Protein AF-0000000070922299 (afdb_homodimer)

Radius of gyration: 32.7 Å; Cα contacts (8 Å, |Δi|>4): 2655; chains: 2; bounding box: 84×98×81 Å

Nearest PDB structures (foldseek):
  7knf-assembly2_B  TM=9.085E-01  e=5.306E-65  Caenorhabditis elegans
  5kgl-assembly2_B  TM=8.875E-01  e=3.804E-64  Caenorhabditis elegans
  1eqj-assembly1_A  TM=6.317E-01  e=1.085E-68  Geobacillus stearothermophilus
  1o99-assembly1_A  TM=6.356E-01  e=4.203E-68  Geobacillus stearothermophilus
  5vpu-assembly1_A  TM=6.163E-01  e=5.717E-68  Acinetobacter baumannii

InterPro domains:
  IPR005995 Phosphoglycerate mutase, 2,3-bisphosphoglycerate-independent [MF_01038] (10-509)
  IPR005995 Phosphoglycerate mutase, 2,3-bisphosphoglycerate-independent [PIRSF001492] (9-508)
  IPR005995 Phosphoglycerate mutase, 2,3-bisphosphoglycerate-independent [PTHR31637] (6-508)
  IPR005995 Phosphoglycerate mutase, 2,3-bisphosphoglycerate-independent [TIGR01307] (11-508)
  IPR005995 Phosphoglycerate mutase, 2,3-bisphosphoglycerate-independent [cd16010] (10-508)
  IPR006124 Metalloenzyme [PF01676] (11-497)
  IPR011258 BPG-independent PGAM, N-terminal [PF06415] (88-296)
  IPR017850 Alkaline-phosphatase-like, core domain superfamily [G3DSA:3.40.720.10] (11-508)
  IPR017850 Alkaline-phosphatase-like, core domain superfamily [SSF53649] (9-508)
  IPR036646 BPG-independent phosphoglycerate mutase, domain B superfamily [G3DSA:3.40.1450.10] (83-309)
  IPR036646 BPG-independent phosphoglycerate mutase, domain B superfamily [SSF64158] (83-307)

Foldseek 3Di:
DPPFDAQPFFFAEEEAEAAAFDDPDCPQFLLNVFDQVLVVVQQVPFDKFWFFQDDVLQQHHPPGFHDLQSLLLLLWLLDRFHDLLSVLVVCVVVVVNLVQPQLLVLLVLCVVVVHAEEEEEEDDCLSPFFHNVLVLSSLVSLQVSLGQYEYAYEYECDSDPQADRLVRCPVVVVSNVSSVYAYFKYFALQQQFDQPLPVVSNVQSLCCAAPVDDAEDQHPNRQSVVCVVVVHTSNGRGMYGHDDHDHDDQSHGYEYETADQRRNQLNLCVQAPPPNDSDDPDPDDHYQYEYQEDNDPVSVHHYRDYDDWRPGTLQRLCLVVSFAEEEEEEPVCQCSRACSSGRRDRDHGVNYYYDYHYWDPDPACLVPLLTCLQVQLVVQLVVLVVVRGSYYYGYDCNSQRNLLVLDNVSLSVNSNSCSVSVSSSVVSCVVSQHKYKYKHNFHRSRHQADPVPRHGGNDTDRGIMMITIDHPFHFDFAHPHHSSQNSQQSCVSSVRDDDPSSDHHHRGDDTDDPVD/DPPFDAQPFFFAEEEAEAAAFDDPDCPQFLLNVFDQVLVVVQQVPFDKFWFFQDDVLQQHHPPGFHDLQSLLLLLWLLDRFHDLLSVLVVCVVVVVNLVQPQLLVLLVLCVVVVHAEEEEEEDDCLSPFFHNVLVLSSLVSLQVSLGQYEYAYEYECDSDPQADRLVRCPVVVVSNVSSVYAYFKYFALQQQFDQPLPVVSNVQSLCCAAPVDDAEDAHPNRQSVVCVVVVHTSNGRGMYGHDDHDHDDQSHGYEYETADQRRNPLNLCVQAPPPNVSDDPDPHDHYQYEYQEDNDPVSVHHYRDYDDFRPGTLQQLCLVVSFAEEEEEEPVCQCSSACSSGRRDRDHGVNYYYDYHYWDPDPACLVPLLTCLQVQLVVQLVVLVVVRGSYYYGYDCNSQRNLLVLDNVSLSVNSNSCSVSVSSNVVSCVVSQHKYKYKHNFHRSRHQADPVPRHGGNDTDRGIMMITIDHPFHFDFAHPHHSSQNSQQSCVSSVRDDDPSSDHHHRGDDTDDPVD

Secondary structure (DSSP, 8-state):
----PPPSS--EEEEEETB----S--TT-HHHHS--HHHHHHHHHS-EEEEE-SGGGGTSPTTPPP-HHHHHHHHHHTS----HHHHHHHHHHHSGGGG-HHHHHHHHHHHHTT-PEEEEEE-SS--SS--HHHHHHHHHHHHHHT--EEEEEEE-SSSS-SS-GGGGHHHHHHHHHHHT-EEEEEEEHHHHT--S--HHHHHHHHHHHHH--SEEESSHHHHHHHHHHTT--GGGPPPEEESS-----TT-EEEE--SSSSTTHHHHHHHH-TT--SS--TT----EEEEEE-S-GGG---EEE-----S--HHHHHHHTT--EEEEEEGGGTTIIIIITTTS--SPPTTEEEEEEPPP--SSGGG-TTTTHHHHHHHHHHHHHTT--SEEEEEE-HHHHTGGGT-HHHHHHHHHHHHHHHHHHHHHHHHTT-EEEEE-SSBSTT-SB-TTT-SB--S-B---EEEEEE-SS-EEE-SSEEGGGHHHHHHHHHTPPPPTT-----SEEEEPPTT-/----PPPSS--EEEEEETB----S--TT-HHHHS--HHHHHHHHHS-EEEEE-SGGGGTSPTTPPP-HHHHHHHHHHTS----HHHHHHHHHHHSGGGG-HHHHHHHHHHHHTT-PEEEEEE-SS--SS--HHHHHHHHHHHHHHT--EEEEEEE-SSSS-SS-GGGGHHHHHHHHHHHT-EEEEEEEHHHHT--S--HHHHHHHHHHHHH--SEEESSHHHHHHHHHHTT--GGGPPPEEESS-----TT-EEEE--SSSSTTHHHHHHHH-TT--SS--TT----EEEEEE-S-GGG---EEE-----S--HHHHHHHTT--EEEEEEGGGTTIIIIITTTS--SPPTTEEEEEEPPP--SSGGG-TTTTHHHHHHHHHHHHHTT--SEEEEEE-HHHHTGGGT-HHHHHHHHHHHHHHHHHHHHHHHHTT-EEEEE-SSBSTT-SB-TTT-SB--S-B-S-EEEEEE-SS-EEE-SSEEGGGHHHHHHHHHTPPPPTT-----SEEEEPPTT-

Structure (mmCIF, N/CA/C/O backbone):
data_AF-0000000070922299-model_v1
#
loop_
_entity.id
_entity.type
_entity.pdbx_description
1 polymer '2,3-bisphosphoglycerate-independent phosphoglycerate mutase'
#
loop_
_atom_site.group_PDB
_atom_site.id
_atom_site.type_symbol
_atom_site.label_atom_id
_atom_site.label_alt_id
_atom_site.label_comp_id
_atom_site.label_asym_id
_atom_site.label_entity_id
_atom_site.label_seq_id
_atom_site.pdbx_PDB_ins_code
_atom_site.Cartn_x
_atom_site.Cartn_y
_atom_site.Cartn_z
_atom_site.occupancy
_atom_site.B_iso_or_equiv
_atom_site.auth_seq_id
_atom_site.auth_comp_id
_atom_site.auth_asym_id
_atom_site.auth_atom_id
_atom_site.pdbx_PDB_model_num
ATOM 1 N N . MET A 1 1 ? -43.281 7.266 2.506 1 32.44 1 MET A N 1
ATOM 2 C CA . MET A 1 1 ? -41.906 6.777 2.629 1 32.44 1 MET A CA 1
ATOM 3 C C . MET A 1 1 ? -41.781 5.34 2.131 1 32.44 1 MET A C 1
ATOM 5 O O . MET A 1 1 ? -42.625 4.492 2.475 1 32.44 1 MET A O 1
ATOM 9 N N . ALA A 1 2 ? -41.281 5.195 1.041 1 46.59 2 ALA A N 1
ATOM 10 C CA . ALA A 1 2 ? -41.219 3.867 0.436 1 46.59 2 ALA A CA 1
ATOM 11 C C . ALA A 1 2 ? -40.844 2.807 1.469 1 46.59 2 ALA A C 1
ATOM 13 O O . ALA A 1 2 ? -40.156 3.096 2.436 1 46.59 2 ALA A O 1
ATOM 14 N N . ASP A 1 3 ? -41.438 1.744 1.601 1 64.06 3 ASP A N 1
ATOM 15 C CA . ASP A 1 3 ? -41.219 0.585 2.461 1 64.06 3 ASP A CA 1
ATOM 16 C C . ASP A 1 3 ? -39.75 0.161 2.449 1 64.06 3 ASP A C 1
ATOM 18 O O . ASP A 1 3 ? -39.125 0.18 1.401 1 64.06 3 ASP A O 1
ATOM 22 N N . PRO A 1 4 ? -39.125 0.075 3.703 1 72.94 4 PRO A N 1
ATOM 23 C CA . PRO A 1 4 ? -37.719 -0.395 3.768 1 72.94 4 PRO A CA 1
ATOM 24 C C . PRO A 1 4 ? -37.469 -1.626 2.898 1 72.94 4 PRO A C 1
ATOM 26 O O . PRO A 1 4 ? -38.344 -2.492 2.785 1 72.94 4 PRO A O 1
ATOM 29 N N . ARG A 1 5 ? -36.469 -1.566 2.1 1 82.88 5 ARG A N 1
ATOM 30 C CA . ARG A 1 5 ? -36.094 -2.697 1.261 1 82.88 5 ARG A CA 1
ATOM 31 C C . ARG A 1 5 ? -35.156 -3.635 2 1 82.88 5 ARG A C 1
ATOM 33 O O . ARG A 1 5 ? -34.312 -3.188 2.799 1 82.88 5 ARG A O 1
ATOM 40 N N . PRO A 1 6 ? -35.375 -4.84 1.698 1 86.69 6 PRO A N 1
ATOM 41 C CA . PRO A 1 6 ? -34.438 -5.789 2.311 1 86.69 6 PRO A CA 1
ATOM 42 C C . PRO A 1 6 ? -33.062 -5.738 1.682 1 86.69 6 PRO A C 1
ATOM 44 O O . PRO A 1 6 ? -32.906 -5.352 0.52 1 86.69 6 PRO A O 1
ATOM 47 N N . THR A 1 7 ? -32.094 -6.121 2.473 1 90.75 7 THR A N 1
ATOM 48 C CA . THR A 1 7 ? -30.719 -6.242 1.963 1 90.75 7 THR A CA 1
ATOM 49 C C . THR A 1 7 ? -30.625 -7.379 0.95 1 90.75 7 THR A C 1
ATOM 51 O O . THR A 1 7 ? -31.047 -8.5 1.222 1 90.75 7 THR A O 1
ATOM 54 N N . PRO A 1 8 ? -30.031 -7.184 -0.176 1 87.56 8 PRO A N 1
ATOM 55 C CA . PRO A 1 8 ? -30.016 -8.195 -1.236 1 87.56 8 PRO A CA 1
ATOM 56 C C . PRO A 1 8 ? -29.328 -9.484 -0.805 1 87.56 8 PRO A C 1
ATOM 58 O O . PRO A 1 8 ? -29.781 -10.578 -1.149 1 87.56 8 PRO A O 1
ATOM 61 N N . ARG A 1 9 ? -28.281 -9.398 -0.104 1 93.19 9 ARG A N 1
ATOM 62 C CA . ARG A 1 9 ? -27.594 -10.609 0.305 1 93.19 9 ARG A CA 1
ATOM 63 C C . ARG A 1 9 ? -27.703 -10.836 1.81 1 93.19 9 ARG A C 1
ATOM 65 O O . ARG A 1 9 ? -28.562 -11.594 2.264 1 93.19 9 ARG A O 1
ATOM 72 N N . ARG A 1 10 ? -27.016 -9.953 2.623 1 95.31 10 ARG A N 1
ATOM 73 C CA . ARG A 1 10 ? -26.984 -10.07 4.078 1 95.31 10 ARG A CA 1
ATOM 74 C C . ARG A 1 10 ? -26.828 -8.711 4.734 1 95.31 10 ARG A C 1
ATOM 76 O O . ARG A 1 10 ? -26.125 -7.836 4.207 1 95.31 10 ARG A O 1
ATOM 83 N N . PRO A 1 11 ? -27.547 -8.492 5.891 1 98.31 11 PRO A N 1
ATOM 84 C CA . PRO A 1 11 ? -27.203 -7.277 6.637 1 98.31 11 PRO A CA 1
ATOM 85 C C . PRO A 1 11 ? -25.75 -7.281 7.129 1 98.31 11 PRO A C 1
ATOM 87 O O . PRO A 1 11 ? -25.172 -8.352 7.328 1 98.31 11 PRO A O 1
ATOM 90 N N . VAL A 1 12 ? -25.156 -6.082 7.254 1 98.81 12 VAL A N 1
ATOM 91 C CA . VAL A 1 12 ? -23.75 -5.973 7.59 1 98.81 12 VAL A CA 1
ATOM 92 C C . VAL A 1 12 ? -23.562 -5.016 8.766 1 98.81 12 VAL A C 1
ATOM 94 O O . VAL A 1 12 ? -24.25 -3.988 8.844 1 98.81 12 VAL A O 1
ATOM 97 N N . ILE A 1 13 ? -22.719 -5.332 9.727 1 98.94 13 ILE A N 1
ATOM 98 C CA . ILE A 1 13 ? -22.281 -4.395 10.75 1 98.94 13 ILE A CA 1
ATOM 99 C C . ILE A 1 13 ? -20.812 -4.07 10.562 1 98.94 13 ILE A C 1
ATOM 101 O O . ILE A 1 13 ? -20 -4.969 10.328 1 98.94 13 ILE A O 1
ATOM 105 N N . LEU A 1 14 ? -20.469 -2.811 10.531 1 98.94 14 LEU A N 1
ATOM 106 C CA . LEU A 1 14 ? -19.109 -2.305 10.555 1 98.94 14 LEU A CA 1
ATOM 107 C C . LEU A 1 14 ? -18.734 -1.833 11.953 1 98.94 14 LEU A C 1
ATOM 109 O O . LEU A 1 14 ? -19.344 -0.903 12.484 1 98.94 14 LEU A O 1
ATOM 113 N N . ILE A 1 15 ? -17.766 -2.518 12.555 1 98.94 15 ILE A N 1
ATOM 114 C CA . ILE A 1 15 ? -17.266 -2.199 13.891 1 98.94 15 ILE A CA 1
ATOM 115 C C . ILE A 1 15 ? -15.914 -1.503 13.789 1 98.94 15 ILE A C 1
ATOM 117 O O . ILE A 1 15 ? -14.953 -2.08 13.281 1 98.94 15 ILE A O 1
ATOM 121 N N . ILE A 1 16 ? -15.867 -0.289 14.242 1 98.94 16 ILE A N 1
ATOM 122 C CA . ILE A 1 16 ? -14.633 0.484 14.195 1 98.94 16 ILE A CA 1
ATOM 123 C C . ILE A 1 16 ? -14.07 0.637 15.609 1 98.94 16 ILE A C 1
ATOM 125 O O . ILE A 1 16 ? -14.68 1.285 16.453 1 98.94 16 ILE A O 1
ATOM 129 N N . MET A 1 17 ? -12.93 0.046 15.898 1 98.75 17 MET A N 1
ATOM 130 C CA . MET A 1 17 ? -12.219 0.185 17.172 1 98.75 17 MET A CA 1
ATOM 131 C C . MET A 1 17 ? -11.148 1.273 17.078 1 98.75 17 MET A C 1
ATOM 133 O O . MET A 1 17 ? -9.977 0.979 16.844 1 98.75 17 MET A O 1
ATOM 137 N N . ASP A 1 18 ? -11.555 2.5 17.344 1 98 18 ASP A N 1
ATOM 138 C CA . ASP A 1 18 ? -10.656 3.639 17.172 1 98 18 ASP A CA 1
ATOM 139 C C . ASP A 1 18 ? -9.383 3.461 17.984 1 98 18 ASP A C 1
ATOM 141 O O . ASP A 1 18 ? -9.438 3.119 19.172 1 98 18 ASP A O 1
ATOM 145 N N . GLY A 1 19 ? -8.281 3.703 17.312 1 98.25 19 GLY A N 1
ATOM 146 C CA . GLY A 1 19 ? -7.016 3.797 18.031 1 98.25 19 GLY A CA 1
ATOM 147 C C . GLY A 1 19 ? -6.305 2.463 18.156 1 98.25 19 GLY A C 1
ATOM 148 O O . GLY A 1 19 ? -5.254 2.373 18.797 1 98.25 19 GLY A O 1
ATOM 149 N N . VAL A 1 20 ? -6.828 1.41 17.594 1 98.25 20 VAL A N 1
ATOM 150 C CA . VAL A 1 20 ? -6.203 0.095 17.703 1 98.25 20 VAL A CA 1
ATOM 151 C C . VAL A 1 20 ? -5.395 -0.196 16.438 1 98.25 20 VAL A C 1
ATOM 153 O O . VAL A 1 20 ? -5.953 -0.594 15.414 1 98.25 20 VAL A O 1
ATOM 156 N N . GLY A 1 21 ? -4.117 -0.03 16.516 1 97.81 21 GLY A N 1
ATOM 157 C CA . GLY A 1 21 ? -3.215 -0.298 15.414 1 97.81 21 GLY A CA 1
ATOM 158 C C . GLY A 1 21 ? -2.539 -1.653 15.508 1 97.81 21 GLY A C 1
ATOM 159 O O . GLY A 1 21 ? -2.643 -2.336 16.531 1 97.81 21 GLY A O 1
ATOM 160 N N . VAL A 1 22 ? -1.923 -2.064 14.344 1 97.75 22 VAL A N 1
ATOM 161 C CA . VAL A 1 22 ? -1.139 -3.293 14.273 1 97.75 22 VAL A CA 1
ATOM 162 C C . VAL A 1 22 ? 0.351 -2.957 14.289 1 97.75 22 VAL A C 1
ATOM 164 O O . VAL A 1 22 ? 0.982 -2.855 13.242 1 97.75 22 VAL A O 1
ATOM 167 N N . ASN A 1 23 ? 0.864 -2.818 15.516 1 97.12 23 ASN A N 1
ATOM 168 C CA . ASN A 1 23 ? 2.271 -2.543 15.773 1 97.12 23 ASN A CA 1
ATOM 169 C C . ASN A 1 23 ? 3.076 -3.832 15.938 1 97.12 23 ASN A C 1
ATOM 171 O O . ASN A 1 23 ? 2.682 -4.727 16.688 1 97.12 23 ASN A O 1
ATOM 175 N N . PRO A 1 24 ? 4.211 -3.98 15.18 1 94.94 24 PRO A N 1
ATOM 176 C CA . PRO A 1 24 ? 5.016 -5.195 15.312 1 94.94 24 PRO A CA 1
ATOM 177 C C . PRO A 1 24 ? 5.648 -5.34 16.703 1 94.94 24 PRO A C 1
ATOM 179 O O . PRO A 1 24 ? 6.055 -6.438 17.078 1 94.94 24 PRO A O 1
ATOM 182 N N . SER A 1 25 ? 5.77 -4.285 17.422 1 95.31 25 SER A N 1
ATOM 183 C CA . SER A 1 25 ? 6.352 -4.332 18.75 1 95.31 25 SER A CA 1
ATOM 184 C C . SER A 1 25 ? 5.367 -4.902 19.766 1 95.31 25 SER A C 1
ATOM 186 O O . SER A 1 25 ? 4.199 -4.504 19.797 1 95.31 25 SER A O 1
ATOM 188 N N . LYS A 1 26 ? 5.895 -5.781 20.609 1 94.56 26 LYS A N 1
ATOM 189 C CA . LYS A 1 26 ? 5.078 -6.359 21.672 1 94.56 26 LYS A CA 1
ATOM 190 C C . LYS A 1 26 ? 5.105 -5.488 22.922 1 94.56 26 LYS A C 1
ATOM 192 O O . LYS A 1 26 ? 4.145 -5.465 23.688 1 94.56 26 LYS A O 1
ATOM 197 N N . VAL A 1 27 ? 6.219 -4.793 23.047 1 95.75 27 VAL A N 1
ATOM 198 C CA . VAL A 1 27 ? 6.453 -3.992 24.25 1 95.75 27 VAL A CA 1
ATOM 199 C C . VAL A 1 27 ? 5.906 -2.58 24.031 1 95.75 27 VAL A C 1
ATOM 201 O O . VAL A 1 27 ? 5.977 -2.037 22.938 1 95.75 27 VAL A O 1
ATOM 204 N N . ASN A 1 28 ? 5.312 -2.031 25.172 1 97.25 28 ASN A N 1
ATOM 205 C CA . ASN A 1 28 ? 4.695 -0.709 25.125 1 97.25 28 ASN A CA 1
ATOM 206 C C . ASN A 1 28 ? 3.545 -0.662 24.141 1 97.25 28 ASN A C 1
ATOM 208 O O . ASN A 1 28 ? 3.361 0.34 23.438 1 97.25 28 ASN A O 1
ATOM 212 N N . ASN A 1 29 ? 2.883 -1.762 23.984 1 97.81 29 ASN A N 1
ATOM 213 C CA . ASN A 1 29 ? 1.753 -2.016 23.094 1 97.81 29 ASN A CA 1
ATOM 214 C C . ASN A 1 29 ? 0.564 -2.598 23.844 1 97.81 29 ASN A C 1
ATOM 216 O O . ASN A 1 29 ? 0.492 -3.809 24.062 1 97.81 29 ASN A O 1
ATOM 220 N N . ALA A 1 30 ? -0.343 -1.743 24.172 1 98.44 30 ALA A N 1
ATOM 221 C CA . ALA A 1 30 ? -1.432 -2.143 25.062 1 98.44 30 ALA A CA 1
ATOM 222 C C . ALA A 1 30 ? -2.27 -3.254 24.438 1 98.44 30 ALA A C 1
ATOM 224 O O . ALA A 1 30 ? -2.779 -4.125 25.141 1 98.44 30 ALA A O 1
ATOM 225 N N . PHE A 1 31 ? -2.471 -3.193 23.203 1 97.94 31 PHE A N 1
ATOM 226 C CA . PHE A 1 31 ? -3.25 -4.246 22.562 1 97.94 31 PHE A CA 1
ATOM 227 C C . PHE A 1 31 ? -2.543 -5.59 22.672 1 97.94 31 PHE A C 1
ATOM 229 O O . PHE A 1 31 ? -3.178 -6.609 22.953 1 97.94 31 PHE A O 1
ATOM 236 N N . ALA A 1 32 ? -1.262 -5.609 22.391 1 96.19 32 ALA A N 1
ATOM 237 C CA . ALA A 1 32 ? -0.481 -6.836 22.5 1 96.19 32 ALA A CA 1
ATOM 238 C C . ALA A 1 32 ? -0.449 -7.332 23.953 1 96.19 32 ALA A C 1
ATOM 240 O O . ALA A 1 32 ? -0.469 -8.539 24.203 1 96.19 32 ALA A O 1
ATOM 241 N N . GLU A 1 33 ? -0.424 -6.461 24.891 1 97.06 33 GLU A N 1
ATOM 242 C CA . GLU A 1 33 ? -0.204 -6.785 26.297 1 97.06 33 GLU A CA 1
ATOM 243 C C . GLU A 1 33 ? -1.505 -7.199 26.984 1 97.06 33 GLU A C 1
ATOM 245 O O . GLU A 1 33 ? -1.49 -7.965 27.953 1 97.06 33 GLU A O 1
ATOM 250 N N . ALA A 1 34 ? -2.639 -6.719 26.531 1 98.12 34 ALA A N 1
ATOM 251 C CA . ALA A 1 34 ? -3.93 -6.938 27.172 1 98.12 34 ALA A CA 1
ATOM 252 C C . ALA A 1 34 ? -4.434 -8.359 26.922 1 98.12 34 ALA A C 1
ATOM 254 O O . ALA A 1 34 ? -4.094 -8.977 25.906 1 98.12 34 ALA A O 1
ATOM 255 N N . ARG A 1 35 ? -5.18 -8.867 27.875 1 97.5 35 ARG A N 1
ATOM 256 C CA . ARG A 1 35 ? -5.902 -10.117 27.672 1 97.5 35 ARG A CA 1
ATOM 257 C C . ARG A 1 35 ? -7.172 -9.891 26.859 1 97.5 35 ARG A C 1
ATOM 259 O O . ARG A 1 35 ? -8.109 -9.242 27.328 1 97.5 35 ARG A O 1
ATOM 266 N N . THR A 1 36 ? -7.141 -10.453 25.656 1 98.12 36 THR A N 1
ATOM 267 C CA . THR A 1 36 ? -8.273 -10.227 24.766 1 98.12 36 THR A CA 1
ATOM 268 C C . THR A 1 36 ? -8.82 -11.547 24.234 1 98.12 36 THR A C 1
ATOM 270 O O . THR A 1 36 ? -8.906 -11.75 23.016 1 98.12 36 THR A O 1
ATOM 273 N N . PRO A 1 37 ? -9.367 -12.414 25.078 1 98.06 37 PRO A N 1
ATOM 274 C CA . PRO A 1 37 ? -9.75 -13.766 24.656 1 98.06 37 PRO A CA 1
ATOM 275 C C . PRO A 1 37 ? -10.844 -13.766 23.594 1 98.06 37 PRO A C 1
ATOM 277 O O . PRO A 1 37 ? -10.867 -14.641 22.719 1 98.06 37 PRO A O 1
ATOM 280 N N . ARG A 1 38 ? -11.773 -12.867 23.609 1 98.12 38 ARG A N 1
ATOM 281 C CA . ARG A 1 38 ? -12.867 -12.875 22.641 1 98.12 38 ARG A CA 1
ATOM 282 C C . ARG A 1 38 ? -12.383 -12.438 21.266 1 98.12 38 ARG A C 1
ATOM 284 O O . ARG A 1 38 ? -12.625 -13.117 20.281 1 98.12 38 ARG A O 1
ATOM 291 N N . LEU A 1 39 ? -11.68 -11.32 21.266 1 97.94 39 LEU A N 1
ATOM 292 C CA . LEU A 1 39 ? -11.117 -10.867 20 1 97.94 39 LEU A CA 1
ATOM 293 C C . LEU A 1 39 ? -10.156 -11.906 19.438 1 97.94 39 LEU A C 1
ATOM 295 O O . LEU A 1 39 ? -10.117 -12.125 18.219 1 97.94 39 LEU A O 1
ATOM 299 N N . ASP A 1 40 ? -9.398 -12.523 20.328 1 97.62 40 ASP A N 1
ATOM 300 C CA . ASP A 1 40 ? -8.461 -13.555 19.906 1 97.62 40 ASP A CA 1
ATOM 301 C C . ASP A 1 40 ? -9.188 -14.719 19.234 1 97.62 40 ASP A C 1
ATOM 303 O O . ASP A 1 40 ? -8.742 -15.234 18.203 1 97.62 40 ASP A O 1
ATOM 307 N N . GLU A 1 41 ? -10.219 -15.148 19.812 1 97.31 41 GLU A N 1
ATOM 308 C CA . GLU A 1 41 ? -11.016 -16.234 19.266 1 97.31 41 GLU A CA 1
ATOM 309 C C . GLU A 1 41 ? -11.555 -15.891 17.875 1 97.31 41 GLU A C 1
ATOM 311 O O . GLU A 1 41 ? -11.414 -16.672 16.938 1 97.31 41 GLU A O 1
ATOM 316 N N . TYR A 1 42 ? -12.109 -14.766 17.734 1 97.62 42 TYR A N 1
ATOM 317 C CA . TYR A 1 42 ? -12.711 -14.375 16.469 1 97.62 42 TYR A CA 1
ATOM 318 C C . TYR A 1 42 ? -11.633 -14.164 15.406 1 97.62 42 TYR A C 1
ATOM 320 O O . TYR A 1 42 ? -11.812 -14.562 14.25 1 97.62 42 TYR A O 1
ATOM 328 N N . LEU A 1 43 ? -10.531 -13.547 15.773 1 96.12 43 LEU A N 1
ATOM 329 C CA . LEU A 1 43 ? -9.461 -13.305 14.812 1 96.12 43 LEU A CA 1
ATOM 330 C C . LEU A 1 43 ? -8.844 -14.617 14.344 1 96.12 43 LEU A C 1
ATOM 332 O O . LEU A 1 43 ? -8.453 -14.742 13.18 1 96.12 43 LEU A O 1
ATOM 336 N N . SER A 1 44 ? -8.742 -15.625 15.18 1 95.25 44 SER A N 1
ATOM 337 C CA . SER A 1 44 ? -8.055 -16.875 14.852 1 95.25 44 SER A CA 1
ATOM 338 C C . SER A 1 44 ? -8.969 -17.812 14.078 1 95.25 44 SER A C 1
ATOM 340 O O . SER A 1 44 ? -8.531 -18.859 13.609 1 95.25 44 SER A O 1
ATOM 342 N N . THR A 1 45 ? -10.273 -17.453 13.883 1 95.5 45 THR A N 1
ATOM 343 C CA . THR A 1 45 ? -11.188 -18.375 13.227 1 95.5 45 THR A CA 1
ATOM 344 C C . THR A 1 45 ? -11.867 -17.703 12.031 1 95.5 45 THR A C 1
ATOM 346 O O . THR A 1 45 ? -12.797 -18.266 11.445 1 95.5 45 THR A O 1
ATOM 349 N N . ASN A 1 46 ? -11.477 -16.531 11.758 1 96.19 46 ASN A N 1
ATOM 350 C CA . ASN A 1 46 ? -12.07 -15.82 10.625 1 96.19 46 ASN A CA 1
ATOM 351 C C . ASN A 1 46 ? -11.008 -15.18 9.75 1 96.19 46 ASN A C 1
ATOM 353 O O . ASN A 1 46 ? -9.93 -14.82 10.227 1 96.19 46 ASN A O 1
ATOM 357 N N . SER A 1 47 ? -11.344 -15 8.469 1 95.19 47 SER A N 1
ATOM 358 C CA . SER A 1 47 ? -10.438 -14.328 7.539 1 95.19 47 SER A CA 1
ATOM 359 C C . SER A 1 47 ? -10.109 -12.914 8.008 1 95.19 47 SER A C 1
ATOM 361 O O . SER A 1 47 ? -10.992 -12.195 8.492 1 95.19 47 SER A O 1
ATOM 363 N N . HIS A 1 48 ? -8.836 -12.555 7.93 1 96.88 48 HIS A N 1
ATOM 364 C CA . HIS A 1 48 ? -8.445 -11.203 8.32 1 96.88 48 HIS A CA 1
ATOM 365 C C . HIS A 1 48 ? -7.18 -10.766 7.586 1 96.88 48 HIS A C 1
ATOM 367 O O . HIS A 1 48 ? -6.449 -11.602 7.047 1 96.88 48 HIS A O 1
ATOM 373 N N . THR A 1 49 ? -6.977 -9.523 7.5 1 96.81 49 THR A N 1
ATOM 374 C CA . THR A 1 49 ? -5.832 -8.852 6.891 1 96.81 49 THR A CA 1
ATOM 375 C C . THR A 1 49 ? -5.543 -7.531 7.59 1 96.81 49 THR A C 1
ATOM 377 O O . THR A 1 49 ? -6.004 -7.297 8.711 1 96.81 49 THR A O 1
ATOM 380 N N . THR A 1 50 ? -4.684 -6.699 7.012 1 97.62 50 THR A N 1
ATOM 381 C CA . THR A 1 50 ? -4.414 -5.359 7.523 1 97.62 50 THR A CA 1
ATOM 382 C C . THR A 1 50 ? -4.75 -4.301 6.477 1 97.62 50 THR A C 1
ATOM 384 O O . THR A 1 50 ? -4.801 -4.598 5.281 1 97.62 50 THR A O 1
ATOM 387 N N . LEU A 1 51 ? -5.027 -3.145 6.992 1 98.31 51 LEU A N 1
ATOM 388 C CA . LEU A 1 51 ? -5.332 -2.006 6.133 1 98.31 51 LEU A CA 1
ATOM 389 C C . LEU A 1 51 ? -4.418 -0.825 6.453 1 98.31 51 LEU A C 1
ATOM 391 O O . LEU A 1 51 ? -4.148 -0.543 7.621 1 98.31 51 LEU A O 1
ATOM 395 N N . ASP A 1 52 ? -3.996 -0.147 5.414 1 97.88 52 ASP A N 1
ATOM 396 C CA . ASP A 1 52 ? -3.293 1.113 5.633 1 97.88 52 ASP A CA 1
ATOM 397 C C . ASP A 1 52 ? -4.242 2.188 6.156 1 97.88 52 ASP A C 1
ATOM 399 O O . ASP A 1 52 ? -5.352 2.348 5.645 1 97.88 52 ASP A O 1
ATOM 403 N N . ALA A 1 53 ? -3.785 2.91 7.184 1 98.06 53 ALA A N 1
ATOM 404 C CA . ALA A 1 53 ? -4.676 3.863 7.84 1 98.06 53 ALA A CA 1
ATOM 405 C C . ALA A 1 53 ? -3.961 5.18 8.117 1 98.06 53 ALA A C 1
ATOM 407 O O . ALA A 1 53 ? -4.367 5.941 9 1 98.06 53 ALA A O 1
ATOM 408 N N . SER A 1 54 ? -2.857 5.477 7.449 1 96.56 54 SER A N 1
ATOM 409 C CA . SER A 1 54 ? -2.066 6.688 7.648 1 96.56 54 SER A CA 1
ATOM 410 C C . SER A 1 54 ? -1.499 7.199 6.332 1 96.56 54 SER A C 1
ATOM 412 O O . SER A 1 54 ? -1.661 6.562 5.289 1 96.56 54 SER A O 1
ATOM 414 N N . GLY A 1 55 ? -0.993 8.359 6.395 1 94.75 55 GLY A N 1
ATOM 415 C CA . GLY A 1 55 ? -0.338 8.922 5.223 1 94.75 55 GLY A CA 1
ATOM 416 C C . GLY A 1 55 ? -1.251 9.016 4.016 1 94.75 55 GLY A C 1
ATOM 417 O O . GLY A 1 55 ? -2.414 9.406 4.141 1 94.75 55 GLY A O 1
ATOM 418 N N . ARG A 1 56 ? -0.718 8.617 2.893 1 94.19 56 ARG A N 1
ATOM 419 C CA . ARG A 1 56 ? -1.402 8.789 1.615 1 94.19 56 ARG A CA 1
ATOM 420 C C . ARG A 1 56 ? -2.672 7.941 1.558 1 94.19 56 ARG A C 1
ATOM 422 O O . ARG A 1 56 ? -3.617 8.281 0.842 1 94.19 56 ARG A O 1
ATOM 429 N N . ALA A 1 57 ? -2.723 6.918 2.316 1 96.69 57 ALA A N 1
ATOM 430 C CA . ALA A 1 57 ? -3.852 5.992 2.291 1 96.69 57 ALA A CA 1
ATOM 431 C C . ALA A 1 57 ? -5.117 6.656 2.832 1 96.69 57 ALA A C 1
ATOM 433 O O . ALA A 1 57 ? -6.223 6.156 2.625 1 96.69 57 ALA A O 1
ATOM 434 N N . VAL A 1 58 ? -4.941 7.773 3.543 1 96.69 58 VAL A N 1
ATOM 435 C CA . VAL A 1 58 ? -6.105 8.484 4.066 1 96.69 58 VAL A CA 1
ATOM 436 C C . VAL A 1 58 ? -6.039 9.953 3.66 1 96.69 58 VAL A C 1
ATOM 438 O O . VAL A 1 58 ? -6.594 10.812 4.344 1 96.69 58 VAL A O 1
ATOM 441 N N . GLY A 1 59 ? -5.227 10.25 2.672 1 94.25 59 GLY A N 1
ATOM 442 C CA . GLY A 1 59 ? -5.227 11.578 2.072 1 94.25 59 GLY A CA 1
ATOM 443 C C . GLY A 1 59 ? -4.297 12.547 2.775 1 94.25 59 GLY A C 1
ATOM 444 O O . GLY A 1 59 ? -4.41 13.766 2.594 1 94.25 59 GLY A O 1
ATOM 445 N N . LEU A 1 60 ? -3.396 12.039 3.605 1 92.94 60 LEU A N 1
ATOM 446 C CA . LEU A 1 60 ? -2.424 12.836 4.34 1 92.94 60 LEU A CA 1
ATOM 447 C C . LEU A 1 60 ? -1.045 12.742 3.697 1 92.94 60 LEU A C 1
ATOM 449 O O . LEU A 1 60 ? -0.811 11.883 2.846 1 92.94 60 LEU A O 1
ATOM 453 N N . PRO A 1 61 ? -0.175 13.719 4.051 1 89.38 61 PRO A N 1
ATOM 454 C CA . PRO A 1 61 ? 1.203 13.578 3.572 1 89.38 61 PRO A CA 1
ATOM 455 C C . PRO A 1 61 ? 1.846 12.258 3.992 1 89.38 61 PRO A C 1
ATOM 457 O O . PRO A 1 61 ? 1.483 11.695 5.027 1 89.38 61 PRO A O 1
ATOM 460 N N . ALA A 1 62 ? 2.811 11.812 3.193 1 89.31 62 ALA A N 1
ATOM 461 C CA . ALA A 1 62 ? 3.514 10.562 3.488 1 89.31 62 ALA A CA 1
ATOM 462 C C . ALA A 1 62 ? 4.098 10.586 4.898 1 89.31 62 ALA A C 1
ATOM 464 O O . ALA A 1 62 ? 4.699 11.578 5.312 1 89.31 62 ALA A O 1
ATOM 465 N N . GLY A 1 63 ? 3.861 9.484 5.637 1 88.88 63 GLY A N 1
ATOM 466 C CA . GLY A 1 63 ? 4.457 9.32 6.953 1 88.88 63 GLY A CA 1
ATOM 467 C C . GLY A 1 63 ? 3.639 9.953 8.062 1 88.88 63 GLY A C 1
ATOM 468 O O . GLY A 1 63 ? 3.93 9.766 9.242 1 88.88 63 GLY A O 1
ATOM 469 N N . GLN A 1 64 ? 2.637 10.711 7.691 1 89.44 64 GLN A N 1
ATOM 470 C CA . GLN A 1 64 ? 1.82 11.359 8.711 1 89.44 64 GLN A CA 1
ATOM 471 C C . GLN A 1 64 ? 0.819 10.375 9.32 1 89.44 64 GLN A C 1
ATOM 473 O O . GLN A 1 64 ? 0.189 9.602 8.602 1 89.44 64 GLN A O 1
ATOM 478 N N . MET A 1 65 ? 0.748 10.352 10.633 1 92.19 65 MET A N 1
ATOM 479 C CA . MET A 1 65 ? -0.202 9.492 11.328 1 92.19 65 MET A CA 1
ATOM 480 C C . MET A 1 65 ? -1.635 9.812 10.922 1 92.19 65 MET A C 1
ATOM 482 O O . MET A 1 65 ? -1.963 10.969 10.656 1 92.19 65 MET A O 1
ATOM 486 N N . GLY A 1 66 ? -2.445 8.781 10.836 1 92.81 66 GLY A N 1
ATOM 487 C CA . GLY A 1 66 ? -3.867 8.992 10.609 1 92.81 66 GLY A CA 1
ATOM 488 C C . GLY A 1 66 ? -4.574 9.617 11.797 1 92.81 66 GLY A C 1
ATOM 489 O O . GLY A 1 66 ? -3.982 9.781 12.867 1 92.81 66 GLY A O 1
ATOM 490 N N . ASN A 1 67 ? -5.82 10 11.539 1 91.12 67 ASN A N 1
ATOM 491 C CA . ASN A 1 67 ? -6.66 10.523 12.617 1 91.12 67 ASN A CA 1
ATOM 492 C C . ASN A 1 67 ? -8.133 10.195 12.383 1 91.12 67 ASN A C 1
ATOM 494 O O . ASN A 1 67 ? -8.5 9.648 11.344 1 91.12 67 ASN A O 1
ATOM 498 N N . SER A 1 68 ? -8.914 10.492 13.406 1 93.88 68 SER A N 1
ATOM 499 C CA . SER A 1 68 ? -10.305 10.047 13.367 1 93.88 68 SER A CA 1
ATOM 500 C C . SER A 1 68 ? -11.086 10.758 12.266 1 93.88 68 SER A C 1
ATOM 502 O O . SER A 1 68 ? -11.969 10.164 11.648 1 93.88 68 SER A O 1
ATOM 504 N N . GLU A 1 69 ? -10.805 12 11.984 1 90.94 69 GLU A N 1
ATOM 505 C CA . GLU A 1 69 ? -11.539 12.734 10.961 1 90.94 69 GLU A CA 1
ATOM 506 C C . GLU A 1 69 ? -11.32 12.133 9.578 1 90.94 69 GLU A C 1
ATOM 508 O O . GLU A 1 69 ? -12.266 11.656 8.945 1 90.94 69 GLU A O 1
ATOM 513 N N . VAL A 1 70 ? -10.055 12.031 9.172 1 94.06 70 VAL A N 1
ATOM 514 C CA . VAL A 1 70 ? -9.766 11.547 7.824 1 94.06 70 VAL A CA 1
ATOM 515 C C . VAL A 1 70 ? -10.016 10.047 7.746 1 94.06 70 VAL A C 1
ATOM 517 O O . VAL A 1 70 ? -10.398 9.523 6.695 1 94.06 70 VAL A O 1
ATOM 520 N N . GLY A 1 71 ? -9.75 9.312 8.883 1 97.88 71 GLY A N 1
ATOM 521 C CA . GLY A 1 71 ? -10.039 7.891 8.906 1 97.88 71 GLY A CA 1
ATOM 522 C C . GLY A 1 71 ? -11.492 7.574 8.617 1 97.88 71 GLY A C 1
ATOM 523 O O . GLY A 1 71 ? -11.797 6.781 7.727 1 97.88 71 GLY A O 1
ATOM 524 N N . HIS A 1 72 ? -12.383 8.242 9.352 1 98.25 72 HIS A N 1
ATOM 525 C CA . HIS A 1 72 ? -13.805 7.977 9.18 1 98.25 72 HIS A CA 1
ATOM 526 C C . HIS A 1 72 ? -14.312 8.539 7.855 1 98.25 72 HIS A C 1
ATOM 528 O O . HIS A 1 72 ? -15.211 7.961 7.234 1 98.25 72 HIS A O 1
ATOM 534 N N . LEU A 1 73 ? -13.781 9.648 7.469 1 96.81 73 LEU A N 1
ATOM 535 C CA . LEU A 1 73 ? -14.125 10.172 6.152 1 96.81 73 LEU A CA 1
ATOM 536 C C . LEU A 1 73 ? -13.773 9.172 5.055 1 96.81 73 LEU A C 1
ATOM 538 O O . LEU A 1 73 ? -14.578 8.906 4.168 1 96.81 73 LEU A O 1
ATOM 542 N N . THR A 1 74 ? -12.594 8.617 5.113 1 98.06 74 THR A N 1
ATOM 543 C CA . THR A 1 74 ? -12.133 7.645 4.125 1 98.06 74 THR A CA 1
ATOM 544 C C . THR A 1 74 ? -12.977 6.379 4.18 1 98.06 74 THR A C 1
ATOM 546 O O . THR A 1 74 ? -13.367 5.84 3.139 1 98.06 74 THR A O 1
ATOM 549 N N . LEU A 1 75 ? -13.258 5.902 5.398 1 98.69 75 LEU A N 1
ATOM 550 C CA . LEU A 1 75 ? -14.109 4.73 5.582 1 98.69 75 LEU A CA 1
ATOM 551 C C . LEU A 1 75 ? -15.484 4.949 4.945 1 98.69 75 LEU A C 1
ATOM 553 O O . LEU A 1 75 ? -15.977 4.086 4.223 1 98.69 75 LEU A O 1
ATOM 557 N N . GLY A 1 76 ? -16.047 6.102 5.18 1 98.56 76 GLY A N 1
ATOM 558 C CA . GLY A 1 76 ? -17.391 6.402 4.707 1 98.56 76 GLY A CA 1
ATOM 559 C C . GLY A 1 76 ? -17.453 6.719 3.225 1 98.56 76 GLY A C 1
ATOM 560 O O . GLY A 1 76 ? -18.406 6.348 2.537 1 98.56 76 GLY A O 1
ATOM 561 N N . ALA A 1 77 ? -16.453 7.391 2.744 1 97.5 77 ALA A N 1
ATOM 562 C CA . ALA A 1 77 ? -16.422 7.82 1.349 1 97.5 77 ALA A CA 1
ATOM 563 C C . ALA A 1 77 ? -16.109 6.648 0.419 1 97.5 77 ALA A C 1
ATOM 565 O O . ALA A 1 77 ? -16.547 6.641 -0.738 1 97.5 77 ALA A O 1
ATOM 566 N N . GLY A 1 78 ? -15.422 5.656 0.935 1 98.19 78 GLY A N 1
ATOM 567 C CA . GLY A 1 78 ? -14.945 4.598 0.059 1 98.19 78 GLY A CA 1
ATOM 568 C C . GLY A 1 78 ? -13.938 5.082 -0.969 1 98.19 78 GLY A C 1
ATOM 569 O O . GLY A 1 78 ? -13.812 4.488 -2.041 1 98.19 78 GLY A O 1
ATOM 570 N N . SER A 1 79 ? -13.391 6.152 -0.683 1 96.75 79 SER A N 1
ATOM 571 C CA . SER A 1 79 ? -12.383 6.82 -1.5 1 96.75 79 SER A CA 1
ATOM 572 C C . SER A 1 79 ? -11.398 7.602 -0.635 1 96.75 79 SER A C 1
ATOM 574 O O . SER A 1 79 ? -11.711 7.961 0.502 1 96.75 79 SER A O 1
ATOM 576 N N . ILE A 1 80 ? -10.242 7.789 -1.17 1 95.5 80 ILE A N 1
ATOM 577 C CA . ILE A 1 80 ? -9.281 8.648 -0.492 1 95.5 80 ILE A CA 1
ATOM 578 C C . ILE A 1 80 ? -9.602 10.117 -0.781 1 95.5 80 ILE A C 1
ATOM 580 O O . ILE A 1 80 ? -9.68 10.523 -1.942 1 95.5 80 ILE A O 1
ATOM 584 N N . VAL A 1 81 ? -9.883 10.836 0.26 1 93.44 81 VAL A N 1
ATOM 585 C CA . VAL A 1 81 ? -10.102 12.273 0.141 1 93.44 81 VAL A CA 1
ATOM 586 C C . VAL A 1 81 ? -8.836 13.023 0.559 1 93.44 81 VAL A C 1
ATOM 588 O O . VAL A 1 81 ? -8.539 13.133 1.751 1 93.44 81 VAL A O 1
ATOM 591 N N . ARG A 1 82 ? -8.188 13.539 -0.458 1 93.75 82 ARG A N 1
ATOM 592 C CA . ARG A 1 82 ? -6.891 14.156 -0.201 1 93.75 82 ARG A CA 1
ATOM 593 C C . ARG A 1 82 ? -7.055 15.508 0.479 1 93.75 82 ARG A C 1
ATOM 595 O O . ARG A 1 82 ? -7.93 16.297 0.111 1 93.75 82 ARG A O 1
ATOM 602 N N . GLN A 1 83 ? -6.176 15.758 1.444 1 90.81 83 GLN A N 1
ATOM 603 C CA . GLN A 1 83 ? -6.09 17.094 2.016 1 90.81 83 GLN A CA 1
ATOM 604 C C . GLN A 1 83 ? -5.5 18.078 1.015 1 90.81 83 GLN A C 1
ATOM 606 O O . GLN A 1 83 ? -4.801 17.688 0.081 1 90.81 83 GLN A O 1
ATOM 611 N N . ASP A 1 84 ? -5.727 19.281 1.278 1 92.31 84 ASP A N 1
ATOM 612 C CA . ASP A 1 84 ? -5.352 20.312 0.327 1 92.31 84 ASP A CA 1
ATOM 613 C C . ASP A 1 84 ? -3.84 20.344 0.108 1 92.31 84 ASP A C 1
ATOM 615 O O . ASP A 1 84 ? -3.375 20.453 -1.028 1 92.31 84 ASP A O 1
ATOM 619 N N . LEU A 1 85 ? -3.115 20.266 1.207 1 92.62 85 LEU A N 1
ATOM 620 C CA . LEU A 1 85 ? -1.663 20.266 1.068 1 92.62 85 LEU A CA 1
ATOM 621 C C . LEU A 1 85 ? -1.217 19.172 0.106 1 92.62 85 LEU A C 1
ATOM 623 O O . LEU A 1 85 ? -0.383 19.406 -0.77 1 92.62 85 LEU A O 1
ATOM 627 N N . VAL A 1 86 ? -1.763 18.031 0.247 1 93.62 86 VAL A N 1
ATOM 628 C CA . VAL A 1 86 ? -1.403 16.875 -0.57 1 93.62 86 VAL A CA 1
ATOM 629 C C . VAL A 1 86 ? -1.872 17.094 -2.006 1 93.62 86 VAL A C 1
ATOM 631 O O . VAL A 1 86 ? -1.132 16.828 -2.955 1 93.62 86 VAL A O 1
ATOM 634 N N . ARG A 1 87 ? -3.045 17.562 -2.154 1 93.75 87 ARG A N 1
ATOM 635 C CA . ARG A 1 87 ? -3.619 17.828 -3.471 1 93.75 87 ARG A CA 1
ATOM 636 C C . ARG A 1 87 ? -2.752 18.797 -4.266 1 93.75 87 ARG A C 1
ATOM 638 O O . ARG A 1 87 ? -2.484 18.578 -5.445 1 93.75 87 ARG A O 1
ATOM 645 N N . ILE A 1 88 ? -2.375 19.797 -3.617 1 96.19 88 ILE A N 1
ATOM 646 C CA . ILE A 1 88 ? -1.58 20.828 -4.266 1 96.19 88 ILE A CA 1
ATOM 647 C C . ILE A 1 88 ? -0.19 20.281 -4.59 1 96.19 88 ILE A C 1
ATOM 649 O O . ILE A 1 88 ? 0.316 20.469 -5.699 1 96.19 88 ILE A O 1
ATOM 653 N N . ASP A 1 89 ? 0.385 19.578 -3.65 1 95.12 89 ASP A N 1
ATOM 654 C CA . ASP A 1 89 ? 1.691 18.969 -3.877 1 95.12 89 ASP A CA 1
ATOM 655 C C . ASP A 1 89 ? 1.645 18 -5.051 1 95.12 89 ASP A C 1
ATOM 657 O O . ASP A 1 89 ? 2.557 17.969 -5.879 1 95.12 89 ASP A O 1
ATOM 661 N N . ASP A 1 90 ? 0.666 17.188 -5.062 1 93.94 90 ASP A N 1
ATOM 662 C CA . ASP A 1 90 ? 0.506 16.234 -6.156 1 93.94 90 ASP A CA 1
ATOM 663 C C . ASP A 1 90 ? 0.395 16.953 -7.5 1 93.94 90 ASP A C 1
ATOM 665 O O . ASP A 1 90 ? 0.975 16.516 -8.492 1 93.94 90 ASP A O 1
ATOM 669 N N . ALA A 1 91 ? -0.363 18.047 -7.555 1 94.81 91 ALA A N 1
ATOM 670 C CA . ALA A 1 91 ? -0.546 18.828 -8.773 1 94.81 91 ALA A CA 1
ATOM 671 C C . ALA A 1 91 ? 0.777 19.422 -9.25 1 94.81 91 ALA A C 1
ATOM 673 O O . ALA A 1 91 ? 1.03 19.5 -10.461 1 94.81 91 ALA A O 1
ATOM 674 N N . ILE A 1 92 ? 1.552 19.844 -8.336 1 96.25 92 ILE A N 1
ATOM 675 C CA . ILE A 1 92 ? 2.867 20.359 -8.68 1 96.25 92 ILE A CA 1
ATOM 676 C C . ILE A 1 92 ? 3.74 19.25 -9.25 1 96.25 92 ILE A C 1
ATOM 678 O O . ILE A 1 92 ? 4.391 19.422 -10.281 1 96.25 92 ILE A O 1
ATOM 682 N N . SER A 1 93 ? 3.684 18.094 -8.625 1 93.69 93 SER A N 1
ATOM 683 C CA . SER A 1 93 ? 4.512 16.953 -9 1 93.69 93 SER A CA 1
ATOM 684 C C . SER A 1 93 ? 4.133 16.422 -10.375 1 93.69 93 SER A C 1
ATOM 686 O O . SER A 1 93 ? 5.004 16.078 -11.18 1 93.69 93 SER A O 1
ATOM 688 N N . ASP A 1 94 ? 2.846 16.359 -10.672 1 92.44 94 ASP A N 1
ATOM 689 C CA . ASP A 1 94 ? 2.42 15.773 -11.93 1 92.44 94 ASP A CA 1
ATOM 690 C C . ASP A 1 94 ? 2.295 16.828 -13.023 1 92.44 94 ASP A C 1
ATOM 692 O O . ASP A 1 94 ? 1.958 16.516 -14.164 1 92.44 94 ASP A O 1
ATOM 696 N N . GLY A 1 95 ? 2.465 18.109 -12.602 1 95 95 GLY A N 1
ATOM 697 C CA . GLY A 1 95 ? 2.527 19.203 -13.57 1 95 95 GLY A CA 1
ATOM 698 C C . GLY A 1 95 ? 1.195 19.891 -13.773 1 95 95 GLY A C 1
ATOM 699 O O . GLY A 1 95 ? 1.138 20.984 -14.359 1 95 95 GLY A O 1
ATOM 700 N N . SER A 1 96 ? 0.117 19.359 -13.25 1 95.62 96 SER A N 1
ATOM 701 C CA . SER A 1 96 ? -1.209 19.922 -13.477 1 95.62 96 SER A CA 1
ATOM 702 C C . SER A 1 96 ? -1.362 21.266 -12.781 1 95.62 96 SER A C 1
ATOM 704 O O . SER A 1 96 ? -2.234 22.062 -13.141 1 95.62 96 SER A O 1
ATOM 706 N N . PHE A 1 97 ? -0.536 21.547 -11.812 1 97.19 97 PHE A N 1
ATOM 707 C CA . PHE A 1 97 ? -0.522 22.828 -11.133 1 97.19 97 PHE A CA 1
ATOM 708 C C . PHE A 1 97 ? -0.278 23.969 -12.125 1 97.19 97 PHE A C 1
ATOM 710 O O . PHE A 1 97 ? -0.878 25.031 -12.008 1 97.19 97 PHE A O 1
ATOM 717 N N . PHE A 1 98 ? 0.512 23.719 -13.062 1 97.12 98 PHE A N 1
ATOM 718 C CA . PHE A 1 98 ? 0.973 24.734 -14 1 97.12 98 PHE A CA 1
ATOM 719 C C . PHE A 1 98 ? -0.031 24.922 -15.133 1 97.12 98 PHE A C 1
ATOM 721 O O . PHE A 1 98 ? 0.082 25.859 -15.922 1 97.12 98 PHE A O 1
ATOM 728 N N . ASP A 1 99 ? -1.07 24.031 -15.148 1 96.12 99 ASP A N 1
ATOM 729 C CA . ASP A 1 99 ? -2.17 24.141 -16.109 1 96.12 99 ASP A CA 1
ATOM 730 C C . ASP A 1 99 ? -3.455 24.594 -15.406 1 96.12 99 ASP A C 1
ATOM 732 O O . ASP A 1 99 ? -4.531 24.578 -16.016 1 96.12 99 ASP A O 1
ATOM 736 N N . ASN A 1 100 ? -3.365 24.969 -14.18 1 96.69 100 ASN A N 1
ATOM 737 C CA . ASN A 1 100 ? -4.539 25.359 -13.406 1 96.69 100 ASN A CA 1
ATOM 738 C C . ASN A 1 100 ? -5.188 26.625 -13.984 1 96.69 100 ASN A C 1
ATOM 740 O O . ASN A 1 100 ? -4.559 27.672 -14.047 1 96.69 100 ASN A O 1
ATOM 744 N N . ASP A 1 101 ? -6.422 26.578 -14.289 1 95.12 101 ASP A N 1
ATOM 745 C CA . ASP A 1 101 ? -7.125 27.641 -15 1 95.12 101 ASP A CA 1
ATOM 746 C C . ASP A 1 101 ? -7.168 28.922 -14.172 1 95.12 101 ASP A C 1
ATOM 748 O O . ASP A 1 101 ? -6.941 30.016 -14.688 1 95.12 101 ASP A O 1
ATOM 752 N N . SER A 1 102 ? -7.457 28.812 -12.938 1 96.88 102 SER A N 1
ATOM 753 C CA . SER A 1 102 ? -7.598 29.969 -12.062 1 96.88 102 SER A CA 1
ATOM 754 C C . SER A 1 102 ? -6.266 30.688 -11.891 1 96.88 102 SER A C 1
ATOM 756 O O . SER A 1 102 ? -6.219 31.922 -11.914 1 96.88 102 SER A O 1
ATOM 758 N N . LEU A 1 103 ? -5.227 29.984 -11.734 1 97.81 103 LEU A N 1
ATOM 759 C CA . LEU A 1 103 ? -3.906 30.562 -11.531 1 97.81 103 LEU A CA 1
ATOM 760 C C . LEU A 1 103 ? -3.385 31.188 -12.812 1 97.81 103 LEU A C 1
ATOM 762 O O . LEU A 1 103 ? -2.82 32.281 -12.789 1 97.81 103 LEU A O 1
ATOM 766 N N . LEU A 1 104 ? -3.609 30.5 -13.875 1 96.94 104 LEU A N 1
ATOM 767 C CA . LEU A 1 104 ? -3.197 31.031 -15.164 1 96.94 104 LEU A CA 1
ATOM 768 C C . LEU A 1 104 ? -4.004 32.281 -15.516 1 96.94 104 LEU A C 1
ATOM 770 O O . LEU A 1 104 ? -3.467 33.25 -16.078 1 96.94 104 LEU A O 1
ATOM 774 N N . SER A 1 105 ? -5.262 32.219 -15.188 1 97 105 SER A N 1
ATOM 775 C CA . SER A 1 105 ? -6.105 33.375 -15.422 1 97 105 SER A CA 1
ATOM 776 C C . SER A 1 105 ? -5.609 34.594 -14.633 1 97 105 SER A C 1
ATOM 778 O O . SER A 1 105 ? -5.66 35.719 -15.125 1 97 105 SER A O 1
ATOM 780 N N . ALA A 1 106 ? -5.195 34.375 -13.477 1 97.38 106 ALA A N 1
ATOM 781 C CA . ALA A 1 106 ? -4.652 35.469 -12.656 1 97.38 106 ALA A CA 1
ATOM 782 C C . ALA A 1 106 ? -3.373 36.031 -13.266 1 97.38 106 ALA A C 1
ATOM 784 O O . ALA A 1 106 ? -3.199 37.25 -13.344 1 97.38 106 ALA A O 1
ATOM 785 N N . ALA A 1 107 ? -2.498 35.188 -13.688 1 97.5 107 ALA A N 1
ATOM 786 C CA . ALA A 1 107 ? -1.244 35.594 -14.305 1 97.5 107 ALA A CA 1
ATOM 787 C C . ALA A 1 107 ? -1.504 36.375 -15.594 1 97.5 107 ALA A C 1
ATOM 789 O O . ALA A 1 107 ? -0.891 37.438 -15.828 1 97.5 107 ALA A O 1
ATOM 790 N N . ASN A 1 108 ? -2.379 35.875 -16.344 1 96.06 108 ASN A N 1
ATOM 791 C CA . ASN A 1 108 ? -2.727 36.531 -17.609 1 96.06 108 ASN A CA 1
ATOM 792 C C . ASN A 1 108 ? -3.369 37.875 -17.375 1 96.06 108 ASN A C 1
ATOM 794 O O . ASN A 1 108 ? -3.127 38.812 -18.125 1 96.06 108 ASN A O 1
ATOM 798 N N . ALA A 1 109 ? -4.227 37.906 -16.422 1 96.25 109 ALA A N 1
ATOM 799 C CA . ALA A 1 109 ? -4.867 39.188 -16.078 1 96.25 109 ALA A CA 1
ATOM 800 C C . ALA A 1 109 ? -3.83 40.219 -15.688 1 96.25 109 ALA A C 1
ATOM 802 O O . ALA A 1 109 ? -3.916 41.375 -16.094 1 96.25 109 ALA A O 1
ATOM 803 N N . ALA A 1 110 ? -2.922 39.844 -14.883 1 97.06 110 ALA A N 1
ATOM 804 C CA . ALA A 1 110 ? -1.848 40.75 -14.477 1 97.06 110 ALA A CA 1
ATOM 805 C C . ALA A 1 110 ? -1.028 41.219 -15.68 1 97.06 110 ALA A C 1
ATOM 807 O O . ALA A 1 110 ? -0.752 42.406 -15.844 1 97.06 110 ALA A O 1
ATOM 808 N N . ARG A 1 111 ? -0.709 40.281 -16.484 1 95.94 111 ARG A N 1
ATOM 809 C CA . ARG A 1 111 ? 0.08 40.594 -17.672 1 95.94 111 ARG A CA 1
ATOM 810 C C . ARG A 1 111 ? -0.659 41.531 -18.594 1 95.94 111 ARG A C 1
ATOM 812 O O . ARG A 1 111 ? -0.076 42.5 -19.078 1 95.94 111 ARG A O 1
ATOM 819 N N . SER A 1 112 ? -1.874 41.312 -18.844 1 95.75 112 SER A N 1
ATOM 820 C CA . SER A 1 112 ? -2.682 42.094 -19.75 1 95.75 112 SER A CA 1
ATOM 821 C C . SER A 1 112 ? -2.824 43.531 -19.266 1 95.75 112 SER A C 1
ATOM 823 O O . SER A 1 112 ? -2.984 44.469 -20.062 1 95.75 112 SER A O 1
ATOM 825 N N . LYS A 1 113 ? -2.734 43.719 -18 1 95.31 113 LYS A N 1
ATOM 826 C CA . LYS A 1 113 ? -2.889 45.031 -17.406 1 95.31 113 LYS A CA 1
ATOM 827 C C . LYS A 1 113 ? -1.531 45.656 -17.125 1 95.31 113 LYS A C 1
ATOM 829 O O . LYS A 1 113 ? -1.454 46.719 -16.5 1 95.31 113 LYS A O 1
ATOM 834 N N . ASN A 1 114 ? -0.534 44.969 -17.609 1 94.75 114 ASN A N 1
ATOM 835 C CA . ASN A 1 114 ? 0.836 45.406 -17.375 1 94.75 114 ASN A CA 1
ATOM 836 C C . ASN A 1 114 ? 1.104 45.625 -15.883 1 94.75 114 ASN A C 1
ATOM 838 O O . ASN A 1 114 ? 1.638 46.656 -15.492 1 94.75 114 ASN A O 1
ATOM 842 N N . GLN A 1 115 ? 0.598 44.719 -15.125 1 95.31 115 GLN A N 1
ATOM 843 C CA . GLN A 1 115 ? 0.782 44.688 -13.672 1 95.31 115 GLN A CA 1
ATOM 844 C C . GLN A 1 115 ? 1.562 43.469 -13.234 1 95.31 115 GLN A C 1
ATOM 846 O O . GLN A 1 115 ? 1.58 42.469 -13.938 1 95.31 115 GLN A O 1
ATOM 851 N N . PRO A 1 116 ? 2.27 43.625 -12.133 1 97.62 116 PRO A N 1
ATOM 852 C CA . PRO A 1 116 ? 2.811 42.375 -11.539 1 97.62 116 PRO A CA 1
ATOM 853 C C . PRO A 1 116 ? 1.73 41.5 -10.906 1 97.62 116 PRO A C 1
ATOM 855 O O . PRO A 1 116 ? 0.59 41.969 -10.742 1 97.62 116 PRO A O 1
ATOM 858 N N . LEU A 1 117 ? 2.053 40.312 -10.727 1 98.5 117 LEU A N 1
ATOM 859 C CA . LEU A 1 117 ? 1.188 39.438 -9.938 1 98.5 117 LEU A CA 1
ATOM 860 C C . LEU A 1 117 ? 1.624 39.406 -8.477 1 98.5 117 LEU A C 1
ATOM 862 O O . LEU A 1 117 ? 2.754 39 -8.172 1 98.5 117 LEU A O 1
ATOM 866 N N . HIS A 1 118 ? 0.753 39.875 -7.609 1 98.69 118 HIS A N 1
ATOM 867 C CA . HIS A 1 118 ? 1.05 39.906 -6.184 1 98.69 118 HIS A CA 1
ATOM 868 C C . HIS A 1 118 ? 0.737 38.562 -5.527 1 98.69 118 HIS A C 1
ATOM 870 O O . HIS A 1 118 ? -0.39 38.062 -5.621 1 98.69 118 HIS A O 1
ATOM 876 N N . LEU A 1 119 ? 1.743 37.938 -4.941 1 98.81 119 LEU A N 1
ATOM 877 C CA . LEU A 1 119 ? 1.62 36.688 -4.227 1 98.81 119 LEU A CA 1
ATOM 878 C C . LEU A 1 119 ? 1.677 36.875 -2.719 1 98.81 119 LEU A C 1
ATOM 880 O O . LEU A 1 119 ? 2.697 37.344 -2.189 1 98.81 119 LEU A O 1
ATOM 884 N N . ILE A 1 120 ? 0.592 36.531 -2.049 1 98.69 120 ILE A N 1
ATOM 885 C CA . ILE A 1 120 ? 0.46 36.844 -0.63 1 98.69 120 ILE A CA 1
ATOM 886 C C . ILE A 1 120 ? 0.223 35.562 0.162 1 98.69 120 ILE A C 1
ATOM 888 O O . ILE A 1 120 ? -0.712 34.812 -0.125 1 98.69 120 ILE A O 1
ATOM 892 N N . GLY A 1 121 ? 1.038 35.312 1.118 1 98.44 121 GLY A N 1
ATOM 893 C CA . GLY A 1 121 ? 0.807 34.125 1.938 1 98.44 121 GLY A CA 1
ATOM 894 C C . GLY A 1 121 ? 1.945 33.844 2.896 1 98.44 121 GLY A C 1
ATOM 895 O O . GLY A 1 121 ? 2.941 34.562 2.926 1 98.44 121 GLY A O 1
ATOM 896 N N . LEU A 1 122 ? 1.721 32.812 3.699 1 98.38 122 LEU A N 1
ATOM 897 C CA . LEU A 1 122 ? 2.688 32.406 4.703 1 98.38 122 LEU A CA 1
ATOM 898 C C . LEU A 1 122 ? 3.857 31.656 4.055 1 98.38 122 LEU A C 1
ATOM 900 O O . LEU A 1 122 ? 3.654 30.719 3.283 1 98.38 122 LEU A O 1
ATOM 904 N N . VAL A 1 123 ? 5.078 32.156 4.367 1 98.06 123 VAL A N 1
ATOM 905 C CA . VAL A 1 123 ? 6.27 31.578 3.754 1 98.06 123 VAL A CA 1
ATOM 906 C C . VAL A 1 123 ? 7.039 30.766 4.785 1 98.06 123 VAL A C 1
ATOM 908 O O . VAL A 1 123 ? 7.848 31.312 5.543 1 98.06 123 VAL A O 1
ATOM 911 N N . SER A 1 124 ? 6.801 29.547 4.758 1 95.06 124 SER A N 1
ATOM 912 C CA . SER A 1 124 ? 7.488 28.594 5.613 1 95.06 124 SER A CA 1
ATOM 913 C C . SER A 1 124 ? 7.332 27.172 5.09 1 95.06 124 SER A C 1
ATOM 915 O O . SER A 1 124 ? 6.691 26.953 4.059 1 95.06 124 SER A O 1
ATOM 917 N N . ASP A 1 125 ? 8.008 26.25 5.73 1 91.12 125 ASP A N 1
ATOM 918 C CA . ASP A 1 125 ? 7.871 24.844 5.379 1 91.12 125 ASP A CA 1
ATOM 919 C C . ASP A 1 125 ? 7.105 24.078 6.457 1 91.12 125 ASP A C 1
ATOM 921 O O . ASP A 1 125 ? 7.297 22.875 6.629 1 91.12 125 ASP A O 1
ATOM 925 N N . GLY A 1 126 ? 6.293 24.844 7.164 1 82.69 126 GLY A N 1
ATOM 926 C CA . GLY A 1 126 ? 5.551 24.25 8.266 1 82.69 126 GLY A CA 1
ATOM 927 C C . GLY A 1 126 ? 4.48 23.281 7.801 1 82.69 126 GLY A C 1
ATOM 928 O O . GLY A 1 126 ? 4.164 22.312 8.5 1 82.69 126 GLY A O 1
ATOM 929 N N . GLY A 1 127 ? 3.801 23.625 6.742 1 86.69 127 GLY A N 1
ATOM 930 C CA . GLY A 1 127 ? 2.857 22.688 6.141 1 86.69 127 GLY A CA 1
ATOM 931 C C . GLY A 1 127 ? 1.502 22.688 6.82 1 86.69 127 GLY A C 1
ATOM 932 O O . GLY A 1 127 ? 0.702 21.781 6.621 1 86.69 127 GLY A O 1
ATOM 933 N N . VAL A 1 128 ? 1.203 23.641 7.664 1 82.69 128 VAL A N 1
ATOM 934 C CA . VAL A 1 128 ? -0.076 23.703 8.367 1 82.69 128 VAL A CA 1
ATOM 935 C C . VAL A 1 128 ? -1.014 24.656 7.629 1 82.69 128 VAL A C 1
ATOM 937 O O . VAL A 1 128 ? -2.182 24.344 7.398 1 82.69 128 VAL A O 1
ATOM 940 N N . HIS A 1 129 ? -0.459 25.859 7.254 1 91.69 129 HIS A N 1
ATOM 941 C CA . HIS A 1 129 ? -1.27 26.875 6.602 1 91.69 129 HIS A CA 1
ATOM 942 C C . HIS A 1 129 ? -0.845 27.078 5.152 1 91.69 129 HIS A C 1
ATOM 944 O O . HIS A 1 129 ? -1.655 27.484 4.312 1 91.69 129 HIS A O 1
ATOM 950 N N . SER A 1 130 ? 0.364 26.891 4.957 1 95.5 130 SER A N 1
ATOM 951 C CA . SER A 1 130 ? 0.995 27.062 3.65 1 95.5 130 SER A CA 1
ATOM 952 C C . SER A 1 130 ? 2.271 26.234 3.539 1 95.5 130 SER A C 1
ATOM 954 O O . SER A 1 130 ? 2.617 25.5 4.457 1 95.5 130 SER A O 1
ATOM 956 N N . HIS A 1 131 ? 2.789 26.219 2.385 1 95.38 131 HIS A N 1
ATOM 957 C CA . HIS A 1 131 ? 4.117 25.641 2.188 1 95.38 131 HIS A CA 1
ATOM 958 C C . HIS A 1 131 ? 4.898 26.406 1.13 1 95.38 131 HIS A C 1
ATOM 960 O O . HIS A 1 131 ? 4.344 26.781 0.095 1 95.38 131 HIS A O 1
ATOM 966 N N . ILE A 1 132 ? 6.164 26.656 1.411 1 96.75 132 ILE A N 1
ATOM 967 C CA . ILE A 1 132 ? 7 27.469 0.539 1 96.75 132 ILE A CA 1
ATOM 968 C C . ILE A 1 132 ? 7.055 26.859 -0.855 1 96.75 132 ILE A C 1
ATOM 970 O O . ILE A 1 132 ? 7.148 27.562 -1.856 1 96.75 132 ILE A O 1
ATOM 974 N N . ARG A 1 133 ? 6.922 25.547 -0.982 1 95.94 133 ARG A N 1
ATOM 975 C CA . ARG A 1 133 ? 6.961 24.906 -2.291 1 95.94 133 ARG A CA 1
ATOM 976 C C . ARG A 1 133 ? 5.797 25.359 -3.162 1 95.94 133 ARG A C 1
ATOM 978 O O . ARG A 1 133 ? 5.91 25.406 -4.387 1 95.94 133 ARG A O 1
ATOM 985 N N . HIS A 1 134 ? 4.648 25.688 -2.533 1 97.69 134 HIS A N 1
ATOM 986 C CA . HIS A 1 134 ? 3.51 26.203 -3.285 1 97.69 134 HIS A CA 1
ATOM 987 C C . HIS A 1 134 ? 3.805 27.594 -3.852 1 97.69 134 HIS A C 1
ATOM 989 O O . HIS A 1 134 ? 3.438 27.891 -4.988 1 97.69 134 HIS A O 1
ATOM 995 N N . LEU A 1 135 ? 4.492 28.375 -3.059 1 98.5 135 LEU A N 1
ATOM 996 C CA . LEU A 1 135 ? 4.91 29.688 -3.52 1 98.5 135 LEU A CA 1
ATOM 997 C C . LEU A 1 135 ? 5.898 29.578 -4.672 1 98.5 135 LEU A C 1
ATOM 999 O O . LEU A 1 135 ? 5.77 30.266 -5.68 1 98.5 135 LEU A O 1
ATOM 1003 N N . LEU A 1 136 ? 6.832 28.672 -4.48 1 98.38 136 LEU A N 1
ATOM 1004 C CA . LEU A 1 136 ? 7.836 28.484 -5.523 1 98.38 136 LEU A CA 1
ATOM 1005 C C . LEU A 1 136 ? 7.191 28.031 -6.828 1 98.38 136 LEU A C 1
ATOM 1007 O O . LEU A 1 136 ? 7.605 28.453 -7.91 1 98.38 136 LEU A O 1
ATOM 1011 N N . ALA A 1 137 ? 6.207 27.172 -6.703 1 98.31 137 ALA A N 1
ATOM 1012 C CA . ALA A 1 137 ? 5.469 26.734 -7.887 1 98.31 137 ALA A CA 1
ATOM 1013 C C . ALA A 1 137 ? 4.727 27.906 -8.531 1 98.31 137 ALA A C 1
ATOM 1015 O O . ALA A 1 137 ? 4.641 28 -9.758 1 98.31 137 ALA A O 1
ATOM 1016 N N . LEU A 1 138 ? 4.188 28.797 -7.742 1 98.62 138 LEU A N 1
ATOM 1017 C CA . LEU A 1 138 ? 3.506 29.984 -8.242 1 98.62 138 LEU A CA 1
ATOM 1018 C C . LEU A 1 138 ? 4.484 30.922 -8.953 1 98.62 138 LEU A C 1
ATOM 1020 O O . LEU A 1 138 ? 4.156 31.484 -9.992 1 98.62 138 LEU A O 1
ATOM 1024 N N . VAL A 1 139 ? 5.656 31.062 -8.398 1 98.69 139 VAL A N 1
ATOM 1025 C CA . VAL A 1 139 ? 6.695 31.875 -9.023 1 98.69 139 VAL A CA 1
ATOM 1026 C C . VAL A 1 139 ? 7.059 31.281 -10.383 1 98.69 139 VAL A C 1
ATOM 1028 O O . VAL A 1 139 ? 7.285 32.031 -11.352 1 98.69 139 VAL A O 1
ATOM 1031 N N . GLU A 1 140 ? 7.082 29.984 -10.406 1 98.25 140 GLU A N 1
ATOM 1032 C CA . GLU A 1 140 ? 7.359 29.312 -11.672 1 98.25 140 GLU A CA 1
ATOM 1033 C C . GLU A 1 140 ? 6.277 29.609 -12.711 1 98.25 140 GLU A C 1
ATOM 1035 O O . GLU A 1 140 ? 6.57 29.797 -13.891 1 98.25 140 GLU A O 1
ATOM 1040 N N . ILE A 1 141 ? 5.016 29.641 -12.32 1 98 141 ILE A N 1
ATOM 1041 C CA . ILE A 1 141 ? 3.93 30.031 -13.211 1 98 141 ILE A CA 1
ATOM 1042 C C . ILE A 1 141 ? 4.188 31.438 -13.75 1 98 141 ILE A C 1
ATOM 1044 O O . ILE A 1 141 ? 4.027 31.688 -14.945 1 98 141 ILE A O 1
ATOM 1048 N N . CYS A 1 142 ? 4.621 32.344 -12.922 1 98.38 142 CYS A N 1
ATOM 1049 C CA . CYS A 1 142 ? 4.898 33.719 -13.328 1 98.38 142 CYS A CA 1
ATOM 1050 C C . CYS A 1 142 ? 6.016 33.75 -14.367 1 98.38 142 CYS A C 1
ATOM 1052 O O . CYS A 1 142 ? 5.918 34.469 -15.352 1 98.38 142 CYS A O 1
ATOM 1054 N N . ARG A 1 143 ? 7 32.938 -14.102 1 97.81 143 ARG A N 1
ATOM 1055 C CA . ARG A 1 143 ? 8.117 32.875 -15.047 1 97.81 143 ARG A CA 1
ATOM 1056 C C . ARG A 1 143 ? 7.648 32.375 -16.406 1 97.81 143 ARG A C 1
ATOM 1058 O O . ARG A 1 143 ? 7.977 32.969 -17.438 1 97.81 143 ARG A O 1
ATOM 1065 N N . GLN A 1 144 ? 6.855 31.375 -16.406 1 96.88 144 GLN A N 1
ATOM 1066 C CA . GLN A 1 144 ? 6.367 30.766 -17.641 1 96.88 144 GLN A CA 1
ATOM 1067 C C . GLN A 1 144 ? 5.434 31.703 -18.391 1 96.88 144 GLN A C 1
ATOM 1069 O O . GLN A 1 144 ? 5.43 31.734 -19.625 1 96.88 144 GLN A O 1
ATOM 1074 N N . GLN A 1 145 ? 4.723 32.438 -17.641 1 96.38 145 GLN A N 1
ATOM 1075 C CA . GLN A 1 145 ? 3.729 33.344 -18.234 1 96.38 145 GLN A CA 1
ATOM 1076 C C . GLN A 1 145 ? 4.305 34.75 -18.453 1 96.38 145 GLN A C 1
ATOM 1078 O O . GLN A 1 145 ? 3.604 35.625 -18.922 1 96.38 145 GLN A O 1
ATOM 1083 N N . GLU A 1 146 ? 5.508 34.906 -18.062 1 96.5 146 GLU A N 1
ATOM 1084 C CA . GLU A 1 146 ? 6.23 36.188 -18.25 1 96.5 146 GLU A CA 1
ATOM 1085 C C . GLU A 1 146 ? 5.539 37.312 -17.5 1 96.5 146 GLU A C 1
ATOM 1087 O O . GLU A 1 146 ? 5.277 38.375 -18.094 1 96.5 146 GLU A O 1
ATOM 1092 N N . VAL A 1 147 ? 5.176 37.125 -16.344 1 97.94 147 VAL A N 1
ATOM 1093 C CA . VAL A 1 147 ? 4.637 38.156 -15.445 1 97.94 147 VAL A CA 1
ATOM 1094 C C . VAL A 1 147 ? 5.547 38.281 -14.227 1 97.94 147 VAL A C 1
ATOM 1096 O O . VAL A 1 147 ? 6.07 37.312 -13.719 1 97.94 147 VAL A O 1
ATOM 1099 N N . GLU A 1 148 ? 5.754 39.469 -13.781 1 97.81 148 GLU A N 1
ATOM 1100 C CA . GLU A 1 148 ? 6.598 39.75 -12.625 1 97.81 148 GLU A CA 1
ATOM 1101 C C . GLU A 1 148 ? 5.906 39.312 -11.328 1 97.81 148 GLU A C 1
ATOM 1103 O O . GLU A 1 148 ? 4.824 39.812 -11.008 1 97.81 148 GLU A O 1
ATOM 1108 N N . PRO A 1 149 ? 6.508 38.406 -10.578 1 98.62 149 PRO A N 1
ATOM 1109 C CA . PRO A 1 149 ? 5.949 38.062 -9.266 1 98.62 149 PRO A CA 1
ATOM 1110 C C . PRO A 1 149 ? 6.406 39 -8.156 1 98.62 149 PRO A C 1
ATOM 1112 O O . PRO A 1 149 ? 7.602 39.281 -8.023 1 98.62 149 PRO A O 1
ATOM 1115 N N . ILE A 1 150 ? 5.496 39.531 -7.426 1 98.69 150 ILE A N 1
ATOM 1116 C CA . ILE A 1 150 ? 5.762 40.344 -6.234 1 98.69 150 ILE A CA 1
ATOM 1117 C C . ILE A 1 150 ? 5.246 39.594 -4.996 1 98.69 150 ILE A C 1
ATOM 1119 O O . ILE A 1 150 ? 4.047 39.375 -4.867 1 98.69 150 ILE A O 1
ATOM 1123 N N . VAL A 1 151 ? 6.145 39.312 -4.078 1 98.81 151 VAL A N 1
ATOM 1124 C CA . VAL A 1 151 ? 5.77 38.5 -2.924 1 98.81 151 VAL A CA 1
ATOM 1125 C C . VAL A 1 151 ? 5.574 39.406 -1.703 1 98.81 151 VAL A C 1
ATOM 1127 O O . VAL A 1 151 ? 6.426 40.219 -1.394 1 98.81 151 VAL A O 1
ATOM 1130 N N . HIS A 1 152 ? 4.461 39.344 -1.119 1 98.81 152 HIS A N 1
ATOM 1131 C CA . HIS A 1 152 ? 4.227 39.844 0.232 1 98.81 152 HIS A CA 1
ATOM 1132 C C . HIS A 1 152 ? 4.348 38.719 1.26 1 98.81 152 HIS A C 1
ATOM 1134 O O . HIS A 1 152 ? 3.398 37.969 1.48 1 98.81 152 HIS A O 1
ATOM 1140 N N . MET A 1 153 ? 5.48 38.656 1.892 1 98.69 153 MET A N 1
ATOM 1141 C CA . MET A 1 153 ? 5.906 37.531 2.705 1 98.69 153 MET A CA 1
ATOM 1142 C C . MET A 1 153 ? 5.324 37.625 4.113 1 98.69 153 MET A C 1
ATOM 1144 O O . MET A 1 153 ? 5.602 38.562 4.84 1 98.69 153 MET A O 1
ATOM 1148 N N . ILE A 1 154 ? 4.5 36.688 4.414 1 98.69 154 ILE A N 1
ATOM 1149 C CA . ILE A 1 154 ? 4.059 36.531 5.797 1 98.69 154 ILE A CA 1
ATOM 1150 C C . ILE A 1 154 ? 4.953 35.5 6.508 1 98.69 154 ILE A C 1
ATOM 1152 O O . ILE A 1 154 ? 5.078 34.375 6.062 1 98.69 154 ILE A O 1
ATOM 1156 N N . THR A 1 155 ? 5.543 35.969 7.555 1 98.25 155 THR A N 1
ATOM 1157 C CA . THR A 1 155 ? 6.461 35.062 8.266 1 98.25 155 THR A CA 1
ATOM 1158 C C . THR A 1 155 ? 5.711 34.219 9.297 1 98.25 155 THR A C 1
ATOM 1160 O O . THR A 1 155 ? 4.699 34.688 9.852 1 98.25 155 THR A O 1
ATOM 1163 N N . ASP A 1 156 ? 6.129 33 9.609 1 95.5 156 ASP A N 1
ATOM 1164 C CA . ASP A 1 156 ? 5.441 31.969 10.406 1 95.5 156 ASP A CA 1
ATOM 1165 C C . ASP A 1 156 ? 5.848 32.062 11.875 1 95.5 156 ASP A C 1
ATOM 1167 O O . ASP A 1 156 ? 5.391 32.938 12.602 1 95.5 156 ASP A O 1
ATOM 1171 N N . GLY A 1 157 ? 6.801 31.406 12.352 1 86.69 157 GLY A N 1
ATOM 1172 C CA . GLY A 1 157 ? 7.32 31.438 13.711 1 86.69 157 GLY A CA 1
ATOM 1173 C C . GLY A 1 157 ? 6.445 30.688 14.703 1 86.69 157 GLY A C 1
ATOM 1174 O O . GLY A 1 157 ? 6.703 30.719 15.906 1 86.69 157 GLY A O 1
ATOM 1175 N N . ARG A 1 158 ? 5.375 30.047 14.289 1 85.56 158 ARG A N 1
ATOM 1176 C CA . ARG A 1 158 ? 4.484 29.25 15.125 1 85.56 158 ARG A CA 1
ATOM 1177 C C . ARG A 1 158 ? 4.473 27.781 14.68 1 85.56 158 ARG A C 1
ATOM 1179 O O . ARG A 1 158 ? 4.637 26.891 15.5 1 85.56 158 ARG A O 1
ATOM 1186 N N . ASP A 1 159 ? 4.277 27.594 13.445 1 80.5 159 ASP A N 1
ATOM 1187 C CA . ASP A 1 159 ? 4.348 26.234 12.906 1 80.5 159 ASP A CA 1
ATOM 1188 C C . ASP A 1 159 ? 5.793 25.828 12.648 1 80.5 159 ASP A C 1
ATOM 1190 O O . ASP A 1 159 ? 6.062 24.672 12.312 1 80.5 159 ASP A O 1
ATOM 1194 N N . THR A 1 160 ? 6.668 26.75 12.727 1 85.44 160 THR A N 1
ATOM 1195 C CA . THR A 1 160 ? 8.117 26.625 12.594 1 85.44 160 THR A CA 1
ATOM 1196 C C . THR A 1 160 ? 8.828 27.312 13.758 1 85.44 160 THR A C 1
ATOM 1198 O O . THR A 1 160 ? 8.195 27.984 14.562 1 85.44 160 THR A O 1
ATOM 1201 N N . PRO A 1 161 ? 10.125 27.109 13.922 1 82.62 161 PRO A N 1
ATOM 1202 C CA . PRO A 1 161 ? 10.836 27.781 15.008 1 82.62 161 PRO A CA 1
ATOM 1203 C C . PRO A 1 161 ? 10.664 29.297 14.961 1 82.62 161 PRO A C 1
ATOM 1205 O O . PRO A 1 161 ? 10.5 29.875 13.883 1 82.62 161 PRO A O 1
ATOM 1208 N N . PRO A 1 162 ? 10.695 29.938 16.109 1 88.44 162 PRO A N 1
ATOM 1209 C CA . PRO A 1 162 ? 10.398 31.375 16.219 1 88.44 162 PRO A CA 1
ATOM 1210 C C . PRO A 1 162 ? 11.305 32.219 15.352 1 88.44 162 PRO A C 1
ATOM 1212 O O . PRO A 1 162 ? 10.938 33.344 14.977 1 88.44 162 PRO A O 1
ATOM 1215 N N . ARG A 1 163 ? 12.508 31.719 15.062 1 93.25 163 ARG A N 1
ATOM 1216 C CA . ARG A 1 163 ? 13.445 32.406 14.188 1 93.25 163 ARG A CA 1
ATOM 1217 C C . ARG A 1 163 ? 13.945 31.5 13.07 1 93.25 163 ARG A C 1
ATOM 1219 O O . ARG A 1 163 ? 15.016 30.906 13.18 1 93.25 163 ARG A O 1
ATOM 1226 N N . SER A 1 164 ? 13.172 31.375 12.008 1 93.44 164 SER A N 1
ATOM 1227 C CA . SER A 1 164 ? 13.539 30.484 10.914 1 93.44 164 SER A CA 1
ATOM 1228 C C . SER A 1 164 ? 13.297 31.141 9.562 1 93.44 164 SER A C 1
ATOM 1230 O O . SER A 1 164 ? 13.648 30.578 8.523 1 93.44 164 SER A O 1
ATOM 1232 N N . ALA A 1 165 ? 12.773 32.312 9.461 1 96.44 165 ALA A N 1
ATOM 1233 C CA . ALA A 1 165 ? 12.352 32.969 8.219 1 96.44 165 ALA A CA 1
ATOM 1234 C C . ALA A 1 165 ? 13.539 33.188 7.285 1 96.44 165 ALA A C 1
ATOM 1236 O O . ALA A 1 165 ? 13.398 33.094 6.062 1 96.44 165 ALA A O 1
ATOM 1237 N N . LEU A 1 166 ? 14.703 33.406 7.863 1 96.69 166 LEU A N 1
ATOM 1238 C CA . LEU A 1 166 ? 15.898 33.656 7.074 1 96.69 166 LEU A CA 1
ATOM 1239 C C . LEU A 1 166 ? 16.266 32.469 6.211 1 96.69 166 LEU A C 1
ATOM 1241 O O . LEU A 1 166 ? 16.828 32.625 5.125 1 96.69 166 LEU A O 1
ATOM 1245 N N . SER A 1 167 ? 15.938 31.281 6.656 1 95.56 167 SER A N 1
ATOM 1246 C CA . SER A 1 167 ? 16.344 30.062 5.984 1 95.56 167 SER A CA 1
ATOM 1247 C C . SER A 1 167 ? 15.586 29.875 4.672 1 95.56 167 SER A C 1
ATOM 1249 O O . SER A 1 167 ? 16.016 29.125 3.801 1 95.56 167 SER A O 1
ATOM 1251 N N . TYR A 1 168 ? 14.508 30.578 4.496 1 96.81 168 TYR A N 1
ATOM 1252 C CA . TYR A 1 168 ? 13.68 30.391 3.316 1 96.81 168 TYR A CA 1
ATOM 1253 C C . TYR A 1 168 ? 14.062 31.375 2.217 1 96.81 168 TYR A C 1
ATOM 1255 O O . TYR A 1 168 ? 13.656 31.219 1.062 1 96.81 168 TYR A O 1
ATOM 1263 N N . LEU A 1 169 ? 14.844 32.375 2.523 1 97.88 169 LEU A N 1
ATOM 1264 C CA . LEU A 1 169 ? 15.102 33.5 1.626 1 97.88 169 LEU A CA 1
ATOM 1265 C C . LEU A 1 169 ? 15.992 33.062 0.464 1 97.88 169 LEU A C 1
ATOM 1267 O O . LEU A 1 169 ? 15.734 33.438 -0.687 1 97.88 169 LEU A O 1
ATOM 1271 N N . PRO A 1 170 ? 17.016 32.281 0.71 1 97.06 170 PRO A N 1
ATOM 1272 C CA . PRO A 1 170 ? 17.938 31.984 -0.396 1 97.06 170 PRO A CA 1
ATOM 1273 C C . PRO A 1 170 ? 17.234 31.344 -1.588 1 97.06 170 PRO A C 1
ATOM 1275 O O . PRO A 1 170 ? 17.375 31.812 -2.719 1 97.06 170 PRO A O 1
ATOM 1278 N N . GLU A 1 171 ? 16.484 30.328 -1.332 1 96.62 171 GLU A N 1
ATOM 1279 C CA . GLU A 1 171 ? 15.805 29.641 -2.424 1 96.62 171 GLU A CA 1
ATOM 1280 C C . GLU A 1 171 ? 14.727 30.531 -3.041 1 96.62 171 GLU A C 1
ATOM 1282 O O . GLU A 1 171 ? 14.578 30.578 -4.266 1 96.62 171 GLU A O 1
ATOM 1287 N N . LEU A 1 172 ? 13.977 31.219 -2.229 1 98 172 LEU A N 1
ATOM 1288 C CA . LEU A 1 172 ? 12.906 32.094 -2.703 1 98 172 LEU A CA 1
ATOM 1289 C C . LEU A 1 172 ? 13.469 33.219 -3.559 1 98 172 LEU A C 1
ATOM 1291 O O . LEU A 1 172 ? 12.961 33.5 -4.648 1 98 172 LEU A O 1
ATOM 1295 N N . GLU A 1 173 ? 14.5 33.844 -3.082 1 98 173 GLU A N 1
ATOM 1296 C CA . GLU A 1 173 ? 15.078 35 -3.799 1 98 173 GLU A CA 1
ATOM 1297 C C . GLU A 1 173 ? 15.711 34.531 -5.113 1 98 173 GLU A C 1
ATOM 1299 O O . GLU A 1 173 ? 15.641 35.25 -6.117 1 98 173 GLU A O 1
ATOM 1304 N N . LYS A 1 174 ? 16.312 33.375 -5.047 1 97.81 174 LYS A N 1
ATOM 1305 C CA . LYS A 1 174 ? 16.891 32.844 -6.281 1 97.81 174 LYS A CA 1
ATOM 1306 C C . LYS A 1 174 ? 15.805 32.656 -7.348 1 97.81 174 LYS A C 1
ATOM 1308 O O . LYS A 1 174 ? 15.977 33.094 -8.484 1 97.81 174 LYS A O 1
ATOM 1313 N N . ARG A 1 175 ? 14.68 32.031 -6.98 1 98 175 ARG A N 1
ATOM 1314 C CA . ARG A 1 175 ? 13.602 31.781 -7.922 1 98 175 ARG A CA 1
ATOM 1315 C C . ARG A 1 175 ? 12.938 33.062 -8.367 1 98 175 ARG A C 1
ATOM 1317 O O . ARG A 1 175 ? 12.469 33.188 -9.508 1 98 175 ARG A O 1
ATOM 1324 N N . LEU A 1 176 ? 12.828 34.031 -7.492 1 98.38 176 LEU A N 1
ATOM 1325 C CA . LEU A 1 176 ? 12.25 35.344 -7.816 1 98.38 176 LEU A CA 1
ATOM 1326 C C . LEU A 1 176 ? 13.133 36.094 -8.805 1 98.38 176 LEU A C 1
ATOM 1328 O O . LEU A 1 176 ? 12.633 36.719 -9.742 1 98.38 176 LEU A O 1
ATOM 1332 N N . ASP A 1 177 ? 14.43 35.969 -8.57 1 97.44 177 ASP A N 1
ATOM 1333 C CA . ASP A 1 177 ? 15.367 36.625 -9.469 1 97.44 177 ASP A CA 1
ATOM 1334 C C . ASP A 1 177 ? 15.242 36.062 -10.891 1 97.44 177 ASP A C 1
ATOM 1336 O O . ASP A 1 177 ? 15.258 36.844 -11.859 1 97.44 177 ASP A O 1
ATOM 1340 N N . GLU A 1 178 ? 15.109 34.812 -10.961 1 97.44 178 GLU A N 1
ATOM 1341 C CA . GLU A 1 178 ? 14.969 34.125 -12.25 1 97.44 178 GLU A CA 1
ATOM 1342 C C . GLU A 1 178 ? 13.68 34.562 -12.953 1 97.44 178 GLU A C 1
ATOM 1344 O O . GLU A 1 178 ? 13.625 34.594 -14.188 1 97.44 178 GLU A O 1
ATOM 1349 N N . ALA A 1 179 ? 12.688 34.938 -12.203 1 97.69 179 ALA A N 1
ATOM 1350 C CA . ALA A 1 179 ? 11.383 35.312 -12.758 1 97.69 179 ALA A CA 1
ATOM 1351 C C . ALA A 1 179 ? 11.242 36.812 -12.891 1 97.69 179 ALA A C 1
ATOM 1353 O O . ALA A 1 179 ? 10.234 37.312 -13.406 1 97.69 179 ALA A O 1
ATOM 1354 N N . GLY A 1 180 ? 12.258 37.5 -12.469 1 97.31 180 GLY A N 1
ATOM 1355 C CA . GLY A 1 180 ? 12.203 38.969 -12.523 1 97.31 180 GLY A CA 1
ATOM 1356 C C . GLY A 1 180 ? 11.344 39.562 -11.438 1 97.31 180 GLY A C 1
ATOM 1357 O O . GLY A 1 180 ? 10.773 40.656 -11.617 1 97.31 180 GLY A O 1
ATOM 1358 N N . GLY A 1 181 ? 11.195 38.875 -10.367 1 98.06 181 GLY A N 1
ATOM 1359 C CA . GLY A 1 181 ? 10.352 39.344 -9.273 1 98.06 181 GLY A CA 1
ATOM 1360 C C . GLY A 1 181 ? 11.133 39.688 -8.023 1 98.06 181 GLY A C 1
ATOM 1361 O O . GLY A 1 181 ? 12.359 39.781 -8.055 1 98.06 181 GLY A O 1
ATOM 1362 N N . ARG A 1 182 ? 10.406 40.031 -6.902 1 97.81 182 ARG A N 1
ATOM 1363 C CA . ARG A 1 182 ? 11.055 40.375 -5.645 1 97.81 182 ARG A CA 1
ATOM 1364 C C . ARG A 1 182 ? 10.07 40.312 -4.484 1 97.81 182 ARG A C 1
ATOM 1366 O O . ARG A 1 182 ? 8.867 40.156 -4.691 1 97.81 182 ARG A O 1
ATOM 1373 N N . ILE A 1 183 ? 10.609 40.406 -3.338 1 98.69 183 ILE A N 1
ATOM 1374 C CA . ILE A 1 183 ? 9.812 40.562 -2.129 1 98.69 183 ILE A CA 1
ATOM 1375 C C . ILE A 1 183 ? 9.531 42.031 -1.866 1 98.69 183 ILE A C 1
ATOM 1377 O O . ILE A 1 183 ? 10.461 42.844 -1.855 1 98.69 183 ILE A O 1
ATOM 1381 N N . ALA A 1 184 ? 8.273 42.344 -1.67 1 98.56 184 ALA A N 1
ATOM 1382 C CA . ALA A 1 184 ? 7.902 43.75 -1.526 1 98.56 184 ALA A CA 1
ATOM 1383 C C . ALA A 1 184 ? 7.641 44.094 -0.065 1 98.56 184 ALA A C 1
ATOM 1385 O O . ALA A 1 184 ? 7.789 45.25 0.338 1 98.56 184 ALA A O 1
ATOM 1386 N N . SER A 1 185 ? 7.238 43.125 0.698 1 98.62 185 SER A N 1
ATOM 1387 C CA . SER A 1 185 ? 6.965 43.375 2.109 1 98.62 185 SER A CA 1
ATOM 1388 C C . SER A 1 185 ? 7.145 42.125 2.945 1 98.62 185 SER A C 1
ATOM 1390 O O . SER A 1 185 ? 7.082 41 2.418 1 98.62 185 SER A O 1
ATOM 1392 N N . VAL A 1 186 ? 7.449 42.312 4.223 1 98.69 186 VAL A N 1
ATOM 1393 C CA . VAL A 1 186 ? 7.566 41.25 5.215 1 98.69 186 VAL A CA 1
ATOM 1394 C C . VAL A 1 186 ? 6.742 41.594 6.449 1 98.69 186 VAL A C 1
ATOM 1396 O O . VAL A 1 186 ? 6.809 42.719 6.945 1 98.69 186 VAL A O 1
ATOM 1399 N N . CYS A 1 187 ? 5.938 40.656 6.828 1 98.25 187 CYS A N 1
ATOM 1400 C CA . CYS A 1 187 ? 5.09 40.875 7.992 1 98.25 187 CYS A CA 1
ATOM 1401 C C . CYS A 1 187 ? 4.816 39.562 8.719 1 98.25 187 CYS A C 1
ATOM 1403 O O . CYS A 1 187 ? 4.66 38.531 8.086 1 98.25 187 CYS A O 1
ATOM 1405 N N . GLY A 1 188 ? 4.727 39.625 10.078 1 98.19 188 GLY A N 1
ATOM 1406 C CA . GLY A 1 188 ? 4.461 38.406 10.844 1 98.19 188 GLY A CA 1
ATOM 1407 C C . GLY A 1 188 ? 3.02 37.969 10.75 1 98.19 188 GLY A C 1
ATOM 1408 O O . GLY A 1 188 ? 2.111 38.781 10.586 1 98.19 188 GLY A O 1
ATOM 1409 N N . ARG A 1 189 ? 2.811 36.656 10.969 1 97.56 189 ARG A N 1
ATOM 1410 C CA . ARG A 1 189 ? 1.474 36.094 10.859 1 97.56 189 ARG A CA 1
ATOM 1411 C C . ARG A 1 189 ? 0.556 36.594 11.953 1 97.56 189 ARG A C 1
ATOM 1413 O O . ARG A 1 189 ? -0.669 36.562 11.828 1 97.56 189 ARG A O 1
ATOM 1420 N N . TYR A 1 190 ? 1.115 37.188 13.023 1 95 190 TYR A N 1
ATOM 1421 C CA . TYR A 1 190 ? 0.334 37.812 14.078 1 95 190 TYR A CA 1
ATOM 1422 C C . TYR A 1 190 ? -0.537 38.938 13.508 1 95 190 TYR A C 1
ATOM 1424 O O . TYR A 1 190 ? -1.686 39.094 13.93 1 95 190 TYR A O 1
ATOM 1432 N N . TYR A 1 191 ? -0.067 39.594 12.578 1 96.94 191 TYR A N 1
ATOM 1433 C CA . TYR A 1 191 ? -0.763 40.719 11.984 1 96.94 191 TYR A CA 1
ATOM 1434 C C . TYR A 1 191 ? -1.579 40.281 10.773 1 96.94 191 TYR A C 1
ATOM 1436 O O . TYR A 1 191 ? -2.74 40.688 10.633 1 96.94 191 TYR A O 1
ATOM 1444 N N . ALA A 1 192 ? -1.039 39.438 9.992 1 97.56 192 ALA A N 1
ATOM 1445 C CA . ALA A 1 192 ? -1.569 39.188 8.656 1 97.56 192 ALA A CA 1
ATOM 1446 C C . ALA A 1 192 ? -2.549 38.031 8.648 1 97.56 192 ALA A C 1
ATOM 1448 O O . ALA A 1 192 ? -3.307 37.844 7.695 1 97.56 192 ALA A O 1
ATOM 1449 N N . MET A 1 193 ? -2.562 37.219 9.68 1 97 193 MET A N 1
ATOM 1450 C CA . MET A 1 193 ? -3.338 36 9.648 1 97 193 MET A CA 1
ATOM 1451 C C . MET A 1 193 ? -4.258 35.906 10.867 1 97 193 MET A C 1
ATOM 1453 O O . MET A 1 193 ? -4.434 34.812 11.438 1 97 193 MET A O 1
ATOM 1457 N N . ASP A 1 194 ? -4.766 37.031 11.289 1 91.62 194 ASP A N 1
ATOM 1458 C CA . ASP A 1 194 ? -5.758 37 12.359 1 91.62 194 ASP A CA 1
ATOM 1459 C C . ASP A 1 194 ? -7.094 36.469 11.859 1 91.62 194 ASP A C 1
ATOM 1461 O O . ASP A 1 194 ? -7.512 36.75 10.742 1 91.62 194 ASP A O 1
ATOM 1465 N N . ARG A 1 195 ? -7.738 35.719 12.742 1 87.81 195 ARG A N 1
ATOM 1466 C CA . ARG A 1 195 ? -9.039 35.156 12.367 1 87.81 195 ARG A CA 1
ATOM 1467 C C . ARG A 1 195 ? -10.094 35.5 13.414 1 87.81 195 ARG A C 1
ATOM 1469 O O . ARG A 1 195 ? -11.195 34.938 13.383 1 87.81 195 ARG A O 1
ATOM 1476 N N . ASP A 1 196 ? -9.781 36.406 14.383 1 84.31 196 ASP A N 1
ATOM 1477 C CA . ASP A 1 196 ? -10.656 36.656 15.523 1 84.31 196 ASP A CA 1
ATOM 1478 C C . ASP A 1 196 ? -11.203 38.094 15.469 1 84.31 196 ASP A C 1
ATOM 1480 O O . ASP A 1 196 ? -11.484 38.688 16.516 1 84.31 196 ASP A O 1
ATOM 1484 N N . LYS A 1 197 ? -11.172 38.625 14.375 1 90.19 197 LYS A N 1
ATOM 1485 C CA . LYS A 1 197 ? -11.695 39.969 14.125 1 90.19 197 LYS A CA 1
ATOM 1486 C C . LYS A 1 197 ? -10.922 41.031 14.914 1 90.19 197 LYS A C 1
ATOM 1488 O O . LYS A 1 197 ? -11.5 42 15.359 1 90.19 197 LYS A O 1
ATOM 1493 N N . ARG A 1 198 ? -9.781 40.656 15.164 1 92.12 198 ARG A N 1
ATOM 1494 C CA . ARG A 1 198 ? -8.883 41.719 15.648 1 92.12 198 ARG A CA 1
ATOM 1495 C C . ARG A 1 198 ? -8.375 42.562 14.492 1 92.12 198 ARG A C 1
ATOM 1497 O O . ARG A 1 198 ? -7.199 42.5 14.125 1 92.12 198 ARG A O 1
ATOM 1504 N N . TRP A 1 199 ? -9.125 43.469 14.094 1 94.31 199 TRP A N 1
ATOM 1505 C CA . TRP A 1 199 ? -8.945 44.219 12.859 1 94.31 199 TRP A CA 1
ATOM 1506 C C . TRP A 1 199 ? -7.734 45.156 12.945 1 94.31 199 TRP A C 1
ATOM 1508 O O . TRP A 1 199 ? -7.133 45.5 11.93 1 94.31 199 TRP A O 1
ATOM 1518 N N . ASP A 1 200 ? -7.383 45.531 14.164 1 94.62 200 ASP A N 1
ATOM 1519 C CA . ASP A 1 200 ? -6.203 46.375 14.344 1 94.62 200 ASP A CA 1
ATOM 1520 C C . ASP A 1 200 ? -4.945 45.656 13.844 1 94.62 200 ASP A C 1
ATOM 1522 O O . ASP A 1 200 ? -4.047 46.312 13.297 1 94.62 200 ASP A O 1
ATOM 1526 N N . ARG A 1 201 ? -4.875 44.375 14.047 1 96.56 201 ARG A N 1
ATOM 1527 C CA . ARG A 1 201 ? -3.766 43.562 13.539 1 96.56 201 ARG A CA 1
ATOM 1528 C C . ARG A 1 201 ? -3.801 43.5 12.023 1 96.56 201 ARG A C 1
ATOM 1530 O O . ARG A 1 201 ? -2.814 43.812 11.352 1 96.56 201 ARG A O 1
ATOM 1537 N N . THR A 1 202 ? -4.949 43.156 11.5 1 96.94 202 THR A N 1
ATOM 1538 C CA . THR A 1 202 ? -5.121 42.969 10.062 1 96.94 202 THR A CA 1
ATOM 1539 C C . THR A 1 202 ? -4.855 44.281 9.32 1 96.94 202 THR A C 1
ATOM 1541 O O . THR A 1 202 ? -4.293 44.281 8.219 1 96.94 202 THR A O 1
ATOM 1544 N N . GLU A 1 203 ? -5.273 45.344 9.93 1 97.25 203 GLU A N 1
ATOM 1545 C CA . GLU A 1 203 ? -5.086 46.656 9.297 1 97.25 203 GLU A CA 1
ATOM 1546 C C . GLU A 1 203 ? -3.607 46.938 9.055 1 97.25 203 GLU A C 1
ATOM 1548 O O . GLU A 1 203 ? -3.24 47.5 8.016 1 97.25 203 GLU A O 1
ATOM 1553 N N . ARG A 1 204 ? -2.793 46.594 9.953 1 97.25 204 ARG A N 1
ATOM 1554 C CA . ARG A 1 204 ? -1.361 46.812 9.805 1 97.25 204 ARG A CA 1
ATOM 1555 C C . ARG A 1 204 ? -0.797 46.094 8.602 1 97.25 204 ARG A C 1
ATOM 1557 O O . ARG A 1 204 ? -0.049 46.656 7.805 1 97.25 204 ARG A O 1
ATOM 1564 N N . ALA A 1 205 ? -1.141 44.875 8.508 1 97.88 205 ALA A N 1
ATOM 1565 C CA . ALA A 1 205 ? -0.696 44.062 7.367 1 97.88 205 ALA A CA 1
ATOM 1566 C C . ALA A 1 205 ? -1.289 44.594 6.062 1 97.88 205 ALA A C 1
ATOM 1568 O O . ALA A 1 205 ? -0.595 44.656 5.047 1 97.88 205 ALA A O 1
ATOM 1569 N N . PHE A 1 206 ? -2.572 44.938 6.066 1 97.81 206 PHE A N 1
ATOM 1570 C CA . PHE A 1 206 ? -3.275 45.469 4.914 1 97.81 206 PHE A CA 1
ATOM 1571 C C . PHE A 1 206 ? -2.588 46.75 4.406 1 97.81 206 PHE A C 1
ATOM 1573 O O . PHE A 1 206 ? -2.334 46.875 3.209 1 97.81 206 PHE A O 1
ATOM 1580 N N . ARG A 1 207 ? -2.275 47.562 5.266 1 97.81 207 ARG A N 1
ATOM 1581 C CA . ARG A 1 207 ? -1.691 48.844 4.883 1 97.81 207 ARG A CA 1
ATOM 1582 C C . ARG A 1 207 ? -0.289 48.656 4.312 1 97.81 207 ARG A C 1
ATOM 1584 O O . ARG A 1 207 ? 0.128 49.406 3.42 1 97.81 207 ARG A O 1
ATOM 1591 N N . ALA A 1 208 ? 0.391 47.75 4.852 1 98.12 208 ALA A N 1
ATOM 1592 C CA . ALA A 1 208 ? 1.707 47.438 4.301 1 98.12 208 ALA A CA 1
ATOM 1593 C C . ALA A 1 208 ? 1.594 46.938 2.865 1 98.12 208 ALA A C 1
ATOM 1595 O O . ALA A 1 208 ? 2.357 47.375 1.991 1 98.12 208 ALA A O 1
ATOM 1596 N N . ILE A 1 209 ? 0.632 46.062 2.609 1 98.19 209 ILE A N 1
ATOM 1597 C CA . ILE A 1 209 ? 0.461 45.406 1.309 1 98.19 209 ILE A CA 1
ATOM 1598 C C . ILE A 1 209 ? -0.198 46.375 0.336 1 98.19 209 ILE A C 1
ATOM 1600 O O . ILE A 1 209 ? 0.279 46.562 -0.786 1 98.19 209 ILE A O 1
ATOM 1604 N N . ALA A 1 210 ? -1.237 47.094 0.766 1 97.62 210 ALA A N 1
ATOM 1605 C CA . ALA A 1 210 ? -2.084 47.906 -0.097 1 97.62 210 ALA A CA 1
ATOM 1606 C C . ALA A 1 210 ? -1.433 49.281 -0.381 1 97.62 210 ALA A C 1
ATOM 1608 O O . ALA A 1 210 ? -1.548 49.812 -1.487 1 97.62 210 ALA A O 1
ATOM 1609 N N . PHE A 1 211 ? -0.714 49.781 0.652 1 97.25 211 PHE A N 1
ATOM 1610 C CA . PHE A 1 211 ? -0.259 51.156 0.522 1 97.25 211 PHE A CA 1
ATOM 1611 C C . PHE A 1 211 ? 1.259 51.25 0.633 1 97.25 211 PHE A C 1
ATOM 1613 O O . PHE A 1 211 ? 1.849 52.281 0.386 1 97.25 211 PHE A O 1
ATOM 1620 N N . GLY A 1 212 ? 1.869 50.219 1.044 1 97.19 212 GLY A N 1
ATOM 1621 C CA . GLY A 1 212 ? 3.309 50.281 1.241 1 97.19 212 GLY A CA 1
ATOM 1622 C C . GLY A 1 212 ? 3.715 51 2.512 1 97.19 212 GLY A C 1
ATOM 1623 O O . GLY A 1 212 ? 4.75 51.656 2.549 1 97.19 212 GLY A O 1
ATOM 1624 N N . GLU A 1 213 ? 2.885 50.844 3.508 1 96.81 213 GLU A N 1
ATOM 1625 C CA . GLU A 1 213 ? 3.16 51.5 4.789 1 96.81 213 GLU A CA 1
ATOM 1626 C C . GLU A 1 213 ? 3.859 50.562 5.75 1 96.81 213 GLU A C 1
ATOM 1628 O O . GLU A 1 213 ? 3.395 49.438 5.965 1 96.81 213 GLU A O 1
ATOM 1633 N N . GLY A 1 214 ? 4.973 50.938 6.328 1 96.75 214 GLY A N 1
ATOM 1634 C CA . GLY A 1 214 ? 5.77 50.156 7.254 1 96.75 214 GLY A CA 1
ATOM 1635 C C . GLY A 1 214 ? 7.211 50.625 7.348 1 96.75 214 GLY A C 1
ATOM 1636 O O . GLY A 1 214 ? 7.582 51.625 6.738 1 96.75 214 GLY A O 1
ATOM 1637 N N . GLU A 1 215 ? 7.969 50 8.102 1 97.31 215 GLU A N 1
ATOM 1638 C CA . GLU A 1 215 ? 9.383 50.344 8.242 1 97.31 215 GLU A CA 1
ATOM 1639 C C . GLU A 1 215 ? 10.18 49.938 7.008 1 97.31 215 GLU A C 1
ATOM 1641 O O . GLU A 1 215 ? 10.125 48.781 6.59 1 97.31 215 GLU A O 1
ATOM 1646 N N . PRO A 1 216 ? 10.859 50.875 6.395 1 97.75 216 PRO A N 1
ATOM 1647 C CA . PRO A 1 216 ? 11.625 50.531 5.191 1 97.75 216 PRO A CA 1
ATOM 1648 C C . PRO A 1 216 ? 12.852 49.656 5.496 1 97.75 216 PRO A C 1
ATOM 1650 O O . PRO A 1 216 ? 13.469 49.812 6.551 1 97.75 216 PRO A O 1
ATOM 1653 N N . ALA A 1 217 ? 13.172 48.812 4.645 1 98 217 ALA A N 1
ATOM 1654 C CA . ALA A 1 217 ? 14.367 47.969 4.688 1 98 217 ALA A CA 1
ATOM 1655 C C . ALA A 1 217 ? 14.938 47.75 3.289 1 98 217 ALA A C 1
ATOM 1657 O O . ALA A 1 217 ? 14.195 47.75 2.305 1 98 217 ALA A O 1
ATOM 1658 N N . GLU A 1 218 ? 16.156 47.531 3.24 1 96.88 218 GLU A N 1
ATOM 1659 C CA . GLU A 1 218 ? 16.844 47.375 1.957 1 96.88 218 GLU A CA 1
ATOM 1660 C C . GLU A 1 218 ? 16.562 46 1.352 1 96.88 218 GLU A C 1
ATOM 1662 O O . GLU A 1 218 ? 16.547 45.844 0.128 1 96.88 218 GLU A O 1
ATOM 1667 N N . SER A 1 219 ? 16.453 45.031 2.186 1 97.88 219 SER A N 1
ATOM 1668 C CA . SER A 1 219 ? 16.188 43.656 1.756 1 97.88 219 SER A CA 1
ATOM 1669 C C . SER A 1 219 ? 15.344 42.906 2.777 1 97.88 219 SER A C 1
ATOM 1671 O O . SER A 1 219 ? 15.195 43.375 3.918 1 97.88 219 SER A O 1
ATOM 1673 N N . ALA A 1 220 ? 14.742 41.875 2.295 1 98.44 220 ALA A N 1
ATOM 1674 C CA . ALA A 1 220 ? 13.984 41.031 3.221 1 98.44 220 ALA A CA 1
ATOM 1675 C C . ALA A 1 220 ? 14.867 40.531 4.355 1 98.44 220 ALA A C 1
ATOM 1677 O O . ALA A 1 220 ? 14.445 40.5 5.512 1 98.44 220 ALA A O 1
ATOM 1678 N N . ARG A 1 221 ? 16.125 40.125 4.02 1 98.25 221 ARG A N 1
ATOM 1679 C CA . ARG A 1 221 ? 17.078 39.656 5.031 1 98.25 221 ARG A CA 1
ATOM 1680 C C . ARG A 1 221 ? 17.328 40.75 6.078 1 98.25 221 ARG A C 1
ATOM 1682 O O . ARG A 1 221 ? 17.25 40.469 7.281 1 98.25 221 ARG A O 1
ATOM 1689 N N . ALA A 1 222 ? 17.578 41.938 5.605 1 98.25 222 ALA A N 1
ATOM 1690 C CA . ALA A 1 222 ? 17.828 43.062 6.512 1 98.25 222 ALA A CA 1
ATOM 1691 C C . ALA A 1 222 ? 16.625 43.344 7.402 1 98.25 222 ALA A C 1
ATOM 1693 O O . ALA A 1 222 ? 16.766 43.656 8.586 1 98.25 222 ALA A O 1
ATOM 1694 N N . ALA A 1 223 ? 15.508 43.281 6.773 1 98.44 223 ALA A N 1
ATOM 1695 C CA . ALA A 1 223 ? 14.266 43.531 7.508 1 98.44 223 ALA A CA 1
ATOM 1696 C C . ALA A 1 223 ? 14.094 42.531 8.633 1 98.44 223 ALA A C 1
ATOM 1698 O O . ALA A 1 223 ? 13.773 42.875 9.766 1 98.44 223 ALA A O 1
ATOM 1699 N N . ILE A 1 224 ? 14.266 41.219 8.375 1 98.44 224 ILE A N 1
ATOM 1700 C CA . ILE A 1 224 ? 14.07 40.156 9.336 1 98.44 224 ILE A CA 1
ATOM 1701 C C . ILE A 1 224 ? 15.141 40.219 10.414 1 98.44 224 ILE A C 1
ATOM 1703 O O . ILE A 1 224 ? 14.852 40.062 11.602 1 98.44 224 ILE A O 1
ATOM 1707 N N . GLU A 1 225 ? 16.375 40.5 10.031 1 98 225 GLU A N 1
ATOM 1708 C CA . GLU A 1 225 ? 17.453 40.656 10.992 1 98 225 GLU A CA 1
ATOM 1709 C C . GLU A 1 225 ? 17.219 41.812 11.945 1 98 225 GLU A C 1
ATOM 1711 O O . GLU A 1 225 ? 17.453 41.688 13.148 1 98 225 GLU A O 1
ATOM 1716 N N . ALA A 1 226 ? 16.781 42.938 11.383 1 97.88 226 ALA A N 1
ATOM 1717 C CA . ALA A 1 226 ? 16.469 44.094 12.211 1 97.88 226 ALA A CA 1
ATOM 1718 C C . ALA A 1 226 ? 15.352 43.75 13.203 1 97.88 226 ALA A C 1
ATOM 1720 O O . ALA A 1 226 ? 15.367 44.25 14.344 1 97.88 226 ALA A O 1
ATOM 1721 N N . ALA A 1 227 ? 14.367 43.062 12.727 1 97.69 227 ALA A N 1
ATOM 1722 C CA . ALA A 1 227 ? 13.281 42.625 13.609 1 97.69 227 ALA A CA 1
ATOM 1723 C C . ALA A 1 227 ? 13.812 41.781 14.75 1 97.69 227 ALA A C 1
ATOM 1725 O O . ALA A 1 227 ? 13.438 41.969 15.906 1 97.69 227 ALA A O 1
ATOM 1726 N N . TYR A 1 228 ? 14.664 40.812 14.414 1 96.88 228 TYR A N 1
ATOM 1727 C CA . TYR A 1 228 ? 15.273 39.938 15.422 1 96.88 228 TYR A CA 1
ATOM 1728 C C . TYR A 1 228 ? 16.047 40.781 16.453 1 96.88 228 TYR A C 1
ATOM 1730 O O . TYR A 1 228 ? 15.961 40.531 17.656 1 96.88 228 TYR A O 1
ATOM 1738 N N . ASP A 1 229 ? 16.797 41.75 15.992 1 96.88 229 ASP A N 1
ATOM 1739 C CA . ASP A 1 229 ? 17.562 42.625 16.859 1 96.88 229 ASP A CA 1
ATOM 1740 C C . ASP A 1 229 ? 16.656 43.406 17.797 1 96.88 229 ASP A C 1
ATOM 1742 O O . ASP A 1 229 ? 17.047 43.75 18.922 1 96.88 229 ASP A O 1
ATOM 1746 N N . ALA A 1 230 ? 15.5 43.688 17.344 1 96.38 230 ALA A N 1
ATOM 1747 C CA . ALA A 1 230 ? 14.523 44.438 18.125 1 96.38 230 ALA A CA 1
ATOM 1748 C C . ALA A 1 230 ? 13.727 43.531 19.047 1 96.38 230 ALA A C 1
ATOM 1750 O O . ALA A 1 230 ? 12.773 43.969 19.703 1 96.38 230 ALA A O 1
ATOM 1751 N N . GLY A 1 231 ? 14 42.219 19 1 95 231 GLY A N 1
ATOM 1752 C CA . GLY A 1 231 ? 13.359 41.281 19.891 1 95 231 GLY A CA 1
ATOM 1753 C C . GLY A 1 231 ? 12.094 40.656 19.328 1 95 231 GLY A C 1
ATOM 1754 O O . GLY A 1 231 ? 11.344 40 20.031 1 95 231 GLY A O 1
ATOM 1755 N N . GLU A 1 232 ? 11.883 40.969 18.016 1 96.12 232 GLU A N 1
ATOM 1756 C CA . GLU A 1 232 ? 10.719 40.375 17.359 1 96.12 232 GLU A CA 1
ATOM 1757 C C . GLU A 1 232 ? 11.047 39 16.75 1 96.12 232 GLU A C 1
ATOM 1759 O O . GLU A 1 232 ? 12.078 38.844 16.094 1 96.12 232 GLU A O 1
ATOM 1764 N N . THR A 1 233 ? 10.219 38.031 17.125 1 96.69 233 THR A N 1
ATOM 1765 C CA . THR A 1 233 ? 10.32 36.75 16.453 1 96.69 233 THR A CA 1
ATOM 1766 C C . THR A 1 233 ? 9.516 36.75 15.148 1 96.69 233 THR A C 1
ATOM 1768 O O . THR A 1 233 ? 8.781 37.688 14.875 1 96.69 233 THR A O 1
ATOM 1771 N N . ASP A 1 234 ? 9.672 35.75 14.336 1 97.19 234 ASP A N 1
ATOM 1772 C CA . ASP A 1 234 ? 9.023 35.656 13.031 1 97.19 234 ASP A CA 1
ATOM 1773 C C . ASP A 1 234 ? 7.531 35.969 13.141 1 97.19 234 ASP A C 1
ATOM 1775 O O . ASP A 1 234 ? 6.973 36.656 12.289 1 97.19 234 ASP A O 1
ATOM 1779 N N . GLU A 1 235 ? 6.859 35.469 14.133 1 96.44 235 GLU A N 1
ATOM 1780 C CA . GLU A 1 235 ? 5.418 35.594 14.312 1 96.44 235 GLU A CA 1
ATOM 1781 C C . GLU A 1 235 ? 5.031 37.062 14.492 1 96.44 235 GLU A C 1
ATOM 1783 O O . GLU A 1 235 ? 3.938 37.469 14.102 1 96.44 235 GLU A O 1
ATOM 1788 N N . PHE A 1 236 ? 5.992 37.906 14.961 1 96.38 236 PHE A N 1
ATOM 1789 C CA . PHE A 1 236 ? 5.621 39.219 15.445 1 96.38 236 PHE A CA 1
ATOM 1790 C C . PHE A 1 236 ? 6.383 40.312 14.688 1 96.38 236 PHE A C 1
ATOM 1792 O O . PHE A 1 236 ? 6.469 41.438 15.148 1 96.38 236 PHE A O 1
ATOM 1799 N N . ILE A 1 237 ? 6.887 39.969 13.594 1 98.06 237 ILE A N 1
ATOM 1800 C CA . ILE A 1 237 ? 7.574 40.969 12.812 1 98.06 237 ILE A CA 1
ATOM 1801 C C . ILE A 1 237 ? 6.578 42.062 12.367 1 98.06 237 ILE A C 1
ATOM 1803 O O . ILE A 1 237 ? 5.609 41.75 11.672 1 98.06 237 ILE A O 1
ATOM 1807 N N . LYS A 1 238 ? 6.82 43.219 12.766 1 97.88 238 LYS A N 1
ATOM 1808 C CA . LYS A 1 238 ? 5.992 44.312 12.305 1 97.88 238 LYS A CA 1
ATOM 1809 C C . LYS A 1 238 ? 6.188 44.562 10.812 1 97.88 238 LYS A C 1
ATOM 1811 O O . LYS A 1 238 ? 7.238 44.25 10.258 1 97.88 238 LYS A O 1
ATOM 1816 N N . PRO A 1 239 ? 5.23 45.156 10.156 1 98.38 239 PRO A N 1
ATOM 1817 C CA . PRO A 1 239 ? 5.309 45.344 8.703 1 98.38 239 PRO A CA 1
ATOM 1818 C C . PRO A 1 239 ? 6.578 46.062 8.273 1 98.38 239 PRO A C 1
ATOM 1820 O O . PRO A 1 239 ? 6.91 47.125 8.828 1 98.38 239 PRO A O 1
ATOM 1823 N N . ARG A 1 240 ? 7.234 45.469 7.363 1 98.56 240 ARG A N 1
ATOM 1824 C CA . ARG A 1 240 ? 8.438 46 6.738 1 98.56 240 ARG A CA 1
ATOM 1825 C C . ARG A 1 240 ? 8.25 46.125 5.23 1 98.56 240 ARG A C 1
ATOM 1827 O O . ARG A 1 240 ? 7.648 45.281 4.594 1 98.56 240 ARG A O 1
ATOM 1834 N N . ILE A 1 241 ? 8.734 47.25 4.711 1 98.62 241 ILE A N 1
ATOM 1835 C CA . ILE A 1 241 ? 8.664 47.469 3.273 1 98.62 241 ILE A CA 1
ATOM 1836 C C . ILE A 1 241 ? 10.047 47.312 2.652 1 98.62 241 ILE A C 1
ATOM 1838 O O . ILE A 1 241 ? 11 47.969 3.074 1 98.62 241 ILE A O 1
ATOM 1842 N N . ILE A 1 242 ? 10.109 46.469 1.664 1 98.56 242 ILE A N 1
ATOM 1843 C CA . ILE A 1 242 ? 11.398 46.125 1.082 1 98.56 242 ILE A CA 1
ATOM 1844 C C . ILE A 1 242 ? 11.625 46.906 -0.199 1 98.56 242 ILE A C 1
ATOM 1846 O O . ILE A 1 242 ? 10.875 46.75 -1.171 1 98.56 242 ILE A O 1
ATOM 1850 N N . GLY A 1 243 ? 12.648 47.625 -0.19 1 96.25 243 GLY A N 1
ATOM 1851 C CA . GLY A 1 243 ? 12.93 48.438 -1.362 1 96.25 243 GLY A CA 1
ATOM 1852 C C . GLY A 1 243 ? 11.859 49.469 -1.64 1 96.25 243 GLY A C 1
ATOM 1853 O O . GLY A 1 243 ? 11.367 50.125 -0.718 1 96.25 243 GLY A O 1
ATOM 1854 N N . GLU A 1 244 ? 11.586 49.625 -2.934 1 94.94 244 GLU A N 1
ATOM 1855 C CA . GLU A 1 244 ? 10.562 50.594 -3.34 1 94.94 244 GLU A CA 1
ATOM 1856 C C . GLU A 1 244 ? 9.164 50.031 -3.074 1 94.94 244 GLU A C 1
ATOM 1858 O O . GLU A 1 244 ? 8.844 48.906 -3.465 1 94.94 244 GLU A O 1
ATOM 1863 N N . PRO A 1 245 ? 8.391 50.844 -2.344 1 95.25 245 PRO A N 1
ATOM 1864 C CA . PRO A 1 245 ? 7.023 50.375 -2.104 1 95.25 245 PRO A CA 1
ATOM 1865 C C . PRO A 1 245 ? 6.273 50.062 -3.393 1 95.25 245 PRO A C 1
ATOM 1867 O O . PRO A 1 245 ? 6.477 50.719 -4.414 1 95.25 245 PRO A O 1
ATOM 1870 N N . MET A 1 246 ? 5.465 49.062 -3.326 1 93.06 246 MET A N 1
ATOM 1871 C CA . MET A 1 246 ? 4.613 48.688 -4.441 1 93.06 246 MET A CA 1
ATOM 1872 C C . MET A 1 246 ? 3.148 48.625 -4.023 1 93.06 246 MET A C 1
ATOM 1874 O O . MET A 1 246 ? 2.561 47.562 -3.895 1 93.06 246 MET A O 1
ATOM 1878 N N . PRO A 1 247 ? 2.584 49.781 -3.873 1 95 247 PRO A N 1
ATOM 1879 C CA . PRO A 1 247 ? 1.175 49.781 -3.477 1 95 247 PRO A CA 1
ATOM 1880 C C . PRO A 1 247 ? 0.26 49.156 -4.516 1 95 247 PRO A C 1
ATOM 1882 O O . PRO A 1 247 ? 0.596 49.125 -5.703 1 95 247 PRO A O 1
ATOM 1885 N N . LEU A 1 248 ? -0.896 48.656 -4.145 1 97 248 LEU A N 1
ATOM 1886 C CA . LEU A 1 248 ? -1.879 48.062 -5.031 1 97 248 LEU A CA 1
ATOM 1887 C C . LEU A 1 248 ? -2.783 49.094 -5.656 1 97 248 LEU A C 1
ATOM 1889 O O . LEU A 1 248 ? -3.406 49.906 -4.941 1 97 248 LEU A O 1
ATOM 1893 N N . ASP A 1 249 ? -2.797 49.125 -6.91 1 92 249 ASP A N 1
ATOM 1894 C CA . ASP A 1 249 ? -3.771 50 -7.566 1 92 249 ASP A CA 1
ATOM 1895 C C . ASP A 1 249 ? -5.059 49.25 -7.879 1 92 249 ASP A C 1
ATOM 1897 O O . ASP A 1 249 ? -5.203 48.094 -7.5 1 92 249 ASP A O 1
ATOM 1901 N N . THR A 1 250 ? -6.004 49.875 -8.547 1 91.81 250 THR A N 1
ATOM 1902 C CA . THR A 1 250 ? -7.32 49.312 -8.781 1 91.81 250 THR A CA 1
ATOM 1903 C C . THR A 1 250 ? -7.227 48.094 -9.719 1 91.81 250 THR A C 1
ATOM 1905 O O . THR A 1 250 ? -8.094 47.219 -9.703 1 91.81 250 THR A O 1
ATOM 1908 N N . ASP A 1 251 ? -6.129 48.031 -10.445 1 94.31 251 ASP A N 1
ATOM 1909 C CA . ASP A 1 251 ? -5.992 46.969 -11.438 1 94.31 251 ASP A CA 1
ATOM 1910 C C . ASP A 1 251 ? -5.113 45.844 -10.906 1 94.31 251 ASP A C 1
ATOM 1912 O O . ASP A 1 251 ? -4.84 44.875 -11.625 1 94.31 251 ASP A O 1
ATOM 1916 N N . ALA A 1 252 ? -4.738 45.906 -9.688 1 96.69 252 ALA A N 1
ATOM 1917 C CA . ALA A 1 252 ? -3.832 44.938 -9.117 1 96.69 252 ALA A CA 1
ATOM 1918 C C . ALA A 1 252 ? -4.48 43.531 -9.094 1 96.69 252 ALA A C 1
ATOM 1920 O O . ALA A 1 252 ? -5.695 43.438 -8.922 1 96.69 252 ALA A O 1
ATOM 1921 N N . VAL A 1 253 ? -3.674 42.531 -9.352 1 97.38 253 VAL A N 1
ATOM 1922 C CA . VAL A 1 253 ? -4.094 41.125 -9.312 1 97.38 253 VAL A CA 1
ATOM 1923 C C . VAL A 1 253 ? -3.311 40.406 -8.227 1 97.38 253 VAL A C 1
ATOM 1925 O O . VAL A 1 253 ? -2.078 40.438 -8.203 1 97.38 253 VAL A O 1
ATOM 1928 N N . CYS A 1 254 ? -4.066 39.781 -7.328 1 98.12 254 CYS A N 1
ATOM 1929 C CA . CYS A 1 254 ? -3.439 39.094 -6.199 1 98.12 254 CYS A CA 1
ATOM 1930 C C . CYS A 1 254 ? -3.781 37.594 -6.191 1 98.12 254 CYS A C 1
ATOM 1932 O O . CYS A 1 254 ? -4.871 37.219 -6.613 1 98.12 254 CYS A O 1
ATOM 1934 N N . VAL A 1 255 ? -2.854 36.812 -5.73 1 98.44 255 VAL A N 1
ATOM 1935 C CA . VAL A 1 255 ? -3.072 35.406 -5.395 1 98.44 255 VAL A CA 1
ATOM 1936 C C . VAL A 1 255 ? -2.727 35.156 -3.928 1 98.44 255 VAL A C 1
ATOM 1938 O O . VAL A 1 255 ? -1.622 35.5 -3.482 1 98.44 255 VAL A O 1
ATOM 1941 N N . LEU A 1 256 ? -3.688 34.75 -3.186 1 98.38 256 LEU A N 1
ATOM 1942 C CA . LEU A 1 256 ? -3.461 34.312 -1.819 1 98.38 256 LEU A CA 1
ATOM 1943 C C . LEU A 1 256 ? -3.203 32.812 -1.786 1 98.38 256 LEU A C 1
ATOM 1945 O O . LEU A 1 256 ? -4.082 32 -2.131 1 98.38 256 LEU A O 1
ATOM 1949 N N . PHE A 1 257 ? -2.016 32.406 -1.208 1 98.19 257 PHE A N 1
ATOM 1950 C CA . PHE A 1 257 ? -1.619 31.031 -1.525 1 98.19 257 PHE A CA 1
ATOM 1951 C C . PHE A 1 257 ? -1.604 30.172 -0.27 1 98.19 257 PHE A C 1
ATOM 1953 O O . PHE A 1 257 ? -1.117 29.047 -0.295 1 98.19 257 PHE A O 1
ATOM 1960 N N . ASN A 1 258 ? -2.119 30.672 0.868 1 97.56 258 ASN A N 1
ATOM 1961 C CA . ASN A 1 258 ? -2.404 29.75 1.966 1 97.56 258 ASN A CA 1
ATOM 1962 C C . ASN A 1 258 ? -3.447 28.703 1.57 1 97.56 258 ASN A C 1
ATOM 1964 O O . ASN A 1 258 ? -4.434 29.031 0.909 1 97.56 258 ASN A O 1
ATOM 1968 N N . PHE A 1 259 ? -3.193 27.469 1.999 1 95.31 259 PHE A N 1
ATOM 1969 C CA . PHE A 1 259 ? -4.207 26.484 1.635 1 95.31 259 PHE A CA 1
ATOM 1970 C C . PHE A 1 259 ? -5.199 26.281 2.775 1 95.31 259 PHE A C 1
ATOM 1972 O O . PHE A 1 259 ? -6.348 25.906 2.545 1 95.31 259 PHE A O 1
ATOM 1979 N N . ARG A 1 260 ? -4.746 26.453 3.982 1 91.62 260 ARG A N 1
ATOM 1980 C CA . ARG A 1 260 ? -5.719 26.438 5.07 1 91.62 260 ARG A CA 1
ATOM 1981 C C . ARG A 1 260 ? -6.547 27.719 5.086 1 91.62 260 ARG A C 1
ATOM 1983 O O . ARG A 1 260 ? -5.996 28.812 4.98 1 91.62 260 ARG A O 1
ATOM 1990 N N . ASN A 1 261 ? -7.785 27.625 5.266 1 90.38 261 ASN A N 1
ATOM 1991 C CA . ASN A 1 261 ? -8.688 28.688 4.812 1 90.38 261 ASN A CA 1
ATOM 1992 C C . ASN A 1 261 ? -9.039 29.641 5.949 1 90.38 261 ASN A C 1
ATOM 1994 O O . ASN A 1 261 ? -9.492 30.766 5.707 1 90.38 261 ASN A O 1
ATOM 1998 N N . ASP A 1 262 ? -8.781 29.375 7.156 1 87.88 262 ASP A N 1
ATOM 1999 C CA . ASP A 1 262 ? -9.352 30.125 8.266 1 87.88 262 ASP A CA 1
ATOM 2000 C C . ASP A 1 262 ? -8.602 31.438 8.484 1 87.88 262 ASP A C 1
ATOM 2002 O O . ASP A 1 262 ? -9.219 32.5 8.562 1 87.88 262 ASP A O 1
ATOM 2006 N N . ARG A 1 263 ? -7.332 31.344 8.398 1 91.62 263 ARG A N 1
ATOM 2007 C CA . ARG A 1 263 ? -6.539 32.469 8.875 1 91.62 263 ARG A CA 1
ATOM 2008 C C . ARG A 1 263 ? -6.316 33.5 7.77 1 91.62 263 ARG A C 1
ATOM 2010 O O . ARG A 1 263 ? -6.141 34.688 8.039 1 91.62 263 ARG A O 1
ATOM 2017 N N . PRO A 1 264 ? -6.371 33.156 6.562 1 94.69 264 PRO A N 1
ATOM 2018 C CA . PRO A 1 264 ? -6.207 34.188 5.539 1 94.69 264 PRO A CA 1
ATOM 2019 C C . PRO A 1 264 ? -7.508 34.938 5.238 1 94.69 264 PRO A C 1
ATOM 2021 O O . PRO A 1 264 ? -7.508 35.906 4.484 1 94.69 264 PRO A O 1
ATOM 2024 N N . ARG A 1 265 ? -8.609 34.625 5.781 1 93.62 265 ARG A N 1
ATOM 2025 C CA . ARG A 1 265 ? -9.938 35.125 5.445 1 93.62 265 ARG A CA 1
ATOM 2026 C C . ARG A 1 265 ? -10.031 36.625 5.672 1 93.62 265 ARG A C 1
ATOM 2028 O O . ARG A 1 265 ? -10.508 37.344 4.805 1 93.62 265 ARG A O 1
ATOM 2035 N N . GLN A 1 266 ? -9.602 37.031 6.812 1 94.38 266 GLN A N 1
ATOM 2036 C CA . GLN A 1 266 ? -9.766 38.438 7.191 1 94.38 266 GLN A CA 1
ATOM 2037 C C . GLN A 1 266 ? -8.992 39.344 6.246 1 94.38 266 GLN A C 1
ATOM 2039 O O . GLN A 1 266 ? -9.531 40.344 5.77 1 94.38 266 GLN A O 1
ATOM 2044 N N . LEU A 1 267 ? -7.781 39.031 6 1 96.38 267 LEU A N 1
ATOM 2045 C CA . LEU A 1 267 ? -6.965 39.812 5.102 1 96.38 267 LEU A CA 1
ATOM 2046 C C . LEU A 1 267 ? -7.527 39.812 3.686 1 96.38 267 LEU A C 1
ATOM 2048 O O . LEU A 1 267 ? -7.551 40.812 3.002 1 96.38 267 LEU A O 1
ATOM 2052 N N . THR A 1 268 ? -7.965 38.625 3.234 1 96.06 268 THR A N 1
ATOM 2053 C CA . THR A 1 268 ? -8.523 38.469 1.896 1 96.06 268 THR A CA 1
ATOM 2054 C C . THR A 1 268 ? -9.789 39.312 1.743 1 96.06 268 THR A C 1
ATOM 2056 O O . THR A 1 268 ? -10.008 39.938 0.7 1 96.06 268 THR A O 1
ATOM 2059 N N . ALA A 1 269 ? -10.586 39.281 2.746 1 95.19 269 ALA A N 1
ATOM 2060 C CA . ALA A 1 269 ? -11.789 40.125 2.73 1 95.19 269 ALA A CA 1
ATOM 2061 C C . ALA A 1 269 ? -11.438 41.594 2.617 1 95.19 269 ALA A C 1
ATOM 2063 O O . ALA A 1 269 ? -12.078 42.344 1.87 1 95.19 269 ALA A O 1
ATOM 2064 N N . ALA A 1 270 ? -10.477 42 3.338 1 95.88 270 ALA A N 1
ATOM 2065 C CA . ALA A 1 270 ? -10.047 43.406 3.33 1 95.88 270 ALA A CA 1
ATOM 2066 C C . ALA A 1 270 ? -9.531 43.812 1.952 1 95.88 270 ALA A C 1
ATOM 2068 O O . ALA A 1 270 ? -9.727 44.938 1.517 1 95.88 270 ALA A O 1
ATOM 2069 N N . LEU A 1 271 ? -8.945 42.938 1.233 1 96.12 271 LEU A N 1
ATOM 2070 C CA . LEU A 1 271 ? -8.336 43.219 -0.06 1 96.12 271 LEU A CA 1
ATOM 2071 C C . LEU A 1 271 ? -9.367 43.094 -1.181 1 96.12 271 LEU A C 1
ATOM 2073 O O . LEU A 1 271 ? -9.273 43.812 -2.18 1 96.12 271 LEU A O 1
ATOM 2077 N N . GLY A 1 272 ? -10.305 42.188 -0.99 1 93.81 272 GLY A N 1
ATOM 2078 C CA . GLY A 1 272 ? -11.078 41.812 -2.16 1 93.81 272 GLY A CA 1
ATOM 2079 C C . GLY A 1 272 ? -12.547 42.188 -2.047 1 93.81 272 GLY A C 1
ATOM 2080 O O . GLY A 1 272 ? -13.289 42.125 -3.033 1 93.81 272 GLY A O 1
ATOM 2081 N N . MET A 1 273 ? -12.977 42.562 -0.881 1 92.75 273 MET A N 1
ATOM 2082 C CA . MET A 1 273 ? -14.414 42.75 -0.708 1 92.75 273 MET A CA 1
ATOM 2083 C C . MET A 1 273 ? -14.727 44.219 -0.44 1 92.75 273 MET A C 1
ATOM 2085 O O . MET A 1 273 ? -14.117 44.844 0.438 1 92.75 273 MET A O 1
ATOM 2089 N N . ASP A 1 274 ? -15.711 44.656 -1.088 1 88.75 274 ASP A N 1
ATOM 2090 C CA . ASP A 1 274 ? -16.172 46.031 -0.867 1 88.75 274 ASP A CA 1
ATOM 2091 C C . ASP A 1 274 ? -16.844 46.156 0.5 1 88.75 274 ASP A C 1
ATOM 2093 O O . ASP A 1 274 ? -16.703 47.188 1.152 1 88.75 274 ASP A O 1
ATOM 2097 N N . SER A 1 275 ? -17.422 45.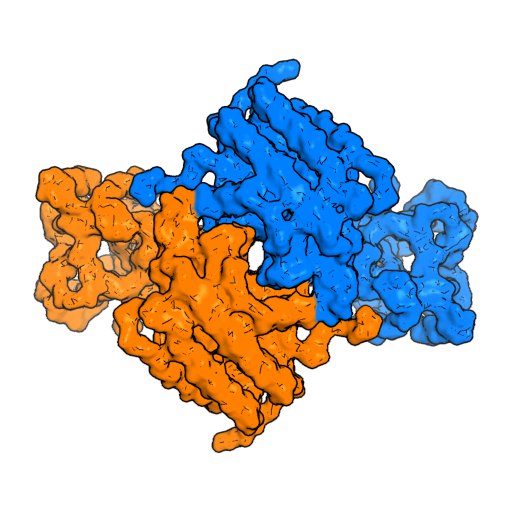188 0.979 1 87.25 275 SER A N 1
ATOM 2098 C CA . SER A 1 275 ? -18.266 45.219 2.174 1 87.25 275 SER A CA 1
ATOM 2099 C C . SER A 1 275 ? -17.422 45.062 3.439 1 87.25 275 SER A C 1
ATOM 2101 O O . SER A 1 275 ? -17.953 45.094 4.551 1 87.25 275 SER A O 1
ATOM 2103 N N . CYS A 1 276 ? -16.156 44.969 3.256 1 88.75 276 CYS A N 1
ATOM 2104 C CA . CYS A 1 276 ? -15.32 44.812 4.449 1 88.75 276 CYS A CA 1
ATOM 2105 C C . CYS A 1 276 ? -15.32 46.094 5.273 1 88.75 276 CYS A C 1
ATOM 2107 O O . CYS A 1 276 ? -14.93 47.156 4.781 1 88.75 276 CYS A O 1
ATOM 2109 N N . THR A 1 277 ? -15.719 45.969 6.555 1 87.5 277 THR A N 1
ATOM 2110 C CA . THR A 1 277 ? -15.867 47.156 7.375 1 87.5 277 THR A CA 1
ATOM 2111 C C . THR A 1 277 ? -15.039 47.062 8.648 1 87.5 277 THR A C 1
ATOM 2113 O O . THR A 1 277 ? -15.328 47.719 9.648 1 87.5 277 THR A O 1
ATOM 2116 N N . GLY A 1 278 ? -14.195 46.281 8.672 1 91.31 278 GLY A N 1
ATOM 2117 C CA . GLY A 1 278 ? -13.422 46.062 9.875 1 91.31 278 GLY A CA 1
ATOM 2118 C C . GLY A 1 278 ? -12.578 47.25 10.289 1 91.31 278 GLY A C 1
ATOM 2119 O O . GLY A 1 278 ? -12.312 47.438 11.484 1 91.31 278 GLY A O 1
ATOM 2120 N N . PHE A 1 279 ? -12.086 48.031 9.32 1 94.06 279 PHE A N 1
ATOM 2121 C CA . PHE A 1 279 ? -11.32 49.25 9.531 1 94.06 279 PHE A CA 1
ATOM 2122 C C . PHE A 1 279 ? -11.453 50.188 8.328 1 94.06 279 PHE A C 1
ATOM 2124 O O . PHE A 1 279 ? -12.016 49.812 7.301 1 94.06 279 PHE A O 1
ATOM 2131 N N . ASP A 1 280 ? -11.031 51.438 8.555 1 94.19 280 ASP A N 1
ATOM 2132 C CA . ASP A 1 280 ? -11.039 52.406 7.465 1 94.19 280 ASP A CA 1
ATOM 2133 C C . ASP A 1 280 ? -9.922 52.125 6.469 1 94.19 280 ASP A C 1
ATOM 2135 O O . ASP A 1 280 ? -8.734 52.281 6.797 1 94.19 280 ASP A O 1
ATOM 2139 N N . ARG A 1 281 ? -10.375 51.812 5.199 1 94.88 281 ARG A N 1
ATOM 2140 C CA . ARG A 1 281 ? -9.398 51.438 4.18 1 94.88 281 ARG A CA 1
ATOM 2141 C C . ARG A 1 281 ? -9.023 52.656 3.32 1 94.88 281 ARG A C 1
ATOM 2143 O O . ARG A 1 281 ? -8.312 52.5 2.322 1 94.88 281 ARG A O 1
ATOM 2150 N N . GLY A 1 282 ? -9.508 53.781 3.725 1 91.38 282 GLY A N 1
ATOM 2151 C CA . GLY A 1 282 ? -9.195 55 2.975 1 91.38 282 GLY A CA 1
ATOM 2152 C C . GLY A 1 282 ? -9.703 54.969 1.545 1 91.38 282 GLY A C 1
ATOM 2153 O O . GLY A 1 282 ? -10.867 54.625 1.299 1 91.38 282 GLY A O 1
ATOM 2154 N N . ASP A 1 283 ? -8.867 55.344 0.584 1 89.94 283 ASP A N 1
ATOM 2155 C CA . ASP A 1 283 ? -9.227 55.438 -0.829 1 89.94 283 ASP A CA 1
ATOM 2156 C C . ASP A 1 283 ? -8.945 54.094 -1.534 1 89.94 283 ASP A C 1
ATOM 2158 O O . ASP A 1 283 ? -8.891 54.031 -2.764 1 89.94 283 ASP A O 1
ATOM 2162 N N . PHE A 1 284 ? -8.93 53.062 -0.783 1 93.81 284 PHE A N 1
ATOM 2163 C CA . PHE A 1 284 ? -8.609 51.75 -1.364 1 93.81 284 PHE A CA 1
ATOM 2164 C C . PHE A 1 284 ? -9.828 51.156 -2.049 1 93.81 284 PHE A C 1
ATOM 2166 O O . PHE A 1 284 ? -10.945 51.25 -1.532 1 93.81 284 PHE A O 1
ATOM 2173 N N . HIS A 1 285 ? -9.648 50.656 -3.27 1 93.19 285 HIS A N 1
ATOM 2174 C CA . HIS A 1 285 ? -10.648 49.875 -3.984 1 93.19 285 HIS A CA 1
ATOM 2175 C C . HIS A 1 285 ? -10.273 48.406 -4.027 1 93.19 285 HIS A C 1
ATOM 2177 O O . HIS A 1 285 ? -9.109 48.062 -4.266 1 93.19 285 HIS A O 1
ATOM 2183 N N . PRO A 1 286 ? -11.258 47.562 -3.801 1 93.88 286 PRO A N 1
ATOM 2184 C CA . PRO A 1 286 ? -10.961 46.125 -3.816 1 93.88 286 PRO A CA 1
ATOM 2185 C C . PRO A 1 286 ? -10.281 45.688 -5.105 1 93.88 286 PRO A C 1
ATOM 2187 O O . PRO A 1 286 ? -10.617 46.156 -6.188 1 93.88 286 PRO A O 1
ATOM 2190 N N . VAL A 1 287 ? -9.359 44.781 -4.945 1 95.5 287 VAL A N 1
ATOM 2191 C CA . VAL A 1 287 ? -8.594 44.281 -6.074 1 95.5 287 VAL A CA 1
ATOM 2192 C C . VAL A 1 287 ? -9.008 42.844 -6.383 1 95.5 287 VAL A C 1
ATOM 2194 O O . VAL A 1 287 ? -9.773 42.219 -5.629 1 95.5 287 VAL A O 1
ATOM 2197 N N . SER A 1 288 ? -8.547 42.344 -7.543 1 94.75 288 SER A N 1
ATOM 2198 C CA . SER A 1 288 ? -8.812 40.938 -7.906 1 94.75 288 SER A CA 1
ATOM 2199 C C . SER A 1 288 ? -8 39.969 -7.047 1 94.75 288 SER A C 1
ATOM 2201 O O . SER A 1 288 ? -6.777 40.094 -6.965 1 94.75 288 SER A O 1
ATOM 2203 N N . THR A 1 289 ? -8.727 39.094 -6.426 1 96.38 289 THR A N 1
ATOM 2204 C CA . THR A 1 289 ? -8.07 38.125 -5.57 1 96.38 289 THR A CA 1
ATOM 2205 C C . THR A 1 289 ? -8.398 36.688 -6.023 1 96.38 289 THR A C 1
ATOM 2207 O O . THR A 1 289 ? -9.57 36.375 -6.23 1 96.38 289 THR A O 1
ATOM 2210 N N . THR A 1 290 ? -7.422 35.938 -6.328 1 97.19 290 THR A N 1
ATOM 2211 C CA . THR A 1 290 ? -7.535 34.5 -6.527 1 97.19 290 THR A CA 1
ATOM 2212 C C . THR A 1 290 ? -7.012 33.75 -5.309 1 97.19 290 THR A C 1
ATOM 2214 O O . THR A 1 290 ? -5.949 34.094 -4.777 1 97.19 290 THR A O 1
ATOM 2217 N N . CYS A 1 291 ? -7.781 32.812 -4.836 1 97.31 291 CYS A N 1
ATOM 2218 C CA . CYS A 1 291 ? -7.383 32.062 -3.656 1 97.31 291 CYS A CA 1
ATOM 2219 C C . CYS A 1 291 ? -6.973 30.641 -4.035 1 97.31 291 CYS A C 1
ATOM 2221 O O . CYS A 1 291 ? -7.578 30.031 -4.918 1 97.31 291 CYS A O 1
ATOM 2223 N N . LEU A 1 292 ? -5.957 30.203 -3.35 1 97.25 292 LEU A N 1
ATOM 2224 C CA . LEU A 1 292 ? -5.504 28.844 -3.629 1 97.25 292 LEU A CA 1
ATOM 2225 C C . LEU A 1 292 ? -6.586 27.828 -3.291 1 97.25 292 LEU A C 1
ATOM 2227 O O . LEU A 1 292 ? -6.797 26.859 -4.039 1 97.25 292 LEU A O 1
ATOM 2231 N N . THR A 1 293 ? -7.227 27.984 -2.148 1 95.69 293 THR A N 1
ATOM 2232 C CA . THR A 1 293 ? -8.383 27.188 -1.761 1 95.69 293 THR A CA 1
ATOM 2233 C C . THR A 1 293 ? -9.57 28.094 -1.425 1 95.69 293 THR A C 1
ATOM 2235 O O . THR A 1 293 ? -9.453 29.312 -1.445 1 95.69 293 THR A O 1
ATOM 2238 N N . GLU A 1 294 ? -10.719 27.5 -1.13 1 93.38 294 GLU A N 1
ATOM 2239 C CA . GLU A 1 294 ? -11.891 28.312 -0.794 1 93.38 294 GLU A CA 1
ATOM 2240 C C . GLU A 1 294 ? -11.828 28.797 0.649 1 93.38 294 GLU A C 1
ATOM 2242 O O . GLU A 1 294 ? -11.914 28 1.586 1 93.38 294 GLU A O 1
ATOM 2247 N N . TYR A 1 295 ? -11.641 30.125 0.769 1 92.75 295 TYR A N 1
ATOM 2248 C CA . TYR A 1 295 ? -11.562 30.703 2.105 1 92.75 295 TYR A CA 1
ATOM 2249 C C . TYR A 1 295 ? -12.961 30.953 2.67 1 92.75 295 TYR A C 1
ATOM 2251 O O . TYR A 1 295 ? -13.211 30.703 3.85 1 92.75 295 TYR A O 1
ATOM 2259 N N . GLU A 1 296 ? -13.781 31.406 1.872 1 87.06 296 GLU A N 1
ATOM 2260 C CA . GLU A 1 296 ? -15.172 31.719 2.18 1 87.06 296 GLU A CA 1
ATOM 2261 C C . GLU A 1 296 ? -16.031 31.75 0.915 1 87.06 296 GLU A C 1
ATOM 2263 O O . GLU A 1 296 ? -15.648 32.344 -0.085 1 87.06 296 GLU A O 1
ATOM 2268 N N . PRO A 1 297 ? -17.109 31.109 0.981 1 83.31 297 PRO A N 1
ATOM 2269 C CA . PRO A 1 297 ? -17.953 31.062 -0.214 1 83.31 297 PRO A CA 1
ATOM 2270 C C . PRO A 1 297 ? -18.391 32.438 -0.679 1 83.31 297 PRO A C 1
ATOM 2272 O O . PRO A 1 297 ? -18.594 32.656 -1.875 1 83.31 297 PRO A O 1
ATOM 2275 N N . ARG A 1 298 ? -18.469 33.5 0.054 1 79.81 298 ARG A N 1
ATOM 2276 C CA . ARG A 1 298 ? -18.984 34.812 -0.261 1 79.81 298 ARG A CA 1
ATOM 2277 C C . ARG A 1 298 ? -17.984 35.625 -1.079 1 79.81 298 ARG A C 1
ATOM 2279 O O . ARG A 1 298 ? -18.328 36.625 -1.696 1 79.81 298 ARG A O 1
ATOM 2286 N N . PHE A 1 299 ? -16.625 35.219 -0.982 1 83.25 299 PHE A N 1
ATOM 2287 C CA . PHE A 1 299 ? -15.57 35.969 -1.658 1 83.25 299 PHE A CA 1
ATOM 2288 C C . PHE A 1 299 ? -15.742 35.906 -3.17 1 83.25 299 PHE A C 1
ATOM 2290 O O . PHE A 1 299 ? -15.328 36.812 -3.891 1 83.25 299 PHE A O 1
ATOM 2297 N N . LEU A 1 300 ? -16.484 35.156 -3.699 1 76.81 300 LEU A N 1
ATOM 2298 C CA . LEU A 1 300 ? -16.688 34.906 -5.125 1 76.81 300 LEU A CA 1
ATOM 2299 C C . LEU A 1 300 ? -15.352 34.938 -5.867 1 76.81 300 LEU A C 1
ATOM 2301 O O . LEU A 1 300 ? -15.32 35.188 -7.078 1 76.81 300 LEU A O 1
ATOM 2305 N N . SER A 1 301 ? -14.227 34.875 -5.27 1 87.75 301 SER A N 1
ATOM 2306 C CA . SER A 1 301 ? -12.891 34.781 -5.852 1 87.75 301 SER A CA 1
ATOM 2307 C C . SER A 1 301 ? -12.719 33.469 -6.617 1 87.75 301 SER A C 1
ATOM 2309 O O . SER A 1 301 ? -13.258 32.438 -6.223 1 87.75 301 SER A O 1
ATOM 2311 N N . PRO A 1 302 ? -11.977 33.625 -7.785 1 94.06 302 PRO A N 1
ATOM 2312 C CA . PRO A 1 302 ? -11.57 32.344 -8.375 1 94.06 302 PRO A CA 1
ATOM 2313 C C . PRO A 1 302 ? -10.789 31.453 -7.398 1 94.06 302 PRO A C 1
ATOM 2315 O O . PRO A 1 302 ? -9.984 31.969 -6.609 1 94.06 302 PRO A O 1
ATOM 2318 N N . ILE A 1 303 ? -11.125 30.219 -7.398 1 96.06 303 ILE A N 1
ATOM 2319 C CA . ILE A 1 303 ? -10.508 29.234 -6.504 1 96.06 303 ILE A CA 1
ATOM 2320 C C . ILE A 1 303 ? -9.68 28.25 -7.312 1 96.06 303 ILE A C 1
ATOM 2322 O O . ILE A 1 303 ? -10.203 27.578 -8.203 1 96.06 303 ILE A O 1
ATOM 2326 N N . ALA A 1 304 ? -8.422 28.172 -6.98 1 96.75 304 ALA A N 1
ATOM 2327 C CA . ALA A 1 304 ? -7.555 27.266 -7.734 1 96.75 304 ALA A CA 1
ATOM 2328 C C . ALA A 1 304 ? -7.863 25.812 -7.41 1 96.75 304 ALA A C 1
ATOM 2330 O O . ALA A 1 304 ? -7.926 24.969 -8.305 1 96.75 304 ALA A O 1
ATOM 2331 N N . PHE A 1 305 ? -8.039 25.531 -6.145 1 95.69 305 PHE A N 1
ATOM 2332 C CA . PHE A 1 305 ? -8.359 24.188 -5.672 1 95.69 305 PHE A CA 1
ATOM 2333 C C . PHE A 1 305 ? -9.648 24.203 -4.863 1 95.69 305 PHE A C 1
ATOM 2335 O O . PHE A 1 305 ? -9.617 24.266 -3.633 1 95.69 305 PHE A O 1
ATOM 2342 N N . PRO A 1 306 ? -10.727 24.125 -5.523 1 92.38 306 PRO A N 1
ATOM 2343 C CA . PRO A 1 306 ? -12.008 24.094 -4.816 1 92.38 306 PRO A CA 1
ATOM 2344 C C . PRO A 1 306 ? -12.141 22.875 -3.893 1 92.38 306 PRO A C 1
ATOM 2346 O O . PRO A 1 306 ? -11.461 21.875 -4.094 1 92.38 306 PRO A O 1
ATOM 2349 N N . PRO A 1 307 ? -12.953 23.078 -2.902 1 85.75 307 PRO A N 1
ATOM 2350 C CA . PRO A 1 307 ? -13.125 21.953 -1.986 1 85.75 307 PRO A CA 1
ATOM 2351 C C . PRO A 1 307 ? -13.586 20.688 -2.697 1 85.75 307 PRO A C 1
ATOM 2353 O O . PRO A 1 307 ? -14.398 20.75 -3.623 1 85.75 307 PRO A O 1
ATOM 2356 N N . GLU A 1 308 ? -12.914 19.594 -2.299 1 81.31 308 GLU A N 1
ATOM 2357 C CA . GLU A 1 308 ? -13.312 18.297 -2.812 1 81.31 308 GLU A CA 1
ATOM 2358 C C . GLU A 1 308 ? -14.164 17.531 -1.796 1 81.31 308 GLU A C 1
ATOM 2360 O O . GLU A 1 308 ? -13.828 17.484 -0.612 1 81.31 308 GLU A O 1
ATOM 2365 N N . ARG A 1 309 ? -15.391 17.281 -2.141 1 81.81 309 ARG A N 1
ATOM 2366 C CA . ARG A 1 309 ? -16.25 16.406 -1.359 1 81.81 309 ARG A CA 1
ATOM 2367 C C . ARG A 1 309 ? -16.484 15.078 -2.074 1 81.81 309 ARG A C 1
ATOM 2369 O O . ARG A 1 309 ? -16.484 15.023 -3.307 1 81.81 309 ARG A O 1
ATOM 2376 N N . PRO A 1 310 ? -16.609 14.062 -1.187 1 88.44 310 PRO A N 1
ATOM 2377 C CA . PRO A 1 310 ? -16.875 12.797 -1.873 1 88.44 310 PRO A CA 1
ATOM 2378 C C . PRO A 1 310 ? -18.234 12.789 -2.588 1 88.44 310 PRO A C 1
ATOM 2380 O O . PRO A 1 310 ? -19.234 13.266 -2.041 1 88.44 310 PRO A O 1
ATOM 2383 N N . GLY A 1 311 ? -18.203 12.391 -3.834 1 83.94 311 GLY A N 1
ATOM 2384 C CA . GLY A 1 311 ? -19.438 12.312 -4.617 1 83.94 311 GLY A CA 1
ATOM 2385 C C . GLY A 1 311 ? -20.438 11.312 -4.07 1 83.94 311 GLY A C 1
ATOM 2386 O O . GLY A 1 311 ? -21.625 11.414 -4.336 1 83.94 311 GLY A O 1
ATOM 2387 N N . THR A 1 312 ? -19.938 10.367 -3.436 1 93.31 312 THR A N 1
ATOM 2388 C CA . THR A 1 312 ? -20.781 9.336 -2.842 1 93.31 312 THR A CA 1
ATOM 2389 C C . THR A 1 312 ? -20.203 8.875 -1.505 1 93.31 312 THR A C 1
ATOM 2391 O O . THR A 1 312 ? -19.031 9.125 -1.208 1 93.31 312 THR A O 1
ATOM 2394 N N . THR A 1 313 ? -21.062 8.398 -0.676 1 97.56 313 THR A N 1
ATOM 2395 C CA . THR A 1 313 ? -20.688 7.801 0.598 1 97.56 313 THR A CA 1
ATOM 2396 C C . THR A 1 313 ? -21.375 6.457 0.797 1 97.56 313 THR A C 1
ATOM 2398 O O . THR A 1 313 ? -22.375 6.164 0.13 1 97.56 313 THR A O 1
ATOM 2401 N N . LEU A 1 314 ? -20.781 5.652 1.643 1 98.62 314 LEU A N 1
ATOM 2402 C CA . LEU A 1 314 ? -21.391 4.363 1.969 1 98.62 314 LEU A CA 1
ATOM 2403 C C . LEU A 1 314 ? -22.812 4.535 2.473 1 98.62 314 LEU A C 1
ATOM 2405 O O . LEU A 1 314 ? -23.734 3.9 1.963 1 98.62 314 LEU A O 1
ATOM 2409 N N . ALA A 1 315 ? -23 5.426 3.453 1 98.31 315 ALA A N 1
ATOM 2410 C CA . ALA A 1 315 ? -24.328 5.66 4.031 1 98.31 315 ALA A CA 1
ATOM 2411 C C . ALA A 1 315 ? -25.297 6.184 2.979 1 98.31 315 ALA A C 1
ATOM 2413 O O . ALA A 1 315 ? -26.469 5.781 2.949 1 98.31 315 ALA A O 1
ATOM 2414 N N . GLY A 1 316 ? -24.828 7.074 2.143 1 97.31 316 GLY A N 1
ATOM 2415 C CA . GLY A 1 316 ? -25.656 7.586 1.062 1 97.31 316 GLY A CA 1
ATOM 2416 C C . GLY A 1 316 ? -26.047 6.52 0.06 1 97.31 316 GLY A C 1
ATOM 2417 O O . GLY A 1 316 ? -27.203 6.477 -0.386 1 97.31 316 GLY A O 1
ATOM 2418 N N . THR A 1 317 ? -25.125 5.688 -0.307 1 97.56 317 THR A N 1
ATOM 2419 C CA . THR A 1 317 ? -25.375 4.609 -1.256 1 97.56 317 THR A CA 1
ATOM 2420 C C . THR A 1 317 ? -26.406 3.627 -0.702 1 97.56 317 THR A C 1
ATOM 2422 O O . THR A 1 317 ? -27.297 3.189 -1.422 1 97.56 317 THR A O 1
ATOM 2425 N N . ILE A 1 318 ? -26.312 3.314 0.571 1 97.69 318 ILE A N 1
ATOM 2426 C CA . ILE A 1 318 ? -27.234 2.404 1.241 1 97.69 318 ILE A CA 1
ATOM 2427 C C . ILE A 1 318 ? -28.625 3.035 1.303 1 97.69 318 ILE A C 1
ATOM 2429 O O . ILE A 1 318 ? -29.625 2.361 1.059 1 97.69 318 ILE A O 1
ATOM 2433 N N . ALA A 1 319 ? -28.656 4.312 1.596 1 96.75 319 ALA A N 1
ATOM 2434 C CA . ALA A 1 319 ? -29.922 5.039 1.625 1 96.75 319 ALA A CA 1
ATOM 2435 C C . ALA A 1 319 ? -30.594 5.031 0.253 1 96.75 319 ALA A C 1
ATOM 2437 O O . ALA A 1 319 ? -31.797 4.84 0.148 1 96.75 319 ALA A O 1
ATOM 2438 N N . ASN A 1 320 ? -29.812 5.258 -0.779 1 94.88 320 ASN A N 1
ATOM 2439 C CA . ASN A 1 320 ? -30.312 5.262 -2.145 1 94.88 320 ASN A CA 1
ATOM 2440 C C . ASN A 1 320 ? -30.891 3.902 -2.535 1 94.88 320 ASN A C 1
ATOM 2442 O O . ASN A 1 320 ? -31.781 3.816 -3.377 1 94.88 320 ASN A O 1
ATOM 2446 N N . ALA A 1 321 ? -30.391 2.904 -1.91 1 94.75 321 ALA A N 1
ATOM 2447 C CA . ALA A 1 321 ? -30.891 1.554 -2.162 1 94.75 321 ALA A CA 1
ATOM 2448 C C . ALA A 1 321 ? -32.156 1.271 -1.35 1 94.75 321 ALA A C 1
ATOM 2450 O O . ALA A 1 321 ? -32.75 0.2 -1.473 1 94.75 321 ALA A O 1
ATOM 2451 N N . GLY A 1 322 ? -32.531 2.234 -0.518 1 94.12 322 GLY A N 1
ATOM 2452 C CA . GLY A 1 322 ? -33.781 2.117 0.259 1 94.12 322 GLY A CA 1
ATOM 2453 C C . GLY A 1 322 ? -33.625 1.251 1.494 1 94.12 322 GLY A C 1
ATOM 2454 O O . GLY A 1 322 ? -34.594 0.737 2.027 1 94.12 322 GLY A O 1
ATOM 2455 N N . ILE A 1 323 ? -32.406 1 1.97 1 96.81 323 ILE A N 1
ATOM 2456 C CA . ILE A 1 323 ? -32.125 0.106 3.086 1 96.81 323 ILE A CA 1
ATOM 2457 C C . ILE A 1 323 ? -31.938 0.92 4.363 1 96.81 323 ILE A C 1
ATOM 2459 O O . ILE A 1 323 ? -31.094 1.821 4.406 1 96.81 323 ILE A O 1
ATOM 2463 N N . PRO A 1 324 ? -32.688 0.657 5.43 1 97.81 324 PRO A N 1
ATOM 2464 C CA . PRO A 1 324 ? -32.469 1.372 6.691 1 97.81 324 PRO A CA 1
ATOM 2465 C C . PRO A 1 324 ? -31.125 1.077 7.324 1 97.81 324 PRO A C 1
ATOM 2467 O O . PRO A 1 324 ? -30.609 -0.039 7.207 1 97.81 324 PRO A O 1
ATOM 2470 N N . GLN A 1 325 ? -30.594 2.062 7.992 1 98.5 325 GLN A N 1
ATOM 2471 C CA . GLN A 1 325 ? -29.281 1.909 8.602 1 98.5 325 GLN A CA 1
ATOM 2472 C C . GLN A 1 325 ? -29.234 2.576 9.977 1 98.5 325 GLN A C 1
ATOM 2474 O O . GLN A 1 325 ? -30.062 3.428 10.289 1 98.5 325 GLN A O 1
ATOM 2479 N N . PHE A 1 326 ? -28.266 2.148 10.82 1 98.69 326 PHE A N 1
ATOM 2480 C CA . PHE A 1 326 ? -28.125 2.584 12.203 1 98.69 326 PHE A CA 1
ATOM 2481 C C . PHE A 1 326 ? -26.688 2.947 12.516 1 98.69 326 PHE A C 1
ATOM 2483 O O . PHE A 1 326 ? -25.766 2.172 12.234 1 98.69 326 PHE A O 1
ATOM 2490 N N . HIS A 1 327 ? -26.469 4.156 13.023 1 98.81 327 HIS A N 1
ATOM 2491 C CA . HIS A 1 327 ? -25.141 4.605 13.453 1 98.81 327 HIS A CA 1
ATOM 2492 C C . HIS A 1 327 ? -25.109 4.848 14.961 1 98.81 327 HIS A C 1
ATOM 2494 O O . HIS A 1 327 ? -26.031 5.457 15.516 1 98.81 327 HIS A O 1
ATOM 2500 N N . CYS A 1 328 ? -24.031 4.367 15.641 1 98.69 328 CYS A N 1
ATOM 2501 C CA . CYS A 1 328 ? -23.953 4.516 17.094 1 98.69 328 CYS A CA 1
ATOM 2502 C C . CYS A 1 328 ? -22.516 4.797 17.531 1 98.69 328 CYS A C 1
ATOM 2504 O O . CYS A 1 328 ? -21.578 4.195 17.016 1 98.69 328 CYS A O 1
ATOM 2506 N N . ALA A 1 329 ? -22.297 5.668 18.391 1 98.44 329 ALA A N 1
ATOM 2507 C CA . ALA A 1 329 ? -21.047 5.984 19.078 1 98.44 329 ALA A CA 1
ATOM 2508 C C . ALA A 1 329 ? -21.312 6.766 20.359 1 98.44 329 ALA A C 1
ATOM 2510 O O . ALA A 1 329 ? -22.453 7.184 20.625 1 98.44 329 ALA A O 1
ATOM 2511 N N . GLU A 1 330 ? -20.375 6.852 21.188 1 97.75 330 GLU A N 1
ATOM 2512 C CA . GLU A 1 330 ? -20.516 7.781 22.312 1 97.75 330 GLU A CA 1
ATOM 2513 C C . GLU A 1 330 ? -20.188 9.211 21.875 1 97.75 330 GLU A C 1
ATOM 2515 O O . GLU A 1 330 ? -19.734 9.438 20.766 1 97.75 330 GLU A O 1
ATOM 2520 N N . THR A 1 331 ? -20.406 10.188 22.781 1 91.56 331 THR A N 1
ATOM 2521 C CA . THR A 1 331 ? -20.359 11.609 22.469 1 91.56 331 THR A CA 1
ATOM 2522 C C . THR A 1 331 ? -19.031 11.977 21.828 1 91.56 331 THR A C 1
ATOM 2524 O O . THR A 1 331 ? -18.984 12.719 20.844 1 91.56 331 THR A O 1
ATOM 2527 N N . GLU A 1 332 ? -17.969 11.406 22.297 1 89.19 332 GLU A N 1
ATOM 2528 C CA . GLU A 1 332 ? -16.609 11.742 21.859 1 89.19 332 GLU A CA 1
ATOM 2529 C C . GLU A 1 332 ? -16.406 11.422 20.391 1 89.19 332 GLU A C 1
ATOM 2531 O O . GLU A 1 332 ? -15.602 12.062 19.703 1 89.19 332 GLU A O 1
ATOM 2536 N N . LYS A 1 333 ? -17.141 10.438 19.859 1 94.25 333 LYS A N 1
ATOM 2537 C CA . LYS A 1 333 ? -16.891 9.977 18.5 1 94.25 333 LYS A CA 1
ATOM 2538 C C . LYS A 1 333 ? -18.188 10 17.672 1 94.25 333 LYS A C 1
ATOM 2540 O O . LYS A 1 333 ? -18.25 9.375 16.609 1 94.25 333 LYS A O 1
ATOM 2545 N N . TYR A 1 334 ? -19.234 10.727 18.125 1 95.19 334 TYR A N 1
ATOM 2546 C CA . TYR A 1 334 ? -20.531 10.766 17.438 1 95.19 334 TYR A CA 1
ATOM 2547 C C . TYR A 1 334 ? -20.391 11.438 16.078 1 95.19 334 TYR A C 1
ATOM 2549 O O . TYR A 1 334 ? -20.922 10.945 15.086 1 95.19 334 TYR A O 1
ATOM 2557 N N . ALA A 1 335 ? -19.656 12.516 15.977 1 91.94 335 ALA A N 1
ATOM 2558 C CA . ALA A 1 335 ? -19.469 13.242 14.719 1 91.94 335 ALA A CA 1
ATOM 2559 C C . ALA A 1 335 ? -18.734 12.375 13.695 1 91.94 335 ALA A C 1
ATOM 2561 O O . ALA A 1 335 ? -18.938 12.523 12.492 1 91.94 335 ALA A O 1
ATOM 2562 N N . HIS A 1 336 ? -17.938 11.453 14.148 1 95.75 336 HIS A N 1
ATOM 2563 C CA . HIS A 1 336 ? -17.109 10.633 13.273 1 95.75 336 HIS A CA 1
ATOM 2564 C C . HIS A 1 336 ? -17.953 9.602 12.531 1 95.75 336 HIS A C 1
ATOM 2566 O O . HIS A 1 336 ? -17.734 9.352 11.344 1 95.75 336 HIS A O 1
ATOM 2572 N N . VAL A 1 337 ? -19.016 9.055 13.18 1 98.12 337 VAL A N 1
ATOM 2573 C CA . VAL A 1 337 ? -19.844 8.039 12.539 1 98.12 337 VAL A CA 1
ATOM 2574 C C . VAL A 1 337 ? -21.031 8.711 11.852 1 98.12 337 VAL A C 1
ATOM 2576 O O . VAL A 1 337 ? -21.938 8.023 11.359 1 98.12 337 VAL A O 1
ATOM 2579 N N . THR A 1 338 ? -21.109 10.047 11.906 1 97.06 338 THR A N 1
ATOM 2580 C CA . THR A 1 338 ? -22.188 10.789 11.273 1 97.06 338 THR A CA 1
ATOM 2581 C C . THR A 1 338 ? -21.641 11.805 10.281 1 97.06 338 THR A C 1
ATOM 2583 O O . THR A 1 338 ? -21.359 11.461 9.133 1 97.06 338 THR A O 1
ATOM 2586 N N . PHE A 1 339 ? -21.188 13 10.758 1 93 339 PHE A N 1
ATOM 2587 C CA . PHE A 1 339 ? -20.734 14.102 9.914 1 93 339 PHE A CA 1
ATOM 2588 C C . PHE A 1 339 ? -19.562 13.664 9.031 1 93 339 PHE A C 1
ATOM 2590 O O . PHE A 1 339 ? -19.625 13.805 7.809 1 93 339 PHE A O 1
ATOM 2597 N N . PHE A 1 340 ? -18.5 13.109 9.594 1 9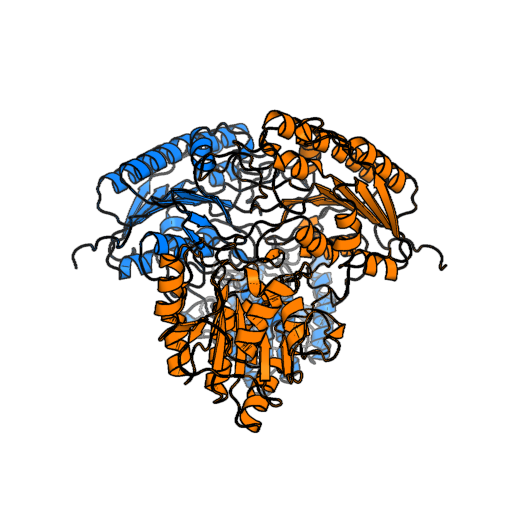3.69 340 PHE A N 1
ATOM 2598 C CA . PHE A 1 340 ? -17.297 12.758 8.844 1 93.69 340 PHE A CA 1
ATOM 2599 C C . PHE A 1 340 ? -17.531 11.523 7.98 1 93.69 340 PHE A C 1
ATOM 2601 O O . PHE A 1 340 ? -17.203 11.516 6.793 1 93.69 340 PHE A O 1
ATOM 2608 N N . PHE A 1 341 ? -18.172 10.508 8.57 1 97.88 341 PHE A N 1
ATOM 2609 C CA . PHE A 1 341 ? -18.453 9.281 7.832 1 97.88 341 PHE A CA 1
ATOM 2610 C C . PHE A 1 341 ? -19.359 9.57 6.641 1 97.88 341 PHE A C 1
ATOM 2612 O O . PHE A 1 341 ? -19.25 8.914 5.602 1 97.88 341 PHE A O 1
ATOM 2619 N N . ASN A 1 342 ? -20.172 10.625 6.773 1 96.81 342 ASN A N 1
ATOM 2620 C CA . ASN A 1 342 ? -21.141 10.977 5.73 1 96.81 342 ASN A CA 1
ATOM 2621 C C . ASN A 1 342 ? -20.594 12.062 4.809 1 96.81 342 ASN A C 1
ATOM 2623 O O . ASN A 1 342 ? -21.359 12.75 4.129 1 96.81 342 ASN A O 1
ATOM 2627 N N . GLY A 1 343 ? -19.375 12.25 4.805 1 93.06 343 GLY A N 1
ATOM 2628 C CA . GLY A 1 343 ? -18.75 13.109 3.816 1 93.06 343 GLY A CA 1
ATOM 2629 C C . GLY A 1 343 ? -18.922 14.586 4.121 1 93.06 343 GLY A C 1
ATOM 2630 O O . GLY A 1 343 ? -18.984 15.414 3.207 1 93.06 343 GLY A O 1
ATOM 2631 N N . GLY A 1 344 ? -19.141 14.906 5.352 1 88.06 344 GLY A N 1
ATOM 2632 C CA . GLY A 1 344 ? -19.281 16.297 5.738 1 88.06 344 GLY A CA 1
ATOM 2633 C C . GLY A 1 344 ? -20.734 16.781 5.738 1 88.06 344 GLY A C 1
ATOM 2634 O O . GLY A 1 344 ? -20.984 17.984 5.684 1 88.06 344 GLY A O 1
ATOM 2635 N N . ARG A 1 345 ? -21.594 15.859 5.805 1 87.69 345 ARG A N 1
ATOM 2636 C CA . ARG A 1 345 ? -23.016 16.203 5.832 1 87.69 345 ARG A CA 1
ATOM 2637 C C . ARG A 1 345 ? -23.609 15.953 7.219 1 87.69 345 ARG A C 1
ATOM 2639 O O . ARG A 1 345 ? -23.547 14.836 7.738 1 87.69 345 ARG A O 1
ATOM 2646 N N . GLU A 1 346 ? -24.25 16.906 7.734 1 87.62 346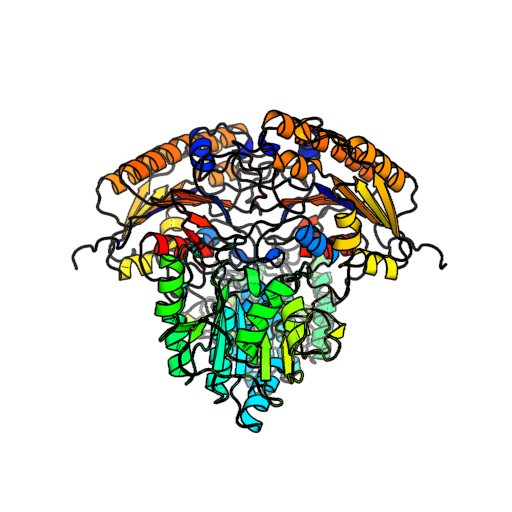 GLU A N 1
ATOM 2647 C CA . GLU A 1 346 ? -24.797 16.844 9.086 1 87.62 346 GLU A CA 1
ATOM 2648 C C . GLU A 1 346 ? -26.125 16.109 9.102 1 87.62 346 GLU A C 1
ATOM 2650 O O . GLU A 1 346 ? -26.406 15.336 10.023 1 87.62 346 GLU A O 1
ATOM 2655 N N . GLU A 1 347 ? -26.922 16.359 8.102 1 92.44 347 GLU A N 1
ATOM 2656 C CA . GLU A 1 347 ? -28.25 15.766 8.047 1 92.44 347 GLU A CA 1
ATOM 2657 C C . GLU A 1 347 ? -28.188 14.266 7.789 1 92.44 347 GLU A C 1
ATOM 2659 O O . GLU A 1 347 ? -27.422 13.812 6.922 1 92.44 347 GLU A O 1
ATOM 2664 N N . PRO A 1 348 ? -28.922 13.5 8.57 1 95.88 348 PRO A N 1
ATOM 2665 C CA . PRO A 1 348 ? -28.953 12.062 8.312 1 95.88 348 PRO A CA 1
ATOM 2666 C C . PRO A 1 348 ? -29.547 11.719 6.945 1 95.88 348 PRO A C 1
ATOM 2668 O O . PRO A 1 348 ? -30.422 12.438 6.457 1 95.88 348 PRO A O 1
ATOM 2671 N N . ASN A 1 349 ? -29.031 10.703 6.391 1 94.81 349 ASN A N 1
ATOM 2672 C CA . ASN A 1 349 ? -29.625 10.18 5.172 1 94.81 349 ASN A CA 1
ATOM 2673 C C . ASN A 1 349 ? -31 9.578 5.441 1 94.81 349 ASN A C 1
ATOM 2675 O O . ASN A 1 349 ? -31.359 9.297 6.59 1 94.81 349 ASN A O 1
ATOM 2679 N N . ALA A 1 350 ? -31.812 9.438 4.309 1 93.56 350 ALA A N 1
ATOM 2680 C CA . ALA A 1 350 ? -33.094 8.758 4.457 1 93.56 350 ALA A CA 1
ATOM 2681 C C . ALA A 1 350 ? -32.906 7.352 5.023 1 93.56 350 ALA A C 1
ATOM 2683 O O . ALA A 1 350 ? -32.094 6.578 4.52 1 93.56 350 ALA A O 1
ATOM 2684 N N . GLY A 1 351 ? -33.594 7.055 6.145 1 96 351 GLY A N 1
ATOM 2685 C CA . GLY A 1 351 ? -33.531 5.727 6.73 1 96 351 GLY A CA 1
ATOM 2686 C C . GLY A 1 351 ? -32.344 5.555 7.668 1 96 351 GLY A C 1
ATOM 2687 O O . GLY A 1 351 ? -32.094 4.453 8.164 1 96 351 GLY A O 1
ATOM 2688 N N . GLU A 1 352 ? -31.656 6.621 7.906 1 97.88 352 GLU A N 1
ATOM 2689 C CA . GLU A 1 352 ? -30.516 6.586 8.812 1 97.88 352 GLU A CA 1
ATOM 2690 C C . GLU A 1 352 ? -30.906 7 10.227 1 97.88 352 GLU A C 1
ATOM 2692 O O . GLU A 1 352 ? -31.312 8.141 10.453 1 97.88 352 GLU A O 1
ATOM 2697 N N . ASP A 1 353 ? -30.859 6.07 11.156 1 98.12 353 ASP A N 1
ATOM 2698 C CA . ASP A 1 353 ? -31.062 6.352 12.57 1 98.12 353 ASP A CA 1
ATOM 2699 C C . ASP A 1 353 ? -29.734 6.434 13.312 1 98.12 353 ASP A C 1
ATOM 2701 O O . ASP A 1 353 ? -28.797 5.688 13.008 1 98.12 353 ASP A O 1
ATOM 2705 N N . ARG A 1 354 ? -29.719 7.332 14.242 1 98.44 354 ARG A N 1
ATOM 2706 C CA . ARG A 1 354 ? -28.484 7.578 14.977 1 98.44 354 ARG A CA 1
ATOM 2707 C C . ARG A 1 354 ? -28.734 7.547 16.484 1 98.44 354 ARG A C 1
ATOM 2709 O O . ARG A 1 354 ? -29.781 7.992 16.953 1 98.44 354 ARG A O 1
ATOM 2716 N N . VAL A 1 355 ? -27.797 7.02 17.219 1 98.38 355 VAL A N 1
ATOM 2717 C CA . VAL A 1 355 ? -27.828 7.07 18.672 1 98.38 355 VAL A CA 1
ATOM 2718 C C . VAL A 1 355 ? -26.484 7.562 19.203 1 98.38 355 VAL A C 1
ATOM 2720 O O . VAL A 1 355 ? -25.422 7.051 18.812 1 98.38 355 VAL A O 1
ATOM 2723 N N . MET A 1 356 ? -26.516 8.547 19.953 1 97.81 356 MET A N 1
ATOM 2724 C CA . MET A 1 356 ? -25.344 9.07 20.656 1 97.81 356 MET A CA 1
ATOM 2725 C C . MET A 1 356 ? -25.391 8.711 22.141 1 97.81 356 MET A C 1
ATOM 2727 O O . MET A 1 356 ? -26.234 9.219 22.875 1 97.81 356 MET A O 1
ATOM 2731 N N . VAL A 1 357 ? -24.531 7.848 22.578 1 98.25 357 VAL A N 1
ATOM 2732 C CA . VAL A 1 357 ? -24.406 7.492 24 1 98.25 357 VAL A CA 1
ATOM 2733 C C . VAL A 1 357 ? -23.531 8.523 24.703 1 98.25 357 VAL A C 1
ATOM 2735 O O . VAL A 1 357 ? -22.469 8.883 24.219 1 98.25 357 VAL A O 1
ATOM 2738 N N . PRO A 1 358 ? -23.969 9 25.891 1 96.5 358 PRO A N 1
ATOM 2739 C CA . PRO A 1 358 ? -23.141 9.984 26.594 1 96.5 358 PRO A CA 1
ATOM 2740 C C . PRO A 1 358 ? -21.812 9.391 27.078 1 96.5 358 PRO A C 1
ATOM 2742 O O . PRO A 1 358 ? -21.812 8.352 27.75 1 96.5 358 PRO A O 1
ATOM 2745 N N . SER A 1 359 ? -20.75 10.031 26.734 1 95.25 359 SER A N 1
ATOM 2746 C CA . SER A 1 359 ? -19.469 9.664 27.312 1 95.25 359 SER A CA 1
ATOM 2747 C C . SER A 1 359 ? -19.422 10.031 28.797 1 95.25 359 SER A C 1
ATOM 2749 O O . SER A 1 359 ? -20.141 10.922 29.25 1 95.25 359 SER A O 1
ATOM 2751 N N . PRO A 1 360 ? -18.562 9.344 29.531 1 95.69 360 PRO A N 1
ATOM 2752 C CA . PRO A 1 360 ? -18.453 9.719 30.938 1 95.69 360 PRO A CA 1
ATOM 2753 C C . PRO A 1 360 ? -17.875 11.125 31.125 1 95.69 360 PRO A C 1
ATOM 2755 O O . PRO A 1 360 ? -17.031 11.562 30.344 1 95.69 360 PRO A O 1
ATOM 2758 N N . SER A 1 361 ? -18.312 11.773 32.156 1 90.12 361 SER A N 1
ATOM 2759 C CA . SER A 1 361 ? -17.828 13.117 32.5 1 90.12 361 SER A CA 1
ATOM 2760 C C . SER A 1 361 ? -16.578 13.055 33.375 1 90.12 361 SER A C 1
ATOM 2762 O O . SER A 1 361 ? -16.672 13.188 34.594 1 90.12 361 SER A O 1
ATOM 2764 N N . VAL A 1 362 ? -15.492 12.836 32.812 1 91 362 VAL A N 1
ATOM 2765 C CA . VAL A 1 362 ? -14.203 12.781 33.5 1 91 362 VAL A CA 1
ATOM 2766 C C . VAL A 1 362 ? -13.227 13.75 32.844 1 91 362 VAL A C 1
ATOM 2768 O O . VAL A 1 362 ? -13.422 14.148 31.688 1 91 362 VAL A O 1
ATOM 2771 N N . ASP A 1 363 ? -12.188 14.211 33.562 1 82.12 363 ASP A N 1
ATOM 2772 C CA . ASP A 1 363 ? -11.195 15.109 33 1 82.12 363 ASP A CA 1
ATOM 2773 C C . ASP A 1 363 ? -10.391 14.43 31.891 1 82.12 363 ASP A C 1
ATOM 2775 O O . ASP A 1 363 ? -10.141 15.016 30.828 1 82.12 363 ASP A O 1
ATOM 2779 N N . THR A 1 364 ? -9.891 13.234 32.25 1 86.38 364 THR A N 1
ATOM 2780 C CA . THR A 1 364 ? -9.195 12.375 31.297 1 86.38 364 THR A CA 1
ATOM 2781 C C . THR A 1 364 ? -9.688 10.938 31.406 1 86.38 364 THR A C 1
ATOM 2783 O O . THR A 1 364 ? -10.078 10.484 32.469 1 86.38 364 THR A O 1
ATOM 2786 N N . TYR A 1 365 ? -9.703 10.25 30.359 1 92.06 365 TYR A N 1
ATOM 2787 C CA . TYR A 1 365 ? -10.43 8.984 30.281 1 92.06 365 TYR A CA 1
ATOM 2788 C C . TYR A 1 365 ? -9.641 7.863 30.953 1 92.06 365 TYR A C 1
ATOM 2790 O O . TYR A 1 365 ? -10.148 6.75 31.109 1 92.06 365 TYR A O 1
ATOM 2798 N N . ASP A 1 366 ? -8.383 8.18 31.375 1 94.12 366 ASP A N 1
ATOM 2799 C CA . ASP A 1 366 ? -7.699 7.211 32.219 1 94.12 366 ASP A CA 1
ATOM 2800 C C . ASP A 1 366 ? -8.477 6.973 33.5 1 94.12 366 ASP A C 1
ATOM 2802 O O . ASP A 1 366 ? -8.328 5.926 34.156 1 94.12 366 ASP A O 1
ATOM 2806 N N . GLN A 1 367 ? -9.289 7.898 33.875 1 96 367 GLN A N 1
ATOM 2807 C CA . GLN A 1 367 ? -10.078 7.801 35.094 1 96 367 GLN A CA 1
ATOM 2808 C C . GLN A 1 367 ? -11.242 6.832 34.906 1 96 367 GLN A C 1
ATOM 2810 O O . GLN A 1 367 ? -11.805 6.344 35.906 1 96 367 GLN A O 1
ATOM 2815 N N . GLN A 1 368 ? -11.609 6.574 33.781 1 97.75 368 GLN A N 1
ATOM 2816 C CA . GLN A 1 368 ? -12.648 5.605 33.438 1 97.75 368 GLN A CA 1
ATOM 2817 C C . GLN A 1 368 ? -12.391 4.977 32.062 1 97.75 368 GLN A C 1
ATOM 2819 O O . GLN A 1 368 ? -13.148 5.195 31.125 1 97.75 368 GLN A O 1
ATOM 2824 N N . PRO A 1 369 ? -11.461 4.07 32 1 98.31 369 PRO A N 1
ATOM 2825 C CA . PRO A 1 369 ? -10.984 3.529 30.734 1 98.31 369 PRO A CA 1
ATOM 2826 C C . PRO A 1 369 ? -12.062 2.732 30 1 98.31 369 PRO A C 1
ATOM 2828 O O . PRO A 1 369 ? -11.961 2.525 28.781 1 98.31 369 PRO A O 1
ATOM 2831 N N . GLU A 1 370 ? -13.125 2.291 30.703 1 98.56 370 GLU A N 1
ATOM 2832 C CA . GLU A 1 370 ? -14.203 1.543 30.062 1 98.56 370 GLU A CA 1
ATOM 2833 C C . GLU A 1 370 ? -15.117 2.465 29.266 1 98.56 370 GLU A C 1
ATOM 2835 O O . GLU A 1 370 ? -15.922 2 28.453 1 98.56 370 GLU A O 1
ATOM 2840 N N . MET A 1 371 ? -14.984 3.76 29.562 1 98.12 371 MET A N 1
ATOM 2841 C CA . MET A 1 371 ? -15.844 4.746 28.922 1 98.12 371 MET A CA 1
ATOM 2842 C C . MET A 1 371 ? -17.281 4.246 28.844 1 98.12 371 MET A C 1
ATOM 2844 O O . MET A 1 371 ? -17.812 3.74 29.828 1 98.12 371 MET A O 1
ATOM 2848 N N . SER A 1 372 ? -17.969 4.535 27.797 1 98.62 372 SER A N 1
ATOM 2849 C CA . SER A 1 372 ? -19.359 4.086 27.688 1 98.62 372 SER A CA 1
ATOM 2850 C C . SER A 1 372 ? -19.5 2.941 26.703 1 98.62 372 SER A C 1
ATOM 2852 O O . SER A 1 372 ? -20.5 2.84 26 1 98.62 372 SER A O 1
ATOM 2854 N N . ALA A 1 373 ? -18.438 2.109 26.609 1 98.81 373 ALA A N 1
ATOM 2855 C CA . ALA A 1 373 ? -18.406 1.015 25.641 1 98.81 373 ALA A CA 1
ATOM 2856 C C . ALA A 1 373 ? -19.562 0.045 25.891 1 98.81 373 ALA A C 1
ATOM 2858 O O . ALA A 1 373 ? -20.141 -0.489 24.938 1 98.81 373 ALA A O 1
ATOM 2859 N N . ARG A 1 374 ? -19.906 -0.24 27.141 1 98.81 374 ARG A N 1
ATOM 2860 C CA . ARG A 1 374 ? -20.984 -1.161 27.438 1 98.81 374 ARG A CA 1
ATOM 2861 C C . ARG A 1 374 ? -22.312 -0.647 26.891 1 98.81 374 ARG A C 1
ATOM 2863 O O . ARG A 1 374 ? -23.078 -1.403 26.281 1 98.81 374 ARG A O 1
ATOM 2870 N N . GLU A 1 375 ? -22.562 0.61 27.141 1 98.81 375 GLU A N 1
ATOM 2871 C CA . GLU A 1 375 ? -23.797 1.223 26.656 1 98.81 375 GLU A CA 1
ATOM 2872 C C . GLU A 1 375 ? -23.844 1.273 25.141 1 98.81 375 GLU A C 1
ATOM 2874 O O . GLU A 1 375 ? -24.906 1.062 24.531 1 98.81 375 GLU A O 1
ATOM 2879 N N . VAL A 1 376 ? -22.734 1.566 24.5 1 98.88 376 VAL A N 1
ATOM 2880 C CA . VAL A 1 376 ? -22.641 1.552 23.047 1 98.88 376 VAL A CA 1
ATOM 2881 C C . VAL A 1 376 ? -22.969 0.153 22.516 1 98.88 376 VAL A C 1
ATOM 2883 O O . VAL A 1 376 ? -23.734 -0.001 21.578 1 98.88 376 VAL A O 1
ATOM 2886 N N . ALA A 1 377 ? -22.359 -0.869 23.156 1 98.94 377 ALA A N 1
ATOM 2887 C CA . ALA A 1 377 ? -22.641 -2.252 22.766 1 98.94 377 ALA A CA 1
ATOM 2888 C C . ALA A 1 377 ? -24.109 -2.59 22.938 1 98.94 377 ALA A C 1
ATOM 2890 O O . ALA A 1 377 ? -24.719 -3.221 22.062 1 98.94 377 ALA A O 1
ATOM 2891 N N . ASP A 1 378 ? -24.719 -2.148 24.047 1 98.94 378 ASP A N 1
ATOM 2892 C CA . ASP A 1 378 ? -26.125 -2.416 24.312 1 98.94 378 ASP A CA 1
ATOM 2893 C C . ASP A 1 378 ? -27 -1.853 23.203 1 98.94 378 ASP A C 1
ATOM 2895 O O . ASP A 1 378 ? -27.891 -2.547 22.703 1 98.94 378 ASP A O 1
ATOM 2899 N N . GLU A 1 379 ? -26.781 -0.588 22.859 1 98.88 379 GLU A N 1
ATOM 2900 C CA . GLU A 1 379 ? -27.562 0.054 21.812 1 98.88 379 GLU A CA 1
ATOM 2901 C C . GLU A 1 379 ? -27.391 -0.662 20.469 1 98.88 379 GLU A C 1
ATOM 2903 O O . GLU A 1 379 ? -28.344 -0.819 19.719 1 98.88 379 GLU A O 1
ATOM 2908 N N . THR A 1 380 ? -26.203 -1.063 20.172 1 98.88 380 THR A N 1
ATOM 2909 C CA . THR A 1 380 ? -25.875 -1.736 18.922 1 98.88 380 THR A CA 1
ATOM 2910 C C . THR A 1 380 ? -26.578 -3.092 18.844 1 98.88 380 THR A C 1
ATOM 2912 O O . THR A 1 380 ? -27.172 -3.43 17.812 1 98.88 380 THR A O 1
ATOM 2915 N N . ILE A 1 381 ? -26.484 -3.869 19.906 1 98.94 381 ILE A N 1
ATOM 2916 C CA . ILE A 1 381 ? -27.109 -5.188 19.969 1 98.94 381 ILE A CA 1
ATOM 2917 C C . ILE A 1 381 ? -28.625 -5.059 19.828 1 98.94 381 ILE A C 1
ATOM 2919 O O . ILE A 1 381 ? -29.25 -5.836 19.109 1 98.94 381 ILE A O 1
ATOM 2923 N N . ALA A 1 382 ? -29.172 -4.051 20.484 1 98.81 382 ALA A N 1
ATOM 2924 C CA . ALA A 1 382 ? -30.609 -3.807 20.359 1 98.81 382 ALA A CA 1
ATOM 2925 C C . ALA A 1 382 ? -31 -3.492 18.922 1 98.81 382 ALA A C 1
ATOM 2927 O O . ALA A 1 382 ? -32.031 -3.938 18.438 1 98.81 382 ALA A O 1
ATOM 2928 N N . ALA A 1 383 ? -30.234 -2.715 18.25 1 98.75 383 ALA A N 1
ATOM 2929 C CA . ALA A 1 383 ? -30.484 -2.367 16.859 1 98.75 383 ALA A CA 1
ATOM 2930 C C . ALA A 1 383 ? -30.484 -3.611 15.977 1 98.75 383 ALA A C 1
ATOM 2932 O O . ALA A 1 383 ? -31.375 -3.779 15.141 1 98.75 383 ALA A O 1
ATOM 2933 N N . MET A 1 384 ? -29.516 -4.469 16.141 1 98.56 384 MET A N 1
ATOM 2934 C CA . MET A 1 384 ? -29.453 -5.699 15.359 1 98.56 384 MET A CA 1
ATOM 2935 C C . MET A 1 384 ? -30.641 -6.605 15.68 1 98.56 384 MET A C 1
ATOM 2937 O O . MET A 1 384 ? -31.25 -7.172 14.773 1 98.56 384 MET A O 1
ATOM 2941 N N . ALA A 1 385 ? -30.984 -6.727 16.938 1 98.38 385 ALA A N 1
ATOM 2942 C CA . ALA A 1 385 ? -32.062 -7.586 17.406 1 98.38 385 ALA A CA 1
ATOM 2943 C C . ALA A 1 385 ? -33.406 -7.141 16.812 1 98.38 385 ALA A C 1
ATOM 2945 O O . ALA A 1 385 ? -34.312 -7.957 16.625 1 98.38 385 ALA A O 1
ATOM 2946 N N . SER A 1 386 ? -33.562 -5.883 16.531 1 97.44 386 SER A N 1
ATOM 2947 C CA . SER A 1 386 ? -34.812 -5.34 16 1 97.44 386 SER A CA 1
ATOM 2948 C C . SER A 1 386 ? -35.125 -5.902 14.625 1 97.44 386 SER A C 1
ATOM 2950 O O . SER A 1 386 ? -36.281 -5.883 14.188 1 97.44 386 SER A O 1
ATOM 2952 N N . GLY A 1 387 ? -34.094 -6.281 13.867 1 96.19 387 GLY A N 1
ATOM 2953 C CA . GLY A 1 387 ? -34.281 -6.781 12.516 1 96.19 387 GLY A CA 1
ATOM 2954 C C . GLY A 1 387 ? -34.594 -5.691 11.516 1 96.19 387 GLY A C 1
ATOM 2955 O O . GLY A 1 387 ? -34.875 -5.973 10.344 1 96.19 387 GLY A O 1
ATOM 2956 N N . ARG A 1 388 ? -34.469 -4.516 11.945 1 95.94 388 ARG A N 1
ATOM 2957 C CA . ARG A 1 388 ? -34.906 -3.383 11.133 1 95.94 388 ARG A CA 1
ATOM 2958 C C . ARG A 1 388 ? -33.812 -2.941 10.172 1 95.94 388 ARG A C 1
ATOM 2960 O O . ARG A 1 388 ? -34.094 -2.449 9.078 1 95.94 388 ARG A O 1
ATOM 2967 N N . TYR A 1 389 ? -32.625 -3.115 10.531 1 98.19 389 TYR A N 1
ATOM 2968 C CA . TYR A 1 389 ? -31.547 -2.402 9.852 1 98.19 389 TYR A CA 1
ATOM 2969 C C . TYR A 1 389 ? -30.719 -3.352 8.992 1 98.19 389 TYR A C 1
ATOM 2971 O O . TYR A 1 389 ? -30.266 -4.398 9.469 1 98.19 389 TYR A O 1
ATOM 2979 N N . GLY A 1 390 ? -30.469 -2.959 7.766 1 98.31 390 GLY A N 1
ATOM 2980 C CA . GLY A 1 390 ? -29.594 -3.719 6.883 1 98.31 390 GLY A CA 1
ATOM 2981 C C . GLY A 1 390 ? -28.125 -3.383 7.055 1 98.31 390 GLY A C 1
ATOM 2982 O O . GLY A 1 390 ? -27.266 -4.137 6.613 1 98.31 390 GLY A O 1
ATOM 2983 N N . PHE A 1 391 ? -27.891 -2.219 7.656 1 98.69 391 PHE A N 1
ATOM 2984 C CA . PHE A 1 391 ? -26.531 -1.785 7.945 1 98.69 391 PHE A CA 1
ATOM 2985 C C . PHE A 1 391 ? -26.453 -1.146 9.328 1 98.69 391 PHE A C 1
ATOM 2987 O O . PHE A 1 391 ? -27.281 -0.309 9.68 1 98.69 391 PHE A O 1
ATOM 2994 N N . VAL A 1 392 ? -25.422 -1.569 10.07 1 98.88 392 VAL A N 1
ATOM 2995 C CA . VAL A 1 392 ? -25.141 -1.004 11.383 1 98.88 392 VAL A CA 1
ATOM 2996 C C . VAL A 1 392 ? -23.688 -0.537 11.453 1 98.88 392 VAL A C 1
ATOM 2998 O O . VAL A 1 392 ? -22.781 -1.269 11.062 1 98.88 392 VAL A O 1
ATOM 3001 N N . LEU A 1 393 ? -23.484 0.691 11.805 1 98.94 393 LEU A N 1
ATOM 3002 C CA . LEU A 1 393 ? -22.156 1.285 12.016 1 98.94 393 LEU A CA 1
ATOM 3003 C C . LEU A 1 393 ? -21.938 1.62 13.484 1 98.94 393 LEU A C 1
ATOM 3005 O O . LEU A 1 393 ? -22.734 2.354 14.086 1 98.94 393 LEU A O 1
ATOM 3009 N N . VAL A 1 394 ? -20.891 1.057 14.078 1 98.94 394 VAL A N 1
ATOM 3010 C CA . VAL A 1 394 ? -20.625 1.33 15.492 1 98.94 394 VAL A CA 1
ATOM 3011 C C . VAL A 1 394 ? -19.156 1.666 15.695 1 98.94 394 VAL A C 1
ATOM 3013 O O . VAL A 1 394 ? -18.281 1.067 15.062 1 98.94 394 VAL A O 1
ATOM 3016 N N . ASN A 1 395 ? -18.938 2.629 16.5 1 98.75 395 ASN A N 1
ATOM 3017 C CA . ASN A 1 395 ? -17.594 3.043 16.891 1 98.75 395 ASN A CA 1
ATOM 3018 C C . ASN A 1 395 ? -17.359 2.842 18.391 1 98.75 395 ASN A C 1
ATOM 3020 O O . ASN A 1 395 ? -18.219 3.166 19.203 1 98.75 395 ASN A O 1
ATOM 3024 N N . PHE A 1 396 ? -16.25 2.232 18.719 1 98.88 396 PHE A N 1
ATOM 3025 C CA . PHE A 1 396 ? -15.734 2.188 20.094 1 98.88 396 PHE A CA 1
ATOM 3026 C C . PHE A 1 396 ? -14.5 3.076 20.219 1 98.88 396 PHE A C 1
ATOM 3028 O O . PHE A 1 396 ? -13.508 2.885 19.516 1 98.88 396 PHE A O 1
ATOM 3035 N N . ALA A 1 397 ? -14.5 3.959 21.172 1 97.75 397 ALA A N 1
ATOM 3036 C CA . ALA A 1 397 ? -13.547 5.07 21.234 1 97.75 397 ALA A CA 1
ATOM 3037 C C . ALA A 1 397 ? -12.359 4.723 22.125 1 97.75 397 ALA A C 1
ATOM 3039 O O . ALA A 1 397 ? -11.359 5.445 22.141 1 97.75 397 ALA A O 1
ATOM 3040 N N . ASN A 1 398 ? -12.406 3.609 22.812 1 98.12 398 ASN A N 1
ATOM 3041 C CA . ASN A 1 398 ? -11.547 3.32 23.953 1 98.12 398 ASN A CA 1
ATOM 3042 C C . ASN A 1 398 ? -10.07 3.389 23.578 1 98.12 398 ASN A C 1
ATOM 3044 O O . ASN A 1 398 ? -9.273 4.016 24.281 1 98.12 398 ASN A O 1
ATOM 3048 N N . GLY A 1 399 ? -9.719 2.721 22.453 1 98.25 399 GLY A N 1
ATOM 3049 C CA . GLY A 1 399 ? -8.32 2.631 22.078 1 98.25 399 GLY A CA 1
ATOM 3050 C C . GLY A 1 399 ? -7.695 3.98 21.766 1 98.25 399 GLY A C 1
ATOM 3051 O O . GLY A 1 399 ? -6.496 4.18 21.984 1 98.25 399 GLY A O 1
ATOM 3052 N N . ASP A 1 400 ? -8.508 4.887 21.281 1 96.75 400 ASP A N 1
ATOM 3053 C CA . ASP A 1 400 ? -8.023 6.207 20.891 1 96.75 400 ASP A CA 1
ATOM 3054 C C . ASP A 1 400 ? -8.016 7.156 22.094 1 96.75 400 ASP A C 1
ATOM 3056 O O . ASP A 1 400 ? -6.961 7.664 22.484 1 96.75 400 ASP A O 1
ATOM 3060 N N . MET A 1 401 ? -9.156 7.336 22.734 1 94.5 401 MET A N 1
ATOM 3061 C CA . MET A 1 401 ? -9.305 8.344 23.781 1 94.5 401 MET A CA 1
ATOM 3062 C C . MET A 1 401 ? -8.422 8.023 24.969 1 94.5 401 MET A C 1
ATOM 3064 O O . MET A 1 401 ? -7.793 8.914 25.547 1 94.5 401 MET A O 1
ATOM 3068 N N . VAL A 1 402 ? -8.391 6.797 25.406 1 96.94 402 VAL A N 1
ATOM 3069 C CA . VAL A 1 402 ? -7.5 6.418 26.5 1 96.94 402 VAL A CA 1
ATOM 3070 C C . VAL A 1 402 ? -6.055 6.41 26 1 96.94 402 VAL A C 1
ATOM 3072 O O . VAL A 1 402 ? -5.133 6.719 26.766 1 96.94 402 VAL A O 1
ATOM 3075 N N . GLY A 1 403 ? -5.891 6.039 24.734 1 95.81 403 GLY A N 1
ATOM 3076 C CA . GLY A 1 403 ? -4.566 6.078 24.125 1 95.81 403 GLY A CA 1
ATOM 3077 C C . GLY A 1 403 ? -3.859 7.406 24.328 1 95.81 403 GLY A C 1
ATOM 3078 O O . GLY A 1 403 ? -2.648 7.441 24.547 1 95.81 403 GLY A O 1
ATOM 3079 N N . HIS A 1 404 ? -4.555 8.445 24.312 1 90.44 404 HIS A N 1
ATOM 3080 C CA . HIS A 1 404 ? -4.004 9.789 24.422 1 90.44 404 HIS A CA 1
ATOM 3081 C C . HIS A 1 404 ? -3.42 10.031 25.812 1 90.44 404 HIS A C 1
ATOM 3083 O O . HIS A 1 404 ? -2.707 11.016 26.031 1 90.44 404 HIS A O 1
ATOM 3089 N N . THR A 1 405 ? -3.629 9.195 26.766 1 91.75 405 THR A N 1
ATOM 3090 C CA . THR A 1 405 ? -3.08 9.336 28.109 1 91.75 405 THR A CA 1
ATOM 3091 C C . THR A 1 405 ? -1.689 8.711 28.188 1 91.75 405 THR A C 1
ATOM 3093 O O . THR A 1 405 ? -0.918 9.023 29.109 1 91.75 405 THR A O 1
ATOM 3096 N N . ALA A 1 406 ? -1.443 7.746 27.344 1 95.5 406 ALA A N 1
ATOM 3097 C CA . ALA A 1 406 ? -0.192 6.996 27.297 1 95.5 406 ALA A CA 1
ATOM 3098 C C . ALA A 1 406 ? 0.086 6.316 28.625 1 95.5 406 ALA A C 1
ATOM 3100 O O . ALA A 1 406 ? 1.243 6.156 29.031 1 95.5 406 ALA A O 1
ATOM 3101 N N . MET A 1 407 ? -0.966 6.008 29.391 1 96.69 407 MET A N 1
ATOM 3102 C CA . MET A 1 407 ? -0.824 5.32 30.672 1 96.69 407 MET A CA 1
ATOM 3103 C C . MET A 1 407 ? -1.104 3.83 30.531 1 96.69 407 MET A C 1
ATOM 3105 O O . MET A 1 407 ? -2.215 3.436 30.172 1 96.69 407 MET A O 1
ATOM 3109 N N . ARG A 1 408 ? -0.177 3.047 30.891 1 97.75 408 ARG A N 1
ATOM 3110 C CA . ARG A 1 408 ? -0.192 1.614 30.609 1 97.75 408 ARG A CA 1
ATOM 3111 C C . ARG A 1 408 ? -1.431 0.952 31.203 1 97.75 408 ARG A C 1
ATOM 3113 O O . ARG A 1 408 ? -2.205 0.317 30.484 1 97.75 408 ARG A O 1
ATOM 3120 N N . GLU A 1 409 ? -1.673 1.049 32.5 1 98.38 409 GLU A N 1
ATOM 3121 C CA . GLU A 1 409 ? -2.727 0.285 33.156 1 98.38 409 GLU A CA 1
ATOM 3122 C C . GLU A 1 409 ? -4.105 0.677 32.625 1 98.38 409 GLU A C 1
ATOM 3124 O O . GLU A 1 409 ? -4.91 -0.187 32.281 1 98.38 409 GLU A O 1
ATOM 3129 N N . PRO A 1 410 ? -4.387 2.023 32.531 1 98.44 410 PRO A N 1
ATOM 3130 C CA . PRO A 1 410 ? -5.656 2.416 31.922 1 98.44 410 PRO A CA 1
ATOM 3131 C C . PRO A 1 410 ? -5.801 1.903 30.484 1 98.44 410 PRO A C 1
ATOM 3133 O O . PRO A 1 410 ? -6.895 1.508 30.078 1 98.44 410 PRO A O 1
ATOM 3136 N N . LEU A 1 411 ? -4.738 1.887 29.75 1 98.5 411 LEU A N 1
ATOM 3137 C CA . LEU A 1 411 ? -4.77 1.421 28.359 1 98.5 411 LEU A CA 1
ATOM 3138 C C . LEU A 1 411 ? -5.102 -0.067 28.297 1 98.5 411 LEU A C 1
ATOM 3140 O O . LEU A 1 411 ? -5.902 -0.492 27.469 1 98.5 411 LEU A O 1
ATOM 3144 N N . ILE A 1 412 ? -4.48 -0.819 29.141 1 98.69 412 ILE A N 1
ATOM 3145 C CA . ILE A 1 412 ? -4.75 -2.252 29.203 1 98.69 412 ILE A CA 1
ATOM 3146 C C . ILE A 1 412 ? -6.223 -2.486 29.531 1 98.69 412 ILE A C 1
ATOM 3148 O O . ILE A 1 412 ? -6.887 -3.305 28.891 1 98.69 412 ILE A O 1
ATOM 3152 N N . GLN A 1 413 ? -6.738 -1.754 30.453 1 98.69 413 GLN A N 1
ATOM 3153 C CA . GLN A 1 413 ? -8.141 -1.866 30.828 1 98.69 413 GLN A CA 1
ATOM 3154 C C . GLN A 1 413 ? -9.055 -1.485 29.672 1 98.69 413 GLN A C 1
ATOM 3156 O O . GLN A 1 413 ? -10.086 -2.119 29.453 1 98.69 413 GLN A O 1
ATOM 3161 N N . ALA A 1 414 ? -8.727 -0.428 29 1 98.75 414 ALA A N 1
ATOM 3162 C CA . ALA A 1 414 ? -9.5 0.006 27.828 1 98.75 414 ALA A CA 1
ATOM 3163 C C . ALA A 1 414 ? -9.586 -1.102 26.781 1 98.75 414 ALA A C 1
ATOM 3165 O O . ALA A 1 414 ? -10.664 -1.395 26.266 1 98.75 414 ALA A O 1
ATOM 3166 N N . VAL A 1 415 ? -8.422 -1.746 26.484 1 98.81 415 VAL A N 1
ATOM 3167 C CA . VAL A 1 415 ? -8.359 -2.791 25.469 1 98.81 415 VAL A CA 1
ATOM 3168 C C . VAL A 1 415 ? -9.148 -4.016 25.938 1 98.81 415 VAL A C 1
ATOM 3170 O O . VAL A 1 415 ? -9.852 -4.648 25.156 1 98.81 415 VAL A O 1
ATOM 3173 N N . GLU A 1 416 ? -9.047 -4.344 27.172 1 98.88 416 GLU A N 1
ATOM 3174 C CA . GLU A 1 416 ? -9.789 -5.477 27.703 1 98.88 416 GLU A CA 1
ATOM 3175 C C . GLU A 1 416 ? -11.289 -5.211 27.688 1 98.88 416 GLU A C 1
ATOM 3177 O O . GLU A 1 416 ? -12.086 -6.129 27.469 1 98.88 416 GLU A O 1
ATOM 3182 N N . THR A 1 417 ? -11.672 -3.957 27.953 1 98.81 417 THR A N 1
ATOM 3183 C CA . THR A 1 417 ? -13.07 -3.568 27.797 1 98.81 417 THR A CA 1
ATOM 3184 C C . THR A 1 417 ? -13.523 -3.736 26.344 1 98.81 417 THR A C 1
ATOM 3186 O O . THR A 1 417 ? -14.617 -4.25 26.094 1 98.81 417 THR A O 1
ATOM 3189 N N . LEU A 1 418 ? -12.711 -3.285 25.422 1 98.69 418 LEU A N 1
ATOM 3190 C CA . LEU A 1 418 ? -13.008 -3.486 24 1 98.69 418 LEU A CA 1
ATOM 3191 C C . LEU A 1 418 ? -13.234 -4.961 23.703 1 98.69 418 LEU A C 1
ATOM 3193 O O . LEU A 1 418 ? -14.172 -5.316 22.984 1 98.69 418 LEU A O 1
ATOM 3197 N N . ASP A 1 419 ? -12.328 -5.754 24.25 1 98.69 419 ASP A N 1
ATOM 3198 C CA . ASP A 1 419 ? -12.445 -7.191 24.031 1 98.69 419 ASP A CA 1
ATOM 3199 C C . ASP A 1 419 ? -13.828 -7.695 24.453 1 98.69 419 ASP A C 1
ATOM 3201 O O . ASP A 1 419 ? -14.484 -8.414 23.703 1 98.69 419 ASP A O 1
ATOM 3205 N N . SER A 1 420 ? -14.25 -7.352 25.609 1 98.69 420 SER A N 1
ATOM 3206 C CA . SER A 1 420 ? -15.516 -7.82 26.172 1 98.69 420 SER A CA 1
ATOM 3207 C C . SER A 1 420 ? -16.703 -7.297 25.375 1 98.69 420 SER A C 1
ATOM 3209 O O . SER A 1 420 ? -17.562 -8.07 24.953 1 98.69 420 SER A O 1
ATOM 3211 N N . GLU A 1 421 ? -16.703 -5.988 25.125 1 98.88 421 GLU A N 1
ATOM 3212 C CA . GLU A 1 421 ? -17.891 -5.371 24.547 1 98.88 421 GLU A CA 1
ATOM 3213 C C . GLU A 1 421 ? -17.984 -5.641 23.047 1 98.88 421 GLU A C 1
ATOM 3215 O O . GLU A 1 421 ? -19.062 -5.879 22.531 1 98.88 421 GLU A O 1
ATOM 3220 N N . VAL A 1 422 ? -16.891 -5.578 22.328 1 98.88 422 VAL A N 1
ATOM 3221 C CA . VAL A 1 422 ? -16.891 -5.957 20.906 1 98.88 422 VAL A CA 1
ATOM 3222 C C . VAL A 1 422 ? -17.234 -7.441 20.781 1 98.88 422 VAL A C 1
ATOM 3224 O O . VAL A 1 422 ? -17.938 -7.836 19.859 1 98.88 422 VAL A O 1
ATOM 3227 N N . GLY A 1 423 ? -16.688 -8.242 21.703 1 98.81 423 GLY A N 1
ATOM 3228 C CA . GLY A 1 423 ? -17.062 -9.648 21.734 1 98.81 423 GLY A CA 1
ATOM 3229 C C . GLY A 1 423 ? -18.562 -9.867 21.828 1 98.81 423 GLY A C 1
ATOM 3230 O O . GLY A 1 423 ? -19.125 -10.688 21.094 1 98.81 423 GLY A O 1
ATOM 3231 N N . ARG A 1 424 ? -19.219 -9.141 22.719 1 98.81 424 ARG A N 1
ATOM 3232 C CA . ARG A 1 424 ? -20.672 -9.227 22.859 1 98.81 424 ARG A CA 1
ATOM 3233 C C . ARG A 1 424 ? -21.375 -8.867 21.547 1 98.81 424 ARG A C 1
ATOM 3235 O O . ARG A 1 424 ? -22.328 -9.523 21.156 1 98.81 424 ARG A O 1
ATOM 3242 N N . VAL A 1 425 ? -20.891 -7.844 20.922 1 98.94 425 VAL A N 1
ATOM 3243 C CA . VAL A 1 425 ? -21.484 -7.391 19.672 1 98.94 425 VAL A CA 1
ATOM 3244 C C . VAL A 1 425 ? -21.281 -8.453 18.594 1 98.94 425 VAL A C 1
ATOM 3246 O O . VAL A 1 425 ? -22.188 -8.727 17.812 1 98.94 425 VAL A O 1
ATOM 3249 N N . LEU A 1 426 ? -20.094 -9.047 18.547 1 98.81 426 LEU A N 1
ATOM 3250 C CA . LEU A 1 426 ? -19.797 -10.094 17.578 1 98.81 426 LEU A CA 1
ATOM 3251 C C . LEU A 1 426 ? -20.688 -11.312 17.797 1 98.81 426 LEU A C 1
ATOM 3253 O O . LEU A 1 426 ? -21.188 -11.898 16.828 1 98.81 426 LEU A O 1
ATOM 3257 N N . ASP A 1 427 ? -20.891 -11.711 19.062 1 98.69 427 ASP A N 1
ATOM 3258 C CA . ASP A 1 427 ? -21.812 -12.797 19.375 1 98.69 427 ASP A CA 1
ATOM 3259 C C . ASP A 1 427 ? -23.219 -12.508 18.844 1 98.69 427 ASP A C 1
ATOM 3261 O O . ASP A 1 427 ? -23.859 -13.383 18.266 1 98.69 427 ASP A O 1
ATOM 3265 N N . ALA A 1 428 ? -23.656 -11.32 19.078 1 98.75 428 ALA A N 1
ATOM 3266 C CA . ALA A 1 428 ? -24.984 -10.914 18.625 1 98.75 428 ALA A CA 1
ATOM 3267 C C . ALA A 1 428 ? -25.062 -10.945 17.094 1 98.75 428 ALA A C 1
ATOM 3269 O O . ALA A 1 428 ? -26.078 -11.352 16.531 1 98.75 428 ALA A O 1
ATOM 3270 N N . ALA A 1 429 ? -24.031 -10.453 16.422 1 98.69 429 ALA A N 1
ATOM 3271 C CA . ALA A 1 429 ? -24 -10.445 14.969 1 98.69 429 ALA A CA 1
ATOM 3272 C C . ALA A 1 429 ? -24.156 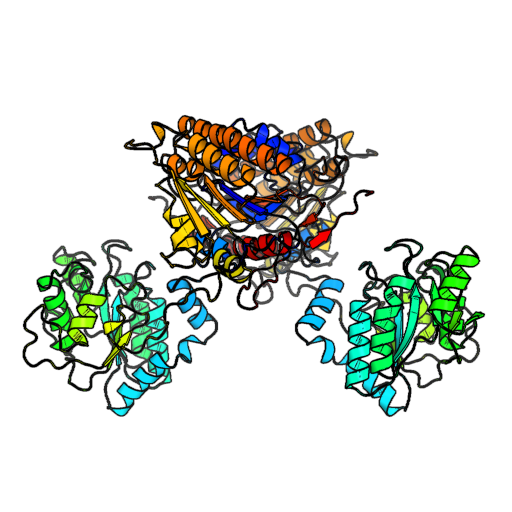-11.859 14.406 1 98.69 429 ALA A C 1
ATOM 3274 O O . ALA A 1 429 ? -24.859 -12.062 13.406 1 98.69 429 ALA A O 1
ATOM 3275 N N . ARG A 1 430 ? -23.5 -12.797 15.008 1 97.56 430 ARG A N 1
ATOM 3276 C CA . ARG A 1 430 ? -23.641 -14.195 14.609 1 97.56 430 ARG A CA 1
ATOM 3277 C C . ARG A 1 430 ? -25.078 -14.68 14.812 1 97.56 430 ARG A C 1
ATOM 3279 O O . ARG A 1 430 ? -25.641 -15.32 13.938 1 97.56 430 ARG A O 1
ATOM 3286 N N . GLU A 1 431 ? -25.594 -14.375 15.984 1 97.88 431 GLU A N 1
ATOM 3287 C CA . GLU A 1 431 ? -26.938 -14.805 16.344 1 97.88 431 GLU A CA 1
ATOM 3288 C C . GLU A 1 431 ? -27.969 -14.258 15.359 1 97.88 431 GLU A C 1
ATOM 3290 O O . GLU A 1 431 ? -28.875 -14.977 14.93 1 97.88 431 GLU A O 1
ATOM 3295 N N . TYR A 1 432 ? -27.828 -13.016 14.992 1 98 432 TYR A N 1
ATOM 3296 C CA . TYR A 1 432 ? -28.828 -12.359 14.156 1 98 432 TYR A CA 1
ATOM 3297 C C . TYR A 1 432 ? -28.422 -12.398 12.688 1 98 432 TYR A C 1
ATOM 3299 O O . TYR A 1 432 ? -29.016 -11.703 11.859 1 98 432 TYR A O 1
ATOM 3307 N N . GLU A 1 433 ? -27.344 -13.133 12.336 1 97.44 433 GLU A N 1
ATOM 3308 C CA . GLU A 1 433 ? -26.922 -13.492 10.984 1 97.44 433 GLU A CA 1
ATOM 3309 C C . GLU A 1 433 ? -26.469 -12.258 10.211 1 97.44 433 GLU A C 1
ATOM 3311 O O . GLU A 1 433 ? -26.844 -12.07 9.055 1 97.44 433 GLU A O 1
ATOM 3316 N N . TYR A 1 434 ? -25.766 -11.367 10.852 1 98.56 434 TYR A N 1
ATOM 3317 C CA . TYR A 1 434 ? -25.078 -10.266 10.203 1 98.56 434 TYR A CA 1
ATOM 3318 C C . TYR A 1 434 ? -23.719 -10.711 9.688 1 98.56 434 TYR A C 1
ATOM 3320 O O . TYR A 1 434 ? -23.016 -11.484 10.344 1 98.56 434 TYR A O 1
ATOM 3328 N N . SER A 1 435 ? -23.297 -10.242 8.477 1 98.5 435 SER A N 1
ATOM 3329 C CA . SER A 1 435 ? -21.875 -10.188 8.172 1 98.5 435 SER A CA 1
ATOM 3330 C C . SER A 1 435 ? -21.172 -9.078 8.953 1 98.5 435 SER A C 1
ATOM 3332 O O . SER A 1 435 ? -21.812 -8.078 9.305 1 98.5 435 SER A O 1
ATOM 3334 N N . VAL A 1 436 ? -19.891 -9.266 9.305 1 98.81 436 VAL A N 1
ATOM 3335 C CA . VAL A 1 436 ? -19.188 -8.312 10.172 1 98.81 436 VAL A CA 1
ATOM 3336 C C . VAL A 1 436 ? -17.859 -7.906 9.539 1 98.81 436 VAL A C 1
ATOM 3338 O O . VAL A 1 436 ? -17.156 -8.75 8.984 1 98.81 436 VAL A O 1
ATOM 3341 N N . ILE A 1 437 ? -17.578 -6.66 9.531 1 98.81 437 ILE A N 1
ATOM 3342 C CA . ILE A 1 437 ? -16.234 -6.145 9.352 1 98.81 437 ILE A CA 1
ATOM 3343 C C . ILE A 1 437 ? -15.766 -5.461 10.641 1 98.81 437 ILE A C 1
ATOM 3345 O O . ILE A 1 437 ? -16.453 -4.574 11.156 1 98.81 437 ILE A O 1
ATOM 3349 N N . VAL A 1 438 ? -14.656 -5.918 11.219 1 98.81 438 VAL A N 1
ATOM 3350 C CA . VAL A 1 438 ? -14 -5.266 12.352 1 98.81 438 VAL A CA 1
ATOM 3351 C C . VAL A 1 438 ? -12.727 -4.574 11.883 1 98.81 438 VAL A C 1
ATOM 3353 O O . VAL A 1 438 ? -11.867 -5.199 11.25 1 98.81 438 VAL A O 1
ATOM 3356 N N . THR A 1 439 ? -12.57 -3.328 12.125 1 98.81 439 THR A N 1
ATOM 3357 C CA . THR A 1 439 ? -11.375 -2.582 11.766 1 98.81 439 THR A CA 1
ATOM 3358 C C . THR A 1 439 ? -11.148 -1.423 12.727 1 98.81 439 THR A C 1
ATOM 3360 O O . THR A 1 439 ? -11.664 -1.427 13.844 1 98.81 439 THR A O 1
ATOM 3363 N N . ALA A 1 440 ? -10.234 -0.524 12.43 1 98.75 440 ALA A N 1
ATOM 3364 C CA . ALA A 1 440 ? -9.961 0.738 13.117 1 98.75 440 ALA A CA 1
ATOM 3365 C C . ALA A 1 440 ? -9.734 1.867 12.117 1 98.75 440 ALA A C 1
ATOM 3367 O O . ALA A 1 440 ? -9.633 1.627 10.906 1 98.75 440 ALA A O 1
ATOM 3368 N N . ASP A 1 441 ? -9.773 3.078 12.633 1 98.19 441 ASP A N 1
ATOM 3369 C CA . ASP A 1 441 ? -9.594 4.23 11.75 1 98.19 441 ASP A CA 1
ATOM 3370 C C . ASP A 1 441 ? -8.141 4.691 11.742 1 98.19 441 ASP A C 1
ATOM 3372 O O . ASP A 1 441 ? -7.711 5.387 10.812 1 98.19 441 ASP A O 1
ATOM 3376 N N . HIS A 1 442 ? -7.449 4.426 12.773 1 97.31 442 HIS A N 1
ATOM 3377 C CA . HIS A 1 442 ? -6.02 4.652 12.977 1 97.31 442 HIS A CA 1
ATOM 3378 C C . HIS A 1 442 ? -5.52 3.932 14.227 1 97.31 442 HIS A C 1
ATOM 3380 O O . HIS A 1 442 ? -6.305 3.309 14.945 1 97.31 442 HIS A O 1
ATOM 3386 N N . GLY A 1 443 ? -4.164 3.969 14.469 1 97.69 443 GLY A N 1
ATOM 3387 C CA . GLY A 1 443 ? -3.602 3.414 15.688 1 97.69 443 GLY A CA 1
ATOM 3388 C C . GLY A 1 443 ? -3.352 4.457 16.766 1 97.69 443 GLY A C 1
ATOM 3389 O O . GLY A 1 443 ? -3.256 5.652 16.469 1 97.69 443 GLY A O 1
ATOM 3390 N N . ASN A 1 444 ? -3.332 4.039 17.984 1 97.38 444 ASN A N 1
ATOM 3391 C CA . ASN A 1 444 ? -2.994 4.867 19.141 1 97.38 444 ASN A CA 1
ATOM 3392 C C . ASN A 1 444 ? -2.535 4.02 20.328 1 97.38 444 ASN A C 1
ATOM 3394 O O . ASN A 1 444 ? -1.366 4.07 20.719 1 97.38 444 ASN A O 1
ATOM 3398 N N . CYS A 1 445 ? -3.371 3.131 20.844 1 98.06 445 CYS A N 1
ATOM 3399 C CA . CYS A 1 445 ? -3.076 2.342 22.031 1 98.06 445 CYS A CA 1
ATOM 3400 C C . CYS A 1 445 ? -2.014 1.289 21.734 1 98.06 445 CYS A C 1
ATOM 3402 O O . CYS A 1 445 ? -1.481 0.667 22.656 1 98.06 445 CYS A O 1
ATOM 3404 N N . ASP A 1 446 ? -1.639 1.102 20.484 1 98.06 446 ASP A N 1
ATOM 3405 C CA . ASP A 1 446 ? -0.645 0.119 20.062 1 98.06 446 ASP A CA 1
ATOM 3406 C C . ASP A 1 446 ? 0.772 0.627 20.328 1 98.06 446 ASP A C 1
ATOM 3408 O O . ASP A 1 446 ? 1.748 -0.078 20.062 1 98.06 446 ASP A O 1
ATOM 3412 N N . GLU A 1 447 ? 0.922 1.793 20.859 1 97.38 447 GLU A N 1
ATOM 3413 C CA . GLU A 1 447 ? 2.215 2.357 21.234 1 97.38 447 GLU A CA 1
ATOM 3414 C C . GLU A 1 447 ? 2.055 3.463 22.281 1 97.38 447 GLU A C 1
ATOM 3416 O O . GLU A 1 447 ? 1.615 4.57 21.953 1 97.38 447 GLU A O 1
ATOM 3421 N N . TYR A 1 448 ? 2.471 3.219 23.531 1 96.62 448 TYR A N 1
ATOM 3422 C CA . TYR A 1 448 ? 2.254 4.27 24.516 1 96.62 448 TYR A CA 1
ATOM 3423 C C . TYR A 1 448 ? 3.58 4.844 25 1 96.62 448 TYR A C 1
ATOM 3425 O O . TYR A 1 448 ? 3.604 5.719 25.875 1 96.62 448 TYR A O 1
ATOM 3433 N N . VAL A 1 449 ? 4.719 4.375 24.5 1 95.81 449 VAL A N 1
ATOM 3434 C CA . VAL A 1 449 ? 6.043 4.965 24.641 1 95.81 449 VAL A CA 1
ATOM 3435 C C . VAL A 1 449 ? 6.668 5.152 23.266 1 95.81 449 VAL A C 1
ATOM 3437 O O . VAL A 1 449 ? 6.711 4.219 22.453 1 95.81 449 VAL A O 1
ATOM 3440 N N . ASP A 1 450 ? 7.09 6.336 22.953 1 91.56 450 ASP A N 1
ATOM 3441 C CA . ASP A 1 450 ? 7.746 6.605 21.672 1 91.56 450 ASP A CA 1
ATOM 3442 C C . ASP A 1 450 ? 9.086 5.875 21.578 1 91.56 450 ASP A C 1
ATOM 3444 O O . ASP A 1 450 ? 9.969 6.086 22.406 1 91.56 450 ASP A O 1
ATOM 3448 N N . PRO A 1 451 ? 9.273 5.035 20.594 1 92.5 451 PRO A N 1
ATOM 3449 C CA . PRO A 1 451 ? 10.5 4.238 20.531 1 92.5 451 PRO A CA 1
ATOM 3450 C C . PRO A 1 451 ? 11.742 5.086 20.266 1 92.5 451 PRO A C 1
ATOM 3452 O O . PRO A 1 451 ? 12.859 4.684 20.625 1 92.5 451 PRO A O 1
ATOM 3455 N N . VAL A 1 452 ? 11.586 6.188 19.719 1 86.69 452 VAL A N 1
ATOM 3456 C CA . VAL A 1 452 ? 12.727 7.016 19.344 1 86.69 452 VAL A CA 1
ATOM 3457 C C . VAL A 1 452 ? 13.141 7.902 20.516 1 86.69 452 VAL A C 1
ATOM 3459 O O . VAL A 1 452 ? 14.328 8.023 20.812 1 86.69 452 VAL A O 1
ATOM 3462 N N . THR A 1 453 ? 12.156 8.422 21.266 1 84.12 453 THR A N 1
ATOM 3463 C CA . THR A 1 453 ? 12.469 9.406 22.297 1 84.12 453 THR A CA 1
ATOM 3464 C C . THR A 1 453 ? 12.391 8.766 23.688 1 84.12 453 THR A C 1
ATOM 3466 O O . THR A 1 453 ? 12.953 9.297 24.641 1 84.12 453 THR A O 1
ATOM 3469 N N . GLY A 1 454 ? 11.664 7.699 23.828 1 90.75 454 GLY A N 1
ATOM 3470 C CA . GLY A 1 454 ? 11.453 7.066 25.109 1 90.75 454 GLY A CA 1
ATOM 3471 C C . GLY A 1 454 ? 10.406 7.773 25.953 1 90.75 454 GLY A C 1
ATOM 3472 O O . GLY A 1 454 ? 10.133 7.359 27.094 1 90.75 454 GLY A O 1
ATOM 3473 N N . GLU A 1 455 ? 9.758 8.812 25.406 1 88.81 455 GLU A N 1
ATOM 3474 C CA . GLU A 1 455 ? 8.742 9.586 26.109 1 88.81 455 GLU A CA 1
ATOM 3475 C C . GLU A 1 455 ? 7.355 8.977 25.922 1 88.81 455 GLU A C 1
ATOM 3477 O O . GLU A 1 455 ? 7.137 8.211 24.984 1 88.81 455 GLU A O 1
ATOM 3482 N N . PRO A 1 456 ? 6.469 9.289 26.906 1 92.38 456 PRO A N 1
ATOM 3483 C CA . PRO A 1 456 ? 5.09 8.852 26.688 1 92.38 456 PRO A CA 1
ATOM 3484 C C . PRO A 1 456 ? 4.551 9.266 25.312 1 92.38 456 PRO A C 1
ATOM 3486 O O . PRO A 1 456 ? 4.781 10.391 24.875 1 92.38 456 PRO A O 1
ATOM 3489 N N . HIS A 1 457 ? 3.98 8.336 24.609 1 92.44 457 HIS A N 1
ATOM 3490 C CA . HIS A 1 457 ? 3.436 8.57 23.281 1 92.44 457 HIS A CA 1
ATOM 3491 C C . HIS A 1 457 ? 1.934 8.828 23.344 1 92.44 457 HIS A C 1
ATOM 3493 O O . HIS A 1 457 ? 1.138 7.887 23.25 1 92.44 457 HIS A O 1
ATOM 3499 N N . THR A 1 458 ? 1.502 10.023 23.344 1 89.56 458 THR A N 1
ATOM 3500 C CA . THR A 1 458 ? 0.097 10.375 23.5 1 89.56 458 THR A CA 1
ATOM 3501 C C . THR A 1 458 ? -0.557 10.633 22.156 1 89.56 458 THR A C 1
ATOM 3503 O O . THR A 1 458 ? -1.738 10.984 22.078 1 89.56 458 THR A O 1
ATOM 3506 N N . GLN A 1 459 ? 0.175 10.5 21.031 1 87.81 459 GLN A N 1
ATOM 3507 C CA . GLN A 1 459 ? -0.297 10.75 19.672 1 87.81 459 GLN A CA 1
ATOM 3508 C C . GLN A 1 459 ? -0.717 9.453 18.984 1 87.81 459 GLN A C 1
ATOM 3510 O O . GLN A 1 459 ? -0.519 8.367 19.531 1 87.81 459 GLN A O 1
ATOM 3515 N N . HIS A 1 460 ? -1.341 9.594 17.812 1 95.31 460 HIS A N 1
ATOM 3516 C CA . HIS A 1 460 ? -1.679 8.438 16.984 1 95.31 460 HIS A CA 1
ATOM 3517 C C . HIS A 1 460 ? -0.426 7.789 16.406 1 95.31 460 HIS A C 1
ATOM 3519 O O . HIS A 1 460 ? 0.668 8.352 16.5 1 95.31 460 HIS A O 1
ATOM 3525 N N . THR A 1 461 ? -0.55 6.594 15.953 1 95.69 461 THR A N 1
ATOM 3526 C CA . THR A 1 461 ? 0.582 5.867 15.391 1 95.69 461 THR A CA 1
ATOM 3527 C C . THR A 1 461 ? 0.449 5.758 13.875 1 95.69 461 THR A C 1
ATOM 3529 O O . THR A 1 461 ? -0.528 6.238 13.297 1 95.69 461 THR A O 1
ATOM 3532 N N . ILE A 1 462 ? 1.441 5.195 13.211 1 94.44 462 ILE A N 1
ATOM 3533 C CA . ILE A 1 462 ? 1.491 5.164 11.75 1 94.44 462 ILE A CA 1
ATOM 3534 C C . ILE A 1 462 ? 1.228 3.742 11.258 1 94.44 462 ILE A C 1
ATOM 3536 O O . ILE A 1 462 ? 1.262 3.482 10.055 1 94.44 462 ILE A O 1
ATOM 3540 N N . TYR A 1 463 ? 0.968 2.824 12.117 1 97 463 TYR A N 1
ATOM 3541 C CA . TYR A 1 463 ? 0.872 1.415 11.758 1 97 463 TYR A CA 1
ATOM 3542 C C . TYR A 1 463 ? -0.461 1.115 11.078 1 97 463 TYR A C 1
ATOM 3544 O O . TYR A 1 463 ? -1.42 1.878 11.219 1 97 463 TYR A O 1
ATOM 3552 N N . PRO A 1 464 ? -0.5 -0.019 10.273 1 98 464 PRO A N 1
ATOM 3553 C CA . PRO A 1 464 ? -1.796 -0.438 9.734 1 98 464 PRO A CA 1
ATOM 3554 C C . PRO A 1 464 ? -2.779 -0.861 10.82 1 98 464 PRO A C 1
ATOM 3556 O O . PRO A 1 464 ? -2.418 -0.904 12 1 98 464 PRO A O 1
ATOM 3559 N N . VAL A 1 465 ? -3.984 -1.028 10.359 1 98.56 465 VAL A N 1
ATOM 3560 C CA . VAL A 1 465 ? -5.012 -1.496 11.281 1 98.56 465 VAL A CA 1
ATOM 3561 C C . VAL A 1 465 ? -5.562 -2.838 10.805 1 98.56 465 VAL A C 1
ATOM 3563 O O . VAL A 1 465 ? -5.367 -3.223 9.648 1 98.56 465 VAL A O 1
ATOM 3566 N N . MET A 1 466 ? -6.207 -3.57 11.688 1 98.19 466 MET A N 1
ATOM 3567 C CA . MET A 1 466 ? -6.734 -4.883 11.336 1 98.19 466 MET A CA 1
ATOM 3568 C C . MET A 1 466 ? -8.023 -4.75 10.523 1 98.19 466 MET A C 1
ATOM 3570 O O . MET A 1 466 ? -8.719 -3.744 10.625 1 98.19 466 MET A O 1
ATOM 3574 N N . CYS A 1 467 ? -8.305 -5.703 9.773 1 98.38 467 CYS A N 1
ATOM 3575 C CA . CYS A 1 467 ? -9.578 -5.914 9.102 1 98.38 467 CYS A CA 1
ATOM 3576 C C . CYS A 1 467 ? -10 -7.375 9.172 1 98.38 467 CYS A C 1
ATOM 3578 O O . CYS A 1 467 ? -9.406 -8.227 8.516 1 98.38 467 CYS A O 1
ATOM 3580 N N . MET A 1 468 ? -10.945 -7.672 9.953 1 98.25 468 MET A N 1
ATOM 3581 C CA . MET A 1 468 ? -11.461 -9.031 10.109 1 98.25 468 MET A CA 1
ATOM 3582 C C . MET A 1 468 ? -12.852 -9.156 9.5 1 98.25 468 MET A C 1
ATOM 3584 O O . MET A 1 468 ? -13.68 -8.258 9.641 1 98.25 468 MET A O 1
ATOM 3588 N N . LEU A 1 469 ? -13.117 -10.273 8.82 1 97.81 469 LEU A N 1
ATOM 3589 C CA . LEU A 1 469 ? -14.383 -10.516 8.148 1 97.81 469 LEU A CA 1
ATOM 3590 C C . LEU A 1 469 ? -15.078 -11.75 8.719 1 97.81 469 LEU A C 1
ATOM 3592 O O . LEU A 1 469 ? -14.469 -12.82 8.812 1 97.81 469 LEU A O 1
ATOM 3596 N N . LEU A 1 470 ? -16.234 -11.555 9.227 1 97.12 470 LEU A N 1
ATOM 3597 C CA . LEU A 1 470 ? -17.156 -12.641 9.562 1 97.12 470 LEU A CA 1
ATOM 3598 C C . LEU A 1 470 ? -18.312 -12.695 8.57 1 97.12 470 LEU A C 1
ATOM 3600 O O . LEU A 1 470 ? -18.984 -11.695 8.344 1 97.12 470 LEU A O 1
ATOM 3604 N N . ASP A 1 471 ? -18.484 -13.758 7.895 1 96.31 471 ASP A N 1
ATOM 3605 C CA . ASP A 1 471 ? -19.547 -13.953 6.914 1 96.31 471 ASP A CA 1
ATOM 3606 C C . ASP A 1 471 ? -19.984 -15.414 6.867 1 96.31 471 ASP A C 1
ATOM 3608 O O . ASP A 1 471 ? -19.375 -16.281 7.504 1 96.31 471 ASP A O 1
ATOM 3612 N N . SER A 1 472 ? -21.156 -15.625 6.293 1 93.25 472 SER A N 1
ATOM 3613 C CA . SER A 1 472 ? -21.656 -16.984 6.105 1 93.25 472 SER A CA 1
ATOM 3614 C C . SER A 1 472 ? -20.781 -17.75 5.109 1 93.25 472 SER A C 1
ATOM 3616 O O . SER A 1 472 ? -20.75 -18.984 5.125 1 93.25 472 SER A O 1
ATOM 3618 N N . ARG A 1 473 ? -20.125 -17.031 4.289 1 91.62 473 ARG A N 1
ATOM 3619 C CA . ARG A 1 473 ? -19.203 -17.609 3.326 1 91.62 473 ARG A CA 1
ATOM 3620 C C . ARG A 1 473 ? -17.75 -17.359 3.738 1 91.62 473 ARG A C 1
ATOM 3622 O O . ARG A 1 473 ? -17.469 -16.406 4.461 1 91.62 473 ARG A O 1
ATOM 3629 N N . ARG A 1 474 ? -16.922 -18.266 3.316 1 89.44 474 ARG A N 1
ATOM 3630 C CA . ARG A 1 474 ? -15.484 -18.125 3.527 1 89.44 474 ARG A CA 1
ATOM 3631 C C . ARG A 1 474 ? -14.844 -17.344 2.385 1 89.44 474 ARG A C 1
ATOM 3633 O O . ARG A 1 474 ? -15.078 -17.641 1.212 1 89.44 474 ARG A O 1
ATOM 3640 N N . TRP A 1 475 ? -14.086 -16.297 2.742 1 91.94 475 TRP A N 1
ATOM 3641 C CA . TRP A 1 475 ? -13.516 -15.43 1.711 1 91.94 475 TRP A CA 1
ATOM 3642 C C . TRP A 1 475 ? -11.992 -15.406 1.809 1 91.94 475 TRP A C 1
ATOM 3644 O O . TRP A 1 475 ? -11.43 -15.336 2.906 1 91.94 475 TRP A O 1
ATOM 3654 N N . ARG A 1 476 ? -11.344 -15.516 0.672 1 90.25 476 ARG A N 1
ATOM 3655 C CA . ARG A 1 476 ? -9.977 -15.016 0.557 1 90.25 476 ARG A CA 1
ATOM 3656 C C . ARG A 1 476 ? -9.953 -13.5 0.39 1 90.25 476 ARG A C 1
ATOM 3658 O O . ARG A 1 476 ? -10.766 -12.945 -0.352 1 90.25 476 ARG A O 1
ATOM 3665 N N . LEU A 1 477 ? -9.055 -12.844 1.112 1 94.31 477 LEU A N 1
ATOM 3666 C CA . LEU A 1 477 ? -9.031 -11.383 1.107 1 94.31 477 LEU A CA 1
ATOM 3667 C C . LEU A 1 477 ? -7.84 -10.867 0.31 1 94.31 477 LEU A C 1
ATOM 3669 O O . LEU A 1 477 ? -6.801 -11.523 0.238 1 94.31 477 LEU A O 1
ATOM 3673 N N . THR A 1 478 ? -7.996 -9.695 -0.223 1 92.62 478 THR A N 1
ATOM 3674 C CA . THR A 1 478 ? -6.906 -9.008 -0.902 1 92.62 478 THR A CA 1
ATOM 3675 C C . THR A 1 478 ? -5.914 -8.43 0.108 1 92.62 478 THR A C 1
ATOM 3677 O O . THR A 1 478 ? -6.207 -8.375 1.305 1 92.62 478 THR A O 1
ATOM 3680 N N . THR A 1 479 ? -4.68 -8.078 -0.412 1 92.06 479 THR A N 1
ATOM 3681 C CA . THR A 1 479 ? -3.641 -7.449 0.397 1 92.06 479 THR A CA 1
ATOM 3682 C C . THR A 1 479 ? -3.322 -6.051 -0.126 1 92.06 479 THR A C 1
ATOM 3684 O O . THR A 1 479 ? -3.773 -5.672 -1.208 1 92.06 479 THR A O 1
ATOM 3687 N N . GLY A 1 480 ? -2.65 -5.25 0.751 1 92.38 480 GLY A N 1
ATOM 3688 C CA . GLY A 1 480 ? -2.258 -3.912 0.343 1 92.38 480 GLY A CA 1
ATOM 3689 C C . GLY A 1 480 ? -3.422 -2.939 0.285 1 92.38 480 GLY A C 1
ATOM 3690 O O . GLY A 1 480 ? -3.352 -1.922 -0.405 1 92.38 480 GLY A O 1
ATOM 3691 N N . GLY A 1 481 ? -4.504 -3.291 0.917 1 96.12 481 GLY A N 1
ATOM 3692 C CA . GLY A 1 481 ? -5.668 -2.42 0.939 1 96.12 481 GLY A CA 1
ATOM 3693 C C . GLY A 1 481 ? -5.578 -1.335 1.996 1 96.12 481 GLY A C 1
ATOM 3694 O O . GLY A 1 481 ? -4.691 -1.362 2.85 1 96.12 481 GLY A O 1
ATOM 3695 N N . GLY A 1 482 ? -6.461 -0.373 1.879 1 97.94 482 GLY A N 1
ATOM 3696 C CA . GLY A 1 482 ? -6.578 0.713 2.84 1 97.94 482 GLY A CA 1
ATOM 3697 C C . GLY A 1 482 ? -7.996 0.931 3.328 1 97.94 482 GLY A C 1
ATOM 3698 O O . GLY A 1 482 ? -8.906 0.186 2.959 1 97.94 482 GLY A O 1
ATOM 3699 N N . LEU A 1 483 ? -8.156 1.932 4.156 1 98.69 483 LEU A N 1
ATOM 3700 C CA . LEU A 1 483 ? -9.453 2.225 4.75 1 98.69 483 LEU A CA 1
ATOM 3701 C C . LEU A 1 483 ? -10.492 2.498 3.67 1 98.69 483 LEU A C 1
ATOM 3703 O O . LEU A 1 483 ? -11.68 2.223 3.861 1 98.69 483 LEU A O 1
ATOM 3707 N N . SER A 1 484 ? -10.07 3.01 2.531 1 98.5 484 SER A N 1
ATOM 3708 C CA . SER A 1 484 ? -10.984 3.334 1.442 1 98.5 484 SER A CA 1
ATOM 3709 C C . SER A 1 484 ? -11.641 2.078 0.881 1 98.5 484 SER A C 1
ATOM 3711 O O . SER A 1 484 ? -12.633 2.16 0.155 1 98.5 484 SER A O 1
ATOM 3713 N N . ASP A 1 485 ? -11.133 0.932 1.158 1 98.62 485 ASP A N 1
ATOM 3714 C CA . ASP A 1 485 ? -11.609 -0.319 0.571 1 98.62 485 ASP A CA 1
ATOM 3715 C C . ASP A 1 485 ? -12.711 -0.942 1.421 1 98.62 485 ASP A C 1
ATOM 3717 O O . ASP A 1 485 ? -13.328 -1.932 1.02 1 98.62 485 ASP A O 1
ATOM 3721 N N . VAL A 1 486 ? -12.984 -0.375 2.578 1 98.81 486 VAL A N 1
ATOM 3722 C CA . VAL A 1 486 ? -13.945 -0.946 3.51 1 98.81 486 VAL A CA 1
ATOM 3723 C C . VAL A 1 486 ? -15.367 -0.745 2.973 1 98.81 486 VAL A C 1
ATOM 3725 O O . VAL A 1 486 ? -16.172 -1.681 2.955 1 98.81 486 VAL A O 1
ATOM 3728 N N . ALA A 1 487 ? -15.656 0.477 2.467 1 98.81 487 ALA A N 1
ATOM 3729 C CA . ALA A 1 487 ? -17 0.772 1.982 1 98.81 487 ALA A CA 1
ATOM 3730 C C . ALA A 1 487 ? -17.391 -0.148 0.827 1 98.81 487 ALA A C 1
ATOM 3732 O O . ALA A 1 487 ? -18.438 -0.794 0.861 1 98.81 487 ALA A O 1
ATOM 3733 N N . PRO A 1 488 ? -16.531 -0.312 -0.198 1 98.62 488 PRO A N 1
ATOM 3734 C CA . PRO A 1 488 ? -16.859 -1.268 -1.26 1 98.62 488 PRO A CA 1
ATOM 3735 C C . PRO A 1 488 ? -17.031 -2.691 -0.738 1 98.62 488 PRO A C 1
ATOM 3737 O O . PRO A 1 488 ? -17.828 -3.457 -1.289 1 98.62 488 PRO A O 1
ATOM 3740 N N . THR A 1 489 ? -16.266 -3.084 0.252 1 98.69 489 THR A N 1
ATOM 3741 C CA . THR A 1 489 ? -16.375 -4.418 0.826 1 98.69 489 THR A CA 1
ATOM 3742 C C . THR A 1 489 ? -17.734 -4.605 1.498 1 98.69 489 THR A C 1
ATOM 3744 O O . THR A 1 489 ? -18.375 -5.645 1.334 1 98.69 489 THR A O 1
ATOM 3747 N N . VAL A 1 490 ? -18.188 -3.584 2.266 1 98.81 490 VAL A N 1
ATOM 3748 C CA . VAL A 1 490 ? -19.5 -3.611 2.891 1 98.81 490 VAL A CA 1
ATOM 3749 C C . VAL A 1 490 ? -20.578 -3.787 1.822 1 98.81 490 VAL A C 1
ATOM 3751 O O . VAL A 1 490 ? -21.469 -4.637 1.955 1 98.81 490 VAL A O 1
ATOM 3754 N N . LEU A 1 491 ? -20.516 -2.984 0.783 1 98.62 491 LEU A N 1
ATOM 3755 C CA . LEU A 1 491 ? -21.5 -3.047 -0.284 1 98.62 491 LEU A CA 1
ATOM 3756 C C . LEU A 1 491 ? -21.531 -4.43 -0.928 1 98.62 491 LEU A C 1
ATOM 3758 O O . LEU A 1 491 ? -22.594 -4.965 -1.223 1 98.62 491 LEU A O 1
ATOM 3762 N N . ALA A 1 492 ? -20.359 -4.988 -1.136 1 98 492 ALA A N 1
ATOM 3763 C CA . ALA A 1 492 ? -20.266 -6.328 -1.707 1 98 492 ALA A CA 1
ATOM 3764 C C . ALA A 1 492 ? -20.953 -7.355 -0.808 1 98 492 ALA A C 1
ATOM 3766 O O . ALA A 1 492 ? -21.703 -8.211 -1.289 1 98 492 ALA A O 1
ATOM 3767 N N . LEU A 1 493 ? -20.734 -7.277 0.447 1 98.06 493 LEU A N 1
ATOM 3768 C CA . LEU A 1 493 ? -21.344 -8.195 1.407 1 98.06 493 LEU A CA 1
ATOM 3769 C C . LEU A 1 493 ? -22.844 -8.031 1.451 1 98.06 493 LEU A C 1
ATOM 3771 O O . LEU A 1 493 ? -23.578 -9 1.687 1 98.06 493 LEU A O 1
ATOM 3775 N N . MET A 1 494 ? -23.312 -6.809 1.249 1 98.06 494 MET A N 1
ATOM 3776 C CA . MET A 1 494 ? -24.75 -6.52 1.279 1 98.06 494 MET A CA 1
ATOM 3777 C C . MET A 1 494 ? -25.406 -6.91 -0.037 1 98.06 494 MET A C 1
ATOM 3779 O O . MET A 1 494 ? -26.625 -7.078 -0.097 1 98.06 494 MET A O 1
ATOM 3783 N N . GLY A 1 495 ? -24.625 -7.043 -1.053 1 97.25 495 GLY A N 1
ATOM 3784 C CA . GLY A 1 495 ? -25.156 -7.266 -2.385 1 97.25 495 GLY A CA 1
ATOM 3785 C C . GLY A 1 495 ? -25.672 -5.996 -3.045 1 97.25 495 GLY A C 1
ATOM 3786 O O . GLY A 1 495 ? -26.594 -6.039 -3.863 1 97.25 495 GLY A O 1
ATOM 3787 N N . VAL A 1 496 ? -25.203 -4.855 -2.596 1 97.25 496 VAL A N 1
ATOM 3788 C CA . VAL A 1 496 ? -25.547 -3.557 -3.16 1 97.25 496 VAL A CA 1
ATOM 3789 C C . VAL A 1 496 ? -24.484 -3.123 -4.156 1 97.25 496 VAL A C 1
ATOM 3791 O O . VAL A 1 496 ? -23.281 -3.203 -3.869 1 97.25 496 VAL A O 1
ATOM 3794 N N . PRO A 1 497 ? -24.828 -2.652 -5.363 1 96.19 497 PRO A N 1
ATOM 3795 C CA . PRO A 1 497 ? -23.844 -2.244 -6.355 1 96.19 497 PRO A CA 1
ATOM 3796 C C . PRO A 1 497 ? -23 -1.053 -5.895 1 96.19 497 PRO A C 1
ATOM 3798 O O . PRO A 1 497 ? -23.531 -0.119 -5.289 1 96.19 497 PRO A O 1
ATOM 3801 N N . GLN A 1 498 ? -21.75 -1.122 -6.117 1 96.81 498 GLN A N 1
ATOM 3802 C CA . GLN A 1 498 ? -20.828 -0.027 -5.816 1 96.81 498 GLN A CA 1
ATOM 3803 C C . GLN A 1 498 ? -20.969 1.097 -6.844 1 96.81 498 GLN A C 1
ATOM 3805 O O . GLN A 1 498 ? -20.891 0.855 -8.047 1 96.81 498 GLN A O 1
ATOM 3810 N N . PRO A 1 499 ? -21.172 2.303 -6.383 1 96.19 499 PRO A N 1
ATOM 3811 C CA . PRO A 1 499 ? -21.188 3.414 -7.34 1 96.19 499 PRO A CA 1
ATOM 3812 C C . PRO A 1 499 ? -19.844 3.654 -8 1 96.19 499 PRO A C 1
ATOM 3814 O O . PRO A 1 499 ? -18.797 3.436 -7.379 1 96.19 499 PRO A O 1
ATOM 3817 N N . LYS A 1 500 ? -19.844 4.211 -9.164 1 92.88 500 LYS A N 1
ATOM 3818 C CA . LYS A 1 500 ? -18.641 4.457 -9.945 1 92.88 500 LYS A CA 1
ATOM 3819 C C . LYS A 1 500 ? -17.719 5.465 -9.242 1 92.88 500 LYS A C 1
ATOM 3821 O O . LYS A 1 500 ? -16.5 5.379 -9.344 1 92.88 500 LYS A O 1
ATOM 3826 N N . ALA A 1 501 ? -18.344 6.367 -8.547 1 92.75 501 ALA A N 1
ATOM 3827 C CA . ALA A 1 501 ? -17.578 7.441 -7.91 1 92.75 501 ALA A CA 1
ATOM 3828 C C . ALA A 1 501 ? -16.781 6.918 -6.715 1 92.75 501 ALA A C 1
ATOM 3830 O O . ALA A 1 501 ? -15.875 7.586 -6.227 1 92.75 501 ALA A O 1
ATOM 3831 N N . MET A 1 502 ? -17.219 5.824 -6.148 1 95.94 502 MET A N 1
ATOM 3832 C CA . MET A 1 502 ? -16.484 5.172 -5.074 1 95.94 502 MET A CA 1
ATOM 3833 C C . MET A 1 502 ? -15.281 4.406 -5.621 1 95.94 502 MET A C 1
ATOM 3835 O O . MET A 1 502 ? -15.445 3.383 -6.289 1 95.94 502 MET A O 1
ATOM 3839 N N . THR A 1 503 ? -14.062 4.867 -5.281 1 95.56 503 THR A N 1
ATOM 3840 C CA . THR A 1 503 ? -12.883 4.402 -6 1 95.56 503 THR A CA 1
ATOM 3841 C C . THR A 1 503 ? -12.188 3.281 -5.238 1 95.56 503 THR A C 1
ATOM 3843 O O . THR A 1 503 ? -11.312 2.602 -5.781 1 95.56 503 THR A O 1
ATOM 3846 N N . GLY A 1 504 ? -12.484 3.053 -3.938 1 97.25 504 GLY A N 1
ATOM 3847 C CA . GLY A 1 504 ? -11.969 1.883 -3.248 1 97.25 504 GLY A CA 1
ATOM 3848 C C . GLY A 1 504 ? -12.352 0.577 -3.918 1 97.25 504 GLY A C 1
ATOM 3849 O O . GLY A 1 504 ? -13.164 0.562 -4.844 1 97.25 504 GLY A O 1
ATOM 3850 N N . ARG A 1 505 ? -11.742 -0.495 -3.545 1 96.31 505 ARG A N 1
ATOM 3851 C CA . ARG A 1 505 ? -12.023 -1.816 -4.098 1 96.31 505 ARG A CA 1
ATOM 3852 C C . ARG A 1 505 ? -12.336 -2.818 -2.994 1 96.31 505 ARG A C 1
ATOM 3854 O O . ARG A 1 505 ? -11.68 -2.826 -1.949 1 96.31 505 ARG A O 1
ATOM 3861 N N . SER A 1 506 ? -13.336 -3.602 -3.279 1 98 506 SER A N 1
ATOM 3862 C CA . SER A 1 506 ? -13.695 -4.613 -2.293 1 98 506 SER A CA 1
ATOM 3863 C C . SER A 1 506 ? -12.508 -5.516 -1.966 1 98 506 SER A C 1
ATOM 3865 O O . SER A 1 506 ? -11.758 -5.914 -2.861 1 98 506 SER A O 1
ATOM 3867 N N . LEU A 1 507 ? -12.359 -5.84 -0.691 1 97.56 507 LEU A N 1
ATOM 3868 C CA . LEU A 1 507 ? -11.289 -6.711 -0.211 1 97.56 507 LEU A CA 1
ATOM 3869 C C . LEU A 1 507 ? -11.617 -8.172 -0.491 1 97.56 507 LEU A C 1
ATOM 3871 O O . LEU A 1 507 ? -10.766 -9.047 -0.308 1 97.56 507 LEU A O 1
ATOM 3875 N N . LEU A 1 508 ? -12.836 -8.453 -0.903 1 96.19 508 LEU A N 1
ATOM 3876 C CA . LEU A 1 508 ? -13.234 -9.82 -1.199 1 96.19 508 LEU A CA 1
ATOM 3877 C C . LEU A 1 508 ? -12.656 -10.281 -2.537 1 96.19 508 LEU A C 1
ATOM 3879 O O . LEU A 1 508 ? -12.961 -9.695 -3.578 1 96.19 508 LEU A O 1
ATOM 3883 N N . LEU A 1 509 ? -11.852 -11.25 -2.488 1 90.25 509 LEU A N 1
ATOM 3884 C CA . LEU A 1 509 ? -11.25 -11.75 -3.721 1 90.25 509 LEU A CA 1
ATOM 3885 C C . LEU A 1 509 ? -12.07 -12.898 -4.301 1 90.25 509 LEU A C 1
ATOM 3887 O O . LEU A 1 509 ? -12.672 -12.758 -5.363 1 90.25 509 LEU A O 1
ATOM 3891 N N . ASP A 1 510 ? -12.047 -14.07 -3.594 1 85.75 510 ASP A N 1
ATOM 3892 C CA . ASP A 1 510 ? -12.852 -15.203 -4.02 1 85.75 510 ASP A CA 1
ATOM 3893 C C . ASP A 1 510 ? -13.305 -16.047 -2.824 1 85.75 510 ASP A C 1
ATOM 3895 O O . ASP A 1 510 ? -12.727 -15.938 -1.739 1 85.75 510 ASP A O 1
ATOM 3899 N N . GLU A 1 511 ? -14.336 -16.75 -3.113 1 87.19 511 GLU A N 1
ATOM 3900 C CA . GLU A 1 511 ? -14.883 -17.625 -2.08 1 87.19 511 GLU A CA 1
ATOM 3901 C C . GLU A 1 511 ? -14.047 -18.891 -1.926 1 87.19 511 GLU A C 1
ATOM 3903 O O . GLU A 1 511 ? -13.602 -19.469 -2.918 1 87.19 511 GLU A O 1
ATOM 3908 N N . VAL A 1 512 ? -13.758 -19.203 -0.698 1 77.12 512 VAL A N 1
ATOM 3909 C CA . VAL A 1 512 ? -13.094 -20.469 -0.394 1 77.12 512 VAL A CA 1
ATOM 3910 C C . VAL A 1 512 ? -14.141 -21.562 -0.199 1 77.12 512 VAL A C 1
ATOM 3912 O O . VAL A 1 512 ? -15.016 -21.453 0.663 1 77.12 512 VAL A O 1
ATOM 3915 N N . PRO A 1 513 ? -14.078 -22.562 -1.083 1 72.31 513 PRO A N 1
ATOM 3916 C CA . PRO A 1 513 ? -15.094 -23.625 -0.96 1 72.31 513 PRO A CA 1
ATOM 3917 C C . PRO A 1 513 ? -15.078 -24.297 0.406 1 72.31 513 PRO A C 1
ATOM 3919 O O . PRO A 1 513 ? -14.023 -24.391 1.039 1 72.31 513 PRO A O 1
ATOM 3922 N N . GLU A 1 514 ? -16.25 -24.609 0.994 1 64.88 514 GLU A N 1
ATOM 3923 C CA . GLU A 1 514 ? -16.422 -25.25 2.295 1 64.88 514 GLU A CA 1
ATOM 3924 C C . GLU A 1 514 ? -15.641 -26.562 2.377 1 64.88 514 GLU A C 1
ATOM 3926 O O . GLU A 1 514 ? -15.133 -26.922 3.441 1 64.88 514 GLU A O 1
ATOM 3931 N N . ASP A 1 515 ? -15.547 -27.328 1.214 1 58.66 515 ASP A N 1
ATOM 3932 C CA . ASP A 1 515 ? -14.891 -28.625 1.214 1 58.66 515 ASP A CA 1
ATOM 3933 C C . ASP A 1 515 ? -13.375 -28.484 1.06 1 58.66 515 ASP A C 1
ATOM 3935 O O . ASP A 1 515 ? -12.656 -29.469 0.948 1 58.66 515 ASP A O 1
ATOM 3939 N N . ALA A 1 516 ? -13.023 -27.453 1.194 1 47.59 516 ALA A N 1
ATOM 3940 C CA . ALA A 1 516 ? -11.578 -27.281 1.053 1 47.59 516 ALA A CA 1
ATOM 3941 C C . ALA A 1 516 ? -10.859 -27.609 2.354 1 47.59 516 ALA A C 1
ATOM 3943 O O . ALA A 1 516 ? -11.367 -27.344 3.443 1 47.59 516 ALA A O 1
ATOM 3944 N N . MET B 1 1 ? 42.938 -4.203 -8.992 1 32.12 1 MET B N 1
ATOM 3945 C CA . MET B 1 1 ? 41.625 -4.086 -8.375 1 32.12 1 MET B CA 1
ATOM 3946 C C . MET B 1 1 ? 41.531 -2.801 -7.562 1 32.12 1 MET B C 1
ATOM 3948 O O . MET B 1 1 ? 42.406 -2.48 -6.781 1 32.12 1 MET B O 1
ATOM 3952 N N . ALA B 1 2 ? 40.875 -1.922 -8.07 1 46.69 2 ALA B N 1
ATOM 3953 C CA . ALA B 1 2 ? 40.812 -0.619 -7.41 1 46.69 2 ALA B CA 1
ATOM 3954 C C . ALA B 1 2 ? 40.625 -0.774 -5.902 1 46.69 2 ALA B C 1
ATOM 3956 O O . ALA B 1 2 ? 40.031 -1.745 -5.449 1 46.69 2 ALA B O 1
ATOM 3957 N N . ASP B 1 3 ? 41.312 -0.174 -5.059 1 63.66 3 ASP B N 1
ATOM 3958 C CA . ASP B 1 3 ? 41.25 -0.128 -3.6 1 63.66 3 ASP B CA 1
ATOM 3959 C C . ASP B 1 3 ? 39.812 0.068 -3.111 1 63.66 3 ASP B C 1
ATOM 3961 O O . ASP B 1 3 ? 39.062 0.836 -3.701 1 63.66 3 ASP B O 1
ATOM 3965 N N . PRO B 1 4 ? 39.312 -0.894 -2.197 1 72.94 4 PRO B N 1
ATOM 3966 C CA . PRO B 1 4 ? 37.969 -0.723 -1.639 1 72.94 4 PRO B CA 1
ATOM 3967 C C . PRO B 1 4 ? 37.688 0.711 -1.19 1 72.94 4 PRO B C 1
ATOM 3969 O O . PRO B 1 4 ? 38.594 1.387 -0.686 1 72.94 4 PRO B O 1
ATOM 3972 N N . ARG B 1 5 ? 36.594 1.246 -1.631 1 82.69 5 ARG B N 1
ATOM 3973 C CA . ARG B 1 5 ? 36.188 2.586 -1.229 1 82.69 5 ARG B CA 1
ATOM 3974 C C . ARG B 1 5 ? 35.375 2.545 0.066 1 82.69 5 ARG B C 1
ATOM 3976 O O . ARG B 1 5 ? 34.625 1.597 0.305 1 82.69 5 ARG B O 1
ATOM 3983 N N . PRO B 1 6 ? 35.625 3.547 0.791 1 86.62 6 PRO B N 1
ATOM 3984 C CA . PRO B 1 6 ? 34.844 3.615 2.014 1 86.62 6 PRO B CA 1
ATOM 3985 C C . PRO B 1 6 ? 33.375 3.994 1.744 1 86.62 6 PRO B C 1
ATOM 3987 O O . PRO B 1 6 ? 33.094 4.641 0.737 1 86.62 6 PRO B O 1
ATOM 3990 N N . THR B 1 7 ? 32.531 3.566 2.646 1 90.81 7 THR B N 1
ATOM 3991 C CA . THR B 1 7 ? 31.125 3.965 2.578 1 90.81 7 THR B CA 1
ATOM 3992 C C . THR B 1 7 ? 30.984 5.461 2.848 1 90.81 7 THR B C 1
ATOM 3994 O O . THR B 1 7 ? 31.5 5.973 3.84 1 90.81 7 THR B O 1
ATOM 3997 N N . PRO B 1 8 ? 30.266 6.188 2.059 1 87.44 8 PRO B N 1
ATOM 3998 C CA . PRO B 1 8 ? 30.188 7.645 2.193 1 87.44 8 PRO B CA 1
ATOM 3999 C C . PRO B 1 8 ? 29.625 8.078 3.545 1 87.44 8 PRO B C 1
ATOM 4001 O O . PRO B 1 8 ? 30.094 9.055 4.129 1 87.44 8 PRO B O 1
ATOM 4004 N N . ARG B 1 9 ? 28.656 7.422 4.035 1 93.31 9 ARG B N 1
ATOM 4005 C CA . ARG B 1 9 ? 28.078 7.82 5.312 1 93.31 9 ARG B CA 1
ATOM 4006 C C . ARG B 1 9 ? 28.375 6.789 6.395 1 93.31 9 ARG B C 1
ATOM 4008 O O . ARG B 1 9 ? 29.328 6.953 7.172 1 93.31 9 ARG B O 1
ATOM 4015 N N . ARG B 1 10 ? 27.734 5.57 6.293 1 95.38 10 ARG B N 1
ATOM 4016 C CA . ARG B 1 10 ? 27.875 4.504 7.281 1 95.38 10 ARG B CA 1
ATOM 4017 C C . ARG B 1 10 ? 27.719 3.133 6.633 1 95.38 10 ARG B C 1
ATOM 4019 O O . ARG B 1 10 ? 26.938 2.967 5.699 1 95.38 10 ARG B O 1
ATOM 4026 N N . PRO B 1 11 ? 28.547 2.135 7.094 1 98.31 11 PRO B N 1
ATOM 4027 C CA . PRO B 1 11 ? 28.219 0.779 6.648 1 98.31 11 PRO B CA 1
ATOM 4028 C C . PRO B 1 11 ? 26.844 0.321 7.117 1 98.31 11 PRO B C 1
ATOM 4030 O O . PRO B 1 11 ? 26.344 0.804 8.133 1 98.31 11 PRO B O 1
ATOM 4033 N N . VAL B 1 12 ? 26.203 -0.559 6.332 1 98.81 12 VAL B N 1
ATOM 4034 C CA . VAL B 1 12 ? 24.844 -0.964 6.613 1 98.81 12 VAL B CA 1
ATOM 4035 C C . VAL B 1 12 ? 24.734 -2.488 6.609 1 98.81 12 VAL B C 1
ATOM 4037 O O . VAL B 1 12 ? 25.359 -3.156 5.785 1 98.81 12 VAL B O 1
ATOM 4040 N N . ILE B 1 13 ? 24.016 -3.076 7.551 1 98.94 13 ILE B N 1
ATOM 4041 C CA . ILE B 1 13 ? 23.656 -4.488 7.508 1 98.94 13 ILE B CA 1
ATOM 4042 C C . ILE B 1 13 ? 22.141 -4.621 7.305 1 98.94 13 ILE B C 1
ATOM 4044 O O . ILE B 1 13 ? 21.359 -3.92 7.949 1 98.94 13 ILE B O 1
ATOM 4048 N N . LEU B 1 14 ? 21.75 -5.402 6.336 1 98.94 14 LEU B N 1
ATOM 4049 C CA . LEU B 1 14 ? 20.359 -5.812 6.113 1 98.94 14 LEU B CA 1
ATOM 4050 C C . LEU B 1 14 ? 20.125 -7.215 6.648 1 98.94 14 LEU B C 1
ATOM 4052 O O . LEU B 1 14 ? 20.734 -8.18 6.188 1 98.94 14 LEU B O 1
ATOM 4056 N N . ILE B 1 15 ? 19.281 -7.312 7.668 1 98.94 15 ILE B N 1
ATOM 4057 C CA . ILE B 1 15 ? 18.922 -8.578 8.297 1 98.94 15 ILE B CA 1
ATOM 4058 C C . ILE B 1 15 ? 17.531 -9.008 7.848 1 98.94 15 ILE B C 1
ATOM 4060 O O . ILE B 1 15 ? 16.547 -8.305 8.086 1 98.94 15 ILE B O 1
ATOM 4064 N N . ILE B 1 16 ? 17.453 -10.117 7.188 1 98.94 16 ILE B N 1
ATOM 4065 C CA . ILE B 1 16 ? 16.188 -10.641 6.703 1 98.94 16 ILE B CA 1
ATOM 4066 C C . ILE B 1 16 ? 15.781 -11.859 7.52 1 98.94 16 ILE B C 1
ATOM 4068 O O . ILE B 1 16 ? 16.453 -12.898 7.473 1 98.94 16 ILE B O 1
ATOM 4072 N N . MET B 1 17 ? 14.711 -11.781 8.281 1 98.75 17 MET B N 1
ATOM 4073 C CA . MET B 1 17 ? 14.141 -12.891 9.031 1 98.75 17 MET B CA 1
ATOM 4074 C C . MET B 1 17 ? 13.016 -13.555 8.242 1 98.75 17 MET B C 1
ATOM 4076 O O . MET B 1 17 ? 11.836 -13.25 8.461 1 98.75 17 MET B O 1
ATOM 4080 N N . ASP B 1 18 ? 13.375 -14.523 7.426 1 97.94 18 ASP B N 1
ATOM 4081 C CA . ASP B 1 18 ? 12.406 -15.148 6.531 1 97.94 18 ASP B CA 1
ATOM 4082 C C . ASP B 1 18 ? 11.234 -15.734 7.316 1 97.94 18 ASP B C 1
ATOM 4084 O O . ASP B 1 18 ? 11.438 -16.438 8.312 1 97.94 18 ASP B O 1
ATOM 4088 N N . GLY B 1 19 ? 10.062 -15.422 6.836 1 98.25 19 GLY B N 1
ATOM 4089 C CA . GLY B 1 19 ? 8.875 -16.094 7.344 1 98.25 19 GLY B CA 1
ATOM 4090 C C . GLY B 1 19 ? 8.266 -15.406 8.547 1 98.25 19 GLY B C 1
ATOM 4091 O O . GLY B 1 19 ? 7.297 -15.898 9.125 1 98.25 19 GLY B O 1
ATOM 4092 N N . VAL B 1 20 ? 8.773 -14.281 8.953 1 98.25 20 VAL B N 1
ATOM 4093 C CA . VAL B 1 20 ? 8.242 -13.57 10.117 1 98.25 20 VAL B CA 1
ATOM 4094 C C . VAL B 1 20 ? 7.316 -12.453 9.656 1 98.25 20 VAL B C 1
ATOM 4096 O O . VAL B 1 20 ? 7.777 -11.375 9.266 1 98.25 20 VAL B O 1
ATOM 4099 N N . GLY B 1 21 ? 6.047 -12.688 9.727 1 97.81 21 GLY B N 1
ATOM 4100 C CA . GLY B 1 21 ? 5.043 -11.703 9.352 1 97.81 21 GLY B CA 1
ATOM 4101 C C . GLY B 1 21 ? 4.453 -10.969 10.539 1 97.81 21 GLY B C 1
ATOM 4102 O O . GLY B 1 21 ? 4.703 -11.328 11.688 1 97.81 21 GLY B O 1
ATOM 4103 N N . VAL B 1 22 ? 3.742 -9.836 10.211 1 97.75 22 VAL B N 1
ATOM 4104 C CA . VAL B 1 22 ? 3.02 -9.062 11.219 1 97.75 22 VAL B CA 1
ATOM 4105 C C . VAL B 1 22 ? 1.526 -9.367 11.133 1 97.75 22 VAL B C 1
ATOM 4107 O O . VAL B 1 22 ? 0.775 -8.656 10.461 1 97.75 22 VAL B O 1
ATOM 4110 N N . ASN B 1 23 ? 1.146 -10.43 11.836 1 97.12 23 ASN B N 1
ATOM 4111 C CA . ASN B 1 23 ? -0.236 -10.883 11.938 1 97.12 23 ASN B CA 1
ATOM 4112 C C . ASN B 1 23 ? -0.946 -10.242 13.133 1 97.12 23 ASN B C 1
ATOM 4114 O O . ASN B 1 23 ? -0.427 -10.258 14.25 1 97.12 23 ASN B O 1
ATOM 4118 N N . PRO B 1 24 ? -2.145 -9.625 12.906 1 94.94 24 PRO B N 1
ATOM 4119 C CA . PRO B 1 24 ? -2.865 -9.008 14.031 1 94.94 24 PRO B CA 1
ATOM 4120 C C . PRO B 1 24 ? -3.334 -10.039 15.062 1 94.94 24 PRO B C 1
ATOM 4122 O O . PRO B 1 24 ? -3.629 -9.68 16.203 1 94.94 24 PRO B O 1
ATOM 4125 N N . SER B 1 25 ? -3.432 -11.258 14.688 1 95.31 25 SER B N 1
ATOM 4126 C CA . SER B 1 25 ? -3.861 -12.297 15.609 1 95.31 25 SER B CA 1
ATOM 4127 C C . SER B 1 25 ? -2.74 -12.688 16.562 1 95.31 25 SER B C 1
ATOM 4129 O O . SER B 1 25 ? -1.604 -12.906 16.141 1 95.31 25 SER B O 1
ATOM 4131 N N . LYS B 1 26 ? -3.121 -12.82 17.828 1 94.69 26 LYS B N 1
ATOM 4132 C CA . LYS B 1 26 ? -2.16 -13.242 18.844 1 94.69 26 LYS B CA 1
ATOM 4133 C C . LYS B 1 26 ? -2.1 -14.766 18.938 1 94.69 26 LYS B C 1
ATOM 4135 O O . LYS B 1 26 ? -1.052 -15.336 19.25 1 94.69 26 LYS B O 1
ATOM 4140 N N . VAL B 1 27 ? -3.232 -15.352 18.625 1 95.88 27 VAL B N 1
ATOM 4141 C CA . VAL B 1 27 ? -3.375 -16.797 18.766 1 95.88 27 VAL B CA 1
ATOM 4142 C C . VAL B 1 27 ? -2.93 -17.484 17.484 1 95.88 27 VAL B C 1
ATOM 4144 O O . VAL B 1 27 ? -3.154 -16.984 16.391 1 95.88 27 VAL B O 1
ATOM 4147 N N . ASN B 1 28 ? -2.23 -18.688 17.688 1 97.25 28 ASN B N 1
ATOM 4148 C CA . ASN B 1 28 ? -1.695 -19.453 16.562 1 97.25 28 ASN B CA 1
ATOM 4149 C C . ASN B 1 28 ? -0.666 -18.641 15.781 1 97.25 28 ASN B C 1
ATOM 4151 O O . ASN B 1 28 ? -0.608 -18.719 14.555 1 97.25 28 ASN B O 1
ATOM 4155 N N . ASN B 1 29 ? 0.026 -17.781 16.469 1 97.88 29 ASN B N 1
ATOM 4156 C CA . ASN B 1 29 ? 1.065 -16.875 15.992 1 97.88 29 ASN B CA 1
ATOM 4157 C C . ASN B 1 29 ? 2.361 -17.047 16.781 1 97.88 29 ASN B C 1
ATOM 4159 O O . ASN B 1 29 ? 2.521 -16.453 17.844 1 97.88 29 ASN B O 1
ATOM 4163 N N . ALA B 1 30 ? 3.258 -17.781 16.203 1 98.44 30 ALA B N 1
ATOM 4164 C CA . ALA B 1 30 ? 4.457 -18.172 16.938 1 98.44 30 ALA B CA 1
ATOM 4165 C C . ALA B 1 30 ? 5.285 -16.953 17.328 1 98.44 30 ALA B C 1
ATOM 4167 O O . ALA B 1 30 ? 5.918 -16.922 18.391 1 98.44 30 ALA B O 1
ATOM 4168 N N . PHE B 1 31 ? 5.332 -16.016 16.484 1 97.94 31 PHE B N 1
ATOM 4169 C CA . PHE B 1 31 ? 6.09 -14.812 16.828 1 97.94 31 PHE B CA 1
ATOM 4170 C C . PHE B 1 31 ? 5.477 -14.102 18.031 1 97.94 31 PHE B C 1
ATOM 4172 O O . PHE B 1 31 ? 6.195 -13.648 18.922 1 97.94 31 PHE B O 1
ATOM 4179 N N . ALA B 1 32 ? 4.176 -13.938 18.016 1 96.25 32 ALA B N 1
ATOM 4180 C CA . ALA B 1 32 ? 3.482 -13.305 19.125 1 96.25 32 ALA B CA 1
ATOM 4181 C C . ALA B 1 32 ? 3.641 -14.125 20.406 1 96.25 32 ALA B C 1
ATOM 4183 O O . ALA B 1 32 ? 3.754 -13.562 21.5 1 96.25 32 ALA B O 1
ATOM 4184 N N . GLU B 1 33 ? 3.678 -15.406 20.312 1 97.12 33 GLU B N 1
ATOM 4185 C CA . GLU B 1 33 ? 3.637 -16.312 21.469 1 97.12 33 GLU B CA 1
ATOM 4186 C C . GLU B 1 33 ? 5.027 -16.5 22.062 1 97.12 33 GLU B C 1
ATOM 4188 O O . GLU B 1 33 ? 5.164 -16.781 23.25 1 97.12 33 GLU B O 1
ATOM 4193 N N . ALA B 1 34 ? 6.066 -16.391 21.266 1 98.12 34 ALA B N 1
ATOM 4194 C CA . ALA B 1 34 ? 7.434 -16.688 21.688 1 98.12 34 ALA B CA 1
ATOM 4195 C C . ALA B 1 34 ? 7.984 -15.586 22.578 1 98.12 34 ALA B C 1
ATOM 4197 O O . ALA B 1 34 ? 7.57 -14.43 22.469 1 98.12 34 ALA B O 1
ATOM 4198 N N . ARG B 1 35 ? 8.867 -15.961 23.484 1 97.44 35 ARG B N 1
ATOM 4199 C CA . ARG B 1 35 ? 9.633 -14.984 24.25 1 97.44 35 ARG B CA 1
ATOM 4200 C C . ARG B 1 35 ? 10.789 -14.422 23.438 1 97.44 35 ARG B C 1
ATOM 4202 O O . ARG B 1 35 ? 11.734 -15.148 23.109 1 97.44 35 ARG B O 1
ATOM 4209 N N . THR B 1 36 ? 10.641 -13.133 23.125 1 98.12 36 THR B N 1
ATOM 4210 C CA . THR B 1 36 ? 11.656 -12.516 22.266 1 98.12 36 THR B CA 1
ATOM 4211 C C . THR B 1 36 ? 12.211 -11.25 22.906 1 98.12 36 THR B C 1
ATOM 4213 O O . THR B 1 36 ? 12.156 -10.172 22.312 1 98.12 36 THR B O 1
ATOM 4216 N N . PRO B 1 37 ? 12.898 -11.336 24.047 1 98.12 37 PRO B N 1
ATOM 4217 C CA . PRO B 1 37 ? 13.305 -10.141 24.797 1 98.12 37 PRO B CA 1
ATOM 4218 C C . PRO B 1 37 ? 14.273 -9.258 24.016 1 98.12 37 PRO B C 1
ATOM 4220 O O . PRO B 1 37 ? 14.234 -8.031 24.156 1 98.12 37 PRO B O 1
ATOM 4223 N N . ARG B 1 38 ? 15.148 -9.789 23.234 1 98.12 38 ARG B N 1
ATOM 4224 C CA . ARG B 1 38 ? 16.125 -8.977 22.516 1 98.12 38 ARG B CA 1
ATOM 4225 C C . ARG B 1 38 ? 15.461 -8.195 21.375 1 98.12 38 ARG B C 1
ATOM 4227 O O . ARG B 1 38 ? 15.633 -6.98 21.266 1 98.12 38 ARG B O 1
ATOM 4234 N N . LEU B 1 39 ? 14.711 -8.93 20.594 1 97.94 39 LEU B N 1
ATOM 4235 C CA . LEU B 1 39 ? 13.984 -8.266 19.516 1 97.94 39 LEU B CA 1
ATOM 4236 C C . LEU B 1 39 ? 13.023 -7.223 20.078 1 97.94 39 LEU B C 1
ATOM 4238 O O . LEU B 1 39 ? 12.859 -6.145 19.5 1 97.94 39 LEU B O 1
ATOM 4242 N N . ASP B 1 40 ? 12.406 -7.57 21.203 1 97.69 40 ASP B N 1
ATOM 4243 C CA . ASP B 1 40 ? 11.477 -6.645 21.859 1 97.69 40 ASP B CA 1
ATOM 4244 C C . ASP B 1 40 ? 12.188 -5.359 22.266 1 97.69 40 ASP B C 1
ATOM 4246 O O . ASP B 1 40 ? 11.656 -4.262 22.078 1 97.69 40 ASP B O 1
ATOM 4250 N N . GLU B 1 41 ? 13.305 -5.488 22.828 1 97.31 41 GLU B N 1
ATOM 4251 C CA . GLU B 1 41 ? 14.094 -4.336 23.25 1 97.31 41 GLU B CA 1
ATOM 4252 C C . GLU B 1 41 ? 14.445 -3.445 22.062 1 97.31 41 GLU B C 1
ATOM 4254 O O . GLU B 1 41 ? 14.25 -2.23 22.109 1 97.31 41 GLU B O 1
ATOM 4259 N N . TYR B 1 42 ? 14.93 -4.008 21.047 1 97.62 42 TYR B N 1
ATOM 4260 C CA . TYR B 1 42 ? 15.359 -3.229 19.891 1 97.62 42 TYR B CA 1
ATOM 4261 C C . TYR B 1 42 ? 14.164 -2.592 19.188 1 97.62 42 TYR B C 1
ATOM 4263 O O . TYR B 1 42 ? 14.227 -1.436 18.766 1 97.62 42 TYR B O 1
ATOM 4271 N N . LEU B 1 43 ? 13.07 -3.328 19.062 1 96.06 43 LEU B N 1
ATOM 4272 C CA . LEU B 1 43 ? 11.891 -2.795 18.406 1 96.06 43 LEU B CA 1
ATOM 4273 C C . LEU B 1 43 ? 11.297 -1.641 19.203 1 96.06 43 LEU B C 1
ATOM 4275 O O . LEU B 1 43 ? 10.773 -0.682 18.625 1 96.06 43 LEU B O 1
ATOM 4279 N N . SER B 1 44 ? 11.344 -1.662 20.5 1 95.19 44 SER B N 1
ATOM 4280 C CA . SER B 1 44 ? 10.695 -0.665 21.344 1 95.19 44 SER B CA 1
ATOM 4281 C C . SER B 1 44 ? 11.562 0.578 21.5 1 95.19 44 SER B C 1
ATOM 4283 O O . SER B 1 44 ? 11.133 1.578 22.078 1 95.19 44 SER B O 1
ATOM 4285 N N . THR B 1 45 ? 12.812 0.58 20.969 1 95.44 45 THR B N 1
ATOM 4286 C CA . THR B 1 45 ? 13.703 1.72 21.172 1 95.44 45 THR B CA 1
ATOM 4287 C C . THR B 1 45 ? 14.195 2.27 19.844 1 95.44 45 THR B C 1
ATOM 4289 O O . THR B 1 45 ? 15.086 3.121 19.812 1 95.44 45 THR B O 1
ATOM 4292 N N . ASN B 1 46 ? 13.719 1.728 18.797 1 96.19 46 ASN B N 1
ATOM 4293 C CA . ASN B 1 46 ? 14.133 2.195 17.484 1 96.19 46 ASN B CA 1
ATOM 4294 C C . ASN B 1 46 ? 12.945 2.42 16.547 1 96.19 46 ASN B C 1
ATOM 4296 O O . ASN B 1 46 ? 11.906 1.77 16.703 1 96.19 46 ASN B O 1
ATOM 4300 N N . SER B 1 47 ? 13.125 3.324 15.586 1 95.12 47 SER B N 1
ATOM 4301 C CA . SER B 1 47 ? 12.086 3.578 14.594 1 95.12 47 SER B CA 1
ATOM 4302 C C . SER B 1 47 ? 11.734 2.312 13.82 1 95.12 47 SER B C 1
ATOM 4304 O O . SER B 1 47 ? 12.617 1.536 13.453 1 95.12 47 SER B O 1
ATOM 4306 N N . HIS B 1 48 ? 10.438 2.082 13.641 1 96.94 48 HIS B N 1
ATOM 4307 C CA . HIS B 1 48 ? 10.016 0.915 12.875 1 96.94 48 HIS B CA 1
ATOM 4308 C C . HIS B 1 48 ? 8.656 1.145 12.227 1 96.94 48 HIS B C 1
ATOM 4310 O O . HIS B 1 48 ? 7.918 2.049 12.625 1 96.94 48 HIS B O 1
ATOM 4316 N N . THR B 1 49 ? 8.375 0.429 11.219 1 96.81 49 THR B N 1
ATOM 4317 C CA . THR B 1 49 ? 7.133 0.423 10.461 1 96.81 49 THR B CA 1
ATOM 4318 C C . THR B 1 49 ? 6.855 -0.967 9.891 1 96.81 49 THR B C 1
ATOM 4320 O O . THR B 1 49 ? 7.418 -1.958 10.359 1 96.81 49 THR B O 1
ATOM 4323 N N . THR B 1 50 ? 5.895 -1.088 8.984 1 97.62 50 THR B N 1
ATOM 4324 C CA . THR B 1 50 ? 5.609 -2.338 8.289 1 97.62 50 THR B CA 1
ATOM 4325 C C . THR B 1 50 ? 5.766 -2.164 6.781 1 97.62 50 THR B C 1
ATOM 4327 O O . THR B 1 50 ? 5.699 -1.045 6.27 1 97.62 50 THR B O 1
ATOM 4330 N N . LEU B 1 51 ? 6.047 -3.279 6.164 1 98.31 51 LEU B N 1
ATOM 4331 C CA . LEU B 1 51 ? 6.191 -3.303 4.715 1 98.31 51 LEU B CA 1
ATOM 4332 C C . LEU B 1 51 ? 5.262 -4.34 4.094 1 98.31 51 LEU B C 1
ATOM 4334 O O . LEU B 1 51 ? 5.113 -5.441 4.625 1 98.31 51 LEU B O 1
ATOM 4338 N N . ASP B 1 52 ? 4.684 -3.975 2.971 1 97.88 52 ASP B N 1
ATOM 4339 C CA . ASP B 1 52 ? 3.945 -4.969 2.201 1 97.88 52 ASP B CA 1
ATOM 4340 C C . ASP B 1 52 ? 4.887 -6 1.58 1 97.88 52 ASP B C 1
ATOM 4342 O O . ASP B 1 52 ? 5.918 -5.637 1.01 1 97.88 52 ASP B O 1
ATOM 4346 N N . ALA B 1 53 ? 4.508 -7.273 1.705 1 98.06 53 ALA B N 1
ATOM 4347 C CA . ALA B 1 53 ? 5.41 -8.328 1.267 1 98.06 53 ALA B CA 1
ATOM 4348 C C . ALA B 1 53 ? 4.66 -9.414 0.495 1 98.06 53 ALA B C 1
ATOM 4350 O O . ALA B 1 53 ? 5.117 -10.555 0.406 1 98.06 53 ALA B O 1
ATOM 4351 N N . SER B 1 54 ? 3.482 -9.133 -0.026 1 96.56 54 SER B N 1
ATOM 4352 C CA . SER B 1 54 ? 2.654 -10.086 -0.756 1 96.56 54 SER B CA 1
ATOM 4353 C C . SER B 1 54 ? 1.918 -9.414 -1.907 1 96.56 54 SER B C 1
ATOM 4355 O O . SER B 1 54 ? 2.002 -8.195 -2.076 1 96.56 54 SER B O 1
ATOM 4357 N N . GLY B 1 55 ? 1.35 -10.211 -2.711 1 94.81 55 GLY B N 1
ATOM 4358 C CA . GLY B 1 55 ? 0.538 -9.688 -3.797 1 94.81 55 GLY B CA 1
ATOM 4359 C C . GLY B 1 55 ? 1.304 -8.758 -4.719 1 94.81 55 GLY B C 1
ATOM 4360 O O . GLY B 1 55 ? 2.451 -9.039 -5.074 1 94.81 55 GLY B O 1
ATOM 4361 N N . ARG B 1 56 ? 0.678 -7.664 -5.047 1 94.19 56 ARG B N 1
ATOM 4362 C CA . ARG B 1 56 ? 1.204 -6.738 -6.043 1 94.19 56 ARG B CA 1
ATOM 4363 C C . ARG B 1 56 ? 2.504 -6.098 -5.562 1 94.19 56 ARG B C 1
ATOM 4365 O O . ARG B 1 56 ? 3.342 -5.703 -6.375 1 94.19 56 ARG B O 1
ATOM 4372 N N . ALA B 1 57 ? 2.686 -6.051 -4.301 1 96.69 57 ALA B N 1
ATOM 4373 C CA . ALA B 1 57 ? 3.854 -5.391 -3.721 1 96.69 57 ALA B CA 1
ATOM 4374 C C . ALA B 1 57 ? 5.133 -6.16 -4.047 1 96.69 57 ALA B C 1
ATOM 4376 O O . ALA B 1 57 ? 6.234 -5.625 -3.904 1 96.69 57 ALA B O 1
ATOM 4377 N N . VAL B 1 58 ? 4.973 -7.418 -4.461 1 96.69 58 VAL B N 1
ATOM 4378 C CA . VAL B 1 58 ? 6.148 -8.203 -4.82 1 96.69 58 VAL B CA 1
ATOM 4379 C C . VAL B 1 58 ? 5.957 -8.812 -6.207 1 96.69 58 VAL B C 1
ATOM 4381 O O . VAL B 1 58 ? 6.531 -9.859 -6.52 1 96.69 58 VAL B O 1
ATOM 4384 N N . GLY B 1 59 ? 5.035 -8.266 -6.961 1 94.25 59 GLY B N 1
ATOM 4385 C CA . GLY B 1 59 ? 4.895 -8.625 -8.359 1 94.25 59 GLY B CA 1
ATOM 4386 C C . GLY B 1 59 ? 4 -9.828 -8.578 1 94.25 59 GLY B C 1
ATOM 4387 O O . GLY B 1 59 ? 4.02 -10.438 -9.648 1 94.25 59 GLY B O 1
ATOM 4388 N N . LEU B 1 60 ? 3.229 -10.211 -7.57 1 92.94 60 LEU B N 1
ATOM 4389 C CA . LEU B 1 60 ? 2.305 -11.336 -7.633 1 92.94 60 LEU B CA 1
ATOM 4390 C C . LEU B 1 60 ? 0.868 -10.852 -7.801 1 92.94 60 LEU B C 1
ATOM 4392 O O . LEU B 1 60 ? 0.583 -9.664 -7.625 1 92.94 60 LEU B O 1
ATOM 4396 N N . PRO B 1 61 ? -0.005 -11.781 -8.242 1 89.38 61 PRO B N 1
ATOM 4397 C CA . PRO B 1 61 ? -1.42 -11.398 -8.273 1 89.38 61 PRO B CA 1
ATOM 4398 C C . PRO B 1 61 ? -1.939 -10.938 -6.918 1 89.38 61 PRO B C 1
ATOM 4400 O O . PRO B 1 61 ? -1.431 -11.367 -5.879 1 89.38 61 PRO B O 1
ATOM 4403 N N . ALA B 1 62 ? -2.967 -10.094 -6.957 1 89.25 62 ALA B N 1
ATOM 4404 C CA . ALA B 1 62 ? -3.564 -9.578 -5.727 1 89.25 62 ALA B CA 1
ATOM 4405 C C . ALA B 1 62 ? -3.982 -10.719 -4.805 1 89.25 62 ALA B C 1
ATOM 4407 O O . ALA B 1 62 ? -4.582 -11.703 -5.254 1 89.25 62 ALA B O 1
ATOM 4408 N N . GLY B 1 63 ? -3.611 -10.594 -3.514 1 88.88 63 GLY B N 1
ATOM 4409 C CA . GLY B 1 63 ? -4.043 -11.547 -2.506 1 88.88 63 GLY B CA 1
ATOM 4410 C C . GLY B 1 63 ? -3.143 -12.766 -2.408 1 88.88 63 GLY B C 1
ATOM 4411 O O . GLY B 1 63 ? -3.293 -13.586 -1.501 1 88.88 63 GLY B O 1
ATOM 4412 N N . GLN B 1 64 ? -2.23 -12.891 -3.338 1 89.38 64 GLN B N 1
ATOM 4413 C CA . GLN B 1 64 ? -1.341 -14.047 -3.303 1 89.38 64 GLN B CA 1
ATOM 4414 C C . GLN B 1 64 ? -0.228 -13.852 -2.277 1 89.38 64 GLN B C 1
ATOM 4416 O O . GLN B 1 64 ? 0.359 -12.773 -2.186 1 89.38 64 GLN B O 1
ATOM 4421 N N . MET B 1 65 ? -0.006 -14.859 -1.455 1 92.19 65 MET B N 1
ATOM 4422 C CA . MET B 1 65 ? 1.059 -14.812 -0.457 1 92.19 65 MET B CA 1
ATOM 4423 C C . MET B 1 65 ? 2.418 -14.617 -1.119 1 92.19 65 MET B C 1
ATOM 4425 O O . MET B 1 65 ? 2.656 -15.125 -2.219 1 92.19 65 MET B O 1
ATOM 4429 N N . GLY B 1 66 ? 3.268 -13.875 -0.46 1 92.81 66 GLY B N 1
ATOM 4430 C CA . GLY B 1 66 ? 4.641 -13.75 -0.918 1 92.81 66 GLY B CA 1
ATOM 4431 C C . GLY B 1 66 ? 5.441 -15.023 -0.756 1 92.81 66 GLY B C 1
ATOM 4432 O O . GLY B 1 66 ? 4.973 -15.984 -0.145 1 92.81 66 GLY B O 1
ATOM 4433 N N . ASN B 1 67 ? 6.629 -15 -1.345 1 91.19 67 ASN B N 1
ATOM 4434 C CA . ASN B 1 67 ? 7.555 -16.109 -1.183 1 91.19 67 ASN B CA 1
ATOM 4435 C C . ASN B 1 67 ? 9.008 -15.648 -1.233 1 91.19 67 ASN B C 1
ATOM 4437 O O . ASN B 1 67 ? 9.273 -14.477 -1.497 1 91.19 67 ASN B O 1
ATOM 4441 N N . SER B 1 68 ? 9.891 -16.578 -0.936 1 93.81 68 SER B N 1
ATOM 4442 C CA . SER B 1 68 ? 11.289 -16.203 -0.765 1 93.81 68 SER B CA 1
ATOM 4443 C C . SER B 1 68 ? 11.898 -15.742 -2.084 1 93.81 68 SER B C 1
ATOM 4445 O O . SER B 1 68 ? 12.742 -14.844 -2.105 1 93.81 68 SER B O 1
ATOM 4447 N N . GLU B 1 69 ? 11.523 -16.312 -3.188 1 90.94 69 GLU B N 1
ATOM 4448 C CA . GLU B 1 69 ? 12.094 -15.938 -4.477 1 90.94 69 GLU B CA 1
ATOM 4449 C C . GLU B 1 69 ? 11.75 -14.492 -4.832 1 90.94 69 GLU B C 1
ATOM 4451 O O . GLU B 1 69 ? 12.641 -13.648 -4.961 1 90.94 69 GLU B O 1
ATOM 4456 N N . VAL B 1 70 ? 10.461 -14.18 -4.875 1 94 70 VAL B N 1
ATOM 4457 C CA . VAL B 1 70 ? 10.039 -12.844 -5.297 1 94 70 VAL B CA 1
ATOM 4458 C C . VAL B 1 70 ? 10.359 -11.828 -4.199 1 94 70 VAL B C 1
ATOM 4460 O O . VAL B 1 70 ? 10.656 -10.672 -4.484 1 94 70 VAL B O 1
ATOM 4463 N N . GLY B 1 71 ? 10.266 -12.281 -2.9 1 97.88 71 GLY B N 1
ATOM 4464 C CA . GLY B 1 71 ? 10.625 -11.383 -1.812 1 97.88 71 GLY B CA 1
ATOM 4465 C C . GLY B 1 71 ? 12.055 -10.891 -1.901 1 97.88 71 GLY B C 1
ATOM 4466 O O . GLY B 1 71 ? 12.305 -9.68 -1.869 1 97.88 71 GLY B O 1
ATOM 4467 N N . HIS B 1 72 ? 12.984 -11.82 -2.072 1 98.25 72 HIS B N 1
ATOM 4468 C CA . HIS B 1 72 ? 14.398 -11.453 -2.135 1 98.25 72 HIS B CA 1
ATOM 4469 C C . HIS B 1 72 ? 14.719 -10.742 -3.445 1 98.25 72 HIS B C 1
ATOM 4471 O O . HIS B 1 72 ? 15.57 -9.852 -3.479 1 98.25 72 HIS B O 1
ATOM 4477 N N . LEU B 1 73 ? 14.094 -11.156 -4.484 1 96.75 73 LEU B N 1
ATOM 4478 C CA . LEU B 1 73 ? 14.258 -10.445 -5.746 1 96.75 73 LEU B CA 1
ATOM 4479 C C . LEU B 1 73 ? 13.836 -8.984 -5.605 1 96.75 73 LEU B C 1
ATOM 4481 O O . LEU B 1 73 ? 14.555 -8.078 -6.039 1 96.75 73 LEU B O 1
ATOM 4485 N N . THR B 1 74 ? 12.695 -8.75 -5 1 98.06 74 THR B N 1
ATOM 4486 C CA . THR B 1 74 ? 12.188 -7.398 -4.809 1 98.06 74 THR B CA 1
ATOM 4487 C C . THR B 1 74 ? 13.102 -6.602 -3.881 1 98.06 74 THR B C 1
ATOM 4489 O O . THR B 1 74 ? 13.391 -5.434 -4.145 1 98.06 74 THR B O 1
ATOM 4492 N N . LEU B 1 75 ? 13.539 -7.238 -2.791 1 98.69 75 LEU B N 1
ATOM 4493 C CA . LEU B 1 75 ? 14.469 -6.602 -1.863 1 98.69 75 LEU B CA 1
ATOM 4494 C C . LEU B 1 75 ? 15.742 -6.168 -2.58 1 98.69 75 LEU B C 1
ATOM 4496 O O . LEU B 1 75 ? 16.203 -5.035 -2.412 1 98.69 75 LEU B O 1
ATOM 4500 N N . GLY B 1 76 ? 16.281 -7.039 -3.395 1 98.56 76 GLY B N 1
ATOM 4501 C CA . GLY B 1 76 ? 17.547 -6.785 -4.07 1 98.56 76 GLY B CA 1
ATOM 4502 C C . GLY B 1 76 ? 17.406 -5.828 -5.242 1 98.56 76 GLY B C 1
ATOM 4503 O O . GLY B 1 76 ? 18.297 -5.012 -5.484 1 98.56 76 GLY B O 1
ATOM 4504 N N . ALA B 1 77 ? 16.328 -5.93 -5.949 1 97.5 77 ALA B N 1
ATOM 4505 C CA . ALA B 1 77 ? 16.125 -5.113 -7.145 1 97.5 77 ALA B CA 1
ATOM 4506 C C . ALA B 1 77 ? 15.773 -3.676 -6.77 1 97.5 77 ALA B C 1
ATOM 4508 O O . ALA B 1 77 ? 16.062 -2.746 -7.523 1 97.5 77 ALA B O 1
ATOM 4509 N N . GLY B 1 78 ? 15.195 -3.494 -5.602 1 98.19 78 GLY B N 1
ATOM 4510 C CA . GLY B 1 78 ? 14.68 -2.178 -5.262 1 98.19 78 GLY B CA 1
ATOM 4511 C C . GLY B 1 78 ? 13.539 -1.733 -6.16 1 98.19 78 GLY B C 1
ATOM 4512 O O . GLY B 1 78 ? 13.32 -0.535 -6.344 1 98.19 78 GLY B O 1
ATOM 4513 N N . SER B 1 79 ? 12.984 -2.658 -6.766 1 96.69 79 SER B N 1
ATOM 4514 C CA . SER B 1 79 ? 11.859 -2.496 -7.68 1 96.69 79 SER B CA 1
ATOM 4515 C C . SER B 1 79 ? 10.938 -3.709 -7.641 1 96.69 79 SER B C 1
ATOM 4517 O O . SER B 1 79 ? 11.359 -4.801 -7.258 1 96.69 79 SER B O 1
ATOM 4519 N N . ILE B 1 80 ? 9.703 -3.477 -7.977 1 95.44 80 ILE B N 1
ATOM 4520 C CA . ILE B 1 80 ? 8.773 -4.594 -8.125 1 95.44 80 ILE B CA 1
ATOM 4521 C C . ILE B 1 80 ? 8.984 -5.266 -9.477 1 95.44 80 ILE B C 1
ATOM 4523 O O . ILE B 1 80 ? 8.906 -4.609 -10.523 1 95.44 80 ILE B O 1
ATOM 4527 N N . VAL B 1 81 ? 9.359 -6.508 -9.43 1 93.38 81 VAL B N 1
ATOM 4528 C CA . VAL B 1 81 ? 9.477 -7.301 -10.648 1 93.38 81 VAL B CA 1
ATOM 4529 C C . VAL B 1 81 ? 8.234 -8.156 -10.828 1 93.38 81 VAL B C 1
ATOM 4531 O O . VAL B 1 81 ? 8.062 -9.172 -10.148 1 93.38 81 VAL B O 1
ATOM 4534 N N . ARG B 1 82 ? 7.445 -7.723 -11.789 1 93.69 82 ARG B N 1
ATOM 4535 C CA . ARG B 1 82 ? 6.156 -8.383 -11.969 1 93.69 82 ARG B CA 1
ATOM 4536 C C . ARG B 1 82 ? 6.32 -9.742 -12.625 1 93.69 82 ARG B C 1
ATOM 4538 O O . ARG B 1 82 ? 7.109 -9.898 -13.562 1 93.69 82 ARG B O 1
ATOM 4545 N N . GLN B 1 83 ? 5.547 -10.695 -12.117 1 90.75 83 GLN B N 1
ATOM 4546 C CA . GLN B 1 83 ? 5.453 -11.984 -12.797 1 90.75 83 GLN B CA 1
ATOM 4547 C C . GLN B 1 83 ? 4.703 -11.852 -14.117 1 90.75 83 GLN B C 1
ATOM 4549 O O . GLN B 1 83 ? 3.93 -10.914 -14.312 1 90.75 83 GLN B O 1
ATOM 4554 N N . ASP B 1 84 ? 4.887 -12.797 -14.906 1 92.31 84 ASP B N 1
ATOM 4555 C CA . ASP B 1 84 ? 4.355 -12.727 -16.266 1 92.31 84 ASP B CA 1
ATOM 4556 C C . ASP B 1 84 ? 2.83 -12.656 -16.25 1 92.31 84 ASP B C 1
ATOM 4558 O O . ASP B 1 84 ? 2.234 -11.859 -16.984 1 92.31 84 ASP B O 1
ATOM 4562 N N . LEU B 1 85 ? 2.24 -13.508 -15.43 1 92.56 85 LEU B N 1
ATOM 4563 C CA . LEU B 1 85 ? 0.784 -13.469 -15.344 1 92.56 85 LEU B CA 1
ATOM 4564 C C . LEU B 1 85 ? 0.294 -12.055 -15.031 1 92.56 85 LEU B C 1
ATOM 4566 O O . LEU B 1 85 ? -0.644 -11.562 -15.664 1 92.56 85 LEU B O 1
ATOM 4570 N N . VAL B 1 86 ? 0.902 -11.43 -14.125 1 93.56 86 VAL B N 1
ATOM 4571 C CA . VAL B 1 86 ? 0.518 -10.086 -13.688 1 93.56 86 VAL B CA 1
ATOM 4572 C C . VAL B 1 86 ? 0.811 -9.078 -14.797 1 93.56 86 VAL B C 1
ATOM 4574 O O . VAL B 1 86 ? -0.017 -8.211 -15.086 1 93.56 86 VAL B O 1
ATOM 4577 N N . ARG B 1 87 ? 1.938 -9.188 -15.383 1 93.69 87 ARG B N 1
ATOM 4578 C CA . ARG B 1 87 ? 2.348 -8.289 -16.469 1 93.69 87 ARG B CA 1
ATOM 4579 C C . ARG B 1 87 ? 1.347 -8.328 -17.609 1 93.69 87 ARG B C 1
ATOM 4581 O O . ARG B 1 87 ? 0.962 -7.281 -18.141 1 93.69 87 ARG B O 1
ATOM 4588 N N . ILE B 1 88 ? 0.989 -9.484 -17.953 1 96.19 88 ILE B N 1
ATOM 4589 C CA . ILE B 1 88 ? 0.072 -9.664 -19.078 1 96.19 88 ILE B CA 1
ATOM 4590 C C . ILE B 1 88 ? -1.313 -9.141 -18.688 1 96.19 88 ILE B C 1
ATOM 4592 O O . ILE B 1 88 ? -1.948 -8.43 -19.469 1 96.19 88 ILE B O 1
ATOM 4596 N N . ASP B 1 89 ? -1.74 -9.469 -17.5 1 95.12 89 ASP B N 1
ATOM 4597 C CA . ASP B 1 89 ? -3.029 -8.977 -17.031 1 95.12 89 ASP B CA 1
ATOM 4598 C C . ASP B 1 89 ? -3.059 -7.449 -16.984 1 95.12 89 ASP B C 1
ATOM 4600 O O . ASP B 1 89 ? -4.055 -6.836 -17.375 1 95.12 89 ASP B O 1
ATOM 4604 N N . ASP B 1 90 ? -2.039 -6.883 -16.484 1 93.88 90 ASP B N 1
ATOM 4605 C CA . ASP B 1 90 ? -1.949 -5.426 -16.438 1 93.88 90 ASP B CA 1
ATOM 4606 C C . ASP B 1 90 ? -2.025 -4.824 -17.828 1 93.88 90 ASP B C 1
ATOM 4608 O O . ASP B 1 90 ? -2.688 -3.805 -18.047 1 93.88 90 ASP B O 1
ATOM 4612 N N . ALA B 1 91 ? -1.341 -5.43 -18.812 1 94.88 91 ALA B N 1
ATOM 4613 C CA . ALA B 1 91 ? -1.337 -4.957 -20.188 1 94.88 91 ALA B CA 1
ATOM 4614 C C . ALA B 1 91 ? -2.734 -5.023 -20.797 1 94.88 91 ALA B C 1
ATOM 4616 O O . ALA B 1 91 ? -3.125 -4.148 -21.578 1 94.88 91 ALA B O 1
ATOM 4617 N N . ILE B 1 92 ? -3.422 -6.039 -20.469 1 96.25 92 ILE B N 1
ATOM 4618 C CA . ILE B 1 92 ? -4.797 -6.172 -20.938 1 96.25 92 ILE B CA 1
ATOM 4619 C C . ILE B 1 92 ? -5.664 -5.078 -20.328 1 96.25 92 ILE B C 1
ATOM 4621 O O . ILE B 1 92 ? -6.43 -4.414 -21.031 1 96.25 92 ILE B O 1
ATOM 4625 N N . SER B 1 93 ? -5.473 -4.832 -19.047 1 93.69 93 SER B N 1
ATOM 4626 C CA . SER B 1 93 ? -6.27 -3.869 -18.281 1 93.69 93 SER B CA 1
ATOM 4627 C C . SER B 1 93 ? -6.02 -2.445 -18.766 1 93.69 93 SER B C 1
ATOM 4629 O O . SER B 1 93 ? -6.953 -1.653 -18.906 1 93.69 93 SER B O 1
ATOM 4631 N N . ASP B 1 94 ? -4.766 -2.115 -19.047 1 92.44 94 ASP B N 1
ATOM 4632 C CA . ASP B 1 94 ? -4.449 -0.738 -19.422 1 92.44 94 ASP B CA 1
ATOM 4633 C C . ASP B 1 94 ? -4.504 -0.545 -20.938 1 92.44 94 ASP B C 1
ATOM 4635 O O . ASP B 1 94 ? -4.277 0.558 -21.438 1 92.44 94 ASP B O 1
ATOM 4639 N N . GLY B 1 95 ? -4.703 -1.676 -21.641 1 95 95 GLY B N 1
ATOM 4640 C CA . GLY B 1 95 ? -4.934 -1.599 -23.078 1 95 95 GLY B CA 1
ATOM 4641 C C . GLY B 1 95 ? -3.672 -1.812 -23.906 1 95 95 GLY B C 1
ATOM 4642 O O . GLY B 1 95 ? -3.74 -2.027 -25.109 1 95 95 GLY B O 1
ATOM 4643 N N . SER B 1 96 ? -2.508 -1.825 -23.281 1 95.69 96 SER B N 1
ATOM 4644 C CA . SER B 1 96 ? -1.247 -1.935 -24 1 95.69 96 SER B CA 1
ATOM 4645 C C . SER B 1 96 ? -1.095 -3.311 -24.641 1 95.69 96 SER B C 1
ATOM 4647 O O . SER B 1 96 ? -0.315 -3.48 -25.578 1 95.69 96 SER B O 1
ATOM 4649 N N . PHE B 1 97 ? -1.831 -4.297 -24.141 1 97.19 97 PHE B N 1
ATOM 4650 C CA . PHE B 1 97 ? -1.843 -5.633 -24.719 1 97.19 97 PHE B CA 1
ATOM 4651 C C . PHE B 1 97 ? -2.258 -5.578 -26.188 1 97.19 97 PHE B C 1
ATOM 4653 O O . PHE B 1 97 ? -1.713 -6.305 -27.016 1 97.19 97 PHE B O 1
ATOM 4660 N N . PHE B 1 98 ? -3.125 -4.719 -26.516 1 97.06 98 PHE B N 1
ATOM 4661 C CA . PHE B 1 98 ? -3.74 -4.645 -27.828 1 97.06 98 PHE B CA 1
ATOM 4662 C C . PHE B 1 98 ? -2.881 -3.828 -28.781 1 97.06 98 PHE B C 1
ATOM 4664 O O . PHE B 1 98 ? -3.131 -3.805 -30 1 97.06 98 PHE B O 1
ATOM 4671 N N . ASP B 1 99 ? -1.796 -3.209 -28.219 1 96.12 99 ASP B N 1
ATOM 4672 C CA . ASP B 1 99 ? -0.816 -2.479 -29.016 1 96.12 99 ASP B CA 1
ATOM 4673 C C . ASP B 1 99 ? 0.51 -3.232 -29.078 1 96.12 99 ASP B C 1
ATOM 4675 O O . ASP B 1 99 ? 1.513 -2.695 -29.562 1 96.12 99 ASP B O 1
ATOM 4679 N N . ASN B 1 100 ? 0.534 -4.434 -28.609 1 96.75 100 ASN B N 1
ATOM 4680 C CA . ASN B 1 100 ? 1.763 -5.219 -28.578 1 96.75 100 ASN B CA 1
ATOM 4681 C C . ASN B 1 100 ? 2.273 -5.523 -29.984 1 96.75 100 ASN B C 1
ATOM 4683 O O . ASN B 1 100 ? 1.582 -6.168 -30.781 1 96.75 100 ASN B O 1
ATOM 4687 N N . ASP B 1 101 ? 3.465 -5.184 -30.281 1 95.12 101 ASP B N 1
ATOM 4688 C CA . ASP B 1 101 ? 4.02 -5.258 -31.625 1 95.12 101 ASP B CA 1
ATOM 4689 C C . ASP B 1 101 ? 4.082 -6.703 -32.125 1 95.12 101 ASP B C 1
ATOM 4691 O O . ASP B 1 101 ? 3.742 -6.992 -33.25 1 95.12 101 ASP B O 1
ATOM 4695 N N . SER B 1 102 ? 4.516 -7.582 -31.297 1 96.88 102 SER B N 1
ATOM 4696 C CA . SER B 1 102 ? 4.684 -8.977 -31.672 1 96.88 102 SER B CA 1
ATOM 4697 C C . SER B 1 102 ? 3.344 -9.633 -31.984 1 96.88 102 SER B C 1
ATOM 4699 O O . SER B 1 102 ? 3.221 -10.383 -32.969 1 96.88 102 SER B O 1
ATOM 4701 N N . LEU B 1 103 ? 2.373 -9.352 -31.219 1 97.81 103 LEU B N 1
ATOM 4702 C CA . LEU B 1 103 ? 1.052 -9.945 -31.391 1 97.81 103 LEU B CA 1
ATOM 4703 C C . LEU B 1 103 ? 0.357 -9.359 -32.625 1 97.81 103 LEU B C 1
ATOM 4705 O O . LEU B 1 103 ? -0.26 -10.094 -33.406 1 97.81 103 LEU B O 1
ATOM 4709 N N . LEU B 1 104 ? 0.502 -8.094 -32.75 1 96.94 104 LEU B N 1
ATOM 4710 C CA . LEU B 1 104 ? -0.078 -7.445 -33.938 1 96.94 104 LEU B CA 1
ATOM 4711 C C . LEU B 1 104 ? 0.615 -7.906 -35.188 1 96.94 104 LEU B C 1
ATOM 4713 O O . LEU B 1 104 ? -0.035 -8.094 -36.219 1 96.94 104 LEU B O 1
ATOM 4717 N N . SER B 1 105 ? 1.908 -8.055 -35.094 1 96.94 105 SER B N 1
ATOM 4718 C CA . SER B 1 105 ? 2.656 -8.555 -36.219 1 96.94 105 SER B CA 1
ATOM 4719 C C . SER B 1 105 ? 2.184 -9.953 -36.625 1 96.94 105 SER B C 1
ATOM 4721 O O . SER B 1 105 ? 2.119 -10.273 -37.812 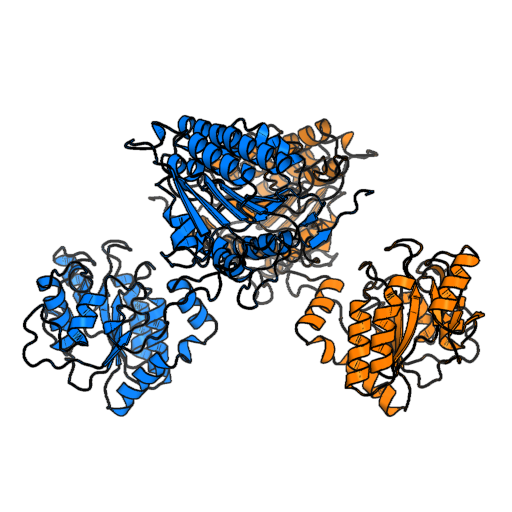1 96.94 105 SER B O 1
ATOM 4723 N N . ALA B 1 106 ? 1.909 -10.742 -35.719 1 97.38 106 ALA B N 1
ATOM 4724 C CA . ALA B 1 106 ? 1.404 -12.086 -36 1 97.38 106 ALA B CA 1
ATOM 4725 C C . ALA B 1 106 ? 0.035 -12.031 -36.656 1 97.38 106 ALA B C 1
ATOM 4727 O O . ALA B 1 106 ? -0.211 -12.734 -37.656 1 97.38 106 ALA B O 1
ATOM 4728 N N . ALA B 1 107 ? -0.837 -11.234 -36.188 1 97.5 107 ALA B N 1
ATOM 4729 C CA . ALA B 1 107 ? -2.172 -11.07 -36.75 1 97.5 107 ALA B CA 1
ATOM 4730 C C . ALA B 1 107 ? -2.1 -10.539 -38.156 1 97.5 107 ALA B C 1
ATOM 4732 O O . ALA B 1 107 ? -2.793 -11.039 -39.062 1 97.5 107 ALA B O 1
ATOM 4733 N N . ASN B 1 108 ? -1.288 -9.586 -38.312 1 96 108 ASN B N 1
ATOM 4734 C CA . ASN B 1 108 ? -1.118 -8.992 -39.656 1 96 108 ASN B CA 1
ATOM 4735 C C . ASN B 1 108 ? -0.528 -9.984 -40.625 1 96 108 ASN B C 1
ATOM 4737 O O . ASN B 1 108 ? -0.902 -10 -41.812 1 96 108 ASN B O 1
ATOM 4741 N N . ALA B 1 109 ? 0.436 -10.703 -40.156 1 96.19 109 ALA B N 1
ATOM 4742 C CA . ALA B 1 109 ? 1.038 -11.719 -41.031 1 96.19 109 ALA B CA 1
ATOM 4743 C C . ALA B 1 109 ? -0.004 -12.742 -41.469 1 96.19 109 ALA B C 1
ATOM 4745 O O . ALA B 1 109 ? -0.027 -13.133 -42.656 1 96.19 109 ALA B O 1
ATOM 4746 N N . ALA B 1 110 ? -0.804 -13.18 -40.594 1 97.06 110 ALA B N 1
ATOM 4747 C CA . ALA B 1 110 ? -1.873 -14.117 -40.938 1 97.06 110 ALA B CA 1
ATOM 4748 C C . ALA B 1 110 ? -2.844 -13.508 -41.938 1 97.06 110 ALA B C 1
ATOM 4750 O O . ALA B 1 110 ? -3.201 -14.141 -42.938 1 97.06 110 ALA B O 1
ATOM 4751 N N . ARG B 1 111 ? -3.197 -12.328 -41.688 1 95.94 111 ARG B N 1
ATOM 4752 C CA . ARG B 1 111 ? -4.129 -11.625 -42.562 1 95.94 111 ARG B CA 1
ATOM 4753 C C . ARG B 1 111 ? -3.547 -11.469 -43.938 1 95.94 111 ARG B C 1
ATOM 4755 O O . ARG B 1 111 ? -4.234 -11.719 -44.938 1 95.94 111 ARG B O 1
ATOM 4762 N N . SER B 1 112 ? -2.352 -11.062 -44.031 1 95.75 112 SER B N 1
ATOM 4763 C CA . SER B 1 112 ? -1.693 -10.805 -45.312 1 95.75 112 SER B CA 1
ATOM 4764 C C . SER B 1 112 ? -1.577 -12.086 -46.156 1 95.75 112 SER B C 1
ATOM 4766 O O . SER B 1 112 ? -1.56 -12.031 -47.375 1 95.75 112 SER B O 1
ATOM 4768 N N . LYS B 1 113 ? -1.531 -13.172 -45.5 1 95.31 113 LYS B N 1
ATOM 4769 C CA . LYS B 1 113 ? -1.385 -14.461 -46.156 1 95.31 113 LYS B CA 1
ATOM 4770 C C . LYS B 1 113 ? -2.736 -15.141 -46.344 1 95.31 113 LYS B C 1
ATOM 4772 O O . LYS B 1 113 ? -2.801 -16.297 -46.75 1 95.31 113 LYS B O 1
ATOM 4777 N N . ASN B 1 114 ? -3.736 -14.391 -45.969 1 94.75 114 ASN B N 1
ATOM 4778 C CA . ASN B 1 114 ? -5.094 -14.922 -46.031 1 94.75 114 ASN B CA 1
ATOM 4779 C C . ASN B 1 114 ? -5.207 -16.234 -45.25 1 94.75 114 ASN B C 1
ATOM 4781 O O . ASN B 1 114 ? -5.75 -17.219 -45.75 1 94.75 114 ASN B O 1
ATOM 4785 N N . GLN B 1 115 ? -4.574 -16.234 -44.125 1 95.31 115 GLN B N 1
ATOM 4786 C CA . GLN B 1 115 ? -4.594 -17.359 -43.188 1 95.31 115 GLN B CA 1
ATOM 4787 C C . GLN B 1 115 ? -5.254 -16.984 -41.875 1 95.31 115 GLN B C 1
ATOM 4789 O O . GLN B 1 115 ? -5.293 -15.797 -41.531 1 95.31 115 GLN B O 1
ATOM 4794 N N . PRO B 1 116 ? -5.844 -17.969 -41.25 1 97.62 116 PRO B N 1
ATOM 4795 C CA . PRO B 1 116 ? -6.246 -17.688 -39.875 1 97.62 116 PRO B CA 1
ATOM 4796 C C . PRO B 1 116 ? -5.059 -17.578 -38.906 1 97.62 116 PRO B C 1
ATOM 4798 O O . PRO B 1 116 ? -3.932 -17.922 -39.281 1 97.62 116 PRO B O 1
ATOM 4801 N N . LEU B 1 117 ? -5.297 -16.984 -37.812 1 98.5 117 LEU B N 1
ATOM 4802 C CA . LEU B 1 117 ? -4.305 -17 -36.75 1 98.5 117 LEU B CA 1
ATOM 4803 C C . LEU B 1 117 ? -4.574 -18.156 -35.781 1 98.5 117 LEU B C 1
ATOM 4805 O O . LEU B 1 117 ? -5.637 -18.203 -35.156 1 98.5 117 LEU B O 1
ATOM 4809 N N . HIS B 1 118 ? -3.637 -19.062 -35.719 1 98.69 118 HIS B N 1
ATOM 4810 C CA . HIS B 1 118 ? -3.771 -20.219 -34.812 1 98.69 118 HIS B CA 1
ATOM 4811 C C . HIS B 1 118 ? -3.314 -19.875 -33.406 1 98.69 118 HIS B C 1
ATOM 4813 O O . HIS B 1 118 ? -2.18 -19.438 -33.219 1 98.69 118 HIS B O 1
ATOM 4819 N N . LEU B 1 119 ? -4.219 -20 -32.469 1 98.81 119 LEU B N 1
ATOM 4820 C CA . LEU B 1 119 ? -3.949 -19.75 -31.047 1 98.81 119 LEU B CA 1
ATOM 4821 C C . LEU B 1 119 ? -3.85 -21.062 -30.281 1 98.81 119 LEU B C 1
ATOM 4823 O O . LEU B 1 119 ? -4.828 -21.812 -30.188 1 98.81 119 LEU B O 1
ATOM 4827 N N . ILE B 1 120 ? -2.68 -21.312 -29.703 1 98.69 120 ILE B N 1
ATOM 4828 C CA . ILE B 1 120 ? -2.408 -22.609 -29.078 1 98.69 120 ILE B CA 1
ATOM 4829 C C . ILE B 1 120 ? -2.016 -22.406 -27.625 1 98.69 120 ILE B C 1
ATOM 4831 O O . ILE B 1 120 ? -1.077 -21.672 -27.312 1 98.69 120 ILE B O 1
ATOM 4835 N N . GLY B 1 121 ? -2.701 -23.031 -26.734 1 98.5 121 GLY B N 1
ATOM 4836 C CA . GLY B 1 121 ? -2.316 -22.922 -25.344 1 98.5 121 GLY B CA 1
ATOM 4837 C C . GLY B 1 121 ? -3.326 -23.547 -24.391 1 98.5 121 GLY B C 1
ATOM 4838 O O . GLY B 1 121 ? -4.352 -24.078 -24.828 1 98.5 121 GLY B O 1
ATOM 4839 N N . LEU B 1 122 ? -2.957 -23.531 -23.141 1 98.38 122 LEU B N 1
ATOM 4840 C CA . LEU B 1 122 ? -3.781 -24.094 -22.078 1 98.38 122 LEU B CA 1
ATOM 4841 C C . LEU B 1 122 ? -4.977 -23.203 -21.766 1 98.38 122 LEU B C 1
ATOM 4843 O O . LEU B 1 122 ? -4.809 -22 -21.531 1 98.38 122 LEU B O 1
ATOM 4847 N N . VAL B 1 123 ? -6.18 -23.828 -21.828 1 98.06 123 VAL B N 1
ATOM 4848 C CA . VAL B 1 123 ? -7.402 -23.047 -21.625 1 98.06 123 VAL B CA 1
ATOM 4849 C C . VAL B 1 123 ? -8 -23.391 -20.266 1 98.06 123 VAL B C 1
ATOM 4851 O O . VAL B 1 123 ? -8.742 -24.359 -20.125 1 98.06 123 VAL B O 1
ATOM 4854 N N . SER B 1 124 ? -7.711 -22.578 -19.359 1 95 124 SER B N 1
ATOM 4855 C CA . SER B 1 124 ? -8.242 -22.688 -18.016 1 95 124 SER B CA 1
ATOM 4856 C C . SER B 1 124 ? -8.07 -21.375 -17.234 1 95 124 SER B C 1
ATOM 4858 O O . SER B 1 124 ? -7.543 -20.406 -17.781 1 95 124 SER B O 1
ATOM 4860 N N . ASP B 1 125 ? -8.617 -21.359 -16.062 1 90.94 125 ASP B N 1
ATOM 4861 C CA . ASP B 1 125 ? -8.438 -20.188 -15.195 1 90.94 125 ASP B CA 1
ATOM 4862 C C . ASP B 1 125 ? -7.52 -20.516 -14.023 1 90.94 125 ASP B C 1
ATOM 4864 O O . ASP B 1 125 ? -7.621 -19.906 -12.961 1 90.94 125 ASP B O 1
ATOM 4868 N N . GLY B 1 126 ? -6.676 -21.5 -14.266 1 82.56 126 GLY B N 1
ATOM 4869 C CA . GLY B 1 126 ? -5.793 -21.938 -13.203 1 82.56 126 GLY B CA 1
ATOM 4870 C C . GLY B 1 126 ? -4.723 -20.922 -12.852 1 82.56 126 GLY B C 1
ATOM 4871 O O . GLY B 1 126 ? -4.273 -20.844 -11.711 1 82.56 126 GLY B O 1
ATOM 4872 N N . GLY B 1 127 ? -4.188 -20.281 -13.852 1 86.56 127 GLY B N 1
ATOM 4873 C CA . GLY B 1 127 ? -3.27 -19.172 -13.602 1 86.56 127 GLY B CA 1
ATOM 4874 C C . GLY B 1 127 ? -1.849 -19.641 -13.336 1 86.56 127 GLY B C 1
ATOM 4875 O O . GLY B 1 127 ? -1.022 -18.859 -12.844 1 86.56 127 GLY B O 1
ATOM 4876 N N . VAL B 1 128 ? -1.507 -20.859 -13.578 1 82.62 128 VAL B N 1
ATOM 4877 C CA . VAL B 1 128 ? -0.163 -21.391 -13.352 1 82.62 128 VAL B CA 1
ATOM 4878 C C . VAL B 1 128 ? 0.633 -21.359 -14.656 1 82.62 128 VAL B C 1
ATOM 4880 O O . VAL B 1 128 ? 1.779 -20.906 -14.68 1 82.62 128 VAL B O 1
ATOM 4883 N N . HIS B 1 129 ? -0.017 -21.844 -15.75 1 91.69 129 HIS B N 1
ATOM 4884 C CA . HIS B 1 129 ? 0.658 -21.922 -17.031 1 91.69 129 HIS B CA 1
ATOM 4885 C C . HIS B 1 129 ? 0.061 -20.938 -18.047 1 91.69 129 HIS B C 1
ATOM 4887 O O . HIS B 1 129 ? 0.747 -20.5 -18.953 1 91.69 129 HIS B O 1
ATOM 4893 N N . SER B 1 130 ? -1.148 -20.75 -17.875 1 95.44 130 SER B N 1
ATOM 4894 C CA . SER B 1 130 ? -1.932 -19.875 -18.75 1 95.44 130 SER B CA 1
ATOM 4895 C C . SER B 1 130 ? -3.168 -19.344 -18.031 1 95.44 130 SER B C 1
ATOM 4897 O O . SER B 1 130 ? -3.369 -19.609 -16.844 1 95.44 130 SER B O 1
ATOM 4899 N N . HIS B 1 131 ? -3.807 -18.438 -18.672 1 95.31 131 HIS B N 1
ATOM 4900 C CA . HIS B 1 131 ? -5.113 -18 -18.203 1 95.31 131 HIS B CA 1
ATOM 4901 C C . HIS B 1 131 ? -6.051 -17.688 -19.359 1 95.31 131 HIS B C 1
ATOM 4903 O O . HIS B 1 131 ? -5.633 -17.094 -20.359 1 95.31 131 HIS B O 1
ATOM 4909 N N . ILE B 1 132 ? -7.293 -18.125 -19.234 1 96.75 132 ILE B N 1
ATOM 4910 C CA . ILE B 1 132 ? -8.266 -18 -20.312 1 96.75 132 ILE B CA 1
ATOM 4911 C C . ILE B 1 132 ? -8.438 -16.531 -20.688 1 96.75 132 ILE B C 1
ATOM 4913 O O . ILE B 1 132 ? -8.672 -16.203 -21.859 1 96.75 132 ILE B O 1
ATOM 4917 N N . ARG B 1 133 ? -8.25 -15.617 -19.766 1 95.88 133 ARG B N 1
ATOM 4918 C CA . ARG B 1 133 ? -8.398 -14.195 -20.078 1 95.88 133 ARG B CA 1
ATOM 4919 C C . ARG B 1 133 ? -7.363 -13.742 -21.094 1 95.88 133 ARG B C 1
ATOM 4921 O O . ARG B 1 133 ? -7.613 -12.82 -21.875 1 95.88 133 ARG B O 1
ATOM 4928 N N . HIS B 1 134 ? -6.18 -14.375 -21.094 1 97.62 134 HIS B N 1
ATOM 4929 C CA . HIS B 1 134 ? -5.16 -14.055 -22.078 1 97.62 134 HIS B CA 1
ATOM 4930 C C . HIS B 1 134 ? -5.594 -14.492 -23.484 1 97.62 134 HIS B C 1
ATOM 4932 O O . HIS B 1 134 ? -5.367 -13.773 -24.453 1 97.62 134 HIS B O 1
ATOM 4938 N N . LEU B 1 135 ? -6.223 -15.625 -23.516 1 98.5 135 LEU B N 1
ATOM 4939 C CA . LEU B 1 135 ? -6.762 -16.109 -24.781 1 98.5 135 LEU B CA 1
ATOM 4940 C C . LEU B 1 135 ? -7.867 -15.195 -25.297 1 98.5 135 LEU B C 1
ATOM 4942 O O . LEU B 1 135 ? -7.891 -14.836 -26.469 1 98.5 135 LEU B O 1
ATOM 4946 N N . LEU B 1 136 ? -8.711 -14.836 -24.359 1 98.38 136 LEU B N 1
ATOM 4947 C CA . LEU B 1 136 ? -9.812 -13.969 -24.75 1 98.38 136 LEU B CA 1
ATOM 4948 C C . LEU B 1 136 ? -9.297 -12.633 -25.281 1 98.38 136 LEU B C 1
ATOM 4950 O O . LEU B 1 136 ? -9.852 -12.07 -26.219 1 98.38 136 LEU B O 1
ATOM 4954 N N . ALA B 1 137 ? -8.266 -12.133 -24.641 1 98.31 137 ALA B N 1
ATOM 4955 C CA . ALA B 1 137 ? -7.641 -10.906 -25.125 1 98.31 137 ALA B CA 1
ATOM 4956 C C . ALA B 1 137 ? -7.039 -11.094 -26.516 1 98.31 137 ALA B C 1
ATOM 4958 O O . ALA B 1 137 ? -7.094 -10.188 -27.344 1 98.31 137 ALA B O 1
ATOM 4959 N N . LEU B 1 138 ? -6.465 -12.234 -26.781 1 98.62 138 LEU B N 1
ATOM 4960 C CA . LEU B 1 138 ? -5.91 -12.555 -28.094 1 98.62 138 LEU B CA 1
ATOM 4961 C C . LEU B 1 138 ? -7.008 -12.625 -29.141 1 98.62 138 LEU B C 1
ATOM 4963 O O . LEU B 1 138 ? -6.832 -12.156 -30.266 1 98.62 138 LEU B O 1
ATOM 4967 N N . VAL B 1 139 ? -8.109 -13.219 -28.797 1 98.69 139 VAL B N 1
ATOM 4968 C CA . VAL B 1 139 ? -9.258 -13.289 -29.688 1 98.69 139 VAL B CA 1
ATOM 4969 C C . VAL B 1 139 ? -9.742 -11.875 -30.031 1 98.69 139 VAL B C 1
ATOM 4971 O O . VAL B 1 139 ? -10.109 -11.602 -31.172 1 98.69 139 VAL B O 1
ATOM 4974 N N . GLU B 1 140 ? -9.695 -11.047 -29.031 1 98.19 140 GLU B N 1
ATOM 4975 C CA . GLU B 1 140 ? -10.078 -9.656 -29.25 1 98.19 140 GLU B CA 1
ATOM 4976 C C . GLU B 1 140 ? -9.133 -8.977 -30.234 1 98.19 140 GLU B C 1
ATOM 4978 O O . GLU B 1 140 ? -9.562 -8.195 -31.078 1 98.19 140 GLU B O 1
ATOM 4983 N N . ILE B 1 141 ? -7.84 -9.227 -30.156 1 98 141 ILE B N 1
ATOM 4984 C CA . ILE B 1 141 ? -6.883 -8.719 -31.125 1 98 141 ILE B CA 1
ATOM 4985 C C . ILE B 1 141 ? -7.273 -9.188 -32.531 1 98 141 ILE B C 1
ATOM 4987 O O . ILE B 1 141 ? -7.262 -8.406 -33.469 1 98 141 ILE B O 1
ATOM 4991 N N . CYS B 1 142 ? -7.66 -10.422 -32.688 1 98.31 142 CYS B N 1
ATOM 4992 C CA . CYS B 1 142 ? -8.055 -10.984 -33.969 1 98.31 142 CYS B CA 1
ATOM 4993 C C . CYS B 1 142 ? -9.281 -10.258 -34.531 1 98.31 142 CYS B C 1
ATOM 4995 O O . CYS B 1 142 ? -9.336 -9.938 -35.719 1 98.31 142 CYS B O 1
ATOM 4997 N N . ARG B 1 143 ? -10.188 -10.016 -33.625 1 97.81 143 ARG B N 1
ATOM 4998 C CA . ARG B 1 143 ? -11.391 -9.305 -34.031 1 97.81 143 ARG B CA 1
ATOM 4999 C C . ARG B 1 143 ? -11.055 -7.902 -34.531 1 97.81 143 ARG B C 1
ATOM 5001 O O . ARG B 1 143 ? -11.523 -7.492 -35.594 1 97.81 143 ARG B O 1
ATOM 5008 N N . GLN B 1 144 ? -10.219 -7.234 -33.812 1 96.81 144 GLN B N 1
ATOM 5009 C CA . GLN B 1 144 ? -9.836 -5.867 -34.156 1 96.81 144 GLN B CA 1
ATOM 5010 C C . GLN B 1 144 ? -9.047 -5.82 -35.469 1 96.81 144 GLN B C 1
ATOM 5012 O O . GLN B 1 144 ? -9.18 -4.879 -36.25 1 96.81 144 GLN B O 1
ATOM 5017 N N . GLN B 1 145 ? -8.289 -6.816 -35.688 1 96.38 145 GLN B N 1
ATOM 5018 C CA . GLN B 1 145 ? -7.418 -6.859 -36.844 1 96.38 145 GLN B CA 1
ATOM 5019 C C . GLN B 1 145 ? -8.094 -7.59 -38 1 96.38 145 GLN B C 1
ATOM 5021 O O . GLN B 1 145 ? -7.496 -7.75 -39.062 1 96.38 145 GLN B O 1
ATOM 5026 N N . GLU B 1 146 ? -9.242 -8.078 -37.781 1 96.44 146 GLU B N 1
ATOM 5027 C CA . GLU B 1 146 ? -10.047 -8.766 -38.781 1 96.44 146 GLU B CA 1
ATOM 5028 C C . GLU B 1 146 ? -9.344 -10.016 -39.281 1 96.44 146 GLU B C 1
ATOM 5030 O O . GLU B 1 146 ? -9.211 -10.195 -40.5 1 96.44 146 GLU B O 1
ATOM 5035 N N . VAL B 1 147 ? -8.852 -10.781 -38.469 1 97.94 147 VAL B N 1
ATOM 5036 C CA . VAL B 1 147 ? -8.273 -12.086 -38.781 1 97.94 147 VAL B CA 1
ATOM 5037 C C . VAL B 1 147 ? -9.047 -13.18 -38.031 1 97.94 147 VAL B C 1
ATOM 5039 O O . VAL B 1 147 ? -9.453 -12.984 -36.875 1 97.94 147 VAL B O 1
ATOM 5042 N N . GLU B 1 148 ? -9.266 -14.273 -38.656 1 97.81 148 GLU B N 1
ATOM 5043 C CA . GLU B 1 148 ? -9.984 -15.383 -38.031 1 97.81 148 GLU B CA 1
ATOM 5044 C C . GLU B 1 148 ? -9.133 -16.094 -37 1 97.81 148 GLU B C 1
ATOM 5046 O O . GLU B 1 148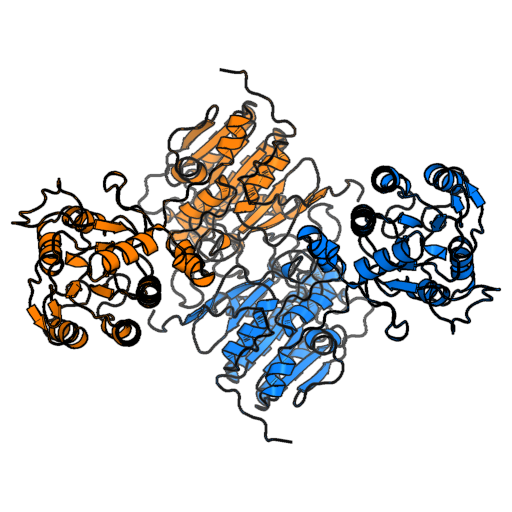 ? -8.047 -16.594 -37.312 1 97.81 148 GLU B O 1
ATOM 5051 N N . PRO B 1 149 ? -9.594 -16.141 -35.75 1 98.62 149 PRO B N 1
ATOM 5052 C CA . PRO B 1 149 ? -8.875 -16.906 -34.75 1 98.62 149 PRO B CA 1
ATOM 5053 C C . PRO B 1 149 ? -9.258 -18.391 -34.75 1 98.62 149 PRO B C 1
ATOM 5055 O O . PRO B 1 149 ? -10.445 -18.719 -34.75 1 98.62 149 PRO B O 1
ATOM 5058 N N . ILE B 1 150 ? -8.305 -19.25 -34.812 1 98.69 150 ILE B N 1
ATOM 5059 C CA . ILE B 1 150 ? -8.477 -20.703 -34.656 1 98.69 150 ILE B CA 1
ATOM 5060 C C . ILE B 1 150 ? -7.793 -21.172 -33.406 1 98.69 150 ILE B C 1
ATOM 5062 O O . ILE B 1 150 ? -6.574 -21.062 -33.25 1 98.69 150 ILE B O 1
ATOM 5066 N N . VAL B 1 151 ? -8.562 -21.766 -32.5 1 98.81 151 VAL B N 1
ATOM 5067 C CA . VAL B 1 151 ? -8.016 -22.141 -31.203 1 98.81 151 VAL B CA 1
ATOM 5068 C C . VAL B 1 151 ? -7.734 -23.641 -31.172 1 98.81 151 VAL B C 1
ATOM 5070 O O . VAL B 1 151 ? -8.594 -24.453 -31.531 1 98.81 151 VAL B O 1
ATOM 5073 N N . HIS B 1 152 ? -6.562 -23.984 -30.875 1 98.81 152 HIS B N 1
ATOM 5074 C CA . HIS B 1 152 ? -6.203 -25.344 -30.453 1 98.81 152 HIS B CA 1
ATOM 5075 C C . HIS B 1 152 ? -6.152 -25.438 -28.938 1 98.81 152 HIS B C 1
ATOM 5077 O O . HIS B 1 152 ? -5.141 -25.094 -28.312 1 98.81 152 HIS B O 1
ATOM 5083 N N . MET B 1 153 ? -7.203 -25.969 -28.391 1 98.75 153 MET B N 1
ATOM 5084 C CA . MET B 1 153 ? -7.473 -25.922 -26.953 1 98.75 153 MET B CA 1
ATOM 5085 C C . MET B 1 153 ? -6.75 -27.047 -26.219 1 98.75 153 MET B C 1
ATOM 5087 O O . MET B 1 153 ? -6.996 -28.219 -26.469 1 98.75 153 MET B O 1
ATOM 5091 N N . ILE B 1 154 ? -5.844 -26.656 -25.406 1 98.69 154 ILE B N 1
ATOM 5092 C CA . ILE B 1 154 ? -5.242 -27.609 -24.469 1 98.69 154 ILE B CA 1
ATOM 5093 C C . ILE B 1 154 ? -5.996 -27.578 -23.141 1 98.69 154 ILE B C 1
ATOM 5095 O O . ILE B 1 154 ? -6.113 -26.516 -22.516 1 98.69 154 ILE B O 1
ATOM 5099 N N . THR B 1 155 ? -6.488 -28.688 -22.781 1 98.31 155 THR B N 1
ATOM 5100 C CA . THR B 1 155 ? -7.27 -28.75 -21.547 1 98.31 155 THR B CA 1
ATOM 5101 C C . THR B 1 155 ? -6.367 -28.984 -20.344 1 98.31 155 THR B C 1
ATOM 5103 O O . THR B 1 155 ? -5.324 -29.625 -20.453 1 98.31 155 THR B O 1
ATOM 5106 N N . ASP B 1 156 ? -6.688 -28.469 -19.141 1 95.56 156 ASP B N 1
ATOM 5107 C CA . ASP B 1 156 ? -5.867 -28.438 -17.938 1 95.56 156 ASP B CA 1
ATOM 5108 C C . ASP B 1 156 ? -6.121 -29.656 -17.047 1 95.56 156 ASP B C 1
ATOM 5110 O O . ASP B 1 156 ? -5.645 -30.75 -17.359 1 95.56 156 ASP B O 1
ATOM 5114 N N . GLY B 1 157 ? -6.973 -29.656 -16.125 1 86.62 157 GLY B N 1
ATOM 5115 C CA . GLY B 1 157 ? -7.336 -30.766 -15.266 1 86.62 157 GLY B CA 1
ATOM 5116 C C . GLY B 1 157 ? -6.32 -31.031 -14.172 1 86.62 157 GLY B C 1
ATOM 5117 O O . GLY B 1 157 ? -6.441 -32 -13.422 1 86.62 157 GLY B O 1
ATOM 5118 N N . ARG B 1 158 ? -5.27 -30.25 -14.039 1 85.44 158 ARG B N 1
ATOM 5119 C CA . ARG B 1 158 ? -4.246 -30.359 -13.008 1 85.44 158 ARG B CA 1
ATOM 5120 C C . ARG B 1 158 ? -4.199 -29.109 -12.141 1 85.44 158 ARG B C 1
ATOM 5122 O O . ARG B 1 158 ? -4.215 -29.188 -10.914 1 85.44 158 ARG B O 1
ATOM 5129 N N . ASP B 1 159 ? -4.125 -28.016 -12.766 1 80.25 159 ASP B N 1
ATOM 5130 C CA . ASP B 1 159 ? -4.18 -26.75 -12.031 1 80.25 159 ASP B CA 1
ATOM 5131 C C . ASP B 1 159 ? -5.621 -26.375 -11.703 1 80.25 159 ASP B C 1
ATOM 5133 O O . ASP B 1 159 ? -5.859 -25.391 -10.984 1 80.25 159 ASP B O 1
ATOM 5137 N N . THR B 1 160 ? -6.539 -27.047 -12.289 1 85.12 160 THR B N 1
ATOM 5138 C CA . THR B 1 160 ? -7.98 -26.953 -12.109 1 85.12 160 THR B CA 1
ATOM 5139 C C . THR B 1 160 ? -8.594 -28.312 -11.844 1 85.12 160 THR B C 1
ATOM 5141 O O . THR B 1 160 ? -7.918 -29.344 -11.945 1 85.12 160 THR B O 1
ATOM 5144 N N . PRO B 1 161 ? -9.852 -28.375 -11.43 1 82.31 161 PRO B N 1
ATOM 5145 C CA . PRO B 1 161 ? -10.469 -29.688 -11.211 1 82.31 161 PRO B CA 1
ATOM 5146 C C . PRO B 1 161 ? -10.391 -30.594 -12.438 1 82.31 161 PRO B C 1
ATOM 5148 O O . PRO B 1 161 ? -10.383 -30.094 -13.57 1 82.31 161 PRO B O 1
ATOM 5151 N N . PRO B 1 162 ? -10.328 -31.891 -12.227 1 88.25 162 PRO B N 1
ATOM 5152 C CA . PRO B 1 162 ? -10.109 -32.875 -13.312 1 88.25 162 PRO B CA 1
AT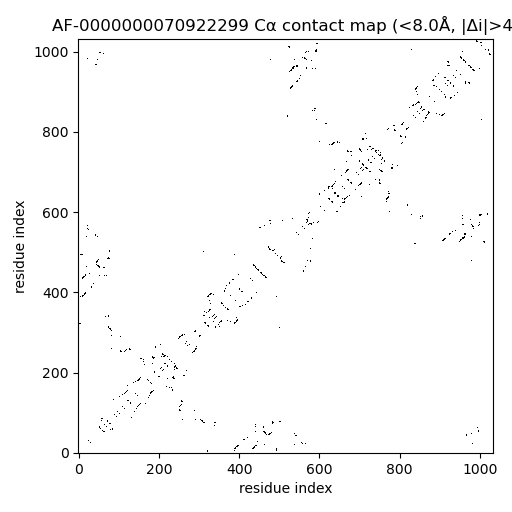OM 5153 C C . PRO B 1 162 ? -11.148 -32.75 -14.422 1 88.25 162 PRO B C 1
ATOM 5155 O O . PRO B 1 162 ? -10.891 -33.156 -15.562 1 88.25 162 PRO B O 1
ATOM 5158 N N . ARG B 1 163 ? -12.336 -32.281 -14.062 1 93.19 163 ARG B N 1
ATOM 5159 C CA . ARG B 1 163 ? -13.398 -32.062 -15.039 1 93.19 163 ARG B CA 1
ATOM 5160 C C . ARG B 1 163 ? -13.969 -30.656 -14.961 1 93.19 163 ARG B C 1
ATOM 5162 O O . ARG B 1 163 ? -14.984 -30.422 -14.312 1 93.19 163 ARG B O 1
ATOM 5169 N N . SER B 1 164 ? -13.32 -29.703 -15.617 1 93.44 164 SER B N 1
ATOM 5170 C CA . SER B 1 164 ? -13.758 -28.312 -15.555 1 93.44 164 SER B CA 1
ATOM 5171 C C . SER B 1 164 ? -13.703 -27.656 -16.922 1 93.44 164 SER B C 1
ATOM 5173 O O . SER B 1 164 ? -14.141 -26.516 -17.094 1 93.44 164 SER B O 1
ATOM 5175 N N . ALA B 1 165 ? -13.25 -28.297 -17.953 1 96.44 165 ALA B N 1
ATOM 5176 C CA . ALA B 1 165 ? -13.016 -27.719 -19.281 1 96.44 165 ALA B CA 1
ATOM 5177 C C . ALA B 1 165 ? -14.305 -27.188 -19.875 1 96.44 165 ALA B C 1
ATOM 5179 O O . ALA B 1 165 ? -14.297 -26.188 -20.594 1 96.44 165 ALA B O 1
ATOM 5180 N N . LEU B 1 166 ? -15.414 -27.828 -19.562 1 96.69 166 LEU B N 1
ATOM 5181 C CA . LEU B 1 166 ? -16.703 -27.453 -20.125 1 96.69 166 LEU B CA 1
ATOM 5182 C C . LEU B 1 166 ? -17.094 -26.047 -19.688 1 96.69 166 LEU B C 1
ATOM 5184 O O . LEU B 1 166 ? -17.781 -25.328 -20.406 1 96.69 166 LEU B O 1
ATOM 5188 N N . SER B 1 167 ? -16.656 -25.641 -18.531 1 95.44 167 SER B N 1
ATOM 5189 C CA . SER B 1 167 ? -17.062 -24.375 -17.938 1 95.44 167 SER B CA 1
ATOM 5190 C C . SER B 1 167 ? -16.453 -23.188 -18.688 1 95.44 167 SER B C 1
ATOM 5192 O O . SER B 1 167 ? -16.938 -22.062 -18.594 1 95.44 167 SER B O 1
ATOM 5194 N N . TYR B 1 168 ? -15.438 -23.438 -19.484 1 96.81 168 TYR B N 1
ATOM 5195 C CA . TYR B 1 168 ? -14.734 -22.359 -20.156 1 96.81 168 TYR B CA 1
ATOM 5196 C C . TYR B 1 168 ? -15.289 -22.141 -21.562 1 96.81 168 TYR B C 1
ATOM 5198 O O . TYR B 1 168 ? -15.016 -21.109 -22.188 1 96.81 168 TYR B O 1
ATOM 5206 N N . LEU B 1 169 ? -16.094 -23.047 -22.062 1 97.88 169 LEU B N 1
ATOM 5207 C CA . LEU B 1 169 ? -16.516 -23.062 -23.453 1 97.88 169 LEU B CA 1
ATOM 5208 C C . LEU B 1 169 ? -17.5 -21.938 -23.734 1 97.88 169 LEU B C 1
ATOM 5210 O O . LEU B 1 169 ? -17.391 -21.25 -24.75 1 97.88 169 LEU B O 1
ATOM 5214 N N . PRO B 1 170 ? -18.453 -21.672 -22.844 1 97.06 170 PRO B N 1
ATOM 5215 C CA . PRO B 1 170 ? -19.469 -20.688 -23.188 1 97.06 170 PRO B CA 1
ATOM 5216 C C . PRO B 1 170 ? -18.875 -19.312 -23.5 1 97.06 170 PRO B C 1
ATOM 5218 O O . PRO B 1 170 ? -19.156 -18.734 -24.562 1 97.06 170 PRO B O 1
ATOM 5221 N N . GLU B 1 171 ? -18.047 -18.844 -22.641 1 96.56 171 GLU B N 1
ATOM 5222 C CA . GLU B 1 171 ? -17.453 -17.531 -22.859 1 96.56 171 GLU B CA 1
ATOM 5223 C C . GLU B 1 171 ? -16.5 -17.547 -24.047 1 96.56 171 GLU B C 1
ATOM 5225 O O . GLU B 1 171 ? -16.484 -16.609 -24.859 1 96.56 171 GLU B O 1
ATOM 5230 N N . LEU B 1 172 ? -15.703 -18.578 -24.156 1 98 172 LEU B N 1
ATOM 5231 C CA . LEU B 1 172 ? -14.742 -18.688 -25.25 1 98 172 LEU B CA 1
ATOM 5232 C C . LEU B 1 172 ? -15.453 -18.766 -26.594 1 98 172 LEU B C 1
ATOM 5234 O O . LEU B 1 172 ? -15.086 -18.047 -27.531 1 98 172 LEU B O 1
ATOM 5238 N N . GLU B 1 173 ? -16.453 -19.578 -26.688 1 98 173 GLU B N 1
ATOM 5239 C CA . GLU B 1 173 ? -17.172 -19.75 -27.953 1 98 173 GLU B CA 1
ATOM 5240 C C . GLU B 1 173 ? -17.922 -18.484 -28.344 1 98 173 GLU B C 1
ATOM 5242 O O . GLU B 1 173 ? -18 -18.156 -29.531 1 98 173 GLU B O 1
ATOM 5247 N N . LYS B 1 174 ? -18.453 -17.844 -27.328 1 97.81 174 LYS B N 1
ATOM 5248 C CA . LYS B 1 174 ? -19.125 -16.578 -27.609 1 97.81 174 LYS B CA 1
ATOM 5249 C C . LYS B 1 174 ? -18.156 -15.578 -28.234 1 97.81 174 LYS B C 1
ATOM 5251 O O . LYS B 1 174 ? -18.484 -14.969 -29.266 1 97.81 174 LYS B O 1
ATOM 5256 N N . ARG B 1 175 ? -16.984 -15.414 -27.656 1 98 175 ARG B N 1
ATOM 5257 C CA . ARG B 1 175 ? -15.992 -14.461 -28.156 1 98 175 ARG B CA 1
ATOM 5258 C C . ARG B 1 175 ? -15.453 -14.891 -29.516 1 98 175 ARG B C 1
ATOM 5260 O O . ARG B 1 175 ? -15.125 -14.047 -30.359 1 98 175 ARG B O 1
ATOM 5267 N N . LEU B 1 176 ? -15.297 -16.156 -29.75 1 98.38 176 LEU B N 1
ATOM 5268 C CA . LEU B 1 176 ? -14.836 -16.688 -31.016 1 98.38 176 LEU B CA 1
ATOM 5269 C C . LEU B 1 176 ? -15.859 -16.438 -32.125 1 98.38 176 LEU B C 1
ATOM 5271 O O . LEU B 1 176 ? -15.5 -16.062 -33.25 1 98.38 176 LEU B O 1
ATOM 5275 N N . ASP B 1 177 ? -17.109 -16.625 -31.734 1 97.44 177 ASP B N 1
ATOM 5276 C CA . ASP B 1 177 ? -18.188 -16.375 -32.688 1 97.44 177 ASP B CA 1
ATOM 5277 C C . ASP B 1 177 ? -18.188 -14.914 -33.156 1 97.44 177 ASP B C 1
ATOM 5279 O O . ASP B 1 177 ? -18.344 -14.633 -34.344 1 97.44 177 ASP B O 1
ATOM 5283 N N . GLU B 1 178 ? -18 -14.062 -32.219 1 97.38 178 GLU B N 1
ATOM 5284 C CA . GLU B 1 178 ? -17.969 -12.633 -32.5 1 97.38 178 GLU B CA 1
ATOM 5285 C C . GLU B 1 178 ? -16.781 -12.281 -33.406 1 97.38 178 GLU B C 1
ATOM 5287 O O . GLU B 1 178 ? -16.875 -11.344 -34.219 1 97.38 178 GLU B O 1
ATOM 5292 N N . ALA B 1 179 ? -15.734 -13.047 -33.375 1 97.69 179 ALA B N 1
ATOM 5293 C CA . ALA B 1 179 ? -14.516 -12.766 -34.125 1 97.69 179 ALA B CA 1
ATOM 5294 C C . ALA B 1 179 ? -14.469 -13.602 -35.406 1 97.69 179 ALA B C 1
ATOM 5296 O O . ALA B 1 179 ? -13.555 -13.453 -36.219 1 97.69 179 ALA B O 1
ATOM 5297 N N . GLY B 1 180 ? -15.477 -14.422 -35.594 1 97.31 180 GLY B N 1
ATOM 5298 C CA . GLY B 1 180 ? -15.5 -15.281 -36.75 1 97.31 180 GLY B CA 1
ATOM 5299 C C . GLY B 1 180 ? -14.562 -16.469 -36.656 1 97.31 180 GLY B C 1
ATOM 5300 O O . GLY B 1 180 ? -14.07 -16.969 -37.656 1 97.31 180 GLY B O 1
ATOM 5301 N N . GLY B 1 181 ? -14.258 -16.859 -35.469 1 98.06 181 GLY B N 1
ATOM 5302 C CA . GLY B 1 181 ? -13.32 -17.953 -35.25 1 98.06 181 GLY B CA 1
ATOM 5303 C C . GLY B 1 181 ? -13.977 -19.188 -34.656 1 98.06 181 GLY B C 1
ATOM 5304 O O . GLY B 1 181 ? -15.203 -19.281 -34.625 1 98.06 181 GLY B O 1
ATOM 5305 N N . ARG B 1 182 ? -13.148 -20.234 -34.312 1 97.75 182 ARG B N 1
ATOM 5306 C CA . ARG B 1 182 ? -13.664 -21.469 -33.75 1 97.75 182 ARG B CA 1
ATOM 5307 C C . ARG B 1 182 ? -12.555 -22.266 -33.062 1 97.75 182 ARG B C 1
ATOM 5309 O O . ARG B 1 182 ? -11.375 -21.953 -33.219 1 97.75 182 ARG B O 1
ATOM 5316 N N . ILE B 1 183 ? -12.977 -23.25 -32.375 1 98.69 183 ILE B N 1
ATOM 5317 C CA . ILE B 1 183 ? -12.055 -24.25 -31.844 1 98.69 183 ILE B CA 1
ATOM 5318 C C . ILE B 1 183 ? -11.828 -25.359 -32.875 1 98.69 183 ILE B C 1
ATOM 5320 O O . ILE B 1 183 ? -12.789 -25.938 -33.375 1 98.69 183 ILE B O 1
ATOM 5324 N N . ALA B 1 184 ? -10.57 -25.625 -33.125 1 98.56 184 ALA B N 1
ATOM 5325 C CA . ALA B 1 184 ? -10.266 -26.609 -34.188 1 98.56 184 ALA B CA 1
ATOM 5326 C C . ALA B 1 184 ? -9.859 -27.953 -33.594 1 98.56 184 ALA B C 1
ATOM 5328 O O . ALA B 1 184 ? -10.031 -28.984 -34.219 1 98.56 184 ALA B O 1
ATOM 5329 N N . SER B 1 185 ? -9.32 -27.922 -32.406 1 98.62 185 SER B N 1
ATOM 5330 C CA . SER B 1 185 ? -8.906 -29.156 -31.766 1 98.62 185 SER B CA 1
ATOM 5331 C C . SER B 1 185 ? -8.922 -29.031 -30.234 1 98.62 185 SER B C 1
ATOM 5333 O O . SER B 1 185 ? -8.852 -27.922 -29.703 1 98.62 185 SER B O 1
ATOM 5335 N N . VAL B 1 186 ? -9.086 -30.156 -29.562 1 98.69 186 VAL B N 1
ATOM 5336 C CA . VAL B 1 186 ? -9.031 -30.281 -28.109 1 98.69 186 VAL B CA 1
ATOM 5337 C C . VAL B 1 186 ? -8.094 -31.422 -27.719 1 98.69 186 VAL B C 1
ATOM 5339 O O . VAL B 1 186 ? -8.164 -32.5 -28.281 1 98.69 186 VAL B O 1
ATOM 5342 N N . CYS B 1 187 ? -7.211 -31.078 -26.844 1 98.25 187 CYS B N 1
ATOM 5343 C CA . CYS B 1 187 ? -6.25 -32.094 -26.375 1 98.25 187 CYS B CA 1
ATOM 5344 C C . CYS B 1 187 ? -5.832 -31.812 -24.938 1 98.25 187 CYS B C 1
ATOM 5346 O O . CYS B 1 187 ? -5.695 -30.656 -24.531 1 98.25 187 CYS B O 1
ATOM 5348 N N . GLY B 1 188 ? -5.602 -32.906 -24.156 1 98.19 188 GLY B N 1
ATOM 5349 C CA . GLY B 1 188 ? -5.188 -32.75 -22.766 1 98.19 188 GLY B CA 1
ATOM 5350 C C . GLY B 1 188 ? -3.74 -32.312 -22.625 1 98.19 188 GLY B C 1
ATOM 5351 O O . GLY B 1 188 ? -2.902 -32.625 -23.469 1 98.19 188 GLY B O 1
ATOM 5352 N N . ARG B 1 189 ? -3.428 -31.656 -21.516 1 97.56 189 ARG B N 1
ATOM 5353 C CA . ARG B 1 189 ? -2.084 -31.125 -21.281 1 97.56 189 ARG B CA 1
ATOM 5354 C C . ARG B 1 189 ? -1.078 -32.25 -21.125 1 97.56 189 ARG B C 1
ATOM 5356 O O . ARG B 1 189 ? 0.126 -32.062 -21.297 1 97.56 189 ARG B O 1
ATOM 5363 N N . TYR B 1 190 ? -1.541 -33.469 -20.844 1 95.06 190 TYR B N 1
ATOM 5364 C CA . TYR B 1 190 ? -0.681 -34.656 -20.781 1 95.06 190 TYR B CA 1
ATOM 5365 C C . TYR B 1 190 ? 0.057 -34.875 -22.094 1 95.06 190 TYR B C 1
ATOM 5367 O O . TYR B 1 190 ? 1.234 -35.219 -22.109 1 95.06 190 TYR B O 1
ATOM 5375 N N . TYR B 1 191 ? -0.553 -34.562 -23.125 1 96.94 191 TYR B N 1
ATOM 5376 C CA . TYR B 1 191 ? 0.007 -34.781 -24.453 1 96.94 191 TYR B CA 1
ATOM 5377 C C . TYR B 1 191 ? 0.705 -33.531 -24.953 1 96.94 191 TYR B C 1
ATOM 5379 O O . TYR B 1 191 ? 1.817 -33.594 -25.484 1 96.94 191 TYR B O 1
ATOM 5387 N N . ALA B 1 192 ? 0.129 -32.438 -24.703 1 97.56 192 ALA B N 1
ATOM 5388 C CA . ALA B 1 192 ? 0.516 -31.203 -25.406 1 97.56 192 ALA B CA 1
ATOM 5389 C C . ALA B 1 192 ? 1.551 -30.422 -24.609 1 97.56 192 ALA B C 1
ATOM 5391 O O . ALA B 1 192 ? 2.203 -29.516 -25.141 1 97.56 192 ALA B O 1
ATOM 5392 N N . MET B 1 193 ? 1.728 -30.719 -23.359 1 97 193 MET B N 1
ATOM 5393 C CA . MET B 1 193 ? 2.561 -29.891 -22.5 1 97 193 MET B CA 1
ATOM 5394 C C . MET B 1 193 ? 3.613 -30.719 -21.781 1 97 193 MET B C 1
ATOM 5396 O O . MET B 1 193 ? 3.9 -30.484 -20.609 1 97 193 MET B O 1
ATOM 5400 N N . ASP B 1 194 ? 4.113 -31.719 -22.453 1 91.62 194 ASP B N 1
ATOM 5401 C CA . ASP B 1 194 ? 5.219 -32.5 -21.891 1 91.62 194 ASP B CA 1
ATOM 5402 C C . ASP B 1 194 ? 6.52 -31.688 -21.906 1 91.62 194 ASP B C 1
ATOM 5404 O O . ASP B 1 194 ? 6.793 -30.969 -22.875 1 91.62 194 ASP B O 1
ATOM 5408 N N . ARG B 1 195 ? 7.293 -31.875 -20.859 1 87.88 195 ARG B N 1
ATOM 5409 C CA . ARG B 1 195 ? 8.57 -31.156 -20.797 1 87.88 195 ARG B CA 1
ATOM 5410 C C . ARG B 1 195 ? 9.719 -32.125 -20.531 1 87.88 195 ARG B C 1
ATOM 5412 O O . ARG B 1 195 ? 10.836 -31.703 -20.234 1 87.88 195 ARG B O 1
ATOM 5419 N N . ASP B 1 196 ? 9.469 -33.469 -20.594 1 84.44 196 ASP B N 1
ATOM 5420 C CA . ASP B 1 196 ? 10.445 -34.469 -20.203 1 84.44 196 ASP B CA 1
ATOM 5421 C C . ASP B 1 196 ? 10.906 -35.312 -21.406 1 84.44 196 ASP B C 1
ATOM 5423 O O . ASP B 1 196 ? 11.273 -36.469 -21.266 1 84.44 196 ASP B O 1
ATOM 5427 N N . LYS B 1 197 ? 10.719 -34.781 -22.5 1 90.38 197 LYS B N 1
ATOM 5428 C CA . LYS B 1 197 ? 11.148 -35.375 -23.75 1 90.38 197 LYS B CA 1
ATOM 5429 C C . LYS B 1 197 ? 10.414 -36.688 -24 1 90.38 197 LYS B C 1
ATOM 5431 O O . LYS B 1 197 ? 10.977 -37.625 -24.578 1 90.38 197 LYS B O 1
ATOM 5436 N N . ARG B 1 198 ? 9.336 -36.719 -23.438 1 92.12 198 ARG B N 1
ATOM 5437 C CA . ARG B 1 198 ? 8.445 -37.812 -23.859 1 92.12 198 ARG B CA 1
ATOM 5438 C C . ARG B 1 198 ? 7.762 -37.469 -25.188 1 92.12 198 ARG B C 1
ATOM 5440 O O . ARG B 1 198 ? 6.562 -37.188 -25.219 1 92.12 198 ARG B O 1
ATOM 5447 N N . TRP B 1 199 ? 8.398 -37.688 -26.219 1 94.31 199 TRP B N 1
ATOM 5448 C CA . TRP B 1 199 ? 8.047 -37.188 -27.547 1 94.31 199 TRP B CA 1
ATOM 5449 C C . TRP B 1 199 ? 6.805 -37.906 -28.078 1 94.31 199 TRP B C 1
ATOM 5451 O O . TRP B 1 199 ? 6.074 -37.344 -28.906 1 94.31 199 TRP B O 1
ATOM 5461 N N . ASP B 1 200 ? 6.57 -39.125 -27.578 1 94.56 200 ASP B N 1
ATOM 5462 C CA . ASP B 1 200 ? 5.375 -39.844 -28 1 94.56 200 ASP B CA 1
ATOM 5463 C C . ASP B 1 200 ? 4.109 -39.094 -27.609 1 94.56 200 ASP B C 1
ATOM 5465 O O . ASP B 1 200 ? 3.119 -39.094 -28.344 1 94.56 200 ASP B O 1
ATOM 5469 N N . ARG B 1 201 ? 4.133 -38.438 -26.484 1 96.62 201 ARG B N 1
ATOM 5470 C CA . ARG B 1 201 ? 3.02 -37.625 -26.047 1 96.62 201 ARG B CA 1
ATOM 5471 C C . ARG B 1 201 ? 2.889 -36.375 -26.922 1 96.62 201 ARG B C 1
ATOM 5473 O O . ARG B 1 201 ? 1.816 -36.094 -27.469 1 96.62 201 ARG B O 1
ATOM 5480 N N . THR B 1 202 ? 3.982 -35.719 -27.125 1 96.94 202 THR B N 1
ATOM 5481 C CA . THR B 1 202 ? 4.004 -34.469 -27.891 1 96.94 202 THR B CA 1
ATOM 5482 C C . THR B 1 202 ? 3.586 -34.719 -29.328 1 96.94 202 THR B C 1
ATOM 5484 O O . THR B 1 202 ? 2.904 -33.875 -29.938 1 96.94 202 THR B O 1
ATOM 5487 N N . GLU B 1 203 ? 4.012 -35.812 -29.828 1 97.25 203 GLU B N 1
ATOM 5488 C CA . GLU B 1 203 ? 3.686 -36.156 -31.203 1 97.25 203 GLU B CA 1
ATOM 5489 C C . GLU B 1 203 ? 2.176 -36.219 -31.422 1 97.25 203 GLU B C 1
ATOM 5491 O O . GLU B 1 203 ? 1.665 -35.781 -32.438 1 97.25 203 GLU B O 1
ATOM 5496 N N . ARG B 1 204 ? 1.489 -36.75 -30.5 1 97.25 204 ARG B N 1
ATOM 5497 C CA . ARG B 1 204 ? 0.04 -36.875 -30.609 1 97.25 204 ARG B CA 1
ATOM 5498 C C . ARG B 1 204 ? -0.616 -35.5 -30.719 1 97.25 204 ARG B C 1
ATOM 5500 O O . ARG B 1 204 ? -1.479 -35.281 -31.562 1 97.25 204 ARG B O 1
ATOM 5507 N N . ALA B 1 205 ? -0.217 -34.656 -29.875 1 97.94 205 ALA B N 1
ATOM 5508 C CA . ALA B 1 205 ? -0.745 -33.281 -29.906 1 97.94 205 ALA B CA 1
ATOM 5509 C C . ALA B 1 205 ? -0.332 -32.562 -31.188 1 97.94 205 ALA B C 1
ATOM 5511 O O . ALA B 1 205 ? -1.141 -31.859 -31.797 1 97.94 205 ALA B O 1
ATOM 5512 N N . PHE B 1 206 ? 0.919 -32.719 -31.578 1 97.81 206 PHE B N 1
ATOM 5513 C CA . PHE B 1 206 ? 1.457 -32.094 -32.812 1 97.81 206 PHE B CA 1
ATOM 5514 C C . PHE B 1 206 ? 0.652 -32.531 -34.031 1 97.81 206 PHE B C 1
ATOM 5516 O O . PHE B 1 206 ? 0.259 -31.703 -34.844 1 97.81 206 PHE B O 1
ATOM 5523 N N . ARG B 1 207 ? 0.392 -33.75 -34.094 1 97.81 207 ARG B N 1
ATOM 5524 C CA . ARG B 1 207 ? -0.298 -34.281 -35.281 1 97.81 207 ARG B CA 1
ATOM 5525 C C . ARG B 1 207 ? -1.743 -33.812 -35.312 1 97.81 207 ARG B C 1
ATOM 5527 O O . ARG B 1 207 ? -2.295 -33.594 -36.406 1 97.81 207 ARG B O 1
ATOM 5534 N N . ALA B 1 208 ? -2.301 -33.688 -34.219 1 98.12 208 ALA B N 1
ATOM 5535 C CA . ALA B 1 208 ? -3.65 -33.125 -34.156 1 98.12 208 ALA B CA 1
ATOM 5536 C C . ALA B 1 208 ? -3.672 -31.703 -34.688 1 98.12 208 ALA B C 1
ATOM 5538 O O . ALA B 1 208 ? -4.547 -31.328 -35.469 1 98.12 208 ALA B O 1
ATOM 5539 N N . ILE B 1 209 ? -2.707 -30.891 -34.219 1 98.19 209 ILE B N 1
ATOM 5540 C CA . ILE B 1 209 ? -2.648 -29.469 -34.562 1 98.19 209 ILE B CA 1
ATOM 5541 C C . ILE B 1 209 ? -2.158 -29.281 -36 1 98.19 209 ILE B C 1
ATOM 5543 O O . ILE B 1 209 ? -2.768 -28.547 -36.781 1 98.19 209 ILE B O 1
ATOM 5547 N N . ALA B 1 210 ? -1.106 -30 -36.406 1 97.62 210 ALA B N 1
ATOM 5548 C CA . ALA B 1 210 ? -0.409 -29.797 -37.656 1 97.62 210 ALA B CA 1
ATOM 5549 C C . ALA B 1 210 ? -1.16 -30.453 -38.812 1 97.62 210 ALA B C 1
ATOM 5551 O O . ALA B 1 210 ? -1.198 -29.922 -39.938 1 97.62 210 ALA B O 1
ATOM 5552 N N . PHE B 1 211 ? -1.79 -31.625 -38.5 1 97.25 211 PHE B N 1
ATOM 5553 C CA . PHE B 1 211 ? -2.33 -32.406 -39.594 1 97.25 211 PHE B CA 1
ATOM 5554 C C . PHE B 1 211 ? -3.828 -32.625 -39.438 1 97.25 211 PHE B C 1
ATOM 5556 O O . PHE B 1 211 ? -4.496 -33.125 -40.344 1 97.25 211 PHE B O 1
ATOM 5563 N N . GLY B 1 212 ? -4.336 -32.344 -38.312 1 97.19 212 GLY B N 1
ATOM 5564 C CA . GLY B 1 212 ? -5.746 -32.625 -38.062 1 97.19 212 GLY B CA 1
ATOM 5565 C C . GLY B 1 212 ? -6.047 -34.062 -37.781 1 97.19 212 GLY B C 1
ATOM 5566 O O . GLY B 1 212 ? -7.105 -34.562 -38.188 1 97.19 212 GLY B O 1
ATOM 5567 N N . GLU B 1 213 ? -5.105 -34.719 -37.156 1 96.81 213 GLU B N 1
ATOM 5568 C CA . GLU B 1 213 ? -5.27 -36.125 -36.844 1 96.81 213 GLU B CA 1
ATOM 5569 C C . GLU B 1 213 ? -5.809 -36.312 -35.438 1 96.81 213 GLU B C 1
ATOM 5571 O O . GLU B 1 213 ? -5.258 -35.75 -34.469 1 96.81 213 GLU B O 1
ATOM 5576 N N . GLY B 1 214 ? -6.871 -37.062 -35.281 1 96.69 214 GLY B N 1
ATOM 5577 C CA . GLY B 1 214 ? -7.516 -37.344 -34 1 96.69 214 GLY B CA 1
ATOM 5578 C C . GLY B 1 214 ? -8.961 -37.781 -34.125 1 96.69 214 GLY B C 1
ATOM 5579 O O . GLY B 1 214 ? -9.453 -37.969 -35.25 1 96.69 214 GLY B O 1
ATOM 5580 N N . GLU B 1 215 ? -9.586 -38.031 -33.094 1 97.38 215 GLU B N 1
ATOM 5581 C CA . GLU B 1 215 ? -10.992 -38.438 -33.125 1 97.38 215 GLU B CA 1
ATOM 5582 C C . GLU B 1 215 ? -11.898 -37.25 -33.469 1 97.38 215 GLU B C 1
ATOM 5584 O O . GLU B 1 215 ? -11.828 -36.188 -32.844 1 97.38 215 GLU B O 1
ATOM 5589 N N . PRO B 1 216 ? -12.695 -37.406 -34.5 1 97.75 216 PRO B N 1
ATOM 5590 C CA . PRO B 1 216 ? -13.57 -36.281 -34.906 1 97.75 216 PRO B CA 1
ATOM 5591 C C . PRO B 1 216 ? -14.703 -36.062 -33.906 1 97.75 216 PRO B C 1
ATOM 5593 O O . PRO B 1 216 ? -15.211 -37 -33.281 1 97.75 216 PRO B O 1
ATOM 5596 N N . ALA B 1 217 ? -15.078 -34.875 -33.75 1 98.06 217 ALA B N 1
ATOM 5597 C CA . ALA B 1 217 ? -16.203 -34.469 -32.938 1 98.06 217 ALA B CA 1
ATOM 5598 C C . ALA B 1 217 ? -16.922 -33.25 -33.562 1 98.06 217 ALA B C 1
ATOM 5600 O O . ALA B 1 217 ? -16.281 -32.438 -34.25 1 98.06 217 ALA B O 1
ATOM 5601 N N . GLU B 1 218 ? -18.125 -33.156 -33.25 1 96.88 218 GLU B N 1
ATOM 5602 C CA . GLU B 1 218 ? -18.922 -32.094 -33.844 1 96.88 218 GLU B CA 1
ATOM 5603 C C . GLU B 1 218 ? -18.656 -30.734 -33.188 1 96.88 218 GLU B C 1
ATOM 5605 O O . GLU B 1 218 ? -18.766 -29.688 -33.844 1 96.88 218 GLU B O 1
ATOM 5610 N N . SER B 1 219 ? -18.391 -30.781 -31.938 1 97.88 219 SER B N 1
ATOM 5611 C CA . SER B 1 219 ? -18.109 -29.578 -31.172 1 97.88 219 SER B CA 1
ATOM 5612 C C . SER B 1 219 ? -17.125 -29.859 -30.047 1 97.88 219 SER B C 1
ATOM 5614 O O . SER B 1 219 ? -16.875 -31.016 -29.703 1 97.88 219 SER B O 1
ATOM 5616 N N . ALA B 1 220 ? -16.516 -28.797 -29.594 1 98.44 220 ALA B N 1
ATOM 5617 C CA . ALA B 1 220 ? -15.617 -28.953 -28.469 1 98.44 220 ALA B CA 1
ATOM 5618 C C . ALA B 1 220 ? -16.344 -29.562 -27.266 1 98.44 220 ALA B C 1
ATOM 5620 O O . ALA B 1 220 ? -15.789 -30.422 -26.578 1 98.44 220 ALA B O 1
ATOM 5621 N N . ARG B 1 221 ? -17.609 -29.125 -27.016 1 98.25 221 ARG B N 1
ATOM 5622 C CA . ARG B 1 221 ? -18.406 -29.672 -25.922 1 98.25 221 ARG B CA 1
ATOM 5623 C C . ARG B 1 221 ? -18.609 -31.172 -26.094 1 98.25 221 ARG B C 1
ATOM 5625 O O . ARG B 1 221 ? -18.375 -31.938 -25.156 1 98.25 221 ARG B O 1
ATOM 5632 N N . ALA B 1 222 ? -18.969 -31.578 -27.297 1 98.25 222 ALA B N 1
ATOM 5633 C CA . ALA B 1 222 ? -19.188 -33 -27.578 1 98.25 222 ALA B CA 1
ATOM 5634 C C . ALA B 1 222 ? -17.906 -33.781 -27.375 1 98.25 222 ALA B C 1
ATOM 5636 O O . ALA B 1 222 ? -17.938 -34.906 -26.875 1 98.25 222 ALA B O 1
ATOM 5637 N N . ALA B 1 223 ? -16.859 -33.219 -27.844 1 98.44 223 ALA B N 1
ATOM 5638 C CA . ALA B 1 223 ? -15.562 -33.875 -27.719 1 98.44 223 ALA B CA 1
ATOM 5639 C C . ALA B 1 223 ? -15.211 -34.094 -26.25 1 98.44 223 ALA B C 1
ATOM 5641 O O . ALA B 1 223 ? -14.789 -35.188 -25.875 1 98.44 223 ALA B O 1
ATOM 5642 N N . ILE B 1 224 ? -15.328 -33.125 -25.391 1 98.44 224 ILE B N 1
ATOM 5643 C CA . ILE B 1 224 ? -14.969 -33.188 -23.984 1 98.44 224 ILE B CA 1
ATOM 5644 C C . ILE B 1 224 ? -15.922 -34.125 -23.25 1 98.44 224 ILE B C 1
ATOM 5646 O O . ILE B 1 224 ? -15.484 -34.938 -22.438 1 98.44 224 ILE B O 1
ATOM 5650 N N . GLU B 1 225 ? -17.203 -34.062 -23.578 1 98 225 GLU B N 1
ATOM 5651 C CA . GLU B 1 225 ? -18.172 -34.938 -22.969 1 98 225 GLU B CA 1
ATOM 5652 C C . GLU B 1 225 ? -17.891 -36.406 -23.328 1 98 225 GLU B C 1
ATOM 5654 O O . GLU B 1 225 ? -17.984 -37.281 -22.469 1 98 225 GLU B O 1
ATOM 5659 N N . ALA B 1 226 ? -17.594 -36.656 -24.578 1 97.94 226 ALA B N 1
ATOM 5660 C CA . ALA B 1 226 ? -17.25 -38 -25.016 1 97.94 226 ALA B CA 1
ATOM 5661 C C . ALA B 1 226 ? -16.016 -38.5 -24.266 1 97.94 226 ALA B C 1
ATOM 5663 O O . ALA B 1 226 ? -15.922 -39.688 -23.938 1 97.94 226 ALA B O 1
ATOM 5664 N N . ALA B 1 227 ? -15.047 -37.656 -24.125 1 97.69 227 ALA B N 1
ATOM 5665 C CA . ALA B 1 227 ? -13.852 -38.031 -23.375 1 97.69 227 ALA B CA 1
ATOM 5666 C C . ALA B 1 227 ? -14.203 -38.375 -21.938 1 97.69 227 ALA B C 1
ATOM 5668 O O . ALA B 1 227 ? -13.711 -39.375 -21.406 1 97.69 227 ALA B O 1
ATOM 5669 N N . TYR B 1 228 ? -15.039 -37.562 -21.297 1 96.81 228 TYR B N 1
ATOM 5670 C CA . TYR B 1 228 ? -15.484 -37.844 -19.938 1 96.81 228 TYR B CA 1
ATOM 5671 C C . TYR B 1 228 ? -16.188 -39.219 -19.859 1 96.81 228 TYR B C 1
ATOM 5673 O O . TYR B 1 228 ? -15.938 -40 -18.938 1 96.81 228 TYR B O 1
ATOM 5681 N N . ASP B 1 229 ? -17.016 -39.5 -20.812 1 96.94 229 ASP B N 1
ATOM 5682 C CA . ASP B 1 229 ? -17.734 -40.781 -20.875 1 96.94 229 ASP B CA 1
ATOM 5683 C C . ASP B 1 229 ? -16.781 -41.938 -21.016 1 96.94 229 ASP B C 1
ATOM 5685 O O . ASP B 1 229 ? -17.047 -43.031 -20.547 1 96.94 229 ASP B O 1
ATOM 5689 N N . ALA B 1 230 ? -15.688 -41.688 -21.641 1 96.38 230 ALA B N 1
ATOM 5690 C CA . ALA B 1 230 ? -14.672 -42.719 -21.859 1 96.38 230 ALA B CA 1
ATOM 5691 C C . ALA B 1 230 ? -13.734 -42.812 -20.656 1 96.38 230 ALA B C 1
ATOM 5693 O O . ALA B 1 230 ? -12.734 -43.562 -20.703 1 96.38 230 ALA B O 1
ATOM 5694 N N . GLY B 1 231 ? -13.938 -42 -19.641 1 95 231 GLY B N 1
ATOM 5695 C CA . GLY B 1 231 ? -13.148 -42.062 -18.422 1 95 231 GLY B CA 1
ATOM 5696 C C . GLY B 1 231 ? -11.922 -41.156 -18.453 1 95 231 GLY B C 1
ATOM 5697 O O . GLY B 1 231 ? -11.062 -41.25 -17.578 1 95 231 GLY B O 1
ATOM 5698 N N . GLU B 1 232 ? -11.875 -40.312 -19.5 1 96.06 232 GLU B N 1
ATOM 5699 C CA . GLU B 1 232 ? -10.766 -39.375 -19.578 1 96.06 232 GLU B CA 1
ATOM 5700 C C . GLU B 1 232 ? -11.086 -38.062 -18.844 1 96.06 232 GLU B C 1
ATOM 5702 O O . GLU B 1 232 ? -12.172 -37.531 -19.016 1 96.06 232 GLU B O 1
ATOM 5707 N N . THR B 1 233 ? -10.164 -37.719 -17.969 1 96.62 233 THR B N 1
ATOM 5708 C CA . THR B 1 233 ? -10.273 -36.375 -17.375 1 96.62 233 THR B CA 1
ATOM 5709 C C . THR B 1 233 ? -9.625 -35.312 -18.266 1 96.62 233 THR B C 1
ATOM 5711 O O . THR B 1 233 ? -8.977 -35.656 -19.25 1 96.62 233 THR B O 1
ATOM 5714 N N . ASP B 1 234 ? -9.812 -34.062 -17.953 1 97.25 234 ASP B N 1
ATOM 5715 C CA . ASP B 1 234 ? -9.312 -32.969 -18.781 1 97.25 234 ASP B CA 1
ATOM 5716 C C . ASP B 1 234 ? -7.836 -33.156 -19.109 1 97.25 234 ASP B C 1
ATOM 5718 O O . ASP B 1 234 ? -7.414 -32.906 -20.25 1 97.25 234 ASP B O 1
ATOM 5722 N N . GLU B 1 235 ? -7.043 -33.594 -18.188 1 96.38 235 GLU B N 1
ATOM 5723 C CA . GLU B 1 235 ? -5.598 -33.75 -18.344 1 96.38 235 GLU B CA 1
ATOM 5724 C C . GLU B 1 235 ? -5.273 -34.781 -19.422 1 96.38 235 GLU B C 1
ATOM 5726 O O . GLU B 1 235 ? -4.254 -34.688 -20.109 1 96.38 235 GLU B O 1
ATOM 5731 N N . PHE B 1 236 ? -6.215 -35.688 -19.672 1 96.44 236 PHE B N 1
ATOM 5732 C CA . PHE B 1 236 ? -5.867 -36.875 -20.438 1 96.44 236 PHE B CA 1
ATOM 5733 C C . PHE B 1 236 ? -6.762 -37.031 -21.656 1 96.44 236 PHE B C 1
ATOM 5735 O O . PHE B 1 236 ? -6.863 -38.094 -22.25 1 96.44 236 PHE B O 1
ATOM 5742 N N . ILE B 1 237 ? -7.367 -35.969 -22.016 1 98.06 237 ILE B N 1
ATOM 5743 C CA . ILE B 1 237 ? -8.188 -36.062 -23.219 1 98.06 237 ILE B CA 1
ATOM 5744 C C . ILE B 1 237 ? -7.305 -36.312 -24.438 1 98.06 237 ILE B C 1
ATOM 5746 O O . ILE B 1 237 ? -6.406 -35.531 -24.75 1 98.06 237 ILE B O 1
ATOM 5750 N N . LYS B 1 238 ? -7.559 -37.375 -25.062 1 97.88 238 LYS B N 1
ATOM 5751 C CA . LYS B 1 238 ? -6.844 -37.656 -26.297 1 97.88 238 LYS B CA 1
ATOM 5752 C C . LYS B 1 238 ? -7.219 -36.656 -27.391 1 97.88 238 LYS B C 1
ATOM 5754 O O . LYS B 1 238 ? -8.305 -36.062 -27.375 1 97.88 238 LYS B O 1
ATOM 5759 N N . PRO B 1 239 ? -6.371 -36.438 -28.359 1 98.38 239 PRO B N 1
ATOM 5760 C CA . PRO B 1 239 ? -6.625 -35.438 -29.391 1 98.38 239 PRO B CA 1
ATOM 5761 C C . PRO B 1 239 ? -7.973 -35.625 -30.078 1 98.38 239 PRO B C 1
ATOM 5763 O O . PRO B 1 239 ? -8.289 -36.75 -30.516 1 98.38 239 PRO B O 1
ATOM 5766 N N . ARG B 1 240 ? -8.695 -34.562 -30.109 1 98.56 240 ARG B N 1
ATOM 5767 C CA . ARG B 1 240 ? -9.984 -34.469 -30.781 1 98.56 240 ARG B CA 1
ATOM 5768 C C . ARG B 1 240 ? -9.977 -33.375 -31.844 1 98.56 240 ARG B C 1
ATOM 5770 O O . ARG B 1 240 ? -9.406 -32.312 -31.625 1 98.56 240 ARG B O 1
ATOM 5777 N N . ILE B 1 241 ? -10.57 -33.719 -32.969 1 98.62 241 ILE B N 1
ATOM 5778 C CA . ILE B 1 241 ? -10.672 -32.719 -34.031 1 98.62 241 ILE B CA 1
ATOM 5779 C C . ILE B 1 241 ? -12.109 -32.219 -34.156 1 98.62 241 ILE B C 1
ATOM 5781 O O . ILE B 1 241 ? -13.047 -33 -34.281 1 98.62 241 ILE B O 1
ATOM 5785 N N . ILE B 1 242 ? -12.242 -30.922 -34.094 1 98.56 242 ILE B N 1
ATOM 5786 C CA . ILE B 1 242 ? -13.562 -30.312 -34.031 1 98.56 242 ILE B CA 1
ATOM 5787 C C . ILE B 1 242 ? -13.969 -29.828 -35.406 1 98.56 242 ILE B C 1
ATOM 5789 O O . ILE B 1 242 ? -13.328 -28.938 -35.969 1 98.56 242 ILE B O 1
ATOM 5793 N N . GLY B 1 243 ? -15.023 -30.328 -35.844 1 96.19 243 GLY B N 1
ATOM 5794 C CA . GLY B 1 243 ? -15.477 -29.938 -37.188 1 96.19 243 GLY B CA 1
ATOM 5795 C C . GLY B 1 243 ? -14.5 -30.312 -38.281 1 96.19 243 GLY B C 1
ATOM 5796 O O . GLY B 1 243 ? -13.945 -31.422 -38.281 1 96.19 243 GLY B O 1
ATOM 5797 N N . GLU B 1 244 ? -14.391 -29.391 -39.219 1 95 244 GLU B N 1
ATOM 5798 C CA . GLU B 1 244 ? -13.469 -29.609 -40.344 1 95 244 GLU B CA 1
ATOM 5799 C C . GLU B 1 244 ? -12.023 -29.406 -39.906 1 95 244 GLU B C 1
ATOM 5801 O O . GLU B 1 244 ? -11.695 -28.375 -39.312 1 95 244 GLU B O 1
ATOM 5806 N N . PRO B 1 245 ? -11.219 -30.422 -40.156 1 95.19 245 PRO B N 1
ATOM 5807 C CA . PRO B 1 245 ? -9.812 -30.25 -39.781 1 95.19 245 PRO B CA 1
ATOM 5808 C C . PRO B 1 245 ? -9.195 -29 -40.406 1 95.19 245 PRO B C 1
ATOM 5810 O O . PRO B 1 245 ? -9.539 -28.641 -41.531 1 95.19 245 PRO B O 1
ATOM 5813 N N . MET B 1 246 ? -8.328 -28.406 -39.719 1 93.06 246 MET B N 1
ATOM 5814 C CA . MET B 1 246 ? -7.582 -27.234 -40.156 1 93.06 246 MET B CA 1
ATOM 5815 C C . MET B 1 246 ? -6.078 -27.453 -40.031 1 93.06 246 MET B C 1
ATOM 5817 O O . MET B 1 246 ? -5.426 -26.859 -39.188 1 93.06 246 MET B O 1
ATOM 5821 N N . PRO B 1 247 ? -5.566 -28.25 -40.906 1 95 247 PRO B N 1
ATOM 5822 C CA . PRO B 1 247 ? -4.125 -28.5 -40.812 1 95 247 PRO B CA 1
ATOM 5823 C C . PRO B 1 247 ? -3.297 -27.25 -41.062 1 95 247 PRO B C 1
ATOM 5825 O O . PRO B 1 247 ? -3.764 -26.312 -41.719 1 95 247 PRO B O 1
ATOM 5828 N N . LEU B 1 248 ? -2.082 -27.172 -40.594 1 96.88 248 LEU B N 1
ATOM 5829 C CA . LEU B 1 248 ? -1.17 -26.047 -40.781 1 96.88 248 LEU B CA 1
ATOM 5830 C C . LEU B 1 248 ? -0.399 -26.172 -42.094 1 96.88 248 LEU B C 1
ATOM 5832 O O . LEU B 1 248 ? 0.257 -27.188 -42.312 1 96.88 248 LEU B O 1
ATOM 5836 N N . ASP B 1 249 ? -0.529 -25.219 -42.875 1 91.94 249 ASP B N 1
ATOM 5837 C CA . ASP B 1 249 ? 0.318 -25.188 -44.062 1 91.94 249 ASP B CA 1
ATOM 5838 C C . ASP B 1 249 ? 1.6 -24.406 -43.812 1 91.94 249 ASP B C 1
ATOM 5840 O O . ASP B 1 249 ? 1.849 -23.953 -42.688 1 91.94 249 ASP B O 1
ATOM 5844 N N . THR B 1 250 ? 2.432 -24.219 -44.844 1 91.75 250 THR B N 1
ATOM 5845 C CA . THR B 1 250 ? 3.746 -23.609 -44.688 1 91.75 250 THR B CA 1
ATOM 5846 C C . THR B 1 250 ? 3.611 -22.125 -44.312 1 91.75 250 THR B C 1
ATOM 5848 O O . THR B 1 250 ? 4.523 -21.547 -43.719 1 91.75 250 THR B O 1
ATOM 5851 N N . ASP B 1 251 ? 2.445 -21.594 -44.594 1 94.25 251 ASP B N 1
ATOM 5852 C CA . ASP B 1 251 ? 2.258 -20.156 -44.344 1 94.25 251 ASP B CA 1
ATOM 5853 C C . ASP B 1 251 ? 1.507 -19.906 -43.031 1 94.25 251 ASP B C 1
ATOM 5855 O O . ASP B 1 251 ? 1.205 -18.766 -42.719 1 94.25 251 ASP B O 1
ATOM 5859 N N . ALA B 1 252 ? 1.255 -20.938 -42.312 1 96.62 252 ALA B N 1
ATOM 5860 C CA . ALA B 1 252 ? 0.473 -20.812 -41.094 1 96.62 252 ALA B CA 1
ATOM 5861 C C . ALA B 1 252 ? 1.191 -19.922 -40.062 1 96.62 252 ALA B C 1
ATOM 5863 O O . ALA B 1 252 ? 2.424 -19.922 -40 1 96.62 252 ALA B O 1
ATOM 5864 N N . VAL B 1 253 ? 0.417 -19.141 -39.344 1 97.31 253 VAL B N 1
ATOM 5865 C CA . VAL B 1 253 ? 0.914 -18.281 -38.281 1 97.31 253 VAL B CA 1
ATOM 5866 C C . VAL B 1 253 ? 0.296 -18.688 -36.938 1 97.31 253 VAL B C 1
ATOM 5868 O O . VAL B 1 253 ? -0.926 -18.812 -36.844 1 97.31 253 VAL B O 1
ATOM 5871 N N . CYS B 1 254 ? 1.188 -18.953 -36 1 98.12 254 CYS B N 1
ATOM 5872 C CA . CYS B 1 254 ? 0.724 -19.453 -34.688 1 98.12 254 CYS B CA 1
ATOM 5873 C C . CYS B 1 254 ? 1.144 -18.516 -33.594 1 98.12 254 CYS B C 1
ATOM 5875 O O . CYS B 1 254 ? 2.195 -17.875 -33.656 1 98.12 254 CYS B O 1
ATOM 5877 N N . VAL B 1 255 ? 0.314 -18.422 -32.562 1 98.44 255 VAL B N 1
ATOM 5878 C CA . VAL B 1 255 ? 0.646 -17.812 -31.297 1 98.44 255 VAL B CA 1
ATOM 5879 C C . VAL B 1 255 ? 0.478 -18.812 -30.172 1 98.44 255 VAL B C 1
ATOM 5881 O O . VAL B 1 255 ? -0.587 -19.422 -30.016 1 98.44 255 VAL B O 1
ATOM 5884 N N . LEU B 1 256 ? 1.54 -19.094 -29.5 1 98.38 256 LEU B N 1
ATOM 5885 C CA . LEU B 1 256 ? 1.49 -19.875 -28.266 1 98.38 256 LEU B CA 1
ATOM 5886 C C . LEU B 1 256 ? 1.319 -18.984 -27.047 1 98.38 256 LEU B C 1
ATOM 5888 O O . LEU B 1 256 ? 2.193 -18.156 -26.75 1 98.38 256 LEU B O 1
ATOM 5892 N N . PHE B 1 257 ? 0.227 -19.25 -26.25 1 98.19 257 PHE B N 1
ATOM 5893 C CA . PHE B 1 257 ? -0.127 -18.172 -25.344 1 98.19 257 PHE B CA 1
ATOM 5894 C C . PHE B 1 257 ? 0.044 -18.609 -23.891 1 98.19 257 PHE B C 1
ATOM 5896 O O . PHE B 1 257 ? -0.38 -17.922 -22.969 1 98.19 257 PHE B O 1
ATOM 5903 N N . ASN B 1 258 ? 0.654 -19.781 -23.625 1 97.56 258 ASN B N 1
ATOM 5904 C CA . ASN B 1 258 ? 1.108 -20.047 -22.266 1 97.56 258 ASN B CA 1
ATOM 5905 C C . ASN B 1 258 ? 2.158 -19.047 -21.812 1 97.56 258 ASN B C 1
ATOM 5907 O O . ASN B 1 258 ? 3.047 -18.672 -22.594 1 97.56 258 ASN B O 1
ATOM 5911 N N . PHE B 1 259 ? 2.021 -18.609 -20.547 1 95.38 259 PHE B N 1
ATOM 5912 C CA . PHE B 1 259 ? 3.041 -17.656 -20.125 1 95.38 259 PHE B CA 1
ATOM 5913 C C . PHE B 1 259 ? 4.16 -18.375 -19.359 1 95.38 259 PHE B C 1
ATOM 5915 O O . PHE B 1 259 ? 5.297 -17.891 -19.344 1 95.38 259 PHE B O 1
ATOM 5922 N N . ARG B 1 260 ? 3.832 -19.438 -18.703 1 91.69 260 ARG B N 1
ATOM 5923 C CA . ARG B 1 260 ? 4.918 -20.219 -18.125 1 91.69 260 ARG B CA 1
ATOM 5924 C C . ARG B 1 260 ? 5.664 -21 -19.219 1 91.69 260 ARG B C 1
ATOM 5926 O O . ARG B 1 260 ? 5.047 -21.641 -20.062 1 91.69 260 ARG B O 1
ATOM 5933 N N . ASN B 1 261 ? 6.922 -21.016 -19.188 1 90.38 261 ASN B N 1
ATOM 5934 C CA . ASN B 1 261 ? 7.703 -21.266 -20.391 1 90.38 261 ASN B CA 1
ATOM 5935 C C . ASN B 1 261 ? 8.133 -22.734 -20.469 1 90.38 261 ASN B C 1
ATOM 5937 O O . ASN B 1 261 ? 8.492 -23.219 -21.547 1 90.38 261 ASN B O 1
ATOM 5941 N N . ASP B 1 262 ? 8.031 -23.516 -19.484 1 87.88 262 ASP B N 1
ATOM 5942 C CA . ASP B 1 262 ? 8.688 -24.828 -19.453 1 87.88 262 ASP B CA 1
ATOM 5943 C C . ASP B 1 262 ? 7.895 -25.859 -20.25 1 87.88 262 ASP B C 1
ATOM 5945 O O . ASP B 1 262 ? 8.453 -26.547 -21.109 1 87.88 262 ASP B O 1
ATOM 5949 N N . ARG B 1 263 ? 6.625 -25.797 -20.078 1 91.62 263 ARG B N 1
ATOM 5950 C CA . ARG B 1 263 ? 5.832 -26.922 -20.578 1 91.62 263 ARG B CA 1
ATOM 5951 C C . ARG B 1 263 ? 5.434 -26.703 -22.031 1 91.62 263 ARG B C 1
ATOM 5953 O O . ARG B 1 263 ? 5.234 -27.672 -22.781 1 91.62 263 ARG B O 1
ATOM 5960 N N . PRO B 1 264 ? 5.363 -25.547 -22.516 1 94.69 264 PRO B N 1
ATOM 5961 C CA . PRO B 1 264 ? 5.035 -25.406 -23.938 1 94.69 264 PRO B CA 1
ATOM 5962 C C . PRO B 1 264 ? 6.254 -25.562 -24.844 1 94.69 264 PRO B C 1
ATOM 5964 O O . PRO B 1 264 ? 6.113 -25.578 -26.078 1 94.69 264 PRO B O 1
ATOM 5967 N N . ARG B 1 265 ? 7.426 -25.734 -24.391 1 93.69 265 ARG B N 1
ATOM 5968 C CA . ARG B 1 265 ? 8.68 -25.703 -25.141 1 93.69 265 ARG B CA 1
ATOM 5969 C C . ARG B 1 265 ? 8.719 -26.812 -26.188 1 93.69 265 ARG B C 1
ATOM 5971 O O . ARG B 1 265 ? 9.055 -26.578 -27.344 1 93.69 265 ARG B O 1
ATOM 5978 N N . GLN B 1 266 ? 8.398 -27.984 -25.766 1 94.31 266 GLN B N 1
ATOM 5979 C CA . GLN B 1 266 ? 8.523 -29.141 -26.641 1 94.31 266 GLN B CA 1
ATOM 5980 C C . GLN B 1 266 ? 7.602 -29.016 -27.859 1 94.31 266 GLN B C 1
ATOM 5982 O O . GLN B 1 266 ? 8.031 -29.25 -28.984 1 94.31 266 GLN B O 1
ATOM 5987 N N . LEU B 1 267 ? 6.391 -28.688 -27.609 1 96.38 267 LEU B N 1
ATOM 5988 C CA . LEU B 1 267 ? 5.438 -28.531 -28.703 1 96.38 267 LEU B CA 1
ATOM 5989 C C . LEU B 1 267 ? 5.836 -27.391 -29.609 1 96.38 267 LEU B C 1
ATOM 5991 O O . LEU B 1 267 ? 5.73 -27.5 -30.844 1 96.38 267 LEU B O 1
ATOM 5995 N N . THR B 1 268 ? 6.285 -26.281 -29.031 1 96.06 268 THR B N 1
ATOM 5996 C CA . THR B 1 268 ? 6.699 -25.109 -29.797 1 96.06 268 THR B CA 1
ATOM 5997 C C . THR B 1 268 ? 7.891 -25.453 -30.688 1 96.06 268 THR B C 1
ATOM 5999 O O . THR B 1 268 ? 7.957 -25.016 -31.844 1 96.06 268 THR B O 1
ATOM 6002 N N . ALA B 1 269 ? 8.797 -26.172 -30.125 1 95.19 269 ALA B N 1
ATOM 6003 C CA . ALA B 1 269 ? 9.945 -26.609 -30.922 1 95.19 269 ALA B CA 1
ATOM 6004 C C . ALA B 1 269 ? 9.508 -27.453 -32.094 1 95.19 269 ALA B C 1
ATOM 6006 O O . ALA B 1 269 ? 10.016 -27.312 -33.219 1 95.19 269 ALA B O 1
ATOM 6007 N N . ALA B 1 270 ? 8.609 -28.328 -31.875 1 95.94 270 ALA B N 1
ATOM 6008 C CA . ALA B 1 270 ? 8.109 -29.219 -32.906 1 95.94 270 ALA B CA 1
ATOM 6009 C C . ALA B 1 270 ? 7.422 -28.422 -34.031 1 95.94 270 ALA B C 1
ATOM 6011 O O . ALA B 1 270 ? 7.516 -28.781 -35.219 1 95.94 270 ALA B O 1
ATOM 6012 N N . LEU B 1 271 ? 6.805 -27.344 -33.719 1 96.19 271 LEU B N 1
ATOM 6013 C CA . LEU B 1 271 ? 6.043 -26.547 -34.656 1 96.19 271 LEU B CA 1
ATOM 6014 C C . LEU B 1 271 ? 6.941 -25.547 -35.375 1 96.19 271 LEU B C 1
ATOM 6016 O O . LEU B 1 271 ? 6.703 -25.219 -36.531 1 96.19 271 LEU B O 1
ATOM 6020 N N . GLY B 1 272 ? 7.949 -25.094 -34.688 1 93.88 272 GLY B N 1
ATOM 6021 C CA . GLY B 1 272 ? 8.602 -23.891 -35.188 1 93.88 272 GLY B CA 1
ATOM 6022 C C . GLY B 1 272 ? 10.055 -24.125 -35.562 1 93.88 272 GLY B C 1
ATOM 6023 O O . GLY B 1 272 ? 10.68 -23.281 -36.188 1 93.88 272 GLY B O 1
ATOM 6024 N N . MET B 1 273 ? 10.594 -25.266 -35.188 1 92.75 273 MET B N 1
ATOM 6025 C CA . MET B 1 273 ? 12.023 -25.453 -35.375 1 92.75 273 MET B CA 1
ATOM 6026 C C . MET B 1 273 ? 12.289 -26.562 -36.406 1 92.75 273 MET B C 1
ATOM 6028 O O . MET B 1 273 ? 11.75 -27.656 -36.281 1 92.75 273 MET B O 1
ATOM 6032 N N . ASP B 1 274 ? 13.164 -26.25 -37.25 1 88.81 274 ASP B N 1
ATOM 6033 C CA . ASP B 1 274 ? 13.57 -27.25 -38.219 1 88.81 274 ASP B CA 1
ATOM 6034 C C . ASP B 1 274 ? 14.383 -28.375 -37.562 1 88.81 274 ASP B C 1
ATOM 6036 O O . ASP B 1 274 ? 14.273 -29.531 -37.969 1 88.81 274 ASP B O 1
ATOM 6040 N N . SER B 1 275 ? 15.07 -28.094 -36.562 1 87.38 275 SER B N 1
ATOM 6041 C CA . SER B 1 275 ? 16.031 -29 -35.938 1 87.38 275 SER B CA 1
ATOM 6042 C C . SER B 1 275 ? 15.352 -29.938 -34.969 1 87.38 275 SER B C 1
ATOM 6044 O O . SER B 1 275 ? 16.016 -30.797 -34.344 1 87.38 275 SER B O 1
ATOM 6046 N N . CYS B 1 276 ? 14.078 -29.812 -34.875 1 88.94 276 CYS B N 1
ATOM 6047 C CA . CYS B 1 276 ? 13.398 -30.688 -33.906 1 88.94 276 CYS B CA 1
ATOM 6048 C C . CYS B 1 276 ? 13.422 -32.125 -34.406 1 88.94 276 CYS B C 1
ATOM 6050 O O . CYS B 1 276 ? 12.922 -32.438 -35.5 1 88.94 276 CYS B O 1
ATOM 6052 N N . THR B 1 277 ? 13.969 -33.031 -33.531 1 87.56 277 THR B N 1
ATOM 6053 C CA . THR B 1 277 ? 14.148 -34.406 -33.969 1 87.56 277 THR B CA 1
ATOM 6054 C C . THR B 1 277 ? 13.469 -35.375 -33 1 87.56 277 THR B C 1
ATOM 6056 O O . THR B 1 277 ? 13.836 -36.531 -32.938 1 87.56 277 THR B O 1
ATOM 6059 N N . GLY B 1 278 ? 12.68 -34.969 -32.312 1 91.44 278 GLY B N 1
ATOM 6060 C CA . GLY B 1 278 ? 12.055 -35.781 -31.297 1 91.44 278 GLY B CA 1
ATOM 6061 C C . GLY B 1 278 ? 11.203 -36.906 -31.891 1 91.44 278 GLY B C 1
ATOM 6062 O O . GLY B 1 278 ? 11.062 -37.969 -31.281 1 91.44 278 GLY B O 1
ATOM 6063 N N . PHE B 1 279 ? 10.578 -36.656 -33.062 1 94.12 279 PHE B N 1
ATOM 6064 C CA . PHE B 1 279 ? 9.773 -37.625 -33.781 1 94.12 279 PHE B CA 1
ATOM 6065 C C . PHE B 1 279 ? 9.719 -37.281 -35.281 1 94.12 279 PHE B C 1
ATOM 6067 O O . PHE B 1 279 ? 10.188 -36.219 -35.688 1 94.12 279 PHE B O 1
ATOM 6074 N N . ASP B 1 280 ? 9.242 -38.25 -36.062 1 94.19 280 ASP B N 1
ATOM 6075 C CA . ASP B 1 280 ? 9.078 -38 -37.5 1 94.19 280 ASP B CA 1
ATOM 6076 C C . ASP B 1 280 ? 7.871 -37.125 -37.781 1 94.19 280 ASP B C 1
ATOM 6078 O O . ASP B 1 280 ? 6.73 -37.531 -37.562 1 94.19 280 ASP B O 1
ATOM 6082 N N . ARG B 1 281 ? 8.188 -35.906 -38.344 1 94.88 281 ARG B N 1
ATOM 6083 C CA . ARG B 1 281 ? 7.129 -34.938 -38.594 1 94.88 281 ARG B CA 1
ATOM 6084 C C . ARG B 1 281 ? 6.59 -35.031 -40 1 94.88 281 ARG B C 1
ATOM 6086 O O . ARG B 1 281 ? 5.777 -34.219 -40.438 1 94.88 281 ARG B O 1
ATOM 6093 N N . GLY B 1 282 ? 7.07 -36.031 -40.688 1 91.38 282 GLY B N 1
ATOM 6094 C CA . GLY B 1 282 ? 6.613 -36.219 -42.062 1 91.38 282 GLY B CA 1
ATOM 6095 C C . GLY B 1 282 ? 6.949 -35.062 -42.969 1 91.38 282 GLY B C 1
ATOM 6096 O O . GLY B 1 282 ? 8.086 -34.594 -43 1 91.38 282 GLY B O 1
ATOM 6097 N N . ASP B 1 283 ? 5.996 -34.594 -43.812 1 89.81 283 ASP B N 1
ATOM 6098 C CA . ASP B 1 283 ? 6.188 -33.531 -44.75 1 89.81 283 ASP B CA 1
ATOM 6099 C C . ASP B 1 283 ? 5.898 -32.156 -44.125 1 89.81 283 ASP B C 1
ATOM 6101 O O . ASP B 1 283 ? 5.691 -31.172 -44.844 1 89.81 283 ASP B O 1
ATOM 6105 N N . PHE B 1 284 ? 6.027 -32.094 -42.844 1 93.81 284 PHE B N 1
ATOM 6106 C CA . PHE B 1 284 ? 5.711 -30.859 -42.156 1 93.81 284 PHE B CA 1
ATOM 6107 C C . PHE B 1 284 ? 6.879 -29.875 -42.25 1 93.81 284 PHE B C 1
ATOM 6109 O O . PHE B 1 284 ? 8.039 -30.281 -42.125 1 93.81 284 PHE B O 1
ATOM 6116 N N . HIS B 1 285 ? 6.586 -28.609 -42.562 1 93.19 285 HIS B N 1
ATOM 6117 C CA . HIS B 1 285 ? 7.547 -27.516 -42.531 1 93.19 285 HIS B CA 1
ATOM 6118 C C . HIS B 1 285 ? 7.242 -26.578 -41.344 1 93.19 285 HIS B C 1
ATOM 6120 O O . HIS B 1 285 ? 6.082 -26.25 -41.094 1 93.19 285 HIS B O 1
ATOM 6126 N N . PRO B 1 286 ? 8.289 -26.188 -40.688 1 93.88 286 PRO B N 1
ATOM 6127 C CA . PRO B 1 286 ? 8.07 -25.297 -39.531 1 93.88 286 PRO B CA 1
ATOM 6128 C C . PRO B 1 286 ? 7.273 -24.047 -39.906 1 93.88 286 PRO B C 1
ATOM 6130 O O . PRO B 1 286 ? 7.461 -23.5 -41 1 93.88 286 PRO B O 1
ATOM 6133 N N . VAL B 1 287 ? 6.438 -23.672 -39 1 95.44 287 VAL B N 1
ATOM 6134 C CA . VAL B 1 287 ? 5.574 -22.516 -39.219 1 95.44 287 VAL B CA 1
ATOM 6135 C C . VAL B 1 287 ? 6.031 -21.344 -38.344 1 95.44 287 VAL B C 1
ATOM 6137 O O . VAL B 1 287 ? 6.902 -21.516 -37.5 1 95.44 287 VAL B O 1
ATOM 6140 N N . SER B 1 288 ? 5.469 -20.156 -38.625 1 94.75 288 SER B N 1
ATOM 6141 C CA . SER B 1 288 ? 5.766 -18.984 -37.781 1 94.75 288 SER B CA 1
ATOM 6142 C C . SER B 1 288 ? 5.109 -19.109 -36.406 1 94.75 288 SER B C 1
ATOM 6144 O O . SER B 1 288 ? 3.898 -19.312 -36.312 1 94.75 288 SER B O 1
ATOM 6146 N N . THR B 1 289 ? 5.941 -19.016 -35.438 1 96.38 289 THR B N 1
ATOM 6147 C CA . THR B 1 289 ? 5.438 -19.109 -34.062 1 96.38 289 THR B CA 1
ATOM 6148 C C . THR B 1 289 ? 5.793 -17.844 -33.281 1 96.38 289 THR B C 1
ATOM 6150 O O . THR B 1 289 ? 6.953 -17.422 -33.25 1 96.38 289 THR B O 1
ATOM 6153 N N . THR B 1 290 ? 4.828 -17.188 -32.781 1 97.19 290 THR B N 1
ATOM 6154 C CA . THR B 1 290 ? 4.992 -16.125 -31.781 1 97.19 290 THR B CA 1
ATOM 6155 C C . THR B 1 290 ? 4.652 -16.625 -30.375 1 97.19 290 THR B C 1
ATOM 6157 O O . THR B 1 290 ? 3.637 -17.297 -30.188 1 97.19 290 THR B O 1
ATOM 6160 N N . CYS B 1 291 ? 5.523 -16.391 -29.453 1 97.31 291 CYS B N 1
ATOM 6161 C CA . CYS B 1 291 ? 5.301 -16.844 -28.094 1 97.31 291 CYS B CA 1
ATOM 6162 C C . CYS B 1 291 ? 4.926 -15.688 -27.172 1 97.31 291 CYS B C 1
ATOM 6164 O O . CYS B 1 291 ? 5.465 -14.586 -27.312 1 97.31 291 CYS B O 1
ATOM 6166 N N . LEU B 1 292 ? 4.02 -16 -26.297 1 97.25 292 LEU B N 1
ATOM 6167 C CA . LEU B 1 292 ? 3.609 -14.961 -25.359 1 97.25 292 LEU B CA 1
ATOM 6168 C C . LEU B 1 292 ? 4.777 -14.531 -24.484 1 97.25 292 LEU B C 1
ATOM 6170 O O . LEU B 1 292 ? 4.953 -13.336 -24.219 1 97.25 292 LEU B O 1
ATOM 6174 N N . THR B 1 293 ? 5.531 -15.492 -23.969 1 95.69 293 THR B N 1
ATOM 6175 C CA . THR B 1 293 ? 6.766 -15.234 -23.234 1 95.69 293 THR B CA 1
ATOM 6176 C C . THR B 1 293 ? 7.934 -15.992 -23.859 1 95.69 293 THR B C 1
ATOM 6178 O O . THR B 1 293 ? 7.75 -16.75 -24.828 1 95.69 293 THR B O 1
ATOM 6181 N N . GLU B 1 294 ? 9.141 -15.789 -23.359 1 93.38 294 GLU B N 1
ATOM 6182 C CA . GLU B 1 294 ? 10.297 -16.484 -23.906 1 93.38 294 GLU B CA 1
ATOM 6183 C C . GLU B 1 294 ? 10.367 -17.922 -23.391 1 93.38 294 GLU B C 1
ATOM 6185 O O . GLU B 1 294 ? 10.609 -18.156 -22.203 1 93.38 294 GLU B O 1
ATOM 6190 N N . TYR B 1 295 ? 10.125 -18.859 -24.328 1 92.81 295 TYR B N 1
ATOM 6191 C CA . TYR B 1 295 ? 10.164 -20.266 -23.938 1 92.81 295 TYR B CA 1
ATOM 6192 C C . TYR B 1 295 ? 11.594 -20.797 -23.938 1 92.81 295 TYR B C 1
ATOM 6194 O O . TYR B 1 295 ? 11.992 -21.531 -23.047 1 92.81 295 TYR B O 1
ATOM 6202 N N . GLU B 1 296 ? 12.305 -20.406 -24.875 1 87.06 296 GLU B N 1
ATOM 6203 C CA . GLU B 1 296 ? 13.703 -20.766 -25.078 1 87.06 296 GLU B CA 1
ATOM 6204 C C . GLU B 1 296 ? 14.406 -19.75 -25.969 1 87.06 296 GLU B C 1
ATOM 6206 O O . GLU B 1 296 ? 13.891 -19.375 -27.016 1 87.06 296 GLU B O 1
ATOM 6211 N N . PRO B 1 297 ? 15.523 -19.359 -25.547 1 83.06 297 PRO B N 1
ATOM 6212 C CA . PRO B 1 297 ? 16.234 -18.344 -26.344 1 83.06 297 PRO B CA 1
ATOM 6213 C C . PRO B 1 297 ? 16.531 -18.828 -27.766 1 83.06 297 PRO B C 1
ATOM 6215 O O . PRO B 1 297 ? 16.609 -18.016 -28.688 1 83.06 297 PRO B O 1
ATOM 6218 N N . ARG B 1 298 ? 16.625 -20.047 -28.141 1 79.75 298 ARG B N 1
ATOM 6219 C CA . ARG B 1 298 ? 17.031 -20.609 -29.422 1 79.75 298 ARG B CA 1
ATOM 6220 C C . ARG B 1 298 ? 15.898 -20.516 -30.438 1 79.75 298 ARG B C 1
ATOM 6222 O O . ARG B 1 298 ? 16.125 -20.641 -31.641 1 79.75 298 ARG B O 1
ATOM 6229 N N . PHE B 1 299 ? 14.57 -20.422 -29.922 1 82.88 299 PHE B N 1
ATOM 6230 C CA . PHE B 1 299 ? 13.414 -20.422 -30.812 1 82.88 299 PHE B CA 1
ATOM 6231 C C . PHE B 1 299 ? 13.422 -19.188 -31.703 1 82.88 299 PHE B C 1
ATOM 6233 O O . PHE B 1 299 ? 12.867 -19.203 -32.812 1 82.88 299 PHE B O 1
ATOM 6240 N N . LEU B 1 300 ? 14.172 -18.281 -31.562 1 76.56 300 LEU B N 1
ATOM 6241 C CA . LEU B 1 300 ? 14.219 -17.016 -32.281 1 76.56 300 LEU B CA 1
ATOM 6242 C C . LEU B 1 300 ? 12.812 -16.516 -32.594 1 76.56 300 LEU B C 1
ATOM 6244 O O . LEU B 1 300 ? 12.633 -15.703 -33.531 1 76.56 300 LEU B O 1
ATOM 6248 N N . SER B 1 301 ? 11.766 -16.984 -32.062 1 87.62 301 SER B N 1
ATOM 6249 C CA . SER B 1 301 ? 10.383 -16.547 -32.188 1 87.62 301 SER B CA 1
ATOM 6250 C C . SER B 1 301 ? 10.195 -15.141 -31.625 1 87.62 301 SER B C 1
ATOM 6252 O O . SER B 1 301 ? 10.836 -14.773 -30.641 1 87.62 301 SER B O 1
ATOM 6254 N N . PRO B 1 302 ? 9.32 -14.359 -32.344 1 94 302 PRO B N 1
ATOM 6255 C CA . PRO B 1 302 ? 8.93 -13.117 -31.672 1 94 302 PRO B CA 1
ATOM 6256 C C . PRO B 1 302 ? 8.297 -13.375 -30.297 1 94 302 PRO B C 1
ATOM 6258 O O . PRO B 1 302 ? 7.566 -14.352 -30.125 1 94 302 PRO B O 1
ATOM 6261 N N . ILE B 1 303 ? 8.695 -12.578 -29.375 1 96.06 303 ILE B N 1
ATOM 6262 C CA . ILE B 1 303 ? 8.227 -12.703 -28 1 96.06 303 ILE B CA 1
ATOM 6263 C C . ILE B 1 303 ? 7.375 -11.492 -27.641 1 96.06 303 ILE B C 1
ATOM 6265 O O . ILE B 1 303 ? 7.828 -10.352 -27.734 1 96.06 303 ILE B O 1
ATOM 6269 N N . ALA B 1 304 ? 6.172 -11.781 -27.234 1 96.75 304 ALA B N 1
ATOM 6270 C CA . ALA B 1 304 ? 5.273 -10.672 -26.891 1 96.75 304 ALA B CA 1
ATOM 6271 C C . ALA B 1 304 ? 5.695 -10 -25.594 1 96.75 304 ALA B C 1
ATOM 6273 O O . ALA B 1 304 ? 5.703 -8.773 -25.5 1 96.75 304 ALA B O 1
ATOM 6274 N N . PHE B 1 305 ? 6.023 -10.805 -24.609 1 95.62 305 PHE B N 1
ATOM 6275 C CA . PHE B 1 305 ? 6.469 -10.32 -23.312 1 95.62 305 PHE B CA 1
ATOM 6276 C C . PHE B 1 305 ? 7.836 -10.883 -22.969 1 95.62 305 PHE B C 1
ATOM 6278 O O . PHE B 1 305 ? 7.938 -11.883 -22.25 1 95.62 305 PHE B O 1
ATOM 6285 N N . PRO B 1 306 ? 8.836 -10.266 -23.438 1 92.31 306 PRO B N 1
ATOM 6286 C CA . PRO B 1 306 ? 10.188 -10.727 -23.125 1 92.31 306 PRO B CA 1
ATOM 6287 C C . PRO B 1 306 ? 10.484 -10.68 -21.625 1 92.31 306 PRO B C 1
ATOM 6289 O O . PRO B 1 306 ? 9.836 -9.93 -20.891 1 92.31 306 PRO B O 1
ATOM 6292 N N . PRO B 1 307 ? 11.391 -11.539 -21.25 1 85.62 307 PRO B N 1
ATOM 6293 C CA . PRO B 1 307 ? 11.727 -11.531 -19.828 1 85.62 307 PRO B CA 1
ATOM 6294 C C . PRO B 1 307 ? 12.172 -10.156 -19.328 1 85.62 307 PRO B C 1
ATOM 6296 O O . PRO B 1 307 ? 12.875 -9.438 -20.031 1 85.62 307 PRO B O 1
ATOM 6299 N N . GLU B 1 308 ? 11.594 -9.812 -18.172 1 81.12 308 GLU B N 1
ATOM 6300 C CA . GLU B 1 308 ? 12.008 -8.57 -17.516 1 81.12 308 GLU B CA 1
ATOM 6301 C C . GLU B 1 308 ? 13.008 -8.844 -16.406 1 81.12 308 GLU B C 1
ATOM 6303 O O . GLU B 1 308 ? 12.812 -9.75 -15.594 1 81.12 308 GLU B O 1
ATOM 6308 N N . ARG B 1 309 ? 14.203 -8.367 -16.562 1 81.62 309 ARG B N 1
ATOM 6309 C CA . ARG B 1 309 ? 15.195 -8.383 -15.484 1 81.62 309 ARG B CA 1
ATOM 6310 C C . ARG B 1 309 ? 15.406 -6.98 -14.914 1 81.62 309 ARG B C 1
ATOM 6312 O O . ARG B 1 309 ? 15.281 -5.988 -15.633 1 81.62 309 ARG B O 1
ATOM 6319 N N . PRO B 1 310 ? 15.688 -7.035 -13.594 1 88.31 310 PRO B N 1
ATOM 6320 C CA . PRO B 1 310 ? 15.938 -5.695 -13.055 1 88.31 310 PRO B CA 1
ATOM 6321 C C . PRO B 1 310 ? 17.203 -5.055 -13.641 1 88.31 310 PRO B C 1
ATOM 6323 O O . PRO B 1 310 ? 18.219 -5.723 -13.789 1 88.31 310 PRO B O 1
ATOM 6326 N N . GLY B 1 311 ? 17.062 -3.836 -14.086 1 83.88 311 GLY B N 1
ATOM 6327 C CA . GLY B 1 311 ? 18.188 -3.107 -14.648 1 83.88 311 GLY B CA 1
ATOM 6328 C C . GLY B 1 311 ? 19.297 -2.852 -13.648 1 83.88 311 GLY B C 1
ATOM 6329 O O . GLY B 1 311 ? 20.438 -2.639 -14.023 1 83.88 311 GLY B O 1
ATOM 6330 N N . THR B 1 312 ? 18.922 -2.789 -12.477 1 93.31 312 THR B N 1
ATOM 6331 C CA . THR B 1 312 ? 19.875 -2.555 -11.391 1 93.31 312 THR B CA 1
ATOM 6332 C C . THR B 1 312 ? 19.484 -3.344 -10.148 1 93.31 312 THR B C 1
ATOM 6334 O O . THR B 1 312 ? 18.344 -3.803 -10.031 1 93.31 312 THR B O 1
ATOM 6337 N N . THR B 1 313 ? 20.469 -3.646 -9.367 1 97.56 313 THR B N 1
ATOM 6338 C CA . THR B 1 313 ? 20.266 -4.285 -8.07 1 97.56 313 THR B CA 1
ATOM 6339 C C . THR B 1 313 ? 21.047 -3.564 -6.98 1 97.56 313 THR B C 1
ATOM 6341 O O . THR B 1 313 ? 21.969 -2.809 -7.277 1 97.56 313 THR B O 1
ATOM 6344 N N . LEU B 1 314 ? 20.594 -3.756 -5.77 1 98.62 314 LEU B N 1
ATOM 6345 C CA . LEU B 1 314 ? 21.297 -3.172 -4.633 1 98.62 314 LEU B CA 1
ATOM 6346 C C . LEU B 1 314 ? 22.766 -3.598 -4.617 1 98.62 314 LEU B C 1
ATOM 6348 O O . LEU B 1 314 ? 23.656 -2.754 -4.543 1 98.62 314 LEU B O 1
ATOM 6352 N N . ALA B 1 315 ? 23.016 -4.898 -4.73 1 98.31 315 ALA B N 1
ATOM 6353 C CA . ALA B 1 315 ? 24.391 -5.426 -4.707 1 98.31 315 ALA B CA 1
ATOM 6354 C C . ALA B 1 315 ? 25.203 -4.879 -5.875 1 98.31 315 ALA B C 1
ATOM 6356 O O . ALA B 1 315 ? 26.375 -4.547 -5.715 1 98.31 315 ALA B O 1
ATOM 6357 N N . GLY B 1 316 ? 24.578 -4.812 -7.023 1 97.31 316 GLY B N 1
ATOM 6358 C CA . GLY B 1 316 ? 25.25 -4.246 -8.188 1 97.31 316 GLY B CA 1
ATOM 6359 C C . GLY B 1 316 ? 25.594 -2.777 -8.016 1 97.31 316 GLY B C 1
ATOM 6360 O O . GLY B 1 316 ? 26.688 -2.34 -8.391 1 97.31 316 GLY B O 1
ATOM 6361 N N . THR B 1 317 ? 24.688 -2.02 -7.492 1 97.56 317 THR B N 1
ATOM 6362 C CA . THR B 1 317 ? 24.875 -0.593 -7.266 1 97.56 317 THR B CA 1
ATOM 6363 C C . THR B 1 317 ? 26.016 -0.357 -6.273 1 97.56 317 THR B C 1
ATOM 6365 O O . THR B 1 317 ? 26.859 0.525 -6.48 1 97.56 317 THR B O 1
ATOM 6368 N N . ILE B 1 318 ? 26.078 -1.169 -5.227 1 97.69 318 ILE B N 1
ATOM 6369 C CA . ILE B 1 318 ? 27.109 -1.073 -4.211 1 97.69 318 ILE B CA 1
ATOM 6370 C C . ILE B 1 318 ? 28.469 -1.44 -4.816 1 97.69 318 ILE B C 1
ATOM 6372 O O . ILE B 1 318 ? 29.469 -0.774 -4.559 1 97.69 318 ILE B O 1
ATOM 6376 N N . ALA B 1 319 ? 28.469 -2.455 -5.641 1 96.75 319 ALA B N 1
ATOM 6377 C CA . ALA B 1 319 ? 29.688 -2.865 -6.332 1 96.75 319 ALA B CA 1
ATOM 6378 C C . ALA B 1 319 ? 30.188 -1.756 -7.25 1 96.75 319 ALA B C 1
ATOM 6380 O O . ALA B 1 319 ? 31.391 -1.489 -7.301 1 96.75 319 ALA B O 1
ATOM 6381 N N . ASN B 1 320 ? 29.297 -1.137 -7.973 1 94.94 320 ASN B N 1
ATOM 6382 C CA . ASN B 1 320 ? 29.656 -0.049 -8.875 1 94.94 320 ASN B CA 1
ATOM 6383 C C . ASN B 1 320 ? 30.25 1.137 -8.125 1 94.94 320 ASN B C 1
ATOM 6385 O O . ASN B 1 320 ? 31.047 1.897 -8.68 1 94.94 320 ASN B O 1
ATOM 6389 N N . ALA B 1 321 ? 29.891 1.244 -6.902 1 94.81 321 ALA B N 1
ATOM 6390 C CA . ALA B 1 321 ? 30.422 2.312 -6.062 1 94.81 321 ALA B CA 1
ATOM 6391 C C . ALA B 1 321 ? 31.781 1.927 -5.484 1 94.81 321 ALA B C 1
ATOM 6393 O O . ALA B 1 321 ? 32.406 2.727 -4.793 1 94.81 321 ALA B O 1
ATOM 6394 N N . GLY B 1 322 ? 32.219 0.698 -5.77 1 94.12 322 GLY B N 1
ATOM 6395 C CA . GLY B 1 322 ? 33.531 0.233 -5.336 1 94.12 322 GLY B CA 1
ATOM 6396 C C . GLY B 1 322 ? 33.562 -0.197 -3.881 1 94.12 322 GLY B C 1
ATOM 6397 O O . GLY B 1 322 ? 34.625 -0.229 -3.258 1 94.12 322 GLY B O 1
ATOM 6398 N N . ILE B 1 323 ? 32.438 -0.476 -3.26 1 96.75 323 ILE B N 1
ATOM 6399 C CA . ILE B 1 323 ? 32.312 -0.802 -1.841 1 96.75 323 ILE B CA 1
ATOM 6400 C C . ILE B 1 323 ? 32.219 -2.314 -1.665 1 96.75 323 ILE B C 1
ATOM 6402 O O . ILE B 1 323 ? 31.344 -2.957 -2.246 1 96.75 323 ILE B O 1
ATOM 6406 N N . PRO B 1 324 ? 33.094 -2.939 -0.881 1 97.81 324 PRO B N 1
ATOM 6407 C CA . PRO B 1 324 ? 33 -4.379 -0.637 1 97.81 324 PRO B CA 1
ATOM 6408 C C . PRO B 1 324 ? 31.734 -4.758 0.135 1 97.81 324 PRO B C 1
ATOM 6410 O O . PRO B 1 324 ? 31.266 -3.996 0.987 1 97.81 324 PRO B O 1
ATOM 6413 N N . GLN B 1 325 ? 31.234 -5.922 -0.162 1 98.5 325 GLN B N 1
ATOM 6414 C CA . GLN B 1 325 ? 30 -6.371 0.483 1 98.5 325 GLN B CA 1
ATOM 6415 C C . GLN B 1 325 ? 30.078 -7.859 0.813 1 98.5 325 GLN B C 1
ATOM 6417 O O . GLN B 1 325 ? 30.891 -8.594 0.248 1 98.5 325 GLN B O 1
ATOM 6422 N N . PHE B 1 326 ? 29.25 -8.297 1.779 1 98.69 326 PHE B N 1
ATOM 6423 C CA . PHE B 1 326 ? 29.25 -9.656 2.309 1 98.69 326 PHE B CA 1
ATOM 6424 C C . PHE B 1 326 ? 27.828 -10.211 2.385 1 98.69 326 PHE B C 1
ATOM 6426 O O . PHE B 1 326 ? 26.922 -9.555 2.916 1 98.69 326 PHE B O 1
ATOM 6433 N N . HIS B 1 327 ? 27.594 -11.367 1.775 1 98.81 327 HIS B N 1
ATOM 6434 C CA . HIS B 1 327 ? 26.297 -12.055 1.842 1 98.81 327 HIS B CA 1
ATOM 6435 C C . HIS B 1 327 ? 26.422 -13.383 2.584 1 98.81 327 HIS B C 1
ATOM 6437 O O . HIS B 1 327 ? 27.359 -14.148 2.35 1 98.81 327 HIS B O 1
ATOM 6443 N N . CYS B 1 328 ? 25.453 -13.672 3.5 1 98.69 328 CYS B N 1
ATOM 6444 C CA . CYS B 1 328 ? 25.531 -14.891 4.289 1 98.69 328 CYS B CA 1
ATOM 6445 C C . CYS B 1 328 ? 24.156 -15.492 4.508 1 98.69 328 CYS B C 1
ATOM 6447 O O . CYS B 1 328 ? 23.188 -14.766 4.762 1 98.69 328 CYS B O 1
ATOM 6449 N N . ALA B 1 329 ? 23.969 -16.719 4.387 1 98.44 329 ALA B N 1
ATOM 6450 C CA . ALA B 1 329 ? 22.797 -17.516 4.699 1 98.44 329 ALA B CA 1
ATOM 6451 C C . ALA B 1 329 ? 23.172 -19 4.852 1 98.44 329 ALA B C 1
ATOM 6453 O O . ALA B 1 329 ? 24.297 -19.391 4.562 1 98.44 329 ALA B O 1
ATOM 6454 N N . GLU B 1 330 ? 22.312 -19.734 5.406 1 97.75 330 GLU B N 1
ATOM 6455 C CA . GLU B 1 330 ? 22.547 -21.188 5.352 1 97.75 330 GLU B CA 1
ATOM 6456 C C . GLU B 1 330 ? 22.078 -21.766 4.016 1 97.75 330 GLU B C 1
ATOM 6458 O O . GLU B 1 330 ? 21.484 -21.062 3.197 1 97.75 330 GLU B O 1
ATOM 6463 N N . THR B 1 331 ? 22.359 -23.062 3.783 1 91.56 331 THR B N 1
ATOM 6464 C CA . THR B 1 331 ? 22.188 -23.719 2.49 1 91.56 331 THR B CA 1
ATOM 6465 C C . THR B 1 331 ? 20.766 -23.531 1.959 1 91.56 331 THR B C 1
ATOM 6467 O O . THR B 1 331 ? 20.578 -23.234 0.78 1 91.56 331 THR B O 1
ATOM 6470 N N . GLU B 1 332 ? 19.797 -23.594 2.814 1 89.12 332 GLU B N 1
ATOM 6471 C CA . GLU B 1 332 ? 18.391 -23.531 2.432 1 89.12 332 GLU B CA 1
ATOM 6472 C C . GLU B 1 332 ? 18.047 -22.188 1.79 1 89.12 332 GLU B C 1
ATOM 6474 O O . GLU B 1 332 ? 17.141 -22.109 0.963 1 89.12 332 GLU B O 1
ATOM 6479 N N . LYS B 1 333 ? 18.766 -21.125 2.154 1 94.19 333 LYS B N 1
ATOM 6480 C CA . LYS B 1 333 ? 18.391 -19.797 1.699 1 94.19 333 LYS B CA 1
ATOM 6481 C C . LYS B 1 333 ? 19.578 -19.094 1.031 1 94.19 333 LYS B C 1
ATOM 6483 O O . LYS B 1 333 ? 19.562 -17.875 0.858 1 94.19 333 LYS B O 1
ATOM 6488 N N . TYR B 1 334 ? 20.641 -19.844 0.63 1 95.06 334 TYR B N 1
ATOM 6489 C CA . TYR B 1 334 ? 21.844 -19.266 0.029 1 95.06 334 TYR B CA 1
ATOM 6490 C C . TYR B 1 334 ? 21.516 -18.625 -1.316 1 95.06 334 TYR B C 1
ATOM 6492 O O . TYR B 1 334 ? 21.969 -17.5 -1.603 1 95.06 334 TYR B O 1
ATOM 6500 N N . ALA B 1 335 ? 20.719 -19.25 -2.139 1 91.81 335 ALA B N 1
ATOM 6501 C CA . ALA B 1 335 ? 20.344 -18.734 -3.453 1 91.81 335 ALA B CA 1
ATOM 6502 C C . ALA B 1 335 ? 19.547 -17.438 -3.332 1 91.81 335 ALA B C 1
ATOM 6504 O O . ALA B 1 335 ? 19.609 -16.578 -4.215 1 91.81 335 ALA B O 1
ATOM 6505 N N . HIS B 1 336 ? 18.859 -17.266 -2.246 1 95.69 336 HIS B N 1
ATOM 6506 C CA . HIS B 1 336 ? 17.984 -16.109 -2.055 1 95.69 336 HIS B CA 1
ATOM 6507 C C . HIS B 1 336 ? 18.797 -14.844 -1.8 1 95.69 336 HIS B C 1
ATOM 6509 O O . HIS B 1 336 ? 18.453 -13.773 -2.303 1 95.69 336 HIS B O 1
ATOM 6515 N N . VAL B 1 337 ? 19.953 -14.953 -1.095 1 98.12 337 VAL B N 1
ATOM 6516 C CA . VAL B 1 337 ? 20.766 -13.781 -0.792 1 98.12 337 VAL B CA 1
ATOM 6517 C C . VAL B 1 337 ? 21.828 -13.594 -1.871 1 98.12 337 VAL B C 1
ATOM 6519 O O . VAL B 1 337 ? 22.719 -12.742 -1.741 1 98.12 337 VAL B O 1
ATOM 6522 N N . THR B 1 338 ? 21.828 -14.477 -2.893 1 97 338 THR B N 1
ATOM 6523 C CA . THR B 1 338 ? 22.797 -14.391 -3.984 1 97 338 THR B CA 1
ATOM 6524 C C . THR B 1 338 ? 22.078 -14.281 -5.328 1 97 338 THR B C 1
ATOM 6526 O O . THR B 1 338 ? 21.688 -13.188 -5.738 1 97 338 THR B O 1
ATOM 6529 N N . PHE B 1 339 ? 21.625 -15.422 -5.91 1 92.94 339 PHE B N 1
ATOM 6530 C CA . PHE B 1 339 ? 21.016 -15.484 -7.238 1 92.94 339 PHE B CA 1
ATOM 6531 C C . PHE B 1 339 ? 19.781 -14.586 -7.316 1 92.94 339 PHE B C 1
ATOM 6533 O O . PHE B 1 339 ? 19.703 -13.711 -8.18 1 92.94 339 PHE B O 1
ATOM 6540 N N . PHE B 1 340 ? 18.828 -14.719 -6.414 1 93.56 340 PHE B N 1
ATOM 6541 C CA . PHE B 1 340 ? 17.562 -13.984 -6.469 1 93.56 340 PHE B CA 1
ATOM 6542 C C . PHE B 1 340 ? 17.766 -12.531 -6.066 1 93.56 340 PHE B C 1
ATOM 6544 O O . PHE B 1 340 ? 17.312 -11.617 -6.758 1 93.56 340 PHE B O 1
ATOM 6551 N N . PHE B 1 341 ? 18.516 -12.32 -4.977 1 97.88 341 PHE B N 1
ATOM 6552 C CA . PHE B 1 341 ? 18.781 -10.961 -4.512 1 97.88 341 PHE B CA 1
ATOM 6553 C C . PHE B 1 341 ? 19.531 -10.164 -5.574 1 97.88 341 PHE B C 1
ATOM 6555 O O . PHE B 1 341 ? 19.344 -8.953 -5.691 1 97.88 341 PHE B O 1
ATOM 6562 N N . ASN B 1 342 ? 20.297 -10.883 -6.402 1 96.75 342 ASN B N 1
ATOM 6563 C CA . ASN B 1 342 ? 21.125 -10.242 -7.426 1 96.75 342 ASN B CA 1
ATOM 6564 C C . ASN B 1 342 ? 20.406 -10.227 -8.781 1 96.75 342 ASN B C 1
ATOM 6566 O O . ASN B 1 342 ? 21.062 -10.078 -9.82 1 96.75 342 ASN B O 1
ATOM 6570 N N . GLY B 1 343 ? 19.203 -10.406 -8.789 1 93.06 343 GLY B N 1
ATOM 6571 C CA . GLY B 1 343 ? 18.422 -10.211 -10 1 93.06 343 GLY B CA 1
ATOM 6572 C C . GLY B 1 343 ? 18.531 -11.367 -10.984 1 93.06 343 GLY B C 1
ATOM 6573 O O . GLY B 1 343 ? 18.453 -11.164 -12.195 1 93.06 343 GLY B O 1
ATOM 6574 N N . GLY B 1 344 ? 18.891 -12.508 -10.492 1 88 344 GLY B N 1
ATOM 6575 C CA . GLY B 1 344 ? 19 -13.672 -11.359 1 88 344 GLY B CA 1
ATOM 6576 C C . GLY B 1 344 ? 20.391 -13.891 -11.891 1 88 344 GLY B C 1
ATOM 6577 O O . GLY B 1 344 ? 20.578 -14.586 -12.898 1 88 344 GLY B O 1
ATOM 6578 N N . ARG B 1 345 ? 21.312 -13.336 -11.242 1 87.75 345 ARG B N 1
ATOM 6579 C CA . ARG B 1 345 ? 22.719 -13.484 -11.641 1 87.75 345 ARG B CA 1
ATOM 6580 C C . ARG B 1 345 ? 23.469 -14.383 -10.672 1 87.75 345 ARG B C 1
ATOM 6582 O O . ARG B 1 345 ? 23.531 -14.102 -9.469 1 87.75 345 ARG B O 1
ATOM 6589 N N . GLU B 1 346 ? 24.109 -15.344 -11.164 1 87.44 346 GLU B N 1
ATOM 6590 C CA . GLU B 1 346 ? 24.797 -16.328 -10.336 1 87.44 346 GLU B CA 1
ATOM 6591 C C . GLU B 1 346 ? 26.172 -15.805 -9.906 1 87.44 346 GLU B C 1
ATOM 6593 O O . GLU B 1 346 ? 26.594 -16.031 -8.773 1 87.44 346 GLU B O 1
ATOM 6598 N N . GLU B 1 347 ? 26.828 -15.133 -10.805 1 92.5 347 GLU B N 1
ATOM 6599 C CA . GLU B 1 347 ? 28.188 -14.648 -10.523 1 92.5 347 GLU B CA 1
ATOM 6600 C C . GLU B 1 347 ? 28.156 -13.508 -9.508 1 92.5 347 GLU B C 1
ATOM 6602 O O . GLU B 1 347 ? 27.344 -12.594 -9.617 1 92.5 347 GLU B O 1
ATOM 6607 N N . PRO B 1 348 ? 29.016 -13.609 -8.523 1 95.88 348 PRO B N 1
ATOM 6608 C CA . PRO B 1 348 ? 29.094 -12.508 -7.566 1 95.88 348 PRO B CA 1
ATOM 6609 C C . PRO B 1 348 ? 29.547 -11.195 -8.211 1 95.88 348 PRO B C 1
ATOM 6611 O O . PRO B 1 348 ? 30.328 -11.211 -9.172 1 95.88 348 PRO B O 1
ATOM 6614 N N . ASN B 1 349 ? 29.047 -10.148 -7.703 1 94.81 349 ASN B N 1
ATOM 6615 C CA . ASN B 1 349 ? 29.531 -8.836 -8.117 1 94.81 349 ASN B CA 1
ATOM 6616 C C . ASN B 1 349 ? 30.953 -8.594 -7.637 1 94.81 349 ASN B C 1
ATOM 6618 O O . ASN B 1 349 ? 31.453 -9.297 -6.75 1 94.81 349 ASN B O 1
ATOM 6622 N N . ALA B 1 350 ? 31.641 -7.594 -8.32 1 93.56 350 ALA B N 1
ATOM 6623 C CA . ALA B 1 350 ? 32.969 -7.211 -7.84 1 93.56 350 ALA B CA 1
ATOM 6624 C C . ALA B 1 350 ? 32.906 -6.785 -6.375 1 93.56 350 ALA B C 1
ATOM 6626 O O . ALA B 1 350 ? 32.094 -5.957 -5.988 1 93.56 350 ALA B O 1
ATOM 6627 N N . GLY B 1 351 ? 33.75 -7.43 -5.531 1 96 351 GLY B N 1
ATOM 6628 C CA . GLY B 1 351 ? 33.812 -7.066 -4.125 1 96 351 GLY B CA 1
ATOM 6629 C C . GLY B 1 351 ? 32.75 -7.754 -3.279 1 96 351 GLY B C 1
ATOM 6630 O O . GLY B 1 351 ? 32.625 -7.469 -2.086 1 96 351 GLY B O 1
ATOM 6631 N N . GLU B 1 352 ? 32.031 -8.641 -3.883 1 97.81 352 GLU B N 1
ATOM 6632 C CA . GLU B 1 352 ? 31 -9.391 -3.168 1 97.81 352 GLU B CA 1
ATOM 6633 C C . GLU B 1 352 ? 31.531 -10.727 -2.662 1 97.81 352 GLU B C 1
ATOM 6635 O O . GLU B 1 352 ? 31.906 -11.594 -3.457 1 97.81 352 GLU B O 1
ATOM 6640 N N . ASP B 1 353 ? 31.625 -10.875 -1.364 1 98.06 353 ASP B N 1
ATOM 6641 C CA . ASP B 1 353 ? 31.984 -12.141 -0.732 1 98.06 353 ASP B CA 1
ATOM 6642 C C . ASP B 1 353 ? 30.734 -12.844 -0.188 1 98.06 353 ASP B C 1
ATOM 6644 O O . ASP B 1 353 ? 29.812 -12.188 0.31 1 98.06 353 ASP B O 1
ATOM 6648 N N . ARG B 1 354 ? 30.781 -14.125 -0.307 1 98.38 354 ARG B N 1
ATOM 6649 C CA . ARG B 1 354 ? 29.625 -14.922 0.094 1 98.38 354 ARG B CA 1
ATOM 6650 C C . ARG B 1 354 ? 30.031 -16.062 1.018 1 98.38 354 ARG B C 1
ATOM 6652 O O . ARG B 1 354 ? 31.109 -16.656 0.84 1 98.38 354 ARG B O 1
ATOM 6659 N N . VAL B 1 355 ? 29.219 -16.359 1.979 1 98.38 355 VAL B N 1
ATOM 6660 C CA . VAL B 1 355 ? 29.406 -17.516 2.836 1 98.38 355 VAL B CA 1
ATOM 6661 C C . VAL B 1 355 ? 28.109 -18.312 2.93 1 98.38 355 VAL B C 1
ATOM 6663 O O . VAL B 1 355 ? 27.047 -17.75 3.203 1 98.38 355 VAL B O 1
ATOM 6666 N N . MET B 1 356 ? 28.172 -19.516 2.631 1 97.81 356 MET B N 1
ATOM 6667 C CA . MET B 1 356 ? 27.062 -20.453 2.785 1 97.81 356 MET B CA 1
ATOM 6668 C C . MET B 1 356 ? 27.297 -21.375 3.973 1 97.81 356 MET B C 1
ATOM 6670 O O . MET B 1 356 ? 28.188 -22.234 3.934 1 97.81 356 MET B O 1
ATOM 6674 N N . VAL B 1 357 ? 26.547 -21.234 5.016 1 98.25 357 VAL B N 1
ATOM 6675 C CA . VAL B 1 357 ? 26.594 -22.109 6.176 1 98.25 357 VAL B CA 1
ATOM 6676 C C . VAL B 1 357 ? 25.766 -23.359 5.914 1 98.25 357 VAL B C 1
ATOM 6678 O O . VAL B 1 357 ? 24.625 -23.266 5.457 1 98.25 357 VAL B O 1
ATOM 6681 N N . PRO B 1 358 ? 26.297 -24.562 6.223 1 96.56 358 PRO B N 1
ATOM 6682 C CA . PRO B 1 358 ? 25.5 -25.766 5.988 1 96.56 358 PRO B CA 1
ATOM 6683 C C . PRO B 1 358 ? 24.266 -25.844 6.895 1 96.56 358 PRO B C 1
ATOM 6685 O O . PRO B 1 358 ? 24.391 -25.703 8.117 1 96.56 358 PRO B O 1
ATOM 6688 N N . SER B 1 359 ? 23.141 -26.031 6.297 1 95.25 359 SER B N 1
ATOM 6689 C CA . SER B 1 359 ? 21.953 -26.328 7.082 1 95.25 359 SER B CA 1
ATOM 6690 C C . SER B 1 359 ? 22.047 -27.719 7.719 1 95.25 359 SER B C 1
ATOM 6692 O O . SER B 1 359 ? 22.766 -28.594 7.223 1 95.25 359 SER B O 1
ATOM 6694 N N . PRO B 1 360 ? 21.312 -27.891 8.797 1 95.62 360 PRO B N 1
ATOM 6695 C CA . PRO B 1 360 ? 21.344 -29.234 9.391 1 95.62 360 PRO B CA 1
ATOM 6696 C C . PRO B 1 360 ? 20.719 -30.297 8.477 1 95.62 360 PRO B C 1
ATOM 6698 O O . PRO B 1 360 ? 19.766 -30 7.746 1 95.62 360 PRO B O 1
ATOM 6701 N N . SER B 1 361 ? 21.234 -31.484 8.57 1 90.12 361 SER B N 1
ATOM 6702 C CA . SER B 1 361 ? 20.719 -32.594 7.789 1 90.12 361 SER B CA 1
ATOM 6703 C C . SER B 1 361 ? 19.594 -33.312 8.516 1 90.12 361 SER B C 1
ATOM 6705 O O . SER B 1 361 ? 19.812 -34.344 9.18 1 90.12 361 SER B O 1
ATOM 6707 N N . VAL B 1 362 ? 18.453 -32.812 8.445 1 90.94 362 VAL B N 1
ATOM 6708 C CA . VAL B 1 362 ? 17.25 -33.375 9.055 1 90.94 362 VAL B CA 1
ATOM 6709 C C . VAL B 1 362 ? 16.156 -33.5 8 1 90.94 362 VAL B C 1
ATOM 6711 O O . VAL B 1 362 ? 16.188 -32.844 6.961 1 90.94 362 VAL B O 1
ATOM 6714 N N . ASP B 1 363 ? 15.18 -34.406 8.211 1 82.31 363 ASP B N 1
ATOM 6715 C CA . ASP B 1 363 ? 14.078 -34.594 7.27 1 82.31 363 ASP B CA 1
ATOM 6716 C C . ASP B 1 363 ? 13.195 -33.344 7.223 1 82.31 363 ASP B C 1
ATOM 6718 O O . ASP B 1 363 ? 12.797 -32.906 6.141 1 82.31 363 ASP B O 1
ATOM 6722 N N . THR B 1 364 ? 12.805 -32.938 8.438 1 86.31 364 THR B N 1
ATOM 6723 C CA . THR B 1 364 ? 12.055 -31.688 8.602 1 86.31 364 THR B CA 1
ATOM 6724 C C . THR B 1 364 ? 12.633 -30.844 9.734 1 86.31 364 THR B C 1
ATOM 6726 O O . THR B 1 364 ? 13.164 -31.391 10.703 1 86.31 364 THR B O 1
ATOM 6729 N N . TYR B 1 365 ? 12.57 -29.594 9.633 1 92.19 365 TYR B N 1
ATOM 6730 C CA . TYR B 1 365 ? 13.352 -28.703 10.484 1 92.19 365 TYR B CA 1
ATOM 6731 C C . TYR B 1 365 ? 12.711 -28.562 11.859 1 92.19 365 TYR B C 1
ATOM 6733 O O . TYR B 1 365 ? 13.289 -27.969 12.766 1 92.19 365 TYR B O 1
ATOM 6741 N N . ASP B 1 366 ? 11.484 -29.156 12.008 1 94.12 366 ASP B N 1
ATOM 6742 C CA . ASP B 1 366 ? 10.953 -29.266 13.367 1 94.12 366 ASP B CA 1
ATOM 6743 C C . ASP B 1 366 ? 11.883 -30.078 14.266 1 94.12 366 ASP B C 1
ATOM 6745 O O . ASP B 1 366 ? 11.867 -29.922 15.484 1 94.12 366 ASP B O 1
ATOM 6749 N N . GLN B 1 367 ? 12.688 -30.875 13.664 1 95.94 367 GLN B N 1
ATOM 6750 C CA . GLN B 1 367 ? 13.609 -31.719 14.406 1 95.94 367 GLN B CA 1
ATOM 6751 C C . GLN B 1 367 ? 14.797 -30.922 14.93 1 95.94 367 GLN B C 1
ATOM 6753 O O . GLN B 1 367 ? 15.484 -31.359 15.859 1 95.94 367 GLN B O 1
ATOM 6758 N N . GLN B 1 368 ? 15.055 -29.844 14.375 1 97.69 368 GLN B N 1
ATOM 6759 C CA . GLN B 1 368 ? 16.094 -28.922 14.797 1 97.69 368 GLN B CA 1
ATOM 6760 C C . GLN B 1 368 ? 15.727 -27.484 14.469 1 97.69 368 GLN B C 1
ATOM 6762 O O . GLN B 1 368 ? 16.359 -26.844 13.633 1 97.69 368 GLN B O 1
ATOM 6767 N N . PRO B 1 369 ? 14.844 -26.938 15.25 1 98.38 369 PRO B N 1
ATOM 6768 C CA . PRO B 1 369 ? 14.258 -25.625 14.938 1 98.38 369 PRO B CA 1
ATOM 6769 C C . PRO B 1 369 ? 15.289 -24.5 14.977 1 98.38 369 PRO B C 1
ATOM 6771 O O . PRO B 1 369 ? 15.062 -23.422 14.398 1 98.38 369 PRO B O 1
ATOM 6774 N N . GLU B 1 370 ? 16.453 -24.703 15.633 1 98.56 370 GLU B N 1
ATOM 6775 C CA . GLU B 1 370 ? 17.484 -23.672 15.703 1 98.56 370 GLU B CA 1
ATOM 6776 C C . GLU B 1 370 ? 18.25 -23.578 14.391 1 98.56 370 GLU B C 1
ATOM 6778 O O . GLU B 1 370 ? 18.984 -22.625 14.156 1 98.56 370 GLU B O 1
ATOM 6783 N N . MET B 1 371 ? 18.094 -24.641 13.578 1 98.12 371 MET B N 1
ATOM 6784 C CA . MET B 1 371 ? 18.812 -24.703 12.32 1 98.12 371 MET B CA 1
ATOM 6785 C C . MET B 1 371 ? 20.266 -24.25 12.5 1 98.12 371 MET B C 1
ATOM 6787 O O . MET B 1 371 ? 20.938 -24.688 13.445 1 98.12 371 MET B O 1
ATOM 6791 N N . SER B 1 372 ? 20.812 -23.578 11.555 1 98.62 372 SER B N 1
ATOM 6792 C CA . SER B 1 372 ? 22.203 -23.141 11.688 1 98.62 372 SER B CA 1
ATOM 6793 C C . SER B 1 372 ? 22.281 -21.641 11.945 1 98.62 372 SER B C 1
ATOM 6795 O O . SER B 1 372 ? 23.219 -20.984 11.484 1 98.62 372 SER B O 1
ATOM 6797 N N . ALA B 1 373 ? 21.266 -21.125 12.656 1 98.81 373 ALA B N 1
ATOM 6798 C CA . ALA B 1 373 ? 21.188 -19.688 12.922 1 98.81 373 ALA B CA 1
ATOM 6799 C C . ALA B 1 373 ? 22.406 -19.203 13.688 1 98.81 373 ALA B C 1
ATOM 6801 O O . ALA B 1 373 ? 22.906 -18.094 13.453 1 98.81 373 ALA B O 1
ATOM 6802 N N . ARG B 1 374 ? 22.906 -19.984 14.641 1 98.81 374 ARG B N 1
ATOM 6803 C CA . ARG B 1 374 ? 24.062 -19.594 15.43 1 98.81 374 ARG B CA 1
ATOM 6804 C C . ARG B 1 374 ? 25.297 -19.406 14.539 1 98.81 374 ARG B C 1
ATOM 6806 O O . ARG B 1 374 ? 26.016 -18.422 14.664 1 98.81 374 ARG B O 1
ATOM 6813 N N . GLU B 1 375 ? 25.5 -20.375 13.68 1 98.81 375 GLU B N 1
ATOM 6814 C CA . GLU B 1 375 ? 26.641 -20.328 12.773 1 98.81 375 GLU B CA 1
ATOM 6815 C C . GLU B 1 375 ? 26.516 -19.172 11.789 1 98.81 375 GLU B C 1
ATOM 6817 O O . GLU B 1 375 ? 27.5 -18.516 11.461 1 98.81 375 GLU B O 1
ATOM 6822 N N . VAL B 1 376 ? 25.328 -18.891 11.297 1 98.88 376 VAL B N 1
ATOM 6823 C CA . VAL B 1 376 ? 25.062 -17.766 10.422 1 98.88 376 VAL B CA 1
ATOM 6824 C C . VAL B 1 376 ? 25.406 -16.453 11.148 1 98.88 376 VAL B C 1
ATOM 6826 O O . VAL B 1 376 ? 26.078 -15.586 10.594 1 98.88 376 VAL B O 1
ATOM 6829 N N . ALA B 1 377 ? 24.938 -16.344 12.406 1 98.94 377 ALA B N 1
ATOM 6830 C CA . ALA B 1 377 ? 25.234 -15.172 13.211 1 98.94 377 ALA B CA 1
ATOM 6831 C C . ALA B 1 377 ? 26.75 -15.016 13.414 1 98.94 377 ALA B C 1
ATOM 6833 O O . ALA B 1 377 ? 27.281 -13.906 13.297 1 98.94 377 ALA B O 1
ATOM 6834 N N . ASP B 1 378 ? 27.438 -16.125 13.688 1 98.94 378 ASP B N 1
ATOM 6835 C CA . ASP B 1 378 ? 28.875 -16.094 13.898 1 98.94 378 ASP B CA 1
ATOM 6836 C C . ASP B 1 378 ? 29.594 -15.531 12.68 1 98.94 378 ASP B C 1
ATOM 6838 O O . ASP B 1 378 ? 30.453 -14.656 12.805 1 98.94 378 ASP B O 1
ATOM 6842 N N . GLU B 1 379 ? 29.266 -16.062 11.508 1 98.88 379 GLU B N 1
ATOM 6843 C CA . GLU B 1 379 ? 29.891 -15.602 10.273 1 98.88 379 GLU B CA 1
ATOM 6844 C C . GLU B 1 379 ? 29.609 -14.117 10.023 1 98.88 379 GLU B C 1
ATOM 6846 O O . GLU B 1 379 ? 30.484 -13.383 9.57 1 98.88 379 GLU B O 1
ATOM 6851 N N . THR B 1 380 ? 28.406 -13.703 10.281 1 98.88 380 THR B N 1
ATOM 6852 C CA . THR B 1 380 ? 27.984 -12.32 10.07 1 98.88 380 THR B CA 1
ATOM 6853 C C . THR B 1 380 ? 28.75 -11.375 10.992 1 98.88 380 THR B C 1
ATOM 6855 O O . THR B 1 380 ? 29.234 -10.328 10.555 1 98.88 380 THR B O 1
ATOM 6858 N N . ILE B 1 381 ? 28.828 -11.727 12.266 1 98.94 381 ILE B N 1
ATOM 6859 C CA . ILE B 1 381 ? 29.516 -10.914 13.266 1 98.94 381 ILE B CA 1
ATOM 6860 C C . ILE B 1 381 ? 31 -10.805 12.906 1 98.94 381 ILE B C 1
ATOM 6862 O O . ILE B 1 381 ? 31.578 -9.727 13 1 98.94 381 ILE B O 1
ATOM 6866 N N . ALA B 1 382 ? 31.578 -11.906 12.461 1 98.81 382 ALA B N 1
ATOM 6867 C CA . ALA B 1 382 ? 32.969 -11.891 12.039 1 98.81 382 ALA B CA 1
ATOM 6868 C C . ALA B 1 382 ? 33.188 -10.945 10.859 1 98.81 382 ALA B C 1
ATOM 6870 O O . ALA B 1 382 ? 34.188 -10.234 10.789 1 98.81 382 ALA B O 1
ATOM 6871 N N . ALA B 1 383 ? 32.281 -10.953 9.93 1 98.69 383 ALA B N 1
ATOM 6872 C CA . ALA B 1 383 ? 32.375 -10.07 8.766 1 98.69 383 ALA B CA 1
ATOM 6873 C C . ALA B 1 383 ? 32.344 -8.609 9.188 1 98.69 383 ALA B C 1
ATOM 6875 O O . ALA B 1 383 ? 33.125 -7.797 8.703 1 98.69 383 ALA B O 1
ATOM 6876 N N . MET B 1 384 ? 31.438 -8.25 10.07 1 98.56 384 MET B N 1
ATOM 6877 C CA . MET B 1 384 ? 31.359 -6.871 10.547 1 98.56 384 MET B CA 1
ATOM 6878 C C . MET B 1 384 ? 32.625 -6.488 11.32 1 98.56 384 MET B C 1
ATOM 6880 O O . MET B 1 384 ? 33.156 -5.395 11.133 1 98.56 384 MET B O 1
ATOM 6884 N N . ALA B 1 385 ? 33.125 -7.375 12.156 1 98.38 385 ALA B N 1
ATOM 6885 C CA . ALA B 1 385 ? 34.281 -7.137 12.992 1 98.38 385 ALA B CA 1
ATOM 6886 C C . ALA B 1 385 ? 35.531 -6.891 12.133 1 98.38 385 ALA B C 1
ATOM 6888 O O . ALA B 1 385 ? 36.438 -6.184 12.547 1 98.38 385 ALA B O 1
ATOM 6889 N N . SER B 1 386 ? 35.562 -7.445 10.961 1 97.38 386 SER B N 1
ATOM 6890 C CA . SER B 1 386 ? 36.719 -7.312 10.078 1 97.38 386 SER B CA 1
ATOM 6891 C C . SER B 1 386 ? 36.906 -5.867 9.625 1 97.38 386 SER B C 1
ATOM 6893 O O . SER B 1 386 ? 38 -5.477 9.203 1 97.38 386 SER B O 1
ATOM 6895 N N . GLY B 1 387 ? 35.844 -5.102 9.57 1 96.12 387 GLY B N 1
ATOM 6896 C CA . GLY B 1 387 ? 35.906 -3.725 9.102 1 96.12 387 GLY B CA 1
ATOM 6897 C C . GLY B 1 387 ? 36.031 -3.609 7.598 1 96.12 387 GLY B C 1
ATOM 6898 O O . GLY B 1 387 ? 36.188 -2.506 7.066 1 96.12 387 GLY B O 1
ATOM 6899 N N . ARG B 1 388 ? 35.875 -4.684 6.961 1 95.88 388 ARG B N 1
ATOM 6900 C CA . ARG B 1 388 ? 36.156 -4.738 5.531 1 95.88 388 ARG B CA 1
ATOM 6901 C C . ARG B 1 388 ? 34.938 -4.324 4.719 1 95.88 388 ARG B C 1
ATOM 6903 O O . ARG B 1 388 ? 35.062 -3.76 3.633 1 95.88 388 ARG B O 1
ATOM 6910 N N . TYR B 1 389 ? 33.812 -4.57 5.207 1 98.12 389 TYR B N 1
ATOM 6911 C CA . TYR B 1 389 ? 32.625 -4.547 4.355 1 98.12 389 TYR B CA 1
ATOM 6912 C C . TYR B 1 389 ? 31.75 -3.328 4.656 1 98.12 389 TYR B C 1
ATOM 6914 O O . TYR B 1 389 ? 31.422 -3.066 5.816 1 98.12 389 TYR B O 1
ATOM 6922 N N . GLY B 1 390 ? 31.359 -2.619 3.621 1 98.31 390 GLY B N 1
ATOM 6923 C CA . GLY B 1 390 ? 30.438 -1.503 3.762 1 98.31 390 GLY B CA 1
ATOM 6924 C C . GLY B 1 390 ? 28.984 -1.929 3.773 1 98.31 390 GLY B C 1
ATOM 6925 O O . GLY B 1 390 ? 28.109 -1.161 4.184 1 98.31 390 GLY B O 1
ATOM 6926 N N . PHE B 1 391 ? 28.766 -3.137 3.271 1 98.69 391 PHE B N 1
ATOM 6927 C CA . PHE B 1 391 ? 27.422 -3.705 3.266 1 98.69 391 PHE B CA 1
ATOM 6928 C C . PHE B 1 391 ? 27.453 -5.184 3.629 1 98.69 391 PHE B C 1
ATOM 6930 O O . PHE B 1 391 ? 28.281 -5.938 3.1 1 98.69 391 PHE B O 1
ATOM 6937 N N . VAL B 1 392 ? 26.531 -5.551 4.527 1 98.88 392 VAL B N 1
ATOM 6938 C CA . VAL B 1 392 ? 26.359 -6.945 4.93 1 98.88 392 VAL B CA 1
ATOM 6939 C C . VAL B 1 392 ? 24.906 -7.367 4.77 1 98.88 392 VAL B C 1
ATOM 6941 O O . VAL B 1 392 ? 24 -6.652 5.203 1 98.88 392 VAL B O 1
ATOM 6944 N N . LEU B 1 393 ? 24.672 -8.43 4.059 1 98.94 393 LEU B N 1
ATOM 6945 C CA . LEU B 1 393 ? 23.359 -9.039 3.873 1 98.94 393 LEU B CA 1
ATOM 6946 C C . LEU B 1 393 ? 23.297 -10.406 4.547 1 98.94 393 LEU B C 1
ATOM 6948 O O . LEU B 1 393 ? 24.109 -11.281 4.254 1 98.94 393 LEU B O 1
ATOM 6952 N N . VAL B 1 394 ? 22.344 -10.57 5.469 1 98.94 394 VAL B N 1
ATOM 6953 C CA . VAL B 1 394 ? 22.234 -11.852 6.156 1 98.94 394 VAL B CA 1
ATOM 6954 C C . VAL B 1 394 ? 20.781 -12.297 6.188 1 98.94 394 VAL B C 1
ATOM 6956 O O . VAL B 1 394 ? 19.875 -11.477 6.363 1 98.94 394 VAL B O 1
ATOM 6959 N N . ASN B 1 395 ? 20.594 -13.539 5.949 1 98.75 395 ASN B N 1
ATOM 6960 C CA . ASN B 1 395 ? 19.281 -14.172 6.02 1 98.75 395 ASN B CA 1
ATOM 6961 C C . ASN B 1 395 ? 19.234 -15.227 7.121 1 98.75 395 ASN B C 1
ATOM 6963 O O . ASN B 1 395 ? 20.156 -16.016 7.273 1 98.75 395 ASN B O 1
ATOM 6967 N N . PHE B 1 396 ? 18.219 -15.164 7.945 1 98.88 396 PHE B N 1
ATOM 6968 C CA . PHE B 1 396 ? 17.859 -16.219 8.875 1 98.88 396 PHE B CA 1
ATOM 6969 C C . PHE B 1 396 ? 16.594 -16.953 8.414 1 98.88 396 PHE B C 1
ATOM 6971 O O . PHE B 1 396 ? 15.547 -16.344 8.234 1 98.88 396 PHE B O 1
ATOM 6978 N N . ALA B 1 397 ? 16.641 -18.25 8.312 1 97.81 397 ALA B N 1
ATOM 6979 C CA . ALA B 1 397 ? 15.656 -19.047 7.594 1 97.81 397 ALA B CA 1
ATOM 6980 C C . ALA B 1 397 ? 14.594 -19.594 8.547 1 97.81 397 ALA B C 1
ATOM 6982 O O . ALA B 1 397 ? 13.562 -20.109 8.102 1 97.81 397 ALA B O 1
ATOM 6983 N N . ASN B 1 398 ? 14.773 -19.422 9.828 1 98.12 398 ASN B N 1
ATOM 6984 C CA . ASN B 1 398 ? 14.07 -20.172 10.859 1 98.12 398 ASN B CA 1
ATOM 6985 C C . ASN B 1 398 ? 12.555 -20 10.734 1 98.12 398 ASN B C 1
ATOM 6987 O O . ASN B 1 398 ? 11.812 -20.984 10.773 1 98.12 398 ASN B O 1
ATOM 6991 N N . GLY B 1 399 ? 12.109 -18.734 10.617 1 98.25 399 GLY B N 1
ATOM 6992 C CA . GLY B 1 399 ? 10.688 -18.453 10.609 1 98.25 399 GLY B CA 1
ATOM 6993 C C . GLY B 1 399 ? 9.953 -19.094 9.438 1 98.25 399 GLY B C 1
ATOM 6994 O O . GLY B 1 399 ? 8.781 -19.453 9.547 1 98.25 399 GLY B O 1
ATOM 6995 N N . ASP B 1 400 ? 10.664 -19.234 8.336 1 96.88 400 ASP B N 1
ATOM 6996 C CA . ASP B 1 400 ? 10.062 -19.797 7.125 1 96.88 400 ASP B CA 1
ATOM 6997 C C . ASP B 1 400 ? 10.141 -21.312 7.125 1 96.88 400 ASP B C 1
ATOM 6999 O O . ASP B 1 400 ? 9.117 -22 7.098 1 96.88 400 ASP B O 1
ATOM 7003 N N . MET B 1 401 ? 11.336 -21.859 7.242 1 94.56 401 MET B N 1
ATOM 7004 C CA . MET B 1 401 ? 11.547 -23.297 7.082 1 94.56 401 MET B CA 1
ATOM 7005 C C . MET B 1 401 ? 10.82 -24.078 8.172 1 94.56 401 MET B C 1
ATOM 7007 O O . MET B 1 401 ? 10.211 -25.109 7.898 1 94.56 401 MET B O 1
ATOM 7011 N N . VAL B 1 402 ? 10.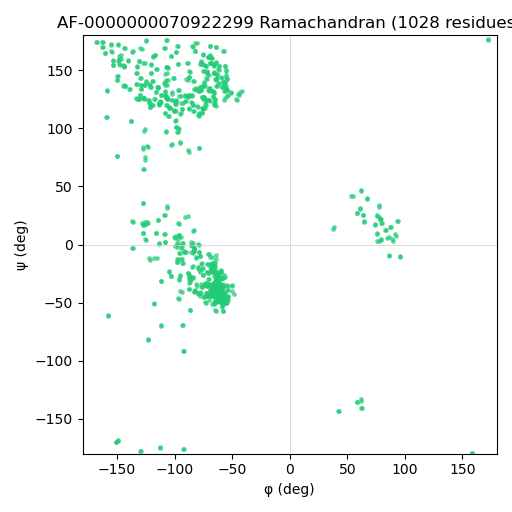914 -23.656 9.406 1 97 402 VAL B N 1
ATOM 7012 C CA . VAL B 1 402 ? 10.164 -24.312 10.469 1 97 402 VAL B CA 1
ATOM 7013 C C . VAL B 1 402 ? 8.68 -24 10.328 1 97 402 VAL B C 1
ATOM 7015 O O . VAL B 1 402 ? 7.832 -24.828 10.664 1 97 402 VAL B O 1
ATOM 7018 N N . GLY B 1 403 ? 8.383 -22.781 9.852 1 95.88 403 GLY B N 1
ATOM 7019 C CA . GLY B 1 403 ? 7.004 -22.406 9.594 1 95.88 403 GLY B CA 1
ATOM 7020 C C . GLY B 1 403 ? 6.254 -23.422 8.766 1 95.88 403 GLY B C 1
ATOM 7021 O O . GLY B 1 403 ? 5.078 -23.703 9.016 1 95.88 403 GLY B O 1
ATOM 7022 N N . HIS B 1 404 ? 6.883 -24.047 7.871 1 90.5 404 HIS B N 1
ATOM 7023 C CA . HIS B 1 404 ? 6.277 -25 6.953 1 90.5 404 HIS B CA 1
ATOM 7024 C C . HIS B 1 404 ? 5.84 -26.266 7.688 1 90.5 404 HIS B C 1
ATOM 7026 O O . HIS B 1 404 ? 5.105 -27.078 7.133 1 90.5 404 HIS B O 1
ATOM 7032 N N . THR B 1 405 ? 6.203 -26.469 8.898 1 91.81 405 THR B N 1
ATOM 7033 C CA . THR B 1 405 ? 5.801 -27.641 9.68 1 91.81 405 THR B CA 1
ATOM 7034 C C . THR B 1 405 ? 4.465 -27.391 10.375 1 91.81 405 THR B C 1
ATOM 7036 O O . THR B 1 405 ? 3.785 -28.328 10.781 1 91.81 405 THR B O 1
ATOM 7039 N N . ALA B 1 406 ? 4.18 -26.141 10.633 1 95.56 406 ALA B N 1
ATOM 7040 C CA . ALA B 1 406 ? 2.975 -25.703 11.336 1 95.56 406 ALA B CA 1
ATOM 7041 C C . ALA B 1 406 ? 2.883 -26.328 12.719 1 95.56 406 ALA B C 1
ATOM 7043 O O . ALA B 1 406 ? 1.787 -26.609 13.211 1 95.56 406 ALA B O 1
ATOM 7044 N N . MET B 1 407 ? 4.035 -26.672 13.312 1 96.69 407 MET B N 1
ATOM 7045 C CA . MET B 1 407 ? 4.074 -27.25 14.648 1 96.69 407 MET B CA 1
ATOM 7046 C C . MET B 1 407 ? 4.418 -26.188 15.688 1 96.69 407 MET B C 1
ATOM 7048 O O . MET B 1 407 ? 5.5 -25.594 15.648 1 96.69 407 MET B O 1
ATOM 7052 N N . ARG B 1 408 ? 3.58 -26.031 16.625 1 97.75 408 ARG B N 1
ATOM 7053 C CA . ARG B 1 408 ? 3.643 -24.906 17.578 1 97.75 408 ARG B CA 1
ATOM 7054 C C . ARG B 1 408 ? 4.973 -24.891 18.312 1 97.75 408 ARG B C 1
ATOM 7056 O O . ARG B 1 408 ? 5.699 -23.891 18.281 1 97.75 408 ARG B O 1
ATOM 7063 N N . GLU B 1 409 ? 5.355 -25.938 19 1 98.38 409 GLU B N 1
ATOM 7064 C CA . GLU B 1 409 ? 6.52 -25.922 19.891 1 98.38 409 GLU B CA 1
ATOM 7065 C C . GLU B 1 409 ? 7.805 -25.688 19.109 1 98.38 409 GLU B C 1
ATOM 7067 O O . GLU B 1 409 ? 8.609 -24.828 19.469 1 98.38 409 GLU B O 1
ATOM 7072 N N . PRO B 1 410 ? 8 -26.453 17.984 1 98.44 410 PRO B N 1
ATOM 7073 C CA . PRO B 1 410 ? 9.172 -26.141 17.141 1 98.44 410 PRO B CA 1
ATOM 7074 C C . PRO B 1 410 ? 9.18 -24.703 16.641 1 98.44 410 PRO B C 1
ATOM 7076 O O . PRO B 1 410 ? 10.242 -24.078 16.578 1 98.44 410 PRO B O 1
ATOM 7079 N N . LEU B 1 411 ? 8.039 -24.172 16.328 1 98.44 411 LEU B N 1
ATOM 7080 C CA . LEU B 1 411 ? 7.941 -22.797 15.836 1 98.44 411 LEU B CA 1
ATOM 7081 C C . LEU B 1 411 ? 8.344 -21.797 16.922 1 98.44 411 LEU B C 1
ATOM 7083 O O . LEU B 1 411 ? 9.062 -20.844 16.641 1 98.44 411 LEU B O 1
ATOM 7087 N N . ILE B 1 412 ? 7.867 -22.016 18.078 1 98.69 412 ILE B N 1
ATOM 7088 C CA . ILE B 1 412 ? 8.219 -21.156 19.203 1 98.69 412 ILE B CA 1
ATOM 7089 C C . ILE B 1 412 ? 9.734 -21.188 19.422 1 98.69 412 ILE B C 1
ATOM 7091 O O . ILE B 1 412 ? 10.367 -20.141 19.578 1 98.69 412 ILE B O 1
ATOM 7095 N N . GLN B 1 413 ? 10.312 -22.344 19.359 1 98.69 413 GLN B N 1
ATOM 7096 C CA . GLN B 1 413 ? 11.758 -22.484 19.516 1 98.69 413 GLN B CA 1
ATOM 7097 C C . GLN B 1 413 ? 12.508 -21.766 18.391 1 98.69 413 GLN B C 1
ATOM 7099 O O . GLN B 1 413 ? 13.539 -21.141 18.641 1 98.69 413 GLN B O 1
ATOM 7104 N N . ALA B 1 414 ? 12.039 -21.906 17.203 1 98.75 414 ALA B N 1
ATOM 7105 C CA . ALA B 1 414 ? 12.648 -21.234 16.062 1 98.75 414 ALA B CA 1
ATOM 7106 C C . ALA B 1 414 ? 12.68 -19.719 16.266 1 98.75 414 ALA B C 1
ATOM 7108 O O . ALA B 1 414 ? 13.711 -19.078 16.062 1 98.75 414 ALA B O 1
ATOM 7109 N N . VAL B 1 415 ? 11.531 -19.156 16.719 1 98.81 415 VAL B N 1
ATOM 7110 C CA . VAL B 1 415 ? 11.414 -17.719 16.906 1 98.81 415 VAL B CA 1
ATOM 7111 C C . VAL B 1 415 ? 12.312 -17.281 18.062 1 98.81 415 VAL B C 1
ATOM 7113 O O . VAL B 1 415 ? 12.953 -16.219 18 1 98.81 415 VAL B O 1
ATOM 7116 N N . GLU B 1 416 ? 12.375 -18.031 19.094 1 98.88 416 GLU B N 1
ATOM 7117 C CA . GLU B 1 416 ? 13.234 -17.703 20.219 1 98.88 416 GLU B CA 1
ATOM 7118 C C . GLU B 1 416 ? 14.711 -17.766 19.828 1 98.88 416 GLU B C 1
ATOM 7120 O O . GLU B 1 416 ? 15.531 -16.984 20.328 1 98.88 416 GLU B O 1
ATOM 7125 N N . THR B 1 417 ? 15.055 -18.734 18.969 1 98.81 417 THR B N 1
ATOM 7126 C CA . THR B 1 417 ? 16.406 -18.797 18.422 1 98.81 417 THR B CA 1
ATOM 7127 C C . THR B 1 417 ? 16.703 -17.531 17.594 1 98.81 417 THR B C 1
ATOM 7129 O O . THR B 1 417 ? 17.781 -16.953 17.719 1 98.81 417 THR B O 1
ATOM 7132 N N . LEU B 1 418 ? 15.75 -17.141 16.766 1 98.69 418 LEU B N 1
ATOM 7133 C CA . LEU B 1 418 ? 15.891 -15.891 16.016 1 98.69 418 LEU B CA 1
ATOM 7134 C C . LEU B 1 418 ? 16.156 -14.719 16.953 1 98.69 418 LEU B C 1
ATOM 7136 O O . LEU B 1 418 ? 17.031 -13.891 16.688 1 98.69 418 LEU B O 1
ATOM 7140 N N . ASP B 1 419 ? 15.375 -14.703 18.016 1 98.69 419 ASP B N 1
ATOM 7141 C CA . ASP B 1 419 ? 15.547 -13.633 18.984 1 98.69 419 ASP B CA 1
ATOM 7142 C C . ASP B 1 419 ? 17 -13.57 19.484 1 98.69 419 ASP B C 1
ATOM 7144 O O . ASP B 1 419 ? 17.594 -12.5 19.5 1 98.69 419 ASP B O 1
ATOM 7148 N N . SER B 1 420 ? 17.531 -14.656 19.891 1 98.69 420 SER B N 1
ATOM 7149 C CA . SER B 1 420 ? 18.875 -14.727 20.453 1 98.69 420 SER B CA 1
ATOM 7150 C C . SER B 1 420 ? 19.938 -14.367 19.406 1 98.69 420 SER B C 1
ATOM 7152 O O . SER B 1 420 ? 20.797 -13.523 19.656 1 98.69 420 SER B O 1
ATOM 7154 N N . GLU B 1 421 ? 19.828 -15 18.25 1 98.88 421 GLU B N 1
ATOM 7155 C CA . GLU B 1 421 ? 20.906 -14.875 17.266 1 98.88 421 GLU B CA 1
ATOM 7156 C C . GLU B 1 421 ? 20.844 -13.531 16.547 1 98.88 421 GLU B C 1
ATOM 7158 O O . GLU B 1 421 ? 21.875 -12.914 16.281 1 98.88 421 GLU B O 1
ATOM 7163 N N . VAL B 1 422 ? 19.672 -13.055 16.172 1 98.88 422 VAL B N 1
ATOM 7164 C CA . VAL B 1 422 ? 19.531 -11.719 15.602 1 98.88 422 VAL B CA 1
ATOM 7165 C C . VAL B 1 422 ? 19.938 -10.672 16.625 1 98.88 422 VAL B C 1
ATOM 7167 O O . VAL B 1 422 ? 20.562 -9.664 16.297 1 98.88 422 VAL B O 1
ATOM 7170 N N . GLY B 1 423 ? 19.547 -10.914 17.891 1 98.81 423 GLY B N 1
ATOM 7171 C CA . GLY B 1 423 ? 20 -10.047 18.969 1 98.81 423 GLY B CA 1
ATOM 7172 C C . GLY B 1 423 ? 21.516 -9.906 19.016 1 98.81 423 GLY B C 1
ATOM 7173 O O . GLY B 1 423 ? 22.031 -8.797 19.156 1 98.81 423 GLY B O 1
ATOM 7174 N N . ARG B 1 424 ? 22.234 -11.023 18.938 1 98.81 424 ARG B N 1
ATOM 7175 C CA . ARG B 1 424 ? 23.688 -11 18.922 1 98.81 424 ARG B CA 1
ATOM 7176 C C . ARG B 1 424 ? 24.219 -10.164 17.75 1 98.81 424 ARG B C 1
ATOM 7178 O O . ARG B 1 424 ? 25.156 -9.398 17.906 1 98.81 424 ARG B O 1
ATOM 7185 N N . VAL B 1 425 ? 23.609 -10.336 16.625 1 98.94 425 VAL B N 1
ATOM 7186 C CA . VAL B 1 425 ? 24.016 -9.609 15.43 1 98.94 425 VAL B CA 1
ATOM 7187 C C . VAL B 1 425 ? 23.766 -8.117 15.617 1 98.94 425 VAL B C 1
ATOM 7189 O O . VAL B 1 425 ? 24.594 -7.285 15.242 1 98.94 425 VAL B O 1
ATOM 7192 N N . LEU B 1 426 ? 22.625 -7.773 16.188 1 98.81 426 LEU B N 1
ATOM 7193 C CA . LEU B 1 426 ? 22.266 -6.379 16.422 1 98.81 426 LEU B CA 1
ATOM 7194 C C . LEU B 1 426 ? 23.25 -5.738 17.406 1 98.81 426 LEU B C 1
ATOM 7196 O O . LEU B 1 426 ? 23.656 -4.59 17.219 1 98.81 426 LEU B O 1
ATOM 7200 N N . ASP B 1 427 ? 23.609 -6.465 18.469 1 98.69 427 ASP B N 1
ATOM 7201 C CA . ASP B 1 427 ? 24.609 -5.98 19.422 1 98.69 427 ASP B CA 1
ATOM 7202 C C . ASP B 1 427 ? 25.938 -5.676 18.703 1 98.69 427 ASP B C 1
ATOM 7204 O O . ASP B 1 427 ? 26.547 -4.641 18.953 1 98.69 427 ASP B O 1
ATOM 7208 N N . ALA B 1 428 ? 26.328 -6.574 17.875 1 98.75 428 ALA B N 1
ATOM 7209 C CA . ALA B 1 428 ? 27.578 -6.398 17.125 1 98.75 428 ALA B CA 1
ATOM 7210 C C . ALA B 1 428 ? 27.484 -5.188 16.203 1 98.75 428 ALA B C 1
ATOM 7212 O O . ALA B 1 428 ? 28.453 -4.434 16.047 1 98.75 428 ALA B O 1
ATOM 7213 N N . ALA B 1 429 ? 26.359 -5.027 15.523 1 98.69 429 ALA B N 1
ATOM 7214 C CA . ALA B 1 429 ? 26.156 -3.896 14.617 1 98.69 429 ALA B CA 1
ATOM 7215 C C . ALA B 1 429 ? 26.328 -2.57 15.352 1 98.69 429 ALA B C 1
ATOM 7217 O O . ALA B 1 429 ? 26.922 -1.629 14.82 1 98.69 429 ALA B O 1
ATOM 7218 N N . ARG B 1 430 ? 25.797 -2.486 16.531 1 97.5 430 ARG B N 1
ATOM 7219 C CA . ARG B 1 430 ? 25.969 -1.295 17.359 1 97.5 430 ARG B CA 1
ATOM 7220 C C . ARG B 1 430 ? 27.438 -1.074 17.703 1 97.5 430 ARG B C 1
ATOM 7222 O O . ARG B 1 430 ? 27.938 0.046 17.594 1 97.5 430 ARG B O 1
ATOM 7229 N N . GLU B 1 431 ? 28.062 -2.139 18.125 1 97.81 431 GLU B N 1
ATOM 7230 C CA . GLU B 1 431 ? 29.469 -2.072 18.531 1 97.81 431 GLU B CA 1
ATOM 7231 C C . GLU B 1 431 ? 30.344 -1.595 17.375 1 97.81 431 GLU B C 1
ATOM 7233 O O . GLU B 1 431 ? 31.234 -0.758 17.578 1 97.81 431 GLU B O 1
ATOM 7238 N N . TYR B 1 432 ? 30.094 -2.096 16.203 1 98 432 TYR B N 1
ATOM 7239 C CA . TYR B 1 432 ? 30.953 -1.8 15.07 1 98 432 TYR B CA 1
ATOM 7240 C C . TYR B 1 432 ? 30.391 -0.652 14.242 1 98 432 TYR B C 1
ATOM 7242 O O . TYR B 1 432 ? 30.844 -0.414 13.117 1 98 432 TYR B O 1
ATOM 7250 N N . GLU B 1 433 ? 29.328 0.03 14.711 1 97.44 433 GLU B N 1
ATOM 7251 C CA . GLU B 1 433 ? 28.766 1.279 14.203 1 97.44 433 GLU B CA 1
ATOM 7252 C C . GLU B 1 433 ? 28.156 1.089 12.82 1 97.44 433 GLU B C 1
ATOM 7254 O O . GLU B 1 433 ? 28.391 1.895 11.914 1 97.44 433 GLU B O 1
ATOM 7259 N N . TYR B 1 434 ? 27.5 -0.015 12.602 1 98.56 434 TYR B N 1
ATOM 7260 C CA . TYR B 1 434 ? 26.672 -0.234 11.414 1 98.56 434 TYR B CA 1
ATOM 7261 C C . TYR B 1 434 ? 25.297 0.372 11.594 1 98.56 434 TYR B C 1
ATOM 7263 O O . TYR B 1 434 ? 24.719 0.311 12.688 1 98.56 434 TYR B O 1
ATOM 7271 N N . SER B 1 435 ? 24.719 0.995 10.531 1 98.5 435 SER B N 1
ATOM 7272 C CA . SER B 1 435 ? 23.266 1.123 10.461 1 98.5 435 SER B CA 1
ATOM 7273 C C . SER B 1 435 ? 22.609 -0.219 10.164 1 98.5 435 SER B C 1
ATOM 7275 O O . SER B 1 435 ? 23.219 -1.088 9.531 1 98.5 435 SER B O 1
ATOM 7277 N N . VAL B 1 436 ? 21.375 -0.442 10.672 1 98.81 436 VAL B N 1
ATOM 7278 C CA . VAL B 1 436 ? 20.734 -1.748 10.547 1 98.81 436 VAL B CA 1
ATOM 7279 C C . VAL B 1 436 ? 19.328 -1.581 9.984 1 98.81 436 VAL B C 1
ATOM 7281 O O . VAL B 1 436 ? 18.594 -0.665 10.383 1 98.81 436 VAL B O 1
ATOM 7284 N N . ILE B 1 437 ? 18.984 -2.377 9.039 1 98.81 437 ILE B N 1
ATOM 7285 C CA . ILE B 1 437 ? 17.594 -2.635 8.68 1 98.81 437 ILE B CA 1
ATOM 7286 C C . ILE B 1 437 ? 17.234 -4.086 8.992 1 98.81 437 ILE B C 1
ATOM 7288 O O . ILE B 1 437 ? 17.922 -5.008 8.547 1 98.81 437 ILE B O 1
ATOM 7292 N N . VAL B 1 438 ? 16.219 -4.312 9.836 1 98.81 438 VAL B N 1
ATOM 7293 C CA . VAL B 1 438 ? 15.664 -5.637 10.102 1 98.81 438 VAL B CA 1
ATOM 7294 C C . VAL B 1 438 ? 14.305 -5.777 9.414 1 98.81 438 VAL B C 1
ATOM 7296 O O . VAL B 1 438 ? 13.422 -4.941 9.609 1 98.81 438 VAL B O 1
ATOM 7299 N N . THR B 1 439 ? 14.117 -6.754 8.617 1 98.81 439 THR B N 1
ATOM 7300 C CA . THR B 1 439 ? 12.844 -7.004 7.949 1 98.81 439 THR B CA 1
ATOM 7301 C C . THR B 1 439 ? 12.664 -8.492 7.668 1 98.81 439 THR B C 1
ATOM 7303 O O . THR B 1 439 ? 13.305 -9.336 8.305 1 98.81 439 THR B O 1
ATOM 7306 N N . ALA B 1 440 ? 11.672 -8.867 6.891 1 98.75 440 ALA B N 1
ATOM 7307 C CA . ALA B 1 440 ? 11.414 -10.203 6.359 1 98.75 440 ALA B CA 1
ATOM 7308 C C . ALA B 1 440 ? 11.016 -10.141 4.891 1 98.75 440 ALA B C 1
ATOM 7310 O O . ALA B 1 440 ? 10.805 -9.055 4.344 1 98.75 440 ALA B O 1
ATOM 7311 N N . ASP B 1 441 ? 11.039 -11.305 4.258 1 98.12 441 ASP B N 1
ATOM 7312 C CA . ASP B 1 441 ? 10.703 -11.344 2.838 1 98.12 441 ASP B CA 1
ATOM 7313 C C . ASP B 1 441 ? 9.227 -11.695 2.635 1 98.12 441 ASP B C 1
ATOM 7315 O O . ASP B 1 441 ? 8.664 -11.438 1.572 1 98.12 441 ASP B O 1
ATOM 7319 N N . HIS B 1 442 ? 8.688 -12.383 3.561 1 97.31 442 HIS B N 1
ATOM 7320 C CA . HIS B 1 442 ? 7.281 -12.766 3.67 1 97.31 442 HIS B CA 1
ATOM 7321 C C . HIS B 1 442 ? 6.965 -13.312 5.059 1 97.31 442 HIS B C 1
ATOM 7323 O O . HIS B 1 442 ? 7.859 -13.445 5.895 1 97.31 442 HIS B O 1
ATOM 7329 N N . GLY B 1 443 ? 5.645 -13.594 5.332 1 97.75 443 GLY B N 1
ATOM 7330 C CA . GLY B 1 443 ? 5.254 -14.227 6.582 1 97.75 443 GLY B CA 1
ATOM 7331 C C . GLY B 1 443 ? 5.07 -15.727 6.457 1 97.75 443 GLY B C 1
ATOM 7332 O O . GLY B 1 443 ? 4.871 -16.25 5.355 1 97.75 443 GLY B O 1
ATOM 7333 N N . ASN B 1 444 ? 5.207 -16.422 7.543 1 97.44 444 ASN B N 1
ATOM 7334 C CA . ASN B 1 444 ? 4.953 -17.859 7.648 1 97.44 444 ASN B CA 1
ATOM 7335 C C . ASN B 1 444 ? 4.676 -18.266 9.094 1 97.44 444 ASN B C 1
ATOM 7337 O O . ASN B 1 444 ? 3.557 -18.656 9.422 1 97.44 444 ASN B O 1
ATOM 7341 N N . CYS B 1 445 ? 5.617 -18.078 10 1 98.12 445 CYS B N 1
ATOM 7342 C CA . CYS B 1 445 ? 5.5 -18.516 11.383 1 98.12 445 CYS B CA 1
ATOM 7343 C C . CYS B 1 445 ? 4.473 -17.688 12.141 1 98.12 445 CYS B C 1
ATOM 7345 O O . CYS B 1 445 ? 4.082 -18.047 13.258 1 98.12 445 CYS B O 1
ATOM 7347 N N . ASP B 1 446 ? 3.967 -16.625 11.562 1 98.06 446 ASP B N 1
ATOM 7348 C CA . ASP B 1 446 ? 2.986 -15.734 12.18 1 98.06 446 ASP B CA 1
ATOM 7349 C C . ASP B 1 446 ? 1.581 -16.328 12.102 1 98.06 446 ASP B C 1
ATOM 7351 O O . ASP B 1 446 ? 0.62 -15.727 12.586 1 98.06 446 ASP B O 1
ATOM 7355 N N . GLU B 1 447 ? 1.433 -17.484 11.547 1 97.44 447 GLU B N 1
ATOM 7356 C CA . GLU B 1 447 ? 0.161 -18.203 11.484 1 97.44 447 GLU B CA 1
ATOM 7357 C C . GLU B 1 447 ? 0.376 -19.688 11.25 1 97.44 447 GLU B C 1
ATOM 7359 O O . GLU B 1 447 ? 0.712 -20.094 10.133 1 97.44 447 GLU B O 1
ATOM 7364 N N . TYR B 1 448 ? 0.116 -20.531 12.258 1 96.69 448 TYR B N 1
ATOM 7365 C CA . TYR B 1 448 ? 0.385 -21.953 12.023 1 96.69 448 TYR B CA 1
ATOM 7366 C C . TYR B 1 448 ? -0.906 -22.766 12.023 1 96.69 448 TYR B C 1
ATOM 7368 O O . TYR B 1 448 ? -0.879 -23.984 11.875 1 96.69 448 TYR B O 1
ATOM 7376 N N . VAL B 1 449 ? -2.062 -22.141 12.203 1 95.88 449 VAL B N 1
ATOM 7377 C CA . VAL B 1 449 ? -3.396 -22.688 11.977 1 95.88 449 VAL B CA 1
ATOM 7378 C C . VAL B 1 449 ? -4.184 -21.766 11.055 1 95.88 449 VAL B C 1
ATOM 7380 O O . VAL B 1 449 ? -4.266 -20.562 11.289 1 95.88 449 VAL B O 1
ATOM 7383 N N . ASP B 1 450 ? -4.695 -22.297 9.984 1 91.75 450 ASP B N 1
ATOM 7384 C CA . ASP B 1 450 ? -5.504 -21.516 9.062 1 91.75 450 ASP B CA 1
ATOM 7385 C C . ASP B 1 450 ? -6.801 -21.047 9.719 1 91.75 450 ASP B C 1
ATOM 7387 O O . ASP B 1 450 ? -7.602 -21.875 10.172 1 91.75 450 ASP B O 1
ATOM 7391 N N . PRO B 1 451 ? -7.055 -19.75 9.781 1 92.62 451 PRO B N 1
ATOM 7392 C CA . PRO B 1 451 ? -8.234 -19.281 10.508 1 92.62 451 PRO B CA 1
ATOM 7393 C C . PRO B 1 451 ? -9.539 -19.672 9.828 1 92.62 451 PRO B C 1
ATOM 7395 O O . PRO B 1 451 ? -10.586 -19.75 10.484 1 92.62 451 PRO B O 1
ATOM 7398 N N . VAL B 1 452 ? -9.516 -19.922 8.609 1 86.88 452 VAL B N 1
ATOM 7399 C CA . VAL B 1 452 ? -10.734 -20.203 7.863 1 86.88 452 VAL B CA 1
ATOM 7400 C C . VAL B 1 452 ? -11.062 -21.688 7.945 1 86.88 452 VAL B C 1
ATOM 7402 O O . VAL B 1 452 ? -12.211 -22.062 8.172 1 86.88 452 VAL B O 1
ATOM 7405 N N . THR B 1 453 ? -10.031 -22.547 7.895 1 84.38 453 THR B N 1
ATOM 7406 C CA . THR B 1 453 ? -10.281 -23.984 7.805 1 84.38 453 THR B CA 1
ATOM 7407 C C . THR B 1 453 ? -10.016 -24.672 9.148 1 84.38 453 THR B C 1
ATOM 7409 O O . THR B 1 453 ? -10.492 -25.781 9.391 1 84.38 453 THR B O 1
ATOM 7412 N N . GLY B 1 454 ? -9.211 -24.078 9.984 1 90.81 454 GLY B N 1
ATOM 7413 C CA . GLY B 1 454 ? -8.82 -24.672 11.25 1 90.81 454 GLY B CA 1
ATOM 7414 C C . GLY B 1 454 ? -7.73 -25.719 11.102 1 90.81 454 GLY B C 1
ATOM 7415 O O . GLY B 1 454 ? -7.301 -26.312 12.086 1 90.81 454 GLY B O 1
ATOM 7416 N N . GLU B 1 455 ? -7.211 -25.891 9.875 1 88.94 455 GLU B N 1
ATOM 7417 C CA . GLU B 1 455 ? -6.16 -26.875 9.586 1 88.94 455 GLU B CA 1
ATOM 7418 C C . GLU B 1 455 ? -4.773 -26.266 9.789 1 88.94 455 GLU B C 1
ATOM 7420 O O . GLU B 1 455 ? -4.621 -25.047 9.789 1 88.94 455 GLU B O 1
ATOM 7425 N N . PRO B 1 456 ? -3.797 -27.188 10.055 1 92.56 456 PRO B N 1
ATOM 7426 C CA . PRO B 1 456 ? -2.432 -26.656 10.109 1 92.56 456 PRO B CA 1
ATOM 7427 C C . PRO B 1 456 ? -2.074 -25.828 8.883 1 92.56 456 PRO B C 1
ATOM 7429 O O . PRO B 1 456 ? -2.41 -26.188 7.754 1 92.56 456 PRO B O 1
ATOM 7432 N N . HIS B 1 457 ? -1.537 -24.672 9.109 1 92.56 457 HIS B N 1
ATOM 7433 C CA . HIS B 1 457 ? -1.16 -23.75 8.047 1 92.56 457 HIS B CA 1
ATOM 7434 C C . HIS B 1 457 ? 0.324 -23.859 7.715 1 92.56 457 HIS B C 1
ATOM 7436 O O . HIS B 1 457 ? 1.153 -23.172 8.305 1 92.56 457 HIS B O 1
ATOM 7442 N N . THR B 1 458 ? 0.688 -24.594 6.734 1 89.69 458 THR B N 1
ATOM 7443 C CA . THR B 1 458 ? 2.08 -24.875 6.402 1 89.69 458 THR B CA 1
ATOM 7444 C C . THR B 1 458 ? 2.564 -23.938 5.293 1 89.69 458 THR B C 1
ATOM 7446 O O . THR B 1 458 ? 3.711 -24.047 4.848 1 89.69 458 THR B O 1
ATOM 7449 N N . GLN B 1 459 ? 1.721 -23.016 4.793 1 88.12 459 GLN B N 1
ATOM 7450 C CA . GLN B 1 459 ? 2.023 -22.094 3.705 1 88.12 459 GLN B CA 1
ATOM 7451 C C . GLN B 1 459 ? 2.434 -20.734 4.246 1 88.12 459 GLN B C 1
ATOM 7453 O O . GLN B 1 459 ? 2.352 -20.484 5.449 1 88.12 459 GLN B O 1
ATOM 7458 N N . HIS B 1 460 ? 2.92 -19.859 3.338 1 95.31 460 HIS B N 1
ATOM 7459 C CA . HIS B 1 460 ? 3.223 -18.469 3.693 1 95.31 460 HIS B CA 1
ATOM 7460 C C . HIS B 1 460 ? 1.949 -17.688 3.98 1 95.31 460 HIS B C 1
ATOM 7462 O O . HIS B 1 460 ? 0.845 -18.172 3.721 1 95.31 460 HIS B O 1
ATOM 7468 N N . THR B 1 461 ? 2.088 -16.594 4.621 1 95.69 461 THR B N 1
ATOM 7469 C CA . THR B 1 461 ? 0.941 -15.758 4.965 1 95.69 461 THR B CA 1
ATOM 7470 C C . THR B 1 461 ? 0.907 -14.5 4.098 1 95.69 461 THR B C 1
ATOM 7472 O O . THR B 1 461 ? 1.784 -14.297 3.258 1 95.69 461 THR B O 1
ATOM 7475 N N . ILE B 1 462 ? -0.124 -13.688 4.238 1 94.44 462 ILE B N 1
ATOM 7476 C CA . ILE B 1 462 ? -0.336 -12.531 3.365 1 94.44 462 ILE B CA 1
ATOM 7477 C C . ILE B 1 462 ? -0.053 -11.242 4.133 1 94.44 462 ILE B C 1
ATOM 7479 O O . ILE B 1 462 ? -0.21 -10.148 3.598 1 94.44 462 ILE B O 1
ATOM 7483 N N . TYR B 1 463 ? 0.349 -11.32 5.355 1 97 463 TYR B N 1
ATOM 7484 C CA . TYR B 1 463 ? 0.48 -10.156 6.219 1 97 463 TYR B CA 1
ATOM 7485 C C . TYR B 1 463 ? 1.742 -9.367 5.887 1 97 463 TYR B C 1
ATOM 7487 O O . TYR B 1 463 ? 2.67 -9.898 5.273 1 97 463 TYR B O 1
ATOM 7495 N N . PRO B 1 464 ? 1.753 -8.023 6.258 1 98 464 PRO B N 1
ATOM 7496 C CA . PRO B 1 464 ? 3.002 -7.273 6.105 1 98 464 PRO B CA 1
ATOM 7497 C C . PRO B 1 464 ? 4.121 -7.805 7 1 98 464 PRO B C 1
ATOM 7499 O O . PRO B 1 464 ? 3.898 -8.719 7.797 1 98 464 PRO B O 1
ATOM 7502 N N . VAL B 1 465 ? 5.273 -7.277 6.719 1 98.62 465 VAL B N 1
ATOM 7503 C CA . VAL B 1 465 ? 6.422 -7.648 7.539 1 98.62 465 VAL B CA 1
ATOM 7504 C C . VAL B 1 465 ? 6.988 -6.41 8.227 1 98.62 465 VAL B C 1
ATOM 7506 O O . VAL B 1 465 ? 6.684 -5.281 7.836 1 98.62 465 VAL B O 1
ATOM 7509 N N . MET B 1 466 ? 7.77 -6.602 9.258 1 98.25 466 MET B N 1
ATOM 7510 C CA . MET B 1 466 ? 8.32 -5.473 10 1 98.25 466 MET B CA 1
ATOM 7511 C C . MET B 1 466 ? 9.5 -4.855 9.258 1 98.25 466 MET B C 1
ATOM 7513 O O . MET B 1 466 ? 10.148 -5.527 8.453 1 98.25 466 MET B O 1
ATOM 7517 N N . CYS B 1 467 ? 9.75 -3.66 9.5 1 98.44 467 CYS B N 1
ATOM 7518 C CA . CYS B 1 467 ? 10.953 -2.938 9.102 1 98.44 467 CYS B CA 1
ATOM 7519 C C . CYS B 1 467 ? 11.461 -2.057 10.234 1 98.44 467 CYS B C 1
ATOM 7521 O O . CYS B 1 467 ? 10.852 -1.039 10.562 1 98.44 467 CYS B O 1
ATOM 7523 N N . MET B 1 468 ? 12.492 -2.428 10.844 1 98.31 468 MET B N 1
ATOM 7524 C CA . MET B 1 468 ? 13.102 -1.672 11.938 1 98.31 468 MET B CA 1
ATOM 7525 C C . MET B 1 468 ? 14.414 -1.039 11.5 1 98.31 468 MET B C 1
ATOM 7527 O O . MET B 1 468 ? 15.211 -1.669 10.797 1 98.31 468 MET B O 1
ATOM 7531 N N . LEU B 1 469 ? 14.656 0.195 11.93 1 97.88 469 LEU B N 1
ATOM 7532 C CA . LEU B 1 469 ? 15.852 0.945 11.555 1 97.88 469 LEU B CA 1
ATOM 7533 C C . LEU B 1 469 ? 16.672 1.31 12.789 1 97.88 469 LEU B C 1
ATOM 7535 O O . LEU B 1 469 ? 16.141 1.877 13.75 1 97.88 469 LEU B O 1
ATOM 7539 N N . LEU B 1 470 ? 17.875 0.848 12.812 1 97.06 470 LEU B N 1
ATOM 7540 C CA . LEU B 1 470 ? 18.875 1.312 13.766 1 97.06 470 LEU B CA 1
ATOM 7541 C C . LEU B 1 470 ? 19.922 2.184 13.07 1 97.06 470 LEU B C 1
ATOM 7543 O O . LEU B 1 470 ? 20.516 1.771 12.07 1 97.06 470 LEU B O 1
ATOM 7547 N N . ASP B 1 471 ? 20.062 3.379 13.453 1 96.31 471 ASP B N 1
ATOM 7548 C CA . ASP B 1 471 ? 21.016 4.324 12.883 1 96.31 471 ASP B CA 1
ATOM 7549 C C . ASP B 1 471 ? 21.547 5.293 13.945 1 96.31 471 ASP B C 1
ATOM 7551 O O . ASP B 1 471 ? 21.047 5.301 15.078 1 96.31 471 ASP B O 1
ATOM 7555 N N . SER B 1 472 ? 22.656 5.938 13.602 1 93.19 472 SER B N 1
ATOM 7556 C CA . SER B 1 472 ? 23.203 6.961 14.492 1 93.19 472 SER B CA 1
ATOM 7557 C C . SER B 1 472 ? 22.281 8.172 14.57 1 93.19 472 SER B C 1
ATOM 7559 O O . SER B 1 472 ? 22.328 8.93 15.547 1 93.19 472 SER B O 1
ATOM 7561 N N . ARG B 1 473 ? 21.484 8.312 13.586 1 91.56 473 ARG B N 1
ATOM 7562 C CA . ARG B 1 473 ? 20.484 9.383 13.562 1 91.56 473 ARG B CA 1
ATOM 7563 C C . ARG B 1 473 ? 19.078 8.828 13.781 1 91.56 473 ARG B C 1
ATOM 7565 O O . ARG B 1 473 ? 18.828 7.652 13.523 1 91.56 473 ARG B O 1
ATOM 7572 N N . ARG B 1 474 ? 18.25 9.672 14.32 1 89.31 474 ARG B N 1
ATOM 7573 C CA . ARG B 1 474 ? 16.844 9.336 14.5 1 89.31 474 ARG B CA 1
ATOM 7574 C C . ARG B 1 474 ? 16.031 9.711 13.258 1 89.31 474 ARG B C 1
ATOM 7576 O O . ARG B 1 474 ? 16.141 10.828 12.75 1 89.31 474 ARG B O 1
ATOM 7583 N N . TRP B 1 475 ? 15.273 8.727 12.742 1 91.88 475 TRP B N 1
ATOM 7584 C CA . TRP B 1 475 ? 14.547 8.969 11.5 1 91.88 475 TRP B CA 1
ATOM 7585 C C . TRP B 1 475 ? 13.047 8.789 11.711 1 91.88 475 TRP B C 1
ATOM 7587 O O . TRP B 1 475 ? 12.609 7.855 12.391 1 91.88 475 TRP B O 1
ATOM 7597 N N . ARG B 1 476 ? 12.289 9.711 11.172 1 90.38 476 ARG B N 1
ATOM 7598 C CA . ARG B 1 476 ? 10.891 9.43 10.867 1 90.38 476 ARG B CA 1
ATOM 7599 C C . ARG B 1 476 ? 10.766 8.609 9.586 1 90.38 476 ARG B C 1
ATOM 7601 O O . ARG B 1 476 ? 11.453 8.883 8.602 1 90.38 476 ARG B O 1
ATOM 7608 N N . LEU B 1 477 ? 9.914 7.586 9.625 1 94.38 477 LEU B N 1
ATOM 7609 C CA . LEU B 1 477 ? 9.805 6.676 8.484 1 94.38 477 LEU B CA 1
ATOM 7610 C C . LEU B 1 477 ? 8.508 6.914 7.727 1 94.38 477 LEU B C 1
ATOM 7612 O O . LEU B 1 477 ? 7.504 7.328 8.312 1 94.38 477 LEU B O 1
ATOM 7616 N N . THR B 1 478 ? 8.539 6.609 6.461 1 92.81 478 THR B N 1
ATOM 7617 C CA . THR B 1 478 ? 7.34 6.648 5.633 1 92.81 478 THR B CA 1
ATOM 7618 C C . THR B 1 478 ? 6.445 5.449 5.922 1 92.81 478 THR B C 1
ATOM 7620 O O . THR B 1 478 ? 6.859 4.504 6.594 1 92.81 478 THR B O 1
ATOM 7623 N N . THR B 1 479 ? 5.137 5.559 5.469 1 92.06 479 THR B N 1
ATOM 7624 C CA . THR B 1 479 ? 4.168 4.48 5.594 1 92.06 479 THR B CA 1
ATOM 7625 C C . THR B 1 479 ? 3.715 3.996 4.219 1 92.06 479 THR B C 1
ATOM 7627 O O . THR B 1 479 ? 4.02 4.625 3.203 1 92.06 479 THR B O 1
ATOM 7630 N N . GLY B 1 480 ? 3.1 2.771 4.219 1 92.5 480 GLY B N 1
ATOM 7631 C CA . GLY B 1 480 ? 2.588 2.23 2.969 1 92.5 480 GLY B CA 1
ATOM 7632 C C . GLY B 1 480 ? 3.682 1.729 2.045 1 92.5 480 GLY B C 1
ATOM 7633 O O . GLY B 1 480 ? 3.479 1.623 0.833 1 92.5 480 GLY B O 1
ATOM 7634 N N . GLY B 1 481 ? 4.852 1.521 2.58 1 96.12 481 GLY B N 1
ATOM 7635 C CA . GLY B 1 481 ? 5.961 1.022 1.783 1 96.12 481 GLY B CA 1
ATOM 7636 C C . GLY B 1 481 ? 5.938 -0.484 1.603 1 96.12 481 GLY B C 1
ATOM 7637 O O . GLY B 1 481 ? 5.156 -1.18 2.258 1 96.12 481 GLY B O 1
ATOM 7638 N N . GLY B 1 482 ? 6.742 -0.951 0.678 1 98 482 GLY B N 1
ATOM 7639 C CA . GLY B 1 482 ? 6.902 -2.371 0.412 1 98 482 GLY B CA 1
ATOM 7640 C C . GLY B 1 482 ? 8.359 -2.811 0.387 1 98 482 GLY B C 1
ATOM 7641 O O . GLY B 1 482 ? 9.258 -2.006 0.634 1 98 482 GLY B O 1
ATOM 7642 N N . LEU B 1 483 ? 8.555 -4.066 0.107 1 98.69 483 LEU B N 1
ATOM 7643 C CA . LEU B 1 483 ? 9.891 -4.641 0.098 1 98.69 483 LEU B CA 1
ATOM 7644 C C . LEU B 1 483 ? 10.789 -3.914 -0.9 1 98.69 483 LEU B C 1
ATOM 7646 O O . LEU B 1 483 ? 12 -3.826 -0.701 1 98.69 483 LEU B O 1
ATOM 7650 N N . SER B 1 484 ? 10.211 -3.373 -1.952 1 98.5 484 SER B N 1
ATOM 7651 C CA . SER B 1 484 ? 10.977 -2.678 -2.982 1 98.5 484 SER B CA 1
ATOM 7652 C C . SER B 1 484 ? 11.625 -1.414 -2.428 1 98.5 484 SER B C 1
ATOM 7654 O O . SER B 1 484 ? 12.523 -0.843 -3.057 1 98.5 484 SER B O 1
ATOM 7656 N N . ASP B 1 485 ? 11.227 -0.949 -1.304 1 98.62 485 ASP B N 1
ATOM 7657 C CA . ASP B 1 485 ? 11.695 0.316 -0.747 1 98.62 485 ASP B CA 1
ATOM 7658 C C . ASP B 1 485 ? 12.922 0.106 0.141 1 98.62 485 ASP B C 1
ATOM 7660 O O . ASP B 1 485 ? 13.539 1.071 0.598 1 98.62 485 ASP B O 1
ATOM 7664 N N . VAL B 1 486 ? 13.289 -1.133 0.375 1 98.81 486 VAL B N 1
ATOM 7665 C CA . VAL B 1 486 ? 14.383 -1.449 1.287 1 98.81 486 VAL B CA 1
ATOM 7666 C C . VAL B 1 486 ? 15.719 -1.083 0.641 1 98.81 486 VAL B C 1
ATOM 7668 O O . VAL B 1 486 ? 16.562 -0.443 1.27 1 98.81 486 VAL B O 1
ATOM 7671 N N . ALA B 1 487 ? 15.883 -1.429 -0.653 1 98.81 487 ALA B N 1
ATOM 7672 C CA . ALA B 1 487 ? 17.141 -1.164 -1.333 1 98.81 487 ALA B CA 1
ATOM 7673 C C . ALA B 1 487 ? 17.453 0.331 -1.373 1 98.81 487 ALA B C 1
ATOM 7675 O O . ALA B 1 487 ? 18.531 0.766 -0.966 1 98.81 487 ALA B O 1
ATOM 7676 N N . PRO B 1 488 ? 16.484 1.177 -1.782 1 98.62 488 PRO B N 1
ATOM 7677 C CA . PRO B 1 488 ? 16.75 2.619 -1.729 1 98.62 488 PRO B CA 1
ATOM 7678 C C . PRO B 1 488 ? 17.062 3.109 -0.319 1 98.62 488 PRO B C 1
ATOM 7680 O O . PRO B 1 488 ? 17.828 4.062 -0.151 1 98.62 488 PRO B O 1
ATOM 7683 N N . THR B 1 489 ? 16.438 2.537 0.683 1 98.69 489 THR B N 1
ATOM 7684 C CA . THR B 1 489 ? 16.688 2.93 2.064 1 98.69 489 THR B CA 1
ATOM 7685 C C . THR B 1 489 ? 18.109 2.598 2.471 1 98.69 489 THR B C 1
ATOM 7687 O O . THR B 1 489 ? 18.797 3.408 3.107 1 98.69 489 THR B O 1
ATOM 7690 N N . VAL B 1 490 ? 18.594 1.39 2.102 1 98.81 490 VAL B N 1
ATOM 7691 C CA . VAL B 1 490 ? 19.969 0.988 2.359 1 98.81 490 VAL B CA 1
ATOM 7692 C C . VAL B 1 490 ? 20.922 1.987 1.716 1 98.81 490 VAL B C 1
ATOM 7694 O O . VAL B 1 490 ? 21.859 2.463 2.361 1 98.81 490 VAL B O 1
ATOM 7697 N N . LEU B 1 491 ? 20.703 2.293 0.455 1 98.62 491 LEU B N 1
ATOM 7698 C CA . LEU B 1 491 ? 21.562 3.215 -0.268 1 98.62 491 LEU B CA 1
ATOM 7699 C C . LEU B 1 491 ? 21.594 4.582 0.407 1 98.62 491 LEU B C 1
ATOM 7701 O O . LEU B 1 491 ? 22.656 5.203 0.522 1 98.62 491 LEU B O 1
ATOM 7705 N N . ALA B 1 492 ? 20.438 5.031 0.844 1 98 492 ALA B N 1
ATOM 7706 C CA . ALA B 1 492 ? 20.359 6.309 1.545 1 98 492 ALA B CA 1
ATOM 7707 C C . ALA B 1 492 ? 21.203 6.289 2.82 1 98 492 ALA B C 1
ATOM 7709 O O . ALA B 1 492 ? 21.938 7.238 3.107 1 98 492 ALA B O 1
ATOM 7710 N N . LEU B 1 493 ? 21.109 5.246 3.566 1 98.06 493 LEU B N 1
ATOM 7711 C CA . LEU B 1 493 ? 21.859 5.105 4.812 1 98.06 493 LEU B CA 1
ATOM 7712 C C . LEU B 1 493 ? 23.359 5.051 4.539 1 98.06 493 LEU B C 1
ATOM 7714 O O . LEU B 1 493 ? 24.156 5.508 5.355 1 98.06 493 LEU B O 1
ATOM 7718 N N . MET B 1 494 ? 23.734 4.477 3.412 1 98.06 494 MET B N 1
ATOM 7719 C CA . MET B 1 494 ? 25.141 4.352 3.043 1 98.06 494 MET B CA 1
ATOM 7720 C C . MET B 1 494 ? 25.672 5.656 2.463 1 98.06 494 MET B C 1
ATOM 7722 O O . MET B 1 494 ? 26.891 5.875 2.418 1 98.06 494 MET B O 1
ATOM 7726 N N . GLY B 1 495 ? 24.797 6.48 2.023 1 97.25 495 GLY B N 1
ATOM 7727 C CA . GLY B 1 495 ? 25.188 7.688 1.315 1 97.25 495 GLY B CA 1
ATOM 7728 C C . GLY B 1 495 ? 25.547 7.434 -0.138 1 97.25 495 GLY B C 1
ATOM 7729 O O . GLY B 1 495 ? 26.375 8.148 -0.713 1 97.25 495 GLY B O 1
ATOM 7730 N N . VAL B 1 496 ? 25.062 6.348 -0.693 1 97.25 496 VAL B N 1
ATOM 7731 C CA . VAL B 1 496 ? 25.281 5.992 -2.094 1 97.25 496 VAL B CA 1
ATOM 7732 C C . VAL B 1 496 ? 24.078 6.441 -2.926 1 97.25 496 VAL B C 1
ATOM 7734 O O . VAL B 1 496 ? 22.922 6.207 -2.549 1 97.25 496 VAL B O 1
ATOM 7737 N N . PRO B 1 497 ? 24.281 7.102 -4.07 1 96.25 497 PRO B N 1
ATOM 7738 C CA . PRO B 1 497 ? 23.156 7.566 -4.887 1 96.25 497 PRO B CA 1
ATOM 7739 C C . PRO B 1 497 ? 22.312 6.418 -5.438 1 96.25 497 PRO B C 1
ATOM 7741 O O . PRO B 1 497 ? 22.859 5.395 -5.855 1 96.25 497 PRO B O 1
ATOM 7744 N N . GLN B 1 498 ? 21.047 6.559 -5.379 1 96.88 498 GLN B N 1
ATOM 7745 C CA . GLN B 1 498 ? 20.109 5.594 -5.949 1 96.88 498 GLN B CA 1
ATOM 7746 C C . GLN B 1 498 ? 20.062 5.699 -7.469 1 96.88 498 GLN B C 1
ATOM 7748 O O . GLN B 1 498 ? 19.875 6.789 -8.016 1 96.88 498 GLN B O 1
ATOM 7753 N N . PRO B 1 499 ? 20.25 4.602 -8.148 1 96.19 499 PRO B N 1
ATOM 7754 C CA . PRO B 1 499 ? 20.109 4.656 -9.609 1 96.19 499 PRO B CA 1
ATOM 7755 C C . PRO B 1 499 ? 18.688 4.953 -10.055 1 96.19 499 PRO B C 1
ATOM 7757 O O . PRO B 1 499 ? 17.734 4.551 -9.383 1 96.19 499 PRO B O 1
ATOM 7760 N N . LYS B 1 500 ? 18.531 5.523 -11.203 1 92.94 500 LYS B N 1
ATOM 7761 C CA . LYS B 1 500 ? 17.234 5.914 -11.734 1 92.94 500 LYS B CA 1
ATOM 7762 C C . LYS B 1 500 ? 16.359 4.691 -11.992 1 92.94 500 LYS B C 1
ATOM 7764 O O . LYS B 1 500 ? 15.133 4.758 -11.852 1 92.94 500 LYS B O 1
ATOM 7769 N N . ALA B 1 501 ? 16.984 3.613 -12.344 1 92.75 501 ALA B N 1
ATOM 7770 C CA . ALA B 1 501 ? 16.25 2.406 -12.703 1 92.75 501 ALA B CA 1
ATOM 7771 C C . ALA B 1 501 ? 15.625 1.761 -11.469 1 92.75 501 ALA B C 1
ATOM 7773 O O . ALA B 1 501 ? 14.734 0.915 -11.586 1 92.75 501 ALA B O 1
ATOM 7774 N N . MET B 1 502 ? 16.172 2.02 -10.312 1 95.94 502 MET B N 1
ATOM 7775 C CA . MET B 1 502 ? 15.594 1.546 -9.055 1 95.94 502 MET B CA 1
ATOM 7776 C C . MET B 1 502 ? 14.375 2.385 -8.672 1 95.94 502 MET B C 1
ATOM 7778 O O . MET B 1 502 ? 14.516 3.557 -8.32 1 95.94 502 MET B O 1
ATOM 7782 N N . THR B 1 503 ? 13.188 1.762 -8.672 1 95.62 503 THR B N 1
ATOM 7783 C CA . THR B 1 503 ? 11.961 2.545 -8.625 1 95.62 503 THR B CA 1
ATOM 7784 C C . THR B 1 503 ? 11.422 2.615 -7.203 1 95.62 503 THR B C 1
ATOM 7786 O O . THR B 1 503 ? 10.523 3.41 -6.91 1 95.62 503 THR B O 1
ATOM 7789 N N . GLY B 1 504 ? 11.875 1.772 -6.25 1 97.25 504 GLY B N 1
ATOM 7790 C CA . GLY B 1 504 ? 11.5 1.938 -4.852 1 97.25 504 GLY B CA 1
ATOM 7791 C C . GLY B 1 504 ? 11.875 3.299 -4.293 1 97.25 504 GLY B C 1
ATOM 7792 O O . GLY B 1 504 ? 12.578 4.07 -4.945 1 97.25 504 GLY B O 1
ATOM 7793 N N . ARG B 1 505 ? 11.367 3.652 -3.164 1 96.31 505 ARG B N 1
ATOM 7794 C CA . ARG B 1 505 ? 11.656 4.922 -2.508 1 96.31 505 ARG B CA 1
ATOM 7795 C C . ARG B 1 505 ? 12.141 4.707 -1.08 1 96.31 505 ARG B C 1
ATOM 7797 O O . ARG B 1 505 ? 11.609 3.861 -0.357 1 96.31 505 ARG B O 1
ATOM 7804 N N . SER B 1 506 ? 13.148 5.461 -0.767 1 97.94 506 SER B N 1
ATOM 7805 C CA . SER B 1 506 ? 13.68 5.34 0.589 1 97.94 506 SER B CA 1
ATOM 7806 C C . SER B 1 506 ? 12.586 5.586 1.627 1 97.94 506 SER B C 1
ATOM 7808 O O . SER B 1 506 ? 11.766 6.496 1.473 1 97.94 506 SER B O 1
ATOM 7810 N N . LEU B 1 507 ? 12.602 4.789 2.691 1 97.56 507 LEU B N 1
ATOM 7811 C CA . LEU B 1 507 ? 11.648 4.902 3.787 1 97.56 507 LEU B CA 1
ATOM 7812 C C . LEU B 1 507 ? 12.016 6.051 4.715 1 97.56 507 LEU B C 1
ATOM 7814 O O . LEU B 1 507 ? 11.242 6.41 5.605 1 97.56 507 LEU B O 1
ATOM 7818 N N . LEU B 1 508 ? 13.195 6.613 4.535 1 96.25 508 LEU B N 1
ATOM 7819 C CA . LEU B 1 508 ? 13.633 7.723 5.375 1 96.25 508 LEU B CA 1
ATOM 7820 C C . LEU B 1 508 ? 12.938 9.016 4.969 1 96.25 508 LEU B C 1
ATOM 7822 O O . LEU B 1 508 ? 13.094 9.484 3.838 1 96.25 508 LEU B O 1
ATOM 7826 N N . LEU B 1 509 ? 12.188 9.555 5.852 1 90.38 509 LEU B N 1
ATOM 7827 C CA . LEU B 1 509 ? 11.484 10.797 5.543 1 90.38 509 LEU B CA 1
ATOM 7828 C C . LEU B 1 509 ? 12.297 12.008 5.988 1 90.38 509 LEU B C 1
ATOM 7830 O O . LEU B 1 509 ? 12.773 12.781 5.156 1 90.38 509 LEU B O 1
ATOM 7834 N N . ASP B 1 510 ? 12.414 12.18 7.34 1 85.81 510 ASP B N 1
ATOM 7835 C CA . ASP B 1 510 ? 13.227 13.266 7.867 1 85.81 510 ASP B CA 1
ATOM 7836 C C . ASP B 1 510 ? 13.852 12.883 9.211 1 85.81 510 ASP B C 1
ATOM 7838 O O . ASP B 1 510 ? 13.398 11.945 9.867 1 85.81 510 ASP B O 1
ATOM 7842 N N . GLU B 1 511 ? 14.891 13.602 9.469 1 87.25 511 GLU B N 1
ATOM 7843 C CA . GLU B 1 511 ? 15.602 13.375 10.727 1 87.25 511 GLU B CA 1
ATOM 7844 C C . GLU B 1 511 ? 14.852 14 11.898 1 87.25 511 GLU B C 1
ATOM 7846 O O . GLU B 1 511 ? 14.336 15.109 11.789 1 87.25 511 GLU B O 1
ATOM 7851 N N . VAL B 1 512 ? 14.711 13.227 12.938 1 77.25 512 VAL B N 1
ATOM 7852 C CA . VAL B 1 512 ? 14.156 13.742 14.188 1 77.25 512 VAL B CA 1
ATOM 7853 C C . VAL B 1 512 ? 15.273 14.336 15.047 1 77.25 512 VAL B C 1
ATOM 7855 O O . VAL B 1 512 ? 16.234 13.641 15.391 1 77.25 512 VAL B O 1
ATOM 7858 N N . PRO B 1 513 ? 15.172 15.641 15.273 1 72.56 513 PRO B N 1
ATOM 7859 C CA . PRO B 1 513 ? 16.25 16.266 16.047 1 72.56 513 PRO B CA 1
ATOM 7860 C C . PRO B 1 513 ? 16.422 15.617 17.422 1 72.56 513 PRO B C 1
ATOM 7862 O O . PRO B 1 513 ? 15.453 15.117 18 1 72.56 513 PRO B O 1
ATOM 7865 N N . GLU B 1 514 ? 17.656 15.414 17.891 1 64.81 514 GLU B N 1
ATOM 7866 C CA . GLU B 1 514 ? 18.016 14.805 19.172 1 64.81 514 GLU B CA 1
ATOM 7867 C C . GLU B 1 514 ? 17.312 15.508 20.328 1 64.81 514 GLU B C 1
ATOM 7869 O O . GLU B 1 514 ? 16.953 14.867 21.312 1 64.81 514 GLU B O 1
ATOM 7874 N N . ASP B 1 515 ? 17.125 16.891 20.234 1 58.97 515 ASP B N 1
ATOM 7875 C CA . ASP B 1 515 ? 16.531 17.656 21.328 1 58.97 515 ASP B CA 1
ATOM 7876 C C . ASP B 1 515 ? 15.008 17.609 21.281 1 58.97 515 ASP B C 1
ATOM 7878 O O . ASP B 1 515 ? 14.336 18.281 22.062 1 58.97 515 ASP B O 1
ATOM 7882 N N . ALA B 1 516 ? 14.633 16.875 20.594 1 47.53 516 ALA B N 1
ATOM 7883 C CA . ALA B 1 516 ? 13.172 16.797 20.531 1 47.53 516 ALA B CA 1
ATOM 7884 C C . ALA B 1 516 ? 12.617 15.953 21.656 1 47.53 516 ALA B C 1
ATOM 7886 O O . ALA B 1 516 ? 13.211 14.945 22.047 1 47.53 516 ALA B O 1
#

Organism: NCBI:txid713585

Solvent-accessible surface area (backbone atoms only — not comparable to full-atom values): 49967 Å² total; per-residue (Å²): 126,82,72,74,37,79,49,72,61,29,30,36,34,43,40,32,38,27,10,40,27,48,49,84,38,57,53,59,8,28,62,70,66,28,73,37,68,49,48,34,51,52,47,43,53,23,40,66,48,57,22,36,25,21,7,60,45,31,16,37,52,79,39,36,51,28,42,63,60,44,22,25,23,11,31,17,21,8,25,65,60,60,36,64,72,41,49,51,50,49,25,54,73,74,48,53,52,78,66,34,63,48,56,51,48,45,46,48,52,7,41,77,66,75,34,49,34,35,38,36,36,49,48,37,82,50,64,73,45,23,34,39,67,60,53,53,51,49,42,48,46,23,41,76,67,68,21,32,36,33,31,39,39,21,24,45,28,72,74,42,60,43,81,48,60,72,75,55,43,64,64,50,50,52,54,24,54,76,28,63,28,46,63,37,30,40,28,6,33,60,24,44,37,39,68,78,79,52,38,74,35,32,48,48,36,45,37,27,55,45,60,37,46,52,50,74,25,82,33,69,66,55,39,54,51,52,31,46,73,72,69,30,41,30,27,58,28,65,41,28,21,18,55,72,63,64,49,55,51,69,76,33,28,36,37,37,58,30,55,42,34,65,33,48,36,53,46,48,37,62,44,44,33,80,81,51,71,72,61,90,66,76,91,66,58,49,26,50,45,33,27,39,24,64,52,50,84,85,68,72,45,50,44,58,44,59,85,84,67,63,90,42,24,44,62,54,53,40,26,73,64,40,28,24,29,37,30,40,15,32,55,90,46,34,55,35,67,38,27,27,17,48,52,69,36,78,71,71,50,69,55,48,45,76,47,70,38,73,50,70,95,61,96,52,42,60,80,46,26,53,59,42,43,61,60,43,33,51,55,50,43,52,48,57,71,65,69,67,47,32,33,36,40,38,49,41,56,37,29,31,62,25,15,47,66,31,43,65,69,37,30,26,48,12,40,31,41,47,19,54,32,52,35,52,39,52,54,46,30,59,73,70,58,35,29,37,40,41,34,34,30,19,10,11,27,27,33,26,44,33,24,74,73,69,41,73,20,45,54,56,34,56,33,32,14,44,37,36,45,46,56,99,62,50,56,42,54,46,52,89,43,31,38,14,18,48,27,35,30,53,29,57,57,21,55,45,85,73,57,84,76,37,68,30,52,48,42,70,68,46,75,47,64,86,89,99,126,81,74,75,38,78,50,74,62,30,28,38,36,43,38,32,39,28,9,39,26,49,49,82,40,56,51,58,8,28,60,69,66,28,73,36,70,48,50,35,52,53,47,42,52,24,39,64,50,56,22,36,25,21,8,60,46,30,16,37,53,78,40,36,51,27,41,62,60,44,22,26,24,12,31,16,21,8,24,63,61,60,35,64,71,42,49,53,50,49,25,55,74,74,46,53,52,78,66,34,64,47,56,51,49,45,45,48,52,8,42,77,65,76,34,49,33,35,41,36,35,49,48,37,82,51,65,74,44,22,34,40,67,58,53,52,52,50,43,48,46,23,41,74,67,69,22,33,37,34,31,38,37,21,27,44,29,72,74,43,60,43,81,49,59,71,76,53,43,63,64,52,50,52,54,25,54,77,27,64,27,46,64,37,29,41,27,6,34,62,25,45,38,38,69,77,80,51,37,75,35,32,46,48,39,47,37,26,55,44,62,37,45,53,49,78,27,83,34,68,64,55,39,52,51,52,30,44,75,71,69,30,41,29,28,57,28,65,40,27,21,17,55,72,63,64,49,55,51,71,77,34,27,34,36,39,56,32,55,42,34,65,32,50,37,52,45,48,36,60,43,44,35,82,82,51,71,74,61,90,67,76,93,67,58,50,26,50,46,34,27,38,25,65,52,51,88,84,68,74,45,51,44,59,44,58,84,84,66,64,88,42,26,43,61,52,54,40,25,74,65,40,26,24,29,37,29,39,14,32,55,89,46,32,54,34,68,38,27,28,18,48,53,70,36,79,71,72,50,68,55,49,44,76,46,70,39,73,49,69,95,61,96,51,43,62,80,43,27,54,60,43,43,62,60,42,32,50,56,50,44,52,47,57,71,65,68,67,47,33,32,36,41,39,48,40,56,37,29,32,62,25,15,47,66,30,43,66,68,35,30,25,47,11,42,32,40,46,19,54,33,52,35,52,40,51,55,45,30,57,75,70,59,34,29,37,40,42,34,34,30,18,10,13,26,30,33,26,42,32,26,74,73,69,40,73,19,46,54,55,34,57,34,32,14,44,36,36,45,47,56,100,61,48,56,40,55,48,54,89,43,30,39,14,18,48,27,33,29,53,28,57,58,22,54,44,85,74,55,84,76,37,68,30,51,48,41,69,69,48,75,48,64,86,89,99

Sequence (1032 aa):
MADPRPTPRRPVILIIMDGVGVNPSKVNNAFAEARTPRLDEYLSTNSHTTLDASGRAVGLPAGQMGNSEVGHLTLGAGSIVRQDLVRIDDAISDGSFFDNDSLLSAANAARSKNQPLHLIGLVSDGGVHSHIRHLLALVEICRQQEVEPIVHMITDGRDTPPRSALSYLPELEKRLDEAGGRIASVCGRYYAMDRDKRWDRTERAFRAIAFGEGEPAESARAAIEAAYDAGETDEFIKPRIIGEPMPLDTDAVCVLFNFRNDRPRQLTAALGMDSCTGFDRGDFHPVSTTCLTEYEPRFLSPIAFPPERPGTTLAGTIANAGIPQFHCAETEKYAHVTFFFNGGREEPNAGEDRVMVPSPSVDTYDQQPEMSAREVADETIAAMASGRYGFVLVNFANGDMVGHTAMREPLIQAVETLDSEVGRVLDAAREYEYSVIVTADHGNCDEYVDPVTGEPHTQHTIYPVMCMLLDSRRWRLTTGGGLSDVAPTVLALMGVPQPKAMTGRSLLLDEVPEDAMADPRPTPRRPVILIIMDGVGVNPSKVNNAFAEARTPRLDEYLSTNSHTTLDASGRAVGLPAGQMGNSEVGHLTLGAGSIVRQDLVRIDDAISDGSFFDNDSLLSAANAARSKNQPLHLIGLVSDGGVHSHIRHLLALVEICRQQEVEPIVHMITDGRDTPPRSALSYLPELEKRLDEAGGRIASVCGRYYAMDRDKRWDRTERAFRAIAFGEGEPAESARAAIEAAYDAGETDEFIKPRIIGEPMPLDTDAVCVLFNFRNDRPRQLTAALGMDSCTGFDRGDFHPVSTTCLTEYEPRFLSPIAFPPERPGTTLAGTIANAGIPQFHCAETEKYAHVTFFFNGGREEPNAGEDRVMVPSPSVDTYDQQPEMSAREVADETIAAMASGRYGFVLVNFANGDMVGHTAMREPLIQAVETLDSEVGRVLDAAREYEYSVIVTADHGNCDEYVDPVTGEPHTQHTIYPVMCMLLDSRRWRLTTGGGLSDVAPTVLALMGVPQPKAMTGRSLLLDEVPEDA

pLDDT: mean 94.91, std 6.34, range [32.12, 98.94]